Protein 7MX5 (pdb70)

Organism: Acinetobacter baumannii (strain ATCC 19606 / DSM 30007 / JCM 6841 / CCUG 19606 / CIP 70.34 / NBRC 109757 / NCIMB 12457 / NCTC 12156 / 81) (NCBI:txid575584)

Structure (mmCIF, N/CA/C/O backbone):
data_7MX5
#
_entry.id   7MX5
#
_cell.length_a   43.498
_cell.length_b   98.443
_cell.length_c   83.832
_cell.angle_alpha   90.000
_cell.angle_beta   92.072
_cell.angle_gamma   90.000
#
_symmetry.space_group_name_H-M   'P 1 21 1'
#
loop_
_entity.id
_entity.type
_entity.pdbx_description
1 polymer 'Tol-Pal system protein TolB'
2 water water
#
loop_
_atom_site.group_PDB
_atom_site.id
_atom_site.type_symbol
_atom_site.label_atom_id
_atom_site.label_alt_id
_atom_site.label_comp_id
_atom_site.label_asym_id
_atom_site.label_entity_id
_atom_site.label_seq_id
_atom_site.pdbx_PDB_ins_code
_atom_site.Cartn_x
_atom_site.Cartn_y
_atom_site.Cartn_z
_atom_site.occupancy
_atom_site.B_iso_or_equiv
_atom_site.auth_seq_id
_atom_site.auth_comp_id
_atom_site.auth_asym_id
_atom_site.auth_atom_id
_atom_site.pdbx_PDB_model_num
ATOM 1 N N . GLY A 1 1 ? -13.50100 47.54900 87.95800 1.000 58.68035 27 GLY A N 1
ATOM 2 C CA . GLY A 1 1 ? -12.43500 47.10600 87.07900 1.000 54.20770 27 GLY A CA 1
ATOM 3 C C . GLY A 1 1 ? -12.38700 45.60200 86.89600 1.000 61.04995 27 GLY A C 1
ATOM 4 O O . GLY A 1 1 ? -11.81100 44.88500 87.71500 1.000 69.64902 27 GLY A O 1
ATOM 5 N N . GLN A 1 2 ? -13.00400 45.11900 85.81500 1.000 53.84342 28 GLN A N 1
ATOM 6 C CA . GLN A 1 2 ? -12.96300 43.68900 85.52500 1.000 65.82671 28 GLN A CA 1
ATOM 7 C C . GLN A 1 2 ? -11.59200 43.27600 85.00500 1.000 62.04376 28 GLN A C 1
ATOM 8 O O . GLN A 1 2 ? -11.07500 42.21500 85.37600 1.000 68.74670 28 GLN A O 1
ATOM 14 N N . LEU A 1 3 ? -10.99100 44.09700 84.14900 1.000 55.12108 29 LEU A N 1
ATOM 15 C CA . LEU A 1 3 ? -9.62900 43.87400 83.68100 1.000 53.07447 29 LEU A CA 1
ATOM 16 C C . LEU A 1 3 ? -8.67200 44.65900 84.56900 1.000 51.87109 29 LEU A C 1
ATOM 17 O O . LEU A 1 3 ? -8.72000 45.89300 84.60400 1.000 63.11747 29 LEU A O 1
ATOM 22 N N . HIS A 1 4 ? -7.81300 43.94600 85.28700 1.000 47.52783 30 HIS A N 1
ATOM 23 C CA . HIS A 1 4 ? -6.83100 44.56400 86.16300 1.000 61.52311 30 HIS A CA 1
ATOM 24 C C . HIS A 1 4 ? -5.50500 44.71500 85.43200 1.000 56.78125 30 HIS A C 1
ATOM 25 O O . HIS A 1 4 ? -5.15400 43.90700 84.57000 1.000 53.08766 30 HIS A O 1
ATOM 32 N N . LEU A 1 5 ? -4.77100 45.76500 85.78100 1.000 55.67837 31 LEU A N 1
ATOM 33 C CA . LEU A 1 5 ? -3.58000 46.14600 85.03800 1.000 44.86078 31 LEU A CA 1
ATOM 34 C C . LEU A 1 5 ? -2.34500 45.47000 85.62000 1.000 42.76034 31 LEU A C 1
ATOM 35 O O . LEU A 1 5 ? -2.12600 45.49800 86.83600 1.000 49.55044 31 LEU A O 1
ATOM 40 N N . GLU A 1 6 ? -1.54300 44.86800 84.74500 1.000 43.38313 32 GLU A N 1
ATOM 41 C CA . GLU A 1 6 ? -0.23100 44.34100 85.09100 1.000 51.54314 32 GLU A CA 1
ATOM 42 C C . GLU A 1 6 ? 0.80600 44.91200 84.13500 1.000 47.01054 32 GLU A C 1
ATOM 43 O O . GLU A 1 6 ? 0.52500 45.10800 82.94900 1.000 63.27883 32 GLU A O 1
ATOM 49 N N . ILE A 1 7 ? 1.99900 45.18400 84.65500 1.000 40.69311 33 ILE A N 1
ATOM 50 C CA . ILE A 1 7 ? 3.17800 45.42900 83.83100 1.000 46.66686 33 ILE A CA 1
ATOM 51 C C . ILE A 1 7 ? 3.98100 44.13700 83.80000 1.000 53.46686 33 ILE A C 1
ATOM 52 O O . ILE A 1 7 ? 4.36700 43.61200 84.85200 1.000 47.32114 33 ILE A O 1
ATOM 57 N N . ALA A 1 8 ? 4.22800 43.61700 82.59900 1.000 51.07368 34 ALA A N 1
ATOM 58 C CA . ALA A 1 8 ? 4.92300 42.34600 82.43100 1.000 51.23981 34 ALA A CA 1
ATOM 59 C C . ALA A 1 8 ? 6.39400 42.52200 82.07800 1.000 53.79670 34 ALA A C 1
ATOM 60 O O . ALA A 1 8 ? 7.26000 41.90600 82.70400 1.000 55.41832 34 ALA A O 1
ATOM 62 N N . LYS A 1 9 ? 6.69500 43.35300 81.08200 1.000 62.13486 35 LYS A N 1
ATOM 63 C CA . LYS A 1 9 ? 8.06600 43.58500 80.63300 1.000 56.79767 35 LYS A CA 1
ATOM 64 C C . LYS A 1 9 ? 8.30200 45.09200 80.59500 1.000 63.54932 35 LYS A C 1
ATOM 65 O O . LYS A 1 9 ? 7.85600 45.77400 79.66900 1.000 55.71490 35 LYS A O 1
ATOM 71 N N . ALA A 1 10 ? 8.99200 45.60800 81.60800 1.000 69.33096 36 ALA A N 1
ATOM 72 C CA . ALA A 1 10 ? 9.33100 47.01800 81.63100 1.000 60.38580 36 ALA A CA 1
ATOM 73 C C . ALA A 1 10 ? 10.40500 47.31500 80.58500 1.000 75.04640 36 ALA A C 1
ATOM 74 O O . ALA A 1 10 ? 11.19600 46.43500 80.23300 1.000 74.16747 36 ALA A O 1
ATOM 76 N N . PRO A 1 11 ? 10.44600 48.53900 80.06100 1.000 76.58616 37 PRO A N 1
ATOM 77 C CA . PRO A 1 11 ? 11.53800 48.90300 79.15000 1.000 81.08445 37 PRO A CA 1
ATOM 78 C C . PRO A 1 11 ? 12.87500 48.78700 79.86400 1.000 82.81137 37 PRO A C 1
ATOM 79 O O . PRO A 1 11 ? 13.04000 49.27400 80.98500 1.000 87.95384 37 PRO A O 1
ATOM 83 N N . ASP A 1 12 ? 13.82700 48.11600 79.20700 1.000 89.84956 38 ASP A N 1
ATOM 84 C CA . ASP A 1 12 ? 15.09600 47.77700 79.84500 1.000 95.20473 38 ASP A CA 1
ATOM 85 C C . ASP A 1 12 ? 15.75300 49.00700 80.45900 1.000 105.71512 38 ASP A C 1
ATOM 86 O O . ASP A 1 12 ? 16.03800 49.04400 81.66100 1.000 105.68633 38 ASP A O 1
ATOM 91 N N . GLN A 1 13 ? 15.99800 50.02900 79.64500 1.000 114.82099 39 GLN A N 1
ATOM 92 C CA . GLN A 1 13 ? 16.45400 51.31000 80.16300 1.000 114.86296 39 GLN A CA 1
ATOM 93 C C . GLN A 1 13 ? 15.70300 52.42900 79.46600 1.000 115.46486 39 GLN A C 1
ATOM 94 O O . GLN A 1 13 ? 15.55700 52.42100 78.24000 1.000 114.75722 39 GLN A O 1
ATOM 100 N N . ALA A 1 14 ? 15.23400 53.38400 80.25700 1.000 111.21339 40 ALA A N 1
ATOM 101 C CA . ALA A 1 14 ? 14.47700 54.52500 79.77000 1.000 98.65459 40 ALA A CA 1
ATOM 102 C C . ALA A 1 14 ? 14.75900 55.69900 80.69000 1.000 88.02153 40 ALA A C 1
ATOM 103 O O . ALA A 1 14 ? 15.14200 55.50200 81.85000 1.000 87.07760 40 ALA A O 1
ATOM 105 N N . PRO A 1 15 ? 14.60700 56.93000 80.20300 1.000 76.20974 41 PRO A N 1
ATOM 106 C CA . PRO A 1 15 ? 14.75800 58.08700 81.09300 1.000 78.63313 41 PRO A CA 1
ATOM 107 C C . PRO A 1 15 ? 13.75800 58.02500 82.23800 1.000 74.04321 41 PRO A C 1
ATOM 108 O O . PRO A 1 15 ? 12.64700 57.51000 82.09700 1.000 68.62285 41 PRO A O 1
ATOM 112 N N . LYS A 1 16 ? 14.17300 58.54700 83.38600 1.000 44.47704 42 LYS A N 1
ATOM 113 C CA . LYS A 1 16 ? 13.35000 58.54900 84.58500 1.000 49.88881 42 LYS A CA 1
ATOM 114 C C . LYS A 1 16 ? 12.68300 59.90600 84.76400 1.000 49.25888 42 LYS A C 1
ATOM 115 O O . LYS A 1 16 ? 13.25400 60.94800 84.43500 1.000 55.08341 42 LYS A O 1
ATOM 121 N N . ILE A 1 17 ? 11.45900 59.88500 85.28000 1.000 49.01190 43 ILE A N 1
ATOM 122 C CA . ILE A 1 17 ? 10.66800 61.09200 85.48600 1.000 46.42942 43 ILE A CA 1
ATOM 123 C C . ILE A 1 17 ? 10.28400 61.15200 86.95600 1.000 47.31603 43 ILE A C 1
ATOM 124 O O . ILE A 1 17 ? 9.44500 60.36900 87.41900 1.000 55.49717 43 ILE A O 1
ATOM 129 N N . ALA A 1 18 ? 10.89300 62.07800 87.69100 1.000 43.12679 44 ALA A N 1
ATOM 130 C CA . ALA A 1 18 ? 10.50600 62.31200 89.07400 1.000 46.52051 44 ALA A CA 1
ATOM 131 C C . ALA A 1 18 ? 9.19400 63.08300 89.10900 1.000 51.71261 44 ALA A C 1
ATOM 132 O O . ALA A 1 18 ? 9.01600 64.05900 88.37400 1.000 45.90829 44 ALA A O 1
ATOM 134 N N . ILE A 1 19 ? 8.26900 62.63800 89.95300 1.000 46.97634 45 ILE A N 1
ATOM 135 C CA . ILE A 1 19 ? 6.98300 63.30000 90.12400 1.000 47.57720 45 ILE A CA 1
ATOM 136 C C . ILE A 1 19 ? 6.81700 63.60600 91.60800 1.000 57.05392 45 ILE A C 1
ATOM 137 O O . ILE A 1 19 ? 6.59400 62.69700 92.41600 1.000 56.65071 45 ILE A O 1
ATOM 142 N N . VAL A 1 20 ? 6.95600 64.87400 91.96900 1.000 61.77845 46 VAL A N 1
ATOM 143 C CA . VAL A 1 20 ? 6.80600 65.26800 93.37300 1.000 61.78960 46 VAL A CA 1
ATOM 144 C C . VAL A 1 20 ? 5.33600 65.15800 93.76400 1.000 65.56038 46 VAL A C 1
ATOM 145 O O . VAL A 1 20 ? 4.46500 65.63600 93.01500 1.000 65.31098 46 VAL A O 1
ATOM 149 N N . PRO A 1 21 ? 5.00700 64.51700 94.89400 1.000 54.86214 47 PRO A N 1
ATOM 150 C CA . PRO A 1 21 ? 3.61300 64.50300 95.36100 1.000 52.91030 47 PRO A CA 1
ATOM 151 C C . PRO A 1 21 ? 3.01400 65.89700 95.41800 1.000 46.58246 47 PRO A C 1
ATOM 152 O O . PRO A 1 21 ? 3.55900 66.78800 96.07800 1.000 47.84477 47 PRO A O 1
ATOM 156 N N . PHE A 1 22 ? 1.90200 66.09900 94.71600 1.000 45.74585 48 PHE A N 1
ATOM 157 C CA . PHE A 1 22 ? 1.27200 67.41100 94.68400 1.000 55.69631 48 PHE A CA 1
ATOM 158 C C . PHE A 1 22 ? 0.73000 67.75800 96.06400 1.000 53.65934 48 PHE A C 1
ATOM 159 O O . PHE A 1 22 ? 0.12400 66.92000 96.73700 1.000 55.89364 48 PHE A O 1
ATOM 167 N N . ASN A 1 23 ? 0.96100 68.99500 96.49300 1.000 58.03091 49 ASN A N 1
ATOM 168 C CA . ASN A 1 23 ? 0.43000 69.43300 97.77500 1.000 76.69114 49 ASN A CA 1
ATOM 169 C C . ASN A 1 23 ? -1.09200 69.46700 97.71800 1.000 83.13496 49 ASN A C 1
ATOM 170 O O . ASN A 1 23 ? -1.68200 69.91200 96.72800 1.000 69.24302 49 ASN A O 1
ATOM 175 N N . ASN A 1 24 ? -1.72600 68.97700 98.78600 1.000 89.88729 50 ASN A N 1
ATOM 176 C CA . ASN A 1 24 ? -3.18100 68.82600 98.84200 1.000 93.78594 50 ASN A CA 1
ATOM 177 C C . ASN A 1 24 ? -3.68000 67.97100 97.67800 1.000 81.39453 50 ASN A C 1
ATOM 178 O O . ASN A 1 24 ? -4.62600 68.32500 96.97100 1.000 78.93589 50 ASN A O 1
ATOM 183 N N . ASP A 1 25 ? -3.02500 66.83000 97.48000 1.000 68.47320 51 ASP A N 1
ATOM 184 C CA . ASP A 1 25 ? -3.33900 65.96700 96.35200 1.000 63.50937 51 ASP A CA 1
ATOM 185 C C . ASP A 1 25 ? -4.69800 65.29900 96.53400 1.000 62.57812 51 ASP A C 1
ATOM 186 O O . ASP A 1 25 ? -5.12800 64.99800 97.65000 1.000 66.60452 51 ASP A O 1
ATOM 191 N N . ASN A 1 26 ? -5.37100 65.06800 95.40900 1.000 62.99717 52 ASN A N 1
ATOM 192 C CA . ASN A 1 26 ? -6.68600 64.44400 95.37200 1.000 65.78550 52 ASN A CA 1
ATOM 193 C C . ASN A 1 26 ? -6.62300 62.94900 95.09500 1.000 72.88176 52 ASN A C 1
ATOM 194 O O . ASN A 1 26 ? -7.67300 62.31300 94.96100 1.000 65.59883 52 ASN A O 1
ATOM 199 N N . GLY A 1 27 ? -5.42700 62.37300 95.02200 1.000 60.32593 53 GLY A N 1
ATOM 200 C CA . GLY A 1 27 ? -5.25400 61.06000 94.43700 1.000 45.88870 53 GLY A CA 1
ATOM 201 C C . GLY A 1 27 ? -4.88800 61.10200 92.97300 1.000 49.78452 53 GLY A C 1
ATOM 202 O O . GLY A 1 27 ? -5.02900 60.08900 92.27900 1.000 52.80795 53 GLY A O 1
ATOM 203 N N . LEU A 1 28 ? -4.41600 62.25000 92.48500 1.000 52.68602 54 LEU A N 1
ATOM 204 C CA . LEU A 1 28 ? -4.15900 62.45300 91.06500 1.000 43.61224 54 LEU A CA 1
ATOM 205 C C . LEU A 1 28 ? -2.77600 61.95400 90.66700 1.000 47.01313 54 LEU A C 1
ATOM 206 O O . LEU A 1 28 ? -2.63600 61.19100 89.70500 1.000 41.42506 54 LEU A O 1
ATOM 211 N N . TYR A 1 29 ? -1.74500 62.38200 91.39400 1.000 50.74785 55 TYR A N 1
ATOM 212 C CA . TYR A 1 29 ? -0.37900 62.08200 90.98100 1.000 48.06786 55 TYR A CA 1
ATOM 213 C C . TYR A 1 29 ? -0.02200 60.59400 90.99000 1.000 49.96588 55 TYR A C 1
ATOM 214 O O . TYR A 1 29 ? 0.80700 60.20100 90.15100 1.000 52.22138 55 TYR A O 1
ATOM 223 N N . PRO A 1 30 ? -0.56300 59.73300 91.86600 1.000 49.08718 56 PRO A N 1
ATOM 224 C CA . PRO A 1 30 ? -0.27200 58.29800 91.70400 1.000 51.03103 56 PRO A CA 1
ATOM 225 C C . PRO A 1 30 ? -0.76200 57.74100 90.38000 1.000 44.06683 56 PRO A C 1
ATOM 226 O O . PRO A 1 30 ? -0.11300 56.85400 89.81200 1.000 47.56516 56 PRO A O 1
ATOM 230 N N . ILE A 1 31 ? -1.88900 58.24100 89.87000 1.000 48.25164 57 ILE A N 1
ATOM 231 C CA . ILE A 1 31 ? -2.35900 57.82500 88.55300 1.000 52.56254 57 ILE A CA 1
ATOM 232 C C . ILE A 1 31 ? -1.38400 58.27800 87.47300 1.000 44.30988 57 ILE A C 1
ATOM 233 O O . ILE A 1 31 ? -1.08400 57.53100 86.53300 1.000 41.05442 57 ILE A O 1
ATOM 238 N N . VAL A 1 32 ? -0.86800 59.50400 87.59300 1.000 41.68877 58 VAL A N 1
ATOM 239 C CA . VAL A 1 32 ? 0.10000 60.00200 86.62100 1.000 42.47746 58 VAL A CA 1
ATOM 240 C C . VAL A 1 32 ? 1.39100 59.19700 86.69200 1.000 46.29170 58 VAL A C 1
ATOM 241 O O . VAL A 1 32 ? 1.95700 58.81100 85.66100 1.000 49.01567 58 VAL A O 1
ATOM 245 N N . GLU A 1 33 ? 1.87700 58.93000 87.90700 1.000 42.03680 59 GLU A N 1
ATOM 246 C CA . GLU A 1 33 ? 3.07800 58.11700 88.06600 1.000 45.85956 59 GLU A CA 1
ATOM 247 C C . GLU A 1 33 ? 2.87600 56.71000 87.51900 1.000 50.87742 59 GLU A C 1
ATOM 248 O O . GLU A 1 33 ? 3.81400 56.11100 86.98100 1.000 43.11165 59 GLU A O 1
ATOM 254 N N . THR A 1 34 ? 1.66000 56.17200 87.63800 1.000 44.73371 60 THR A N 1
ATOM 255 C CA . THR A 1 34 ? 1.38200 54.84900 87.08900 1.000 52.05131 60 THR A CA 1
ATOM 256 C C . THR A 1 34 ? 1.31800 54.88500 85.56700 1.000 43.62722 60 THR A C 1
ATOM 257 O O . THR A 1 34 ? 1.79900 53.96300 84.89800 1.000 43.74378 60 THR A O 1
ATOM 261 N N . ASP A 1 35 ? 0.72600 55.94000 85.00300 1.000 41.14561 61 ASP A N 1
ATOM 262 C CA . ASP A 1 35 ? 0.65900 56.06400 83.55000 1.000 49.12608 61 ASP A CA 1
ATOM 263 C C . ASP A 1 35 ? 2.05300 56.18100 82.94700 1.000 46.21321 61 ASP A C 1
ATOM 264 O O . ASP A 1 35 ? 2.38300 55.49100 81.97600 1.000 45.18490 61 ASP A O 1
ATOM 269 N N . LEU A 1 36 ? 2.88900 57.05300 83.51800 1.000 44.92678 62 LEU A N 1
ATOM 270 C CA . LEU A 1 36 ? 4.24100 57.23300 82.99800 1.000 45.26379 62 LEU A CA 1
ATOM 271 C C . LEU A 1 36 ? 5.04200 55.93900 83.05900 1.000 41.54022 62 LEU A C 1
ATOM 272 O O . LEU A 1 36 ? 5.89100 55.69400 82.19400 1.000 43.38522 62 LEU A O 1
ATOM 277 N N . ASN A 1 37 ? 4.78300 55.09800 84.06000 1.000 39.23244 63 ASN A N 1
ATOM 278 C CA . ASN A 1 37 ? 5.46300 53.81400 84.16400 1.000 53.97195 63 ASN A CA 1
ATOM 279 C C . ASN A 1 37 ? 4.90900 52.77000 83.20400 1.000 45.22526 63 ASN A C 1
ATOM 280 O O . ASN A 1 37 ? 5.53400 51.71700 83.03700 1.000 44.48848 63 ASN A O 1
ATOM 285 N N . ARG A 1 38 ? 3.76100 53.02800 82.57700 1.000 42.50359 64 ARG A N 1
ATOM 286 C CA . ARG A 1 38 ? 3.21600 52.14000 81.55800 1.000 46.73171 64 ARG A CA 1
ATOM 287 C C . ARG A 1 38 ? 3.25200 52.77100 80.16900 1.000 44.66590 64 ARG A C 1
ATOM 288 O O . ARG A 1 38 ? 2.55000 52.31400 79.26000 1.000 39.06044 64 ARG A O 1
ATOM 296 N N . SER A 1 39 ? 4.07600 53.80300 79.98400 1.000 43.68497 65 SER A N 1
ATOM 297 C CA . SER A 1 39 ? 4.20900 54.48000 78.70100 1.000 51.72283 65 SER A CA 1
ATOM 298 C C . SER A 1 39 ? 5.04300 53.70100 77.69400 1.000 42.20298 65 SER A C 1
ATOM 299 O O . SER A 1 39 ? 5.01500 54.03500 76.50400 1.000 35.40482 65 SER A O 1
ATOM 302 N N . GLY A 1 40 ? 5.78300 52.68500 78.13200 1.000 46.02957 66 GLY A N 1
ATOM 303 C CA . GLY A 1 40 ? 6.68100 51.96900 77.25100 1.000 52.96699 66 GLY A CA 1
ATOM 304 C C . GLY A 1 40 ? 7.93100 52.72300 76.86100 1.000 49.47921 66 GLY A C 1
ATOM 305 O O . GLY A 1 40 ? 8.76200 52.17300 76.12900 1.000 60.89830 66 GLY A O 1
ATOM 306 N N . ARG A 1 41 ? 8.09400 53.96200 77.32700 1.000 50.18031 67 ARG A N 1
ATOM 307 C CA . ARG A 1 41 ? 9.24900 54.77800 76.99000 1.000 51.92839 67 ARG A CA 1
ATOM 308 C C . ARG A 1 41 ? 9.90000 55.44500 78.19100 1.000 57.34886 67 ARG A C 1
ATOM 309 O O . ARG A 1 41 ? 10.97700 56.03100 78.03200 1.000 49.62889 67 ARG A O 1
ATOM 317 N N . PHE A 1 42 ? 9.28900 55.39000 79.37300 1.000 55.88514 68 PHE A N 1
ATOM 318 C CA . PHE A 1 42 ? 9.82800 56.06200 80.54500 1.000 53.19311 68 PHE A CA 1
ATOM 319 C C . PHE A 1 42 ? 9.50900 55.25100 81.79100 1.000 53.07097 68 PHE A C 1
ATOM 320 O O . PHE A 1 42 ? 8.67800 54.33900 81.77400 1.000 70.66082 68 PHE A O 1
ATOM 328 N N . THR A 1 43 ? 10.19300 55.59800 82.87700 1.000 46.09756 69 THR A N 1
ATOM 329 C CA . THR A 1 43 ? 9.85400 55.15200 84.21900 1.000 48.68385 69 THR A CA 1
ATOM 330 C C . THR A 1 43 ? 9.66500 56.37800 85.10200 1.000 54.87580 69 THR A C 1
ATOM 331 O O . THR A 1 43 ? 10.18100 57.46100 84.81200 1.000 58.78283 69 THR A O 1
ATOM 335 N N . SER A 1 44 ? 8.91300 56.20400 86.18700 1.000 56.24173 70 SER A N 1
ATOM 336 C CA . SER A 1 44 ? 8.58900 57.31700 87.06600 1.000 49.39922 70 SER A CA 1
ATOM 337 C C . SER A 1 44 ? 8.56000 56.84600 88.51200 1.000 51.05041 70 SER A C 1
ATOM 338 O O . SER A 1 44 ? 8.29800 55.67400 88.79500 1.000 47.49023 70 SER A O 1
ATOM 341 N N . SER A 1 45 ? 8.83000 57.77700 89.42500 1.000 48.79717 71 SER A N 1
ATOM 342 C CA . SER A 1 45 ? 8.84400 57.47400 90.84800 1.000 53.75298 71 SER A CA 1
ATOM 343 C C . SER A 1 45 ? 8.52000 58.73600 91.63400 1.000 60.21922 71 SER A C 1
ATOM 344 O O . SER A 1 45 ? 8.72500 59.85700 91.16200 1.000 63.31628 71 SER A O 1
ATOM 347 N N . SER A 1 46 ? 8.01400 58.53600 92.85300 1.000 57.99752 72 SER A N 1
ATOM 348 C CA . SER A 1 46 ? 7.62700 59.64800 93.70900 1.000 57.73965 72 SER A CA 1
ATOM 349 C C . SER A 1 46 ? 8.04000 59.47900 95.16500 1.000 76.93464 72 SER A C 1
ATOM 350 O O . SER A 1 46 ? 7.81800 60.40200 95.95500 1.000 79.37817 72 SER A O 1
ATOM 353 N N . LYS A 1 47 ? 8.64400 58.35400 95.54300 1.000 85.97380 73 LYS A N 1
ATOM 354 C CA . LYS A 1 47 ? 8.88800 58.06600 96.95200 1.000 88.40252 73 LYS A CA 1
ATOM 355 C C . LYS A 1 47 ? 10.30200 58.43900 97.38300 1.000 95.42439 73 LYS A C 1
ATOM 356 O O . LYS A 1 47 ? 10.49300 59.40200 98.13200 1.000 96.47414 73 LYS A O 1
ATOM 362 N N . ASN A 1 48 ? 11.30000 57.68100 96.92500 1.000 96.19175 74 ASN A N 1
ATOM 363 C CA . ASN A 1 48 ? 12.69300 57.90600 97.31800 1.000 98.01656 74 ASN A CA 1
ATOM 364 C C . ASN A 1 48 ? 13.25600 59.09200 96.53100 1.000 94.06353 74 ASN A C 1
ATOM 365 O O . ASN A 1 48 ? 14.11800 58.96200 95.66000 1.000 91.20198 74 ASN A O 1
ATOM 370 N N . LEU A 1 49 ? 12.75100 60.27700 96.86800 1.000 90.24728 75 LEU A N 1
ATOM 371 C CA . LEU A 1 49 ? 13.13000 61.45800 96.10300 1.000 81.57223 75 LEU A CA 1
ATOM 372 C C . LEU A 1 49 ? 14.38700 62.10300 96.67900 1.000 75.03689 75 LEU A C 1
ATOM 373 O O . LEU A 1 49 ? 14.55600 62.15500 97.90100 1.000 79.59263 75 LEU A O 1
ATOM 378 N N . PRO A 1 50 ? 15.26600 62.59700 95.80300 1.000 74.15756 76 PRO A N 1
ATOM 379 C CA . PRO A 1 50 ? 16.51500 63.21800 96.25900 1.000 72.68656 76 PRO A CA 1
ATOM 380 C C . PRO A 1 50 ? 16.41800 64.70000 96.58000 1.000 79.49203 76 PRO A C 1
ATOM 381 O O . PRO A 1 50 ? 17.37900 65.25100 97.13400 1.000 89.76635 76 PRO A O 1
ATOM 385 N N . ALA A 1 51 ? 15.31200 65.36000 96.25000 1.000 86.72987 77 ALA A N 1
ATOM 386 C CA . ALA A 1 51 ? 15.18200 66.79500 96.46900 1.000 84.58208 77 ALA A CA 1
ATOM 387 C C . ALA A 1 51 ? 13.72000 67.11300 96.76200 1.000 81.59877 77 ALA A C 1
ATOM 388 O O . ALA A 1 51 ? 12.89600 66.21500 96.95700 1.000 88.76232 77 ALA A O 1
ATOM 390 N N . ASN A 1 52 ? 13.40000 68.40600 96.78900 1.000 92.64889 78 ASN A N 1
ATOM 391 C CA . ASN A 1 52 ? 12.04700 68.87600 97.07900 1.000 110.78305 78 ASN A CA 1
ATOM 392 C C . ASN A 1 52 ? 11.76900 70.08900 96.20200 1.000 114.29057 78 ASN A C 1
ATOM 393 O O . ASN A 1 52 ? 12.38700 71.14300 96.38400 1.000 115.70801 78 ASN A O 1
ATOM 398 N N . ALA A 1 53 ? 10.84700 69.94000 95.25400 1.000 75.54775 79 ALA A N 1
ATOM 399 C CA . ALA A 1 53 ? 10.47400 71.00900 94.34000 1.000 63.93277 79 ALA A CA 1
ATOM 400 C C . ALA A 1 53 ? 8.96000 71.17200 94.34100 1.000 65.01074 79 ALA A C 1
ATOM 401 O O . ALA A 1 53 ? 8.22000 70.32000 94.83900 1.000 67.76453 79 ALA A O 1
ATOM 403 N N . ALA A 1 54 ? 8.50100 72.28400 93.77300 1.000 57.77812 80 ALA A N 1
ATOM 404 C CA . ALA A 1 54 ? 7.07900 72.59600 93.72800 1.000 61.62751 80 ALA A CA 1
ATOM 405 C C . ALA A 1 54 ? 6.81100 73.46700 92.50500 1.000 63.52598 80 ALA A C 1
ATOM 406 O O . ALA A 1 54 ? 7.65200 73.58800 91.60900 1.000 52.00650 80 ALA A O 1
ATOM 408 N N . ILE A 1 55 ? 5.62500 74.07700 92.47200 1.000 61.40664 81 ILE A N 1
ATOM 409 C CA . ILE A 1 55 ? 5.23700 74.92200 91.35000 1.000 60.50339 81 ILE A CA 1
ATOM 410 C C . ILE A 1 55 ? 6.10900 76.16900 91.32500 1.000 56.46379 81 ILE A C 1
ATOM 411 O O . ILE A 1 55 ? 6.21300 76.89500 92.32300 1.000 57.47461 81 ILE A O 1
ATOM 416 N N . ASN A 1 56 ? 6.74500 76.41900 90.17900 1.000 60.49371 82 ASN A N 1
ATOM 417 C CA . ASN A 1 56 ? 7.60500 77.58100 89.96100 1.000 61.04774 82 ASN A CA 1
ATOM 418 C C . ASN A 1 56 ? 8.74000 77.66800 90.97700 1.000 72.37211 82 ASN A C 1
ATOM 419 O O . ASN A 1 56 ? 9.26000 78.75700 91.24000 1.000 71.10207 82 ASN A O 1
ATOM 424 N N . GLN A 1 57 ? 9.13700 76.53400 91.55400 1.000 68.97812 83 GLN A N 1
ATOM 425 C CA . GLN A 1 57 ? 10.27300 76.47500 92.47400 1.000 72.20557 83 GLN A CA 1
ATOM 426 C C . GLN A 1 57 ? 10.96900 75.13600 92.25800 1.000 67.04829 83 GLN A C 1
ATOM 427 O O . GLN A 1 57 ? 10.51500 74.10500 92.76400 1.000 60.17215 83 GLN A O 1
ATOM 433 N N . ILE A 1 58 ? 12.06200 75.15500 91.50200 1.000 64.36968 84 ILE A N 1
ATOM 434 C CA . ILE A 1 58 ? 12.87300 73.96400 91.27700 1.000 65.67948 84 ILE A CA 1
ATOM 435 C C . ILE A 1 58 ? 14.29400 74.40400 90.95900 1.000 69.27645 84 ILE A C 1
ATOM 436 O O . ILE A 1 58 ? 14.51200 75.36800 90.21800 1.000 71.33473 84 ILE A O 1
ATOM 441 N N . GLN A 1 59 ? 15.26300 73.70500 91.54400 1.000 81.37466 85 GLN A N 1
ATOM 442 C CA . GLN A 1 59 ? 16.67900 73.94300 91.29100 1.000 81.47908 85 GLN A CA 1
ATOM 443 C C . GLN A 1 59 ? 17.27000 72.67400 90.69400 1.000 85.65289 85 GLN A C 1
ATOM 444 O O . GLN A 1 59 ? 17.17500 71.59900 91.29500 1.000 95.71438 85 GLN A O 1
ATOM 450 N N . ALA A 1 60 ? 17.87700 72.80200 89.51400 1.000 79.75514 86 ALA A N 1
ATOM 451 C CA . ALA A 1 60 ? 18.28300 71.64500 88.72600 1.000 74.89870 86 ALA A CA 1
ATOM 452 C C . ALA A 1 60 ? 19.59500 71.02100 89.18200 1.000 78.23045 86 ALA A C 1
ATOM 453 O O . ALA A 1 60 ? 19.94900 69.94600 88.68500 1.000 81.79342 86 ALA A O 1
ATOM 455 N N . SER A 1 61 ? 20.32400 71.65600 90.10400 1.000 79.92135 87 SER A N 1
ATOM 456 C CA . SER A 1 61 ? 21.61000 71.10800 90.52400 1.000 85.00393 87 SER A CA 1
ATOM 457 C C . SER A 1 61 ? 21.45100 69.77500 91.24200 1.000 89.44182 87 SER A C 1
ATOM 458 O O . SER A 1 61 ? 22.31100 68.89600 91.11100 1.000 93.27356 87 SER A O 1
ATOM 461 N N . ASP A 1 62 ? 20.36500 69.60100 91.99400 1.000 86.01229 88 ASP A N 1
ATOM 462 C CA . ASP A 1 62 ? 20.16800 68.39200 92.78400 1.000 84.76782 88 ASP A CA 1
ATOM 463 C C . ASP A 1 62 ? 19.51600 67.26700 91.99500 1.000 80.16244 88 ASP A C 1
ATOM 464 O O . ASP A 1 62 ? 19.73600 66.09200 92.31300 1.000 77.31140 88 ASP A O 1
ATOM 469 N N . TRP A 1 63 ? 18.71600 67.59200 90.97900 1.000 78.62996 89 TRP A N 1
ATOM 470 C CA . TRP A 1 63 ? 18.10800 66.54900 90.16400 1.000 75.72781 89 TRP A CA 1
ATOM 471 C C . TRP A 1 63 ? 19.09900 65.94400 89.18200 1.000 74.25853 89 TRP A C 1
ATOM 472 O O . TRP A 1 63 ? 18.99700 64.75400 88.86200 1.000 72.85550 89 TRP A O 1
ATOM 483 N N . GLN A 1 64 ? 20.05800 66.73300 88.69300 1.000 69.92759 90 GLN A N 1
ATOM 484 C CA . GLN A 1 64 ? 21.13700 66.14200 87.91300 1.000 75.86622 90 GLN A CA 1
ATOM 485 C C . GLN A 1 64 ? 21.96000 65.19700 88.77300 1.000 76.39997 90 GLN A C 1
ATOM 486 O O . GLN A 1 64 ? 22.35200 64.11500 88.31900 1.000 69.30189 90 GLN A O 1
ATOM 492 N N . ALA A 1 65 ? 22.24000 65.59700 90.01700 1.000 72.65128 91 ALA A N 1
ATOM 493 C CA . ALA A 1 65 ? 23.09500 64.79900 90.89100 1.000 78.90009 91 ALA A CA 1
ATOM 494 C C . ALA A 1 65 ? 22.56200 63.38200 91.04600 1.000 87.21940 91 ALA A C 1
ATOM 495 O O . ALA A 1 65 ? 23.33700 62.42000 91.09600 1.000 84.03515 91 ALA A O 1
ATOM 497 N N . ALA A 1 66 ? 21.24200 63.23200 91.11500 1.000 79.57240 92 ALA A N 1
ATOM 498 C CA . ALA A 1 66 ? 20.61000 61.92500 91.19500 1.000 80.59687 92 ALA A CA 1
ATOM 499 C C . ALA A 1 66 ? 20.33900 61.32000 89.82400 1.000 70.47141 92 ALA A C 1
ATOM 500 O O . ALA A 1 66 ? 19.63100 60.31100 89.73600 1.000 70.20981 92 ALA A O 1
ATOM 502 N N . GLY A 1 67 ? 20.88100 61.90800 88.76100 1.000 70.82169 93 GLY A N 1
ATOM 503 C CA . GLY A 1 67 ? 20.65300 61.39200 87.42500 1.000 71.10342 93 GLY A CA 1
ATOM 504 C C . GLY A 1 67 ? 19.21800 61.47900 86.96000 1.000 69.78771 93 GLY A C 1
ATOM 505 O O . GLY A 1 67 ? 18.76700 60.61600 86.20000 1.000 65.55438 93 GLY A O 1
ATOM 506 N N . ILE A 1 68 ? 18.48700 62.49700 87.39500 1.000 61.76832 94 ILE A N 1
ATOM 507 C CA . ILE A 1 68 ? 17.08000 62.67100 87.04900 1.000 61.74386 94 ILE A CA 1
ATOM 508 C C . ILE A 1 68 ? 16.98700 63.75900 85.98400 1.000 57.01055 94 ILE A C 1
ATOM 509 O O . ILE A 1 68 ? 17.40100 64.89900 86.24500 1.000 59.70449 94 ILE A O 1
ATOM 514 N N . PRO A 1 69 ? 16.46500 63.46300 84.79300 1.000 49.18701 95 PRO A N 1
ATOM 515 C CA . PRO A 1 69 ? 16.38500 64.49000 83.74700 1.000 53.97378 95 PRO A CA 1
ATOM 516 C C . PRO A 1 69 ? 15.06900 65.25500 83.73200 1.000 55.50560 95 PRO A C 1
ATOM 517 O O . PRO A 1 69 ? 15.02400 66.39400 83.25600 1.000 54.90096 95 PRO A O 1
ATOM 521 N N . TYR A 1 70 ? 13.99300 64.65500 84.24000 1.000 47.96963 96 TYR A N 1
ATOM 522 C CA . TYR A 1 70 ? 12.66500 65.25000 84.15400 1.000 38.90862 96 TYR A CA 1
ATOM 523 C C . TYR A 1 70 ? 11.98300 65.20100 85.51200 1.000 47.14507 96 TYR A C 1
ATOM 524 O O . TYR A 1 70 ? 11.98600 64.16000 86.17800 1.000 49.74174 96 TYR A O 1
ATOM 533 N N . VAL A 1 71 ? 11.40000 66.32900 85.91700 1.000 43.26196 97 VAL A N 1
ATOM 534 C CA . VAL A 1 71 ? 10.70300 66.45500 87.19100 1.000 39.89875 97 VAL A CA 1
ATOM 535 C C . VAL A 1 71 ? 9.32700 67.05300 86.93600 1.000 39.41495 97 VAL A C 1
ATOM 536 O O . VAL A 1 71 ? 9.18900 68.01200 86.16800 1.000 43.57575 97 VAL A O 1
ATOM 540 N N . VAL A 1 72 ? 8.31000 66.48800 87.58300 1.000 45.41685 98 VAL A N 1
ATOM 541 C CA . VAL A 1 72 ? 6.92700 66.92900 87.43900 1.000 38.13617 98 VAL A CA 1
ATOM 542 C C . VAL A 1 72 ? 6.43900 67.43600 88.78900 1.000 38.37409 98 VAL A C 1
ATOM 543 O O . VAL A 1 72 ? 6.59500 66.75200 89.80800 1.000 35.37180 98 VAL A O 1
ATOM 547 N N . THR A 1 73 ? 5.85100 68.62900 88.79500 1.000 43.22093 99 THR A N 1
ATOM 548 C CA . THR A 1 73 ? 5.28500 69.22500 89.99400 1.000 49.00942 99 THR A CA 1
ATOM 549 C C . THR A 1 73 ? 3.82200 69.56900 89.74800 1.000 50.95121 99 THR A C 1
ATOM 550 O O . THR A 1 73 ? 3.37100 69.66500 88.60400 1.000 45.00452 99 THR A O 1
ATOM 554 N N . GLY A 1 74 ? 3.07700 69.75400 90.83600 1.000 52.66822 100 GLY A N 1
ATOM 555 C CA . GLY A 1 74 ? 1.65800 70.02200 90.70900 1.000 54.63083 100 GLY A CA 1
ATOM 556 C C . GLY A 1 74 ? 1.06100 70.62700 91.95700 1.000 65.99860 100 GLY A C 1
ATOM 557 O O . GLY A 1 74 ? 1.60000 70.49700 93.06100 1.000 61.36817 100 GLY A O 1
ATOM 558 N N . GLN A 1 75 ? -0.07600 71.29200 91.76300 1.000 57.87973 101 GLN A N 1
ATOM 559 C CA . GLN A 1 75 ? -0.83300 71.92000 92.83800 1.000 67.24774 101 GLN A CA 1
ATOM 560 C C . GLN A 1 75 ? -2.31400 71.70800 92.57000 1.000 65.14584 101 GLN A C 1
ATOM 561 O O . GLN A 1 75 ? -2.78800 71.97400 91.46200 1.000 69.06593 101 GLN A O 1
ATOM 567 N N . ILE A 1 76 ? -3.04200 71.23200 93.57700 1.000 60.91842 102 ILE A N 1
ATOM 568 C CA . ILE A 1 76 ? -4.46400 70.93200 93.45200 1.000 62.18424 102 ILE A CA 1
ATOM 569 C C . ILE A 1 76 ? -5.24500 71.89600 94.33400 1.000 64.26700 102 ILE A C 1
ATOM 570 O O . ILE A 1 76 ? -4.96400 72.02100 95.53300 1.000 71.23252 102 ILE A O 1
ATOM 575 N N . LYS A 1 77 ? -6.22100 72.57800 93.73700 1.000 63.97778 103 LYS A N 1
ATOM 576 C CA . LYS A 1 77 ? -7.09900 73.49800 94.44800 1.000 70.25496 103 LYS A CA 1
ATOM 577 C C . LYS A 1 77 ? -8.54200 73.14900 94.11900 1.000 65.89326 103 LYS A C 1
ATOM 578 O O . LYS A 1 77 ? -8.90500 73.04000 92.94400 1.000 66.55987 103 LYS A O 1
ATOM 584 N N . GLN A 1 78 ? -9.35700 72.97400 95.15500 1.000 77.85537 104 GLN A N 1
ATOM 585 C CA . GLN A 1 78 ? -10.74900 72.59600 94.95900 1.000 65.89380 104 GLN A CA 1
ATOM 586 C C . GLN A 1 78 ? -11.55600 73.76900 94.41600 1.000 67.37332 104 GLN A C 1
ATOM 587 O O . GLN A 1 78 ? -11.33600 74.92300 94.79300 1.000 68.73033 104 GLN A O 1
ATOM 593 N N . THR A 1 79 ? -12.49300 73.46700 93.52400 1.000 71.55199 105 THR A N 1
ATOM 594 C CA . THR A 1 79 ? -13.39700 74.45200 92.94800 1.000 66.87535 105 THR A CA 1
ATOM 595 C C . THR A 1 79 ? -14.83900 74.07000 93.27000 1.000 79.85821 105 THR A C 1
ATOM 596 O O . THR A 1 79 ? -15.11000 73.04000 93.89200 1.000 71.87244 105 THR A O 1
ATOM 600 N N . ALA A 1 80 ? -15.77100 74.92300 92.83500 1.000 93.01205 106 ALA A N 1
ATOM 601 C CA . ALA A 1 80 ? -17.18700 74.66400 93.08000 1.000 91.25506 106 ALA A CA 1
ATOM 602 C C . ALA A 1 80 ? -17.63700 73.38200 92.39100 1.000 98.44857 106 ALA A C 1
ATOM 603 O O . ALA A 1 80 ? -18.28600 72.52700 93.00500 1.000 104.64260 106 ALA A O 1
ATOM 605 N N . ASP A 1 81 ? -17.30000 73.23200 91.10900 1.000 122.52611 107 ASP A N 1
ATOM 606 C CA . ASP A 1 81 ? -17.60500 71.99300 90.40200 1.000 124.21638 107 ASP A CA 1
ATOM 607 C C . ASP A 1 81 ? -16.79700 70.83400 90.97100 1.000 119.35388 107 ASP A C 1
ATOM 608 O O . ASP A 1 81 ? -17.35500 69.88300 91.53000 1.000 129.59468 107 ASP A O 1
ATOM 613 N N . GLY A 1 82 ? -15.47500 70.90200 90.84100 1.000 78.01720 108 GLY A N 1
ATOM 614 C CA . GLY A 1 82 ? -14.61000 69.86500 91.36400 1.000 75.25834 108 GLY A CA 1
ATOM 615 C C . GLY A 1 82 ? -13.29700 70.39600 91.89400 1.000 69.62641 108 GLY A C 1
ATOM 616 O O . GLY A 1 82 ? -13.23600 70.90600 93.01600 1.000 69.50676 108 GLY A O 1
ATOM 617 N N . PHE A 1 83 ? -12.23600 70.28700 91.09800 1.000 64.51681 109 PHE A N 1
ATOM 618 C CA . PHE A 1 83 ? -10.92700 70.75100 91.52800 1.000 55.20691 109 PHE A CA 1
ATOM 619 C C . PHE A 1 83 ? -10.10700 71.15800 90.31400 1.000 51.91522 109 PHE A C 1
ATOM 620 O O . PHE A 1 83 ? -10.38200 70.75100 89.18300 1.000 47.45265 109 PHE A O 1
ATOM 628 N N . GLU A 1 84 ? -9.09100 71.97500 90.57300 1.000 62.36452 110 GLU A N 1
ATOM 629 C CA . GLU A 1 84 ? -8.13700 72.41200 89.56800 1.000 46.33814 110 GLU A CA 1
ATOM 630 C C . GLU A 1 84 ? -6.79800 71.73500 89.82000 1.000 54.66155 110 GLU A C 1
ATOM 631 O O . GLU A 1 84 ? -6.41800 71.50400 90.97200 1.000 53.90766 110 GLU A O 1
ATOM 637 N N . VAL A 1 85 ? -6.08600 71.41500 88.74400 1.000 53.82375 111 VAL A N 1
ATOM 638 C CA . VAL A 1 85 ? -4.73200 70.88500 88.83600 1.000 46.08332 111 VAL A CA 1
ATOM 639 C C . VAL A 1 85 ? -3.81500 71.79100 88.02600 1.000 42.19301 111 VAL A C 1
ATOM 640 O O . VAL A 1 85 ? -4.00600 71.96300 86.81600 1.000 46.11316 111 VAL A O 1
ATOM 644 N N . HIS A 1 86 ? -2.84300 72.39300 88.70300 1.000 39.52382 112 HIS A N 1
ATOM 645 C CA . HIS A 1 86 ? -1.79600 73.18400 88.06800 1.000 44.96330 112 HIS A CA 1
ATOM 646 C C . HIS A 1 86 ? -0.52400 72.35000 88.10500 1.000 40.47203 112 HIS A C 1
ATOM 647 O O . HIS A 1 86 ? 0.04800 72.13500 89.17800 1.000 50.42681 112 HIS A O 1
ATOM 654 N N . TYR A 1 87 ? -0.08900 71.87000 86.94300 1.000 40.36701 113 TYR A N 1
ATOM 655 C CA . TYR A 1 87 ? 1.04700 70.96600 86.86200 1.000 49.19881 113 TYR A CA 1
ATOM 656 C C . TYR A 1 87 ? 2.09200 71.51300 85.90100 1.000 46.32083 113 TYR A C 1
ATOM 657 O O . TYR A 1 87 ? 1.78200 72.28500 84.98800 1.000 39.33169 113 TYR A O 1
ATOM 666 N N . GLN A 1 88 ? 3.34000 71.10200 86.12100 1.000 40.98133 114 GLN A N 1
ATOM 667 C CA . GLN A 1 88 ? 4.46000 71.52900 85.29600 1.000 39.61272 114 GLN A CA 1
ATOM 668 C C . GLN A 1 88 ? 5.33500 70.33000 84.96400 1.000 35.40365 114 GLN A C 1
ATOM 669 O O . GLN A 1 88 ? 5.34500 69.32200 85.67500 1.000 36.19658 114 GLN A O 1
ATOM 675 N N . LEU A 1 89 ? 6.07300 70.45600 83.86300 1.000 41.61842 115 LEU A N 1
ATOM 676 C CA . LEU A 1 89 ? 7.07500 69.47800 83.45600 1.000 31.58941 115 LEU A CA 1
ATOM 677 C C . LEU A 1 89 ? 8.38100 70.22100 83.22900 1.000 45.52306 115 LEU A C 1
ATOM 678 O O . LEU A 1 89 ? 8.45300 71.09900 82.36400 1.000 43.05542 115 LEU A O 1
ATOM 683 N N . TYR A 1 90 ? 9.40600 69.87600 84.00300 1.000 35.97276 116 TYR A N 1
ATOM 684 C CA . TYR A 1 90 ? 10.66600 70.60800 84.01000 1.000 44.55140 116 TYR A CA 1
ATOM 685 C C . TYR A 1 90 ? 11.76100 69.76900 83.36600 1.000 43.63953 116 TYR A C 1
ATOM 686 O O . TYR A 1 90 ? 12.03900 68.65200 83.81500 1.000 40.75238 116 TYR A O 1
ATOM 695 N N . ASP A 1 91 ? 12.38000 70.31500 82.32000 1.000 42.73753 117 ASP A N 1
ATOM 696 C CA . ASP A 1 91 ? 13.57900 69.73000 81.73400 1.000 41.76257 117 ASP A CA 1
ATOM 697 C C . ASP A 1 91 ? 14.78600 70.19300 82.54100 1.000 44.01373 117 ASP A C 1
ATOM 698 O O . ASP A 1 91 ? 15.05500 71.39600 82.62700 1.000 50.21222 117 ASP A O 1
ATOM 703 N N . VAL A 1 92 ? 15.51100 69.24400 83.13300 1.000 40.24051 118 VAL A N 1
ATOM 704 C CA . VAL A 1 92 ? 16.59500 69.60300 84.04200 1.000 52.48455 118 VAL A CA 1
ATOM 705 C C . VAL A 1 92 ? 17.84300 70.01900 83.27100 1.000 45.86232 118 VAL A C 1
ATOM 706 O O . VAL A 1 92 ? 18.49000 71.01600 83.61300 1.000 48.36377 118 VAL A O 1
ATOM 710 N N . GLN A 1 93 ? 18.20200 69.27100 82.22500 1.000 50.48185 119 GLN A N 1
ATOM 711 C CA . GLN A 1 93 ? 19.39800 69.60200 81.45500 1.000 50.58817 119 GLN A CA 1
ATOM 712 C C . GLN A 1 93 ? 19.25400 70.95900 80.77600 1.000 49.32284 119 GLN A C 1
ATOM 713 O O . GLN A 1 93 ? 20.15000 71.80700 80.85900 1.000 59.85584 119 GLN A O 1
ATOM 719 N N . LYS A 1 94 ? 18.12700 71.18300 80.10300 1.000 46.79981 120 LYS A N 1
ATOM 720 C CA . LYS A 1 94 ? 17.86200 72.47000 79.47300 1.000 56.49377 120 LYS A CA 1
ATOM 721 C C . LYS A 1 94 ? 17.47400 73.54800 80.47500 1.000 55.05650 120 LYS A C 1
ATOM 722 O O . LYS A 1 94 ? 17.48200 74.73100 80.11600 1.000 53.63322 120 LYS A O 1
ATOM 728 N N . GLN A 1 95 ? 17.14100 73.16800 81.71100 1.000 53.61112 121 GLN A N 1
ATOM 729 C CA . GLN A 1 95 ? 16.78600 74.10900 82.77500 1.000 48.19481 121 GLN A CA 1
ATOM 730 C C . GLN A 1 95 ? 15.61800 75.00200 82.35800 1.000 48.37153 121 GLN A C 1
ATOM 731 O O . GLN A 1 95 ? 15.65700 76.22600 82.49700 1.000 54.61837 121 GLN A O 1
ATOM 737 N N . GLN A 1 96 ? 14.56400 74.37200 81.84400 1.000 48.76102 122 GLN A N 1
ATOM 738 C CA . GLN A 1 96 ? 13.37900 75.09400 81.40900 1.000 57.96501 122 GLN A CA 1
ATOM 739 C C . GLN A 1 96 ? 12.16200 74.19700 81.57600 1.000 51.51787 122 GLN A C 1
ATOM 740 O O . GLN A 1 96 ? 12.27800 72.97500 81.70100 1.000 42.04315 122 GLN A O 1
ATOM 746 N N . TYR A 1 97 ? 10.98800 74.82200 81.57500 1.000 55.49103 123 TYR A N 1
ATOM 747 C CA . TYR A 1 97 ? 9.72900 74.10300 81.69500 1.000 47.90851 123 TYR A CA 1
ATOM 748 C C . TYR A 1 97 ? 9.27500 73.62000 80.32500 1.000 50.38264 123 TYR A C 1
ATOM 749 O O . TYR A 1 97 ? 9.20000 74.40600 79.37500 1.000 42.58920 123 TYR A O 1
ATOM 758 N N . LEU A 1 98 ? 8.97900 72.32600 80.22700 1.000 47.62299 124 LEU A N 1
ATOM 759 C CA . LEU A 1 98 ? 8.36800 71.78200 79.02300 1.000 41.97206 124 LEU A CA 1
ATOM 760 C C . LEU A 1 98 ? 6.85500 71.92400 79.03600 1.000 40.48829 124 LEU A C 1
ATOM 761 O O . LEU A 1 98 ? 6.23600 71.99200 77.96800 1.000 33.13964 124 LEU A O 1
ATOM 766 N N . LEU A 1 99 ? 6.25000 71.97600 80.22200 1.000 47.21710 125 LEU A N 1
ATOM 767 C CA . LEU A 1 99 ? 4.81800 72.18600 80.37000 1.000 39.22917 125 LEU A CA 1
ATOM 768 C C . LEU A 1 99 ? 4.56000 73.07900 81.57200 1.000 42.09914 125 LEU A C 1
ATOM 769 O O . LEU A 1 99 ? 5.26000 72.99200 82.58400 1.000 39.71626 125 LEU A O 1
ATOM 774 N N . ASN A 1 100 ? 3.55400 73.94300 81.44700 1.000 43.66928 126 ASN A N 1
ATOM 775 C CA . ASN A 1 100 ? 3.05600 74.75200 82.56200 1.000 37.69530 126 ASN A CA 1
ATOM 776 C C . ASN A 1 100 ? 1.56900 74.97900 82.28300 1.000 41.84867 126 ASN A C 1
ATOM 777 O O . ASN A 1 100 ? 1.18600 75.97000 81.65900 1.000 44.85357 126 ASN A O 1
ATOM 782 N N . GLU A 1 101 ? 0.74600 74.04000 82.74100 1.000 43.47966 127 GLU A N 1
ATOM 783 C CA . GLU A 1 101 ? -0.64900 73.97400 82.33900 1.000 51.94353 127 GLU A CA 1
ATOM 784 C C . GLU A 1 101 ? -1.55900 73.89300 83.55500 1.000 45.49620 127 GLU A C 1
ATOM 785 O O . GLU A 1 101 ? -1.16000 73.42900 84.62700 1.000 41.21491 127 GLU A O 1
ATOM 791 N N . LEU A 1 102 ? -2.79300 74.35400 83.36700 1.000 40.33689 128 LEU A N 1
ATOM 792 C CA . LEU A 1 102 ? -3.87000 74.17200 84.32800 1.000 48.40417 128 LEU A CA 1
ATOM 793 C C . LEU A 1 102 ? -4.99300 73.40100 83.65200 1.000 44.04061 128 LEU A C 1
ATOM 794 O O . LEU A 1 102 ? -5.37500 73.71900 82.52100 1.000 45.74172 128 LEU A O 1
ATOM 799 N N . LEU A 1 103 ? -5.51100 72.38800 84.33900 1.000 45.26754 129 LEU A N 1
ATOM 800 C CA . LEU A 1 103 ? -6.61400 71.58000 83.83600 1.000 44.97705 129 LEU A CA 1
ATOM 801 C C . LEU A 1 103 ? -7.74900 71.62700 84.84700 1.000 45.88450 129 LEU A C 1
ATOM 802 O O . LEU A 1 103 ? -7.55300 71.29300 86.02000 1.000 43.76169 129 LEU A O 1
ATOM 807 N N . ASN A 1 104 ? -8.92400 72.05300 84.39600 1.000 47.39780 130 ASN A N 1
ATOM 808 C CA . ASN A 1 104 ? -10.10700 72.09100 85.24300 1.000 46.10648 130 ASN A CA 1
ATOM 809 C C . ASN A 1 104 ?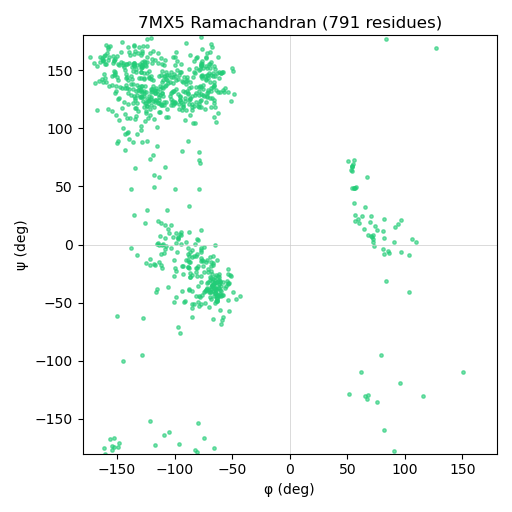 -10.79600 70.73500 85.20300 1.000 52.06922 130 ASN A C 1
ATOM 810 O O . ASN A 1 104 ? -11.09900 70.21600 84.12300 1.000 49.29399 130 ASN A O 1
ATOM 815 N N . VAL A 1 105 ? -11.03300 70.16400 86.37500 1.000 57.86839 131 VAL A N 1
ATOM 816 C CA . VAL A 1 105 ? -11.57900 68.81800 86.50700 1.000 56.52250 131 VAL A CA 1
ATOM 817 C C . VAL A 1 105 ? -12.97000 68.92700 87.11900 1.000 62.83516 131 VAL A C 1
ATOM 818 O O . VAL A 1 105 ? -13.12100 69.50600 88.20300 1.000 54.06846 131 VAL A O 1
ATOM 822 N N . PRO A 1 106 ? -14.00100 68.39300 86.47600 1.000 59.04396 132 PRO A N 1
ATOM 823 C CA . PRO A 1 106 ? -15.35200 68.50700 87.03500 1.000 76.20032 132 PRO A CA 1
ATOM 824 C C . PRO A 1 106 ? -15.69500 67.36400 87.98200 1.000 76.84228 132 PRO A C 1
ATOM 825 O O . PRO A 1 106 ? -16.21500 66.32300 87.56500 1.000 78.67965 132 PRO A O 1
ATOM 829 N N . ALA A 1 107 ? -15.37500 67.55700 89.26000 1.000 86.96965 133 ALA A N 1
ATOM 830 C CA . ALA A 1 107 ? -15.79000 66.69200 90.38000 1.000 79.18450 133 ALA A CA 1
ATOM 831 C C . ALA A 1 107 ? -15.14100 65.31800 90.21500 1.000 88.64338 133 ALA A C 1
ATOM 832 O O . ALA A 1 107 ? -13.91800 65.25400 90.00900 1.000 96.37294 133 ALA A O 1
ATOM 834 N N . SER A 1 108 ? -15.89500 64.21900 90.29700 1.000 61.36123 134 SER A N 1
ATOM 835 C CA . SER A 1 108 ? -15.33500 62.87100 90.34000 1.000 79.16500 134 SER A CA 1
ATOM 836 C C . SER A 1 108 ? -14.91000 62.37900 88.96200 1.000 72.68266 134 SER A C 1
ATOM 837 O O . SER A 1 108 ? -15.24000 61.25600 88.56400 1.000 75.38592 134 SER A O 1
ATOM 840 N N . ARG A 1 109 ? -14.18300 63.21600 88.22700 1.000 67.51990 135 ARG A N 1
ATOM 841 C CA . ARG A 1 109 ? -13.59000 62.80500 86.96300 1.000 65.79393 135 ARG A CA 1
ATOM 842 C C . ARG A 1 109 ? -12.07600 62.80600 87.11400 1.000 51.67269 135 ARG A C 1
ATOM 843 O O . ARG A 1 109 ? -11.36400 63.48900 86.37200 1.000 52.83375 135 ARG A O 1
ATOM 851 N N . ILE A 1 110 ? -11.58300 62.03000 88.07400 1.000 65.35737 136 ILE A N 1
ATOM 852 C CA . ILE A 1 110 ? -10.19000 62.11300 88.50000 1.000 49.26957 136 ILE A CA 1
ATOM 853 C C . ILE A 1 110 ? -9.28400 61.22700 87.65200 1.000 46.83094 136 ILE A C 1
ATOM 854 O O . ILE A 1 110 ? -8.15900 61.61400 87.32700 1.000 47.39820 136 ILE A O 1
ATOM 859 N N . ARG A 1 111 ? -9.74900 60.03200 87.27600 1.000 43.56587 137 ARG A N 1
ATOM 860 C CA . ARG A 1 111 ? -8.92100 59.14700 86.46200 1.000 48.34272 137 ARG A CA 1
ATOM 861 C C . ARG A 1 111 ? -8.69800 59.71400 85.06600 1.000 48.87893 137 ARG A C 1
ATOM 862 O O . ARG A 1 111 ? -7.61800 59.53600 84.49100 1.000 40.61088 137 ARG A O 1
ATOM 870 N N . GLN A 1 112 ? -9.69900 60.40000 84.50700 1.000 44.37069 138 GLN A N 1
ATOM 871 C CA . GLN A 1 112 ? -9.51700 61.03200 83.20500 1.000 44.36742 138 GLN A CA 1
ATOM 872 C C . GLN A 1 112 ? -8.55900 62.21400 83.28600 1.000 46.42792 138 GLN A C 1
ATOM 873 O O . GLN A 1 112 ? -7.84400 62.49500 82.31800 1.000 38.95069 138 GLN A O 1
ATOM 879 N N . ALA A 1 113 ? -8.51900 62.90600 84.42700 1.000 44.51606 139 ALA A N 1
ATOM 880 C CA . ALA A 1 113 ? -7.61900 64.04500 84.56900 1.000 45.25890 139 ALA A CA 1
ATOM 881 C C . ALA A 1 113 ? -6.16700 63.59200 84.64100 1.000 43.12943 139 ALA A C 1
ATOM 882 O O . ALA A 1 113 ? -5.28400 64.22100 84.04500 1.000 34.74702 139 ALA A O 1
ATOM 884 N N . GLY A 1 114 ? -5.89900 62.50400 85.36500 1.000 44.36983 140 GLY A N 1
ATOM 885 C CA . GLY A 1 114 ? -4.54300 61.98400 85.42200 1.000 39.13414 140 GLY A CA 1
ATOM 886 C C . GLY A 1 114 ? -4.05800 61.48500 84.07700 1.000 36.28499 140 GLY A C 1
ATOM 887 O O . GLY A 1 114 ? -2.88900 61.65900 83.72400 1.000 37.51548 140 GLY A O 1
ATOM 888 N N . HIS A 1 115 ? -4.95000 60.86100 83.30500 1.000 39.49559 141 HIS A N 1
ATOM 889 C CA . HIS A 1 115 ? -4.58000 60.41600 81.96800 1.000 49.00577 141 HIS A CA 1
ATOM 890 C C . HIS A 1 115 ? -4.33000 61.59500 81.03600 1.000 41.01371 141 HIS A C 1
ATOM 891 O O . HIS A 1 115 ? -3.49400 61.50000 80.13200 1.000 37.89097 141 HIS A O 1
ATOM 898 N N . MET A 1 116 ? -5.03600 62.71000 81.24200 1.000 45.97099 142 MET A N 1
ATOM 899 C CA . MET A 1 116 ? -4.78800 63.90200 80.43800 1.000 45.72731 142 MET A CA 1
ATOM 900 C C . MET A 1 116 ? -3.43300 64.51300 80.77000 1.000 36.73825 142 MET A C 1
ATOM 901 O O . MET A 1 116 ? -2.67100 64.88600 79.87000 1.000 36.11036 142 MET A O 1
ATOM 906 N N . VAL A 1 117 ? -3.12000 64.62900 82.06300 1.000 32.48785 143 VAL A N 1
ATOM 907 C CA . VAL A 1 117 ? -1.81700 65.14400 82.47400 1.000 36.39370 143 VAL A CA 1
ATOM 908 C C . VAL A 1 117 ? -0.70300 64.25800 81.93400 1.000 38.51331 143 VAL A C 1
ATOM 909 O O . VAL A 1 117 ? 0.30300 64.74900 81.40600 1.000 32.69204 143 VAL A O 1
ATOM 913 N N . SER A 1 118 ? -0.87000 62.93900 82.04600 1.000 43.21591 144 SER A N 1
ATOM 914 C CA . SER A 1 118 ? 0.13600 62.01600 81.53300 1.000 34.10768 144 SER A CA 1
ATOM 915 C C . SER A 1 118 ? 0.23500 62.07900 80.01500 1.000 31.77405 144 SER A C 1
ATOM 916 O O . SER A 1 118 ? 1.32900 61.91500 79.46100 1.000 34.72925 144 SER A O 1
ATOM 919 N N . ASP A 1 119 ? -0.88700 62.30600 79.32800 1.000 28.87538 145 ASP A N 1
ATOM 920 C CA . ASP A 1 119 ? -0.84800 62.45400 77.87700 1.000 31.35506 145 ASP A CA 1
ATOM 921 C C . ASP A 1 119 ? -0.03900 63.68000 77.47400 1.000 36.73643 145 ASP A C 1
ATOM 922 O O . ASP A 1 119 ? 0.69200 63.65200 76.47600 1.000 28.94192 145 ASP A O 1
ATOM 927 N N . ALA A 1 120 ? -0.15300 64.76600 78.24200 1.000 31.32593 146 ALA A N 1
ATOM 928 C CA . ALA A 1 120 ? 0.60100 65.97500 77.93100 1.000 36.18996 146 ALA A CA 1
ATOM 929 C C . ALA A 1 120 ? 2.08300 65.79500 78.23300 1.000 38.05397 146 ALA A C 1
ATOM 930 O O . ALA A 1 120 ? 2.93800 66.30700 77.49900 1.000 37.52703 146 ALA A O 1
ATOM 932 N N . ILE A 1 121 ? 2.40800 65.07700 79.31100 1.000 30.79671 147 ILE A N 1
ATOM 933 C CA . ILE A 1 121 ? 3.80700 64.80700 79.63400 1.000 30.44124 147 ILE A CA 1
ATOM 934 C C . ILE A 1 121 ? 4.44600 63.95500 78.54600 1.000 31.85687 147 ILE A C 1
ATOM 935 O O . ILE A 1 121 ? 5.57100 64.22000 78.10700 1.000 33.62870 147 ILE A O 1
ATOM 940 N N . TYR A 1 122 ? 3.73300 62.92000 78.09300 1.000 32.14207 148 TYR A N 1
ATOM 941 C CA . TYR A 1 122 ? 4.25500 62.04700 77.04700 1.000 33.87679 148 TYR A CA 1
ATOM 942 C C . TYR A 1 122 ? 4.51000 62.81800 75.75800 1.000 35.79140 148 TYR A C 1
ATOM 943 O O . TYR A 1 122 ? 5.55500 62.65000 75.12000 1.000 36.15749 148 TYR A O 1
ATOM 952 N N . GLN A 1 123 ? 3.56500 63.67500 75.36300 1.000 36.20758 149 GLN A N 1
ATOM 953 C CA . GLN A 1 123 ? 3.72400 64.43600 74.12900 1.000 41.99181 149 GLN A CA 1
ATOM 954 C C . GLN A 1 123 ? 4.86000 65.44700 74.24100 1.000 41.61819 149 GLN A C 1
ATOM 955 O O . GLN A 1 123 ? 5.56900 65.70300 73.26100 1.000 38.10571 149 GLN A O 1
ATOM 961 N N . ALA A 1 124 ? 5.04900 66.02900 75.42600 1.000 27.53256 150 ALA A N 1
ATOM 962 C CA . ALA A 1 124 ? 6.11000 67.01200 75.60800 1.000 39.04133 150 ALA A CA 1
ATOM 963 C C . ALA A 1 124 ? 7.49700 66.38300 75.58400 1.000 42.34856 150 ALA A C 1
ATOM 964 O O . ALA A 1 124 ? 8.47800 67.08900 75.33000 1.000 38.49317 150 ALA A O 1
ATOM 966 N N . LEU A 1 125 ? 7.60100 65.07900 75.83500 1.000 31.05456 151 LEU A N 1
ATOM 967 C CA . LEU A 1 125 ? 8.89100 64.40300 75.88500 1.000 38.19722 151 LEU A CA 1
ATOM 968 C C . LEU A 1 125 ? 9.22500 63.64100 74.61300 1.000 39.02339 151 LEU A C 1
ATOM 969 O O . LEU A 1 125 ? 10.40800 63.46000 74.30700 1.000 28.01636 151 LEU A O 1
ATOM 974 N N . THR A 1 126 ? 8.21700 63.18500 73.86700 1.000 43.63818 152 THR A N 1
ATOM 975 C CA . THR A 1 126 ? 8.43800 62.41200 72.65500 1.000 34.13770 152 THR A CA 1
ATOM 976 C C . THR A 1 126 ? 7.91100 63.07100 71.39100 1.000 38.90556 152 THR A C 1
ATOM 977 O O . THR A 1 126 ? 8.31200 62.66200 70.29500 1.000 43.45570 152 THR A O 1
ATOM 981 N N . GLY A 1 127 ? 7.03800 64.06900 71.50200 1.000 32.84066 153 GLY A N 1
ATOM 982 C CA . GLY A 1 127 ? 6.39800 64.63400 70.33300 1.000 34.89438 153 GLY A CA 1
ATOM 983 C C . GLY A 1 127 ? 5.29700 63.78300 69.74600 1.000 45.23143 153 GLY A C 1
ATOM 984 O O . GLY A 1 127 ? 4.84700 64.06200 68.62900 1.000 43.69764 153 GLY A O 1
ATOM 985 N N . ILE A 1 128 ? 4.85200 62.75500 70.46100 1.000 42.96512 154 ILE A N 1
ATOM 986 C CA . ILE A 1 128 ? 3.82200 61.83700 69.99400 1.000 36.76580 154 ILE A CA 1
ATOM 987 C C . ILE A 1 128 ? 2.62500 61.97800 70.92300 1.000 34.08821 154 ILE A C 1
ATOM 988 O O . ILE A 1 128 ? 2.80500 62.01900 72.14100 1.000 35.13408 154 ILE A O 1
ATOM 993 N N . PRO A 1 129 ? 1.40200 62.07500 70.40300 1.000 33.64288 155 PRO A N 1
ATOM 994 C CA . PRO A 1 129 ? 0.23000 62.18600 71.28400 1.000 44.72425 155 PRO A CA 1
ATOM 995 C C . PRO A 1 129 ? 0.13200 61.00000 72.23300 1.000 38.10331 155 PRO A C 1
ATOM 996 O O . PRO A 1 129 ? 0.26300 59.84300 71.82700 1.000 35.15170 155 PRO A O 1
ATOM 1000 N N . GLY A 1 130 ? -0.09600 61.30100 73.51100 1.000 35.32046 156 GLY A N 1
ATOM 1001 C CA . GLY A 1 130 ? -0.27300 60.25300 74.49200 1.000 36.81544 156 GLY A CA 1
ATOM 1002 C C . GLY A 1 130 ? -1.57000 59.49500 74.29100 1.000 32.37655 156 GLY A C 1
ATOM 1003 O O . GLY A 1 130 ? -2.54000 59.99600 73.72100 1.000 43.72455 156 GLY A O 1
ATOM 1004 N N . ASP A 1 131 ? -1.58300 58.25000 74.77200 1.000 36.49663 157 ASP A N 1
ATOM 1005 C CA . ASP A 1 131 ? -2.74400 57.38300 74.61400 1.000 41.13027 157 ASP A CA 1
ATOM 1006 C C . ASP A 1 131 ? -3.23800 56.83200 75.94700 1.000 44.44436 157 ASP A C 1
ATOM 1007 O O . ASP A 1 131 ? -3.96100 55.83000 75.96500 1.000 40.64571 157 ASP A O 1
ATOM 1012 N N . PHE A 1 132 ? -2.86200 57.45800 77.06500 1.000 43.40075 158 PHE A N 1
ATOM 1013 C CA . PHE A 1 132 ? -3.41600 57.04800 78.35100 1.000 49.83222 158 PHE A CA 1
ATOM 1014 C C . PHE A 1 132 ? -4.89800 57.38500 78.43400 1.000 45.16827 158 PHE A C 1
ATOM 1015 O O . PHE A 1 132 ? -5.68400 56.62300 79.01000 1.000 44.06969 158 PHE A O 1
ATOM 1023 N N . SER A 1 133 ? -5.29600 58.51900 77.86700 1.000 42.83016 159 SER A N 1
ATOM 1024 C CA . SER A 1 133 ? -6.70100 58.77600 77.61000 1.000 48.16895 159 SER A CA 1
ATOM 1025 C C . SER A 1 133 ? -7.14600 57.97700 76.39200 1.000 48.68564 159 SER A C 1
ATOM 1026 O O . SER A 1 133 ? -6.37700 57.75600 75.45200 1.000 58.56518 159 SER A O 1
ATOM 1029 N N . GLY A 1 134 ? -8.39600 57.53600 76.41800 1.000 42.48844 160 GLY A N 1
ATOM 1030 C CA . GLY A 1 134 ? -8.93600 56.68400 75.38000 1.000 44.32324 160 GLY A CA 1
ATOM 1031 C C . GLY A 1 134 ? -9.55600 55.42800 75.95800 1.000 42.60577 160 GLY A C 1
ATOM 1032 O O . GLY A 1 134 ? -9.41000 55.10500 77.13500 1.000 40.41325 160 GLY A O 1
ATOM 1033 N N . ARG A 1 135 ? -10.26000 54.71500 75.08500 1.000 39.82396 161 ARG A N 1
ATOM 1034 C CA . ARG A 1 135 ? -11.04600 53.56200 75.49000 1.000 37.50670 161 ARG A CA 1
ATOM 1035 C C . ARG A 1 135 ? -10.69700 52.35500 74.63200 1.000 38.58980 161 ARG A C 1
ATOM 1036 O O . ARG A 1 135 ? -10.26700 52.48900 73.48300 1.000 35.36803 161 ARG A O 1
ATOM 1044 N N . ILE A 1 136 ? -10.88300 51.17000 75.21000 1.000 33.66823 162 ILE A N 1
ATOM 1045 C CA . ILE A 1 136 ? -10.65200 49.90400 74.52800 1.000 37.66171 162 ILE A CA 1
ATOM 1046 C C . ILE A 1 136 ? -11.87800 49.02700 74.72600 1.000 37.20456 162 ILE A C 1
ATOM 1047 O O . ILE A 1 136 ? -12.31500 48.81000 75.86200 1.000 37.85865 162 ILE A O 1
ATOM 1052 N N . ALA A 1 137 ? -12.43400 48.52900 73.62600 1.000 34.86169 163 ALA A N 1
ATOM 1053 C CA . ALA A 1 137 ? -13.56700 47.62000 73.68200 1.000 35.26204 163 ALA A CA 1
ATOM 1054 C C . ALA A 1 137 ? -13.08600 46.17600 73.64600 1.000 32.60055 163 ALA A C 1
ATOM 1055 O O . ALA A 1 137 ? -12.06200 45.85800 73.03600 1.000 37.28428 163 ALA A O 1
ATOM 1057 N N . TYR A 1 138 ? -13.83800 45.30000 74.30600 1.000 31.88402 164 TYR A N 1
ATOM 1058 C CA . TYR A 1 138 ? -13.48000 43.89100 74.38700 1.000 35.28584 164 TYR A CA 1
ATOM 1059 C C . TYR A 1 138 ? -14.73300 43.09000 74.71100 1.000 33.67096 164 TYR A C 1
ATOM 1060 O O . TYR A 1 138 ? -15.75600 43.63900 75.12500 1.000 31.93452 164 TYR A O 1
ATOM 1069 N N . VAL A 1 139 ? -14.63800 41.77700 74.51800 1.000 29.03121 165 VAL A N 1
ATOM 1070 C CA . VAL A 1 139 ? -15.73800 40.85700 74.78100 1.000 37.33324 165 VAL A CA 1
ATOM 1071 C C . VAL A 1 139 ? -15.27100 39.83700 75.80800 1.000 42.62639 165 VAL A C 1
ATOM 1072 O O . VAL A 1 139 ? -14.34100 39.06400 75.54600 1.000 40.28557 165 VAL A O 1
ATOM 1076 N N . LEU A 1 140 ? -15.91500 39.83500 76.97200 1.000 38.38149 166 LEU A N 1
ATOM 1077 C CA . LEU A 1 140 ? -15.63700 38.85300 78.01000 1.000 38.06098 166 LEU A CA 1
ATOM 1078 C C . LEU A 1 140 ? -16.47900 37.60800 77.76500 1.000 41.17115 166 LEU A C 1
ATOM 1079 O O . LEU A 1 140 ? -17.70600 37.69400 77.64500 1.000 40.71821 166 LEU A O 1
ATOM 1084 N N . ARG A 1 141 ? -15.81800 36.45700 77.68600 1.000 39.55656 167 ARG A N 1
ATOM 1085 C CA . ARG A 1 141 ? -16.48100 35.17600 77.47900 1.000 32.22884 167 ARG A CA 1
ATOM 1086 C C . ARG A 1 141 ? -16.33800 34.34100 78.74300 1.000 42.83204 167 ARG A C 1
ATOM 1087 O O . ARG A 1 141 ? -15.21700 34.05000 79.17500 1.000 32.65741 167 ARG A O 1
ATOM 1095 N N . ASN A 1 142 ? -17.46900 33.95900 79.33100 1.000 41.59774 168 ASN A N 1
ATOM 1096 C CA . ASN A 1 142 ? -17.48300 33.16100 80.55500 1.000 35.20194 168 ASN A CA 1
ATOM 1097 C C . ASN A 1 142 ? -18.59500 32.12500 80.46000 1.000 45.42656 168 ASN A C 1
ATOM 1098 O O . ASN A 1 142 ? -19.76500 32.43300 80.74000 1.000 44.40530 168 ASN A O 1
ATOM 1103 N N . PRO A 1 143 ? -18.27300 30.88900 80.06800 1.000 40.23877 169 PRO A N 1
ATOM 1104 C CA . PRO A 1 143 ? -19.29100 29.82800 80.10200 1.000 56.92315 169 PRO A CA 1
ATOM 1105 C C . PRO A 1 143 ? -19.70100 29.44800 81.51100 1.000 49.43360 169 PRO A C 1
ATOM 1106 O O . PRO A 1 143 ? -20.76400 28.83800 81.68600 1.000 46.42260 169 PRO A O 1
ATOM 1110 N N . ALA A 1 144 ? -18.89800 29.79000 82.51800 1.000 49.58321 170 ALA A N 1
ATOM 1111 C CA . ALA A 1 144 ? -19.27900 29.62900 83.91500 1.000 47.44753 170 ALA A CA 1
ATOM 1112 C C . ALA A 1 144 ? -20.25300 30.70300 84.38000 1.000 48.08243 170 ALA A C 1
ATOM 1113 O O . ALA A 1 144 ? -20.46500 30.85200 85.58800 1.000 50.29250 170 ALA A O 1
ATOM 1115 N N . THR A 1 145 ? -20.82700 31.46100 83.45000 1.000 40.55188 171 THR A N 1
ATOM 1116 C CA . THR A 1 145 ? -21.92400 32.38500 83.73600 1.000 44.25554 171 THR A CA 1
ATOM 1117 C C . THR A 1 145 ? -22.85700 32.33000 82.53800 1.000 41.84734 171 THR A C 1
ATOM 1118 O O . THR A 1 145 ? -22.79700 33.17800 81.63800 1.000 48.40563 171 THR A O 1
ATOM 1122 N N . PRO A 1 146 ? -23.72700 31.31800 82.47900 1.000 47.32190 172 PRO A N 1
ATOM 1123 C CA . PRO A 1 146 ? -24.55900 31.14000 81.27700 1.000 48.83902 172 PRO A CA 1
ATOM 1124 C C . PRO A 1 146 ? -25.48500 32.30900 81.00000 1.000 47.63514 172 PRO A C 1
ATOM 1125 O O . PRO A 1 146 ? -25.86400 32.52000 79.84200 1.000 46.83533 172 PRO A O 1
ATOM 1129 N N . ALA A 1 147 ? -25.85700 33.08200 82.02400 1.000 49.23745 173 ALA A N 1
ATOM 1130 C CA . ALA A 1 147 ? -26.72000 34.23700 81.80100 1.000 48.29962 173 ALA A CA 1
ATOM 1131 C C . ALA A 1 147 ? -25.96400 35.36800 81.11200 1.000 55.35863 173 ALA A C 1
ATOM 1132 O O . ALA A 1 147 ? -26.52100 36.06000 80.25100 1.000 51.84795 173 ALA A O 1
ATOM 1134 N N . GLU A 1 148 ? -24.70200 35.57900 81.48400 1.000 54.46737 174 GLU A N 1
ATOM 1135 C CA . GLU A 1 148 ? -23.85900 36.54900 80.79600 1.000 47.12349 174 GLU A CA 1
ATOM 1136 C C . GLU A 1 148 ? -22.66100 35.84600 80.17200 1.000 48.31277 174 GLU A C 1
ATOM 1137 O O . GLU A 1 148 ? -21.51100 36.15200 80.50500 1.000 36.91505 174 GLU A O 1
ATOM 1143 N N . ARG A 1 149 ? -22.92600 34.89700 79.27000 1.000 43.39375 175 ARG A N 1
ATOM 1144 C CA . ARG A 1 149 ? -21.84500 34.14600 78.64000 1.000 40.41410 175 ARG A CA 1
ATOM 1145 C C . ARG A 1 149 ? -20.92800 35.06400 77.84200 1.000 45.24419 175 ARG A C 1
ATOM 1146 O O . ARG A 1 149 ? -19.70700 34.87100 77.82200 1.000 37.07439 175 ARG A O 1
ATOM 1154 N N . TYR A 1 150 ? -21.49800 36.06800 77.18200 1.000 39.88483 176 TYR A N 1
ATOM 1155 C CA . TYR A 1 150 ? -20.73600 37.04700 76.42000 1.000 37.90405 176 TYR A CA 1
ATOM 1156 C C . TYR A 1 150 ? -21.12700 38.43800 76.88900 1.000 35.16486 176 TYR A C 1
ATOM 1157 O O . TYR A 1 150 ? -22.31800 38.74300 77.00600 1.000 38.14577 176 TYR A O 1
ATOM 1166 N N . THR A 1 151 ? -20.13000 39.27600 77.15900 1.000 38.51824 177 THR A N 1
ATOM 1167 C CA . THR A 1 151 ? -20.35700 40.63600 77.63100 1.000 39.21222 177 THR A CA 1
ATOM 1168 C C . THR A 1 151 ? -19.46000 41.58400 76.85200 1.000 46.35980 177 THR A C 1
ATOM 1169 O O . THR A 1 151 ? -18.23100 41.48100 76.92700 1.000 36.03294 177 THR A O 1
ATOM 1173 N N . LEU A 1 152 ? -20.07100 42.49900 76.10500 1.000 45.52044 178 LEU A N 1
ATOM 1174 C CA . LEU A 1 152 ? -19.33800 43.53800 75.39500 1.000 37.41921 178 LEU A CA 1
ATOM 1175 C C . LEU A 1 152 ? -19.10100 44.70500 76.34500 1.000 43.79330 178 LEU A C 1
ATOM 1176 O O . LEU A 1 152 ? -20.05600 45.29400 76.86400 1.000 33.33172 178 LEU A O 1
ATOM 1181 N N . GLN A 1 153 ? -17.83300 45.03700 76.57100 1.000 36.53370 179 GLN A N 1
ATOM 1182 C CA . GLN A 1 153 ? -17.45800 46.07900 77.51200 1.000 39.93802 179 GLN A CA 1
ATOM 1183 C C . GLN A 1 153 ? -16.51200 47.06900 76.85100 1.000 45.15446 179 GLN A C 1
ATOM 1184 O O . GLN A 1 153 ? -15.79700 46.73600 75.90200 1.000 36.01384 179 GLN A O 1
ATOM 1190 N N . ILE A 1 154 ? -16.52300 48.29500 77.36700 1.000 41.44373 180 ILE A N 1
ATOM 1191 C CA . ILE A 1 154 ? -15.58400 49.33800 76.97400 1.000 39.91092 180 ILE A CA 1
ATOM 1192 C C . ILE A 1 154 ? -14.96700 49.90300 78.24400 1.000 39.13504 180 ILE A C 1
ATOM 1193 O O . ILE A 1 154 ? -15.68900 50.30600 79.16300 1.000 42.66169 180 ILE A O 1
ATOM 1198 N N . ALA A 1 155 ? -13.63800 49.92500 78.30000 1.000 38.69487 181 ALA A N 1
ATOM 1199 C CA . ALA A 1 155 ? -12.92600 50.38700 79.48000 1.000 44.40507 181 ALA A CA 1
ATOM 1200 C C . ALA A 1 155 ? -11.78800 51.30300 79.05600 1.000 40.09872 181 ALA A C 1
ATOM 1201 O O . ALA A 1 155 ? -11.47300 51.43500 77.87000 1.000 36.02344 181 ALA A O 1
ATOM 1203 N N . ASP A 1 156 ? -11.17000 51.94100 80.04700 1.000 36.95809 182 ASP A N 1
ATOM 1204 C CA . ASP A 1 156 ? -10.01300 52.78200 79.79300 1.000 32.97656 182 ASP A CA 1
ATOM 1205 C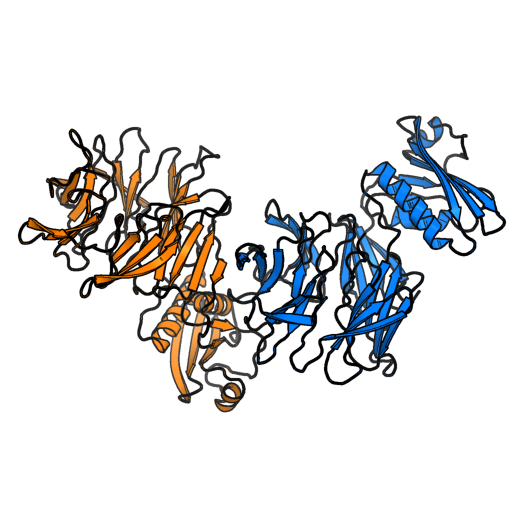 C . ASP A 1 156 ? -8.82300 51.92600 79.36100 1.000 38.20956 182 ASP A C 1
ATOM 1206 O O . ASP A 1 156 ? -8.86000 50.69200 79.39300 1.000 26.40174 182 ASP A O 1
ATOM 1211 N N . THR A 1 157 ? -7.74600 52.60300 78.95600 1.000 32.19036 183 THR A N 1
ATOM 1212 C CA . THR A 1 157 ? -6.56300 51.89800 78.47600 1.000 32.38466 183 THR A CA 1
ATOM 1213 C C . THR A 1 157 ? -5.87800 51.09300 79.57300 1.000 35.64729 183 THR A C 1
ATOM 1214 O O . THR A 1 157 ? -5.05500 50.22600 79.26300 1.000 40.45907 183 THR A O 1
ATOM 1218 N N . ASP A 1 158 ? -6.19500 51.35600 80.84100 1.000 32.62376 184 ASP A N 1
ATOM 1219 C CA . ASP A 1 158 ? -5.68500 50.56600 81.95300 1.000 34.63796 184 ASP A CA 1
ATOM 1220 C C . ASP A 1 158 ? -6.71500 49.57700 82.48400 1.000 36.98247 184 ASP A C 1
ATOM 1221 O O . ASP A 1 158 ? -6.46600 48.92400 83.50300 1.000 34.76363 184 ASP A O 1
ATOM 1226 N N . GLY A 1 159 ? -7.86300 49.45300 81.81700 1.000 34.47921 185 GLY A N 1
ATOM 1227 C CA . GLY A 1 159 ? -8.91300 48.55300 82.23800 1.000 32.71544 185 GLY A CA 1
ATOM 1228 C C . GLY A 1 159 ? -9.87800 49.12100 83.25600 1.000 39.83839 185 GLY A C 1
ATOM 1229 O O . GLY A 1 159 ? -10.88500 48.46900 83.56000 1.000 41.37548 185 GLY A O 1
ATOM 1230 N N . GLU A 1 160 ? -9.61100 50.31000 83.78700 1.000 34.11724 186 GLU A N 1
ATOM 1231 C CA . GLU A 1 160 ? -10.46800 50.88400 84.81100 1.000 40.00059 186 GLU A CA 1
ATOM 1232 C C . GLU A 1 160 ? -11.70400 51.52500 84.18900 1.000 33.71746 186 GLU A C 1
ATOM 1233 O O . GLU A 1 160 ? -11.74600 51.83800 82.99500 1.000 44.23437 186 GLU A O 1
ATOM 1239 N N . GLN A 1 161 ? -12.71600 51.72400 85.02800 1.000 38.16428 187 GLN A N 1
ATOM 1240 C CA . GLN A 1 161 ? -13.99500 52.29800 84.62400 1.000 35.58282 187 GLN A CA 1
ATOM 1241 C C . GLN A 1 161 ? -14.61600 51.54100 83.44600 1.000 35.23515 187 GLN A C 1
ATOM 1242 O O . GLN A 1 161 ? -14.79700 52.10700 82.36400 1.000 42.98611 187 GLN A O 1
ATOM 1248 N N . PRO A 1 162 ? -14.95700 50.26700 83.62500 1.000 37.36220 188 PRO A N 1
ATOM 1249 C CA . PRO A 1 162 ? -15.57300 49.51600 82.52900 1.000 35.21318 188 PRO A CA 1
ATOM 1250 C C . PRO A 1 162 ? -17.03200 49.89600 82.34100 1.000 39.74874 188 PRO A C 1
ATOM 1251 O O . PRO A 1 162 ? -17.75800 50.18700 83.29400 1.000 33.91059 188 PRO A O 1
ATOM 1255 N N . LYS A 1 163 ? -17.45300 49.89600 81.07900 1.000 37.64611 189 LYS A N 1
ATOM 1256 C CA . LYS A 1 163 ? -18.82300 50.23100 80.70400 1.000 41.13724 189 LYS A CA 1
ATOM 1257 C C . LYS A 1 163 ? -19.37700 49.07600 79.88300 1.000 44.55505 189 LYS A C 1
ATOM 1258 O O . LYS A 1 163 ? -18.89900 48.81000 78.77600 1.000 47.53511 189 LYS A O 1
ATOM 1264 N N . THR A 1 164 ? -20.38900 48.39900 80.42000 1.000 39.39729 190 THR A N 1
ATOM 1265 C CA . THR A 1 164 ? -21.00400 47.27300 79.72900 1.000 43.91578 190 THR A CA 1
ATOM 1266 C C . THR A 1 164 ? -21.92600 47.79000 78.63100 1.000 46.22930 190 THR A C 1
ATOM 1267 O O . THR A 1 164 ? -22.90300 48.49400 78.90900 1.000 43.75078 190 THR A O 1
ATOM 1271 N N . VAL A 1 165 ? -21.61200 47.44100 77.38300 1.000 45.33027 191 VAL A N 1
ATOM 1272 C CA . VAL A 1 165 ? -22.44500 47.85200 76.25900 1.000 43.24673 191 VAL A CA 1
ATOM 1273 C C . VAL A 1 165 ? -23.60400 46.88400 76.06700 1.000 42.91675 191 VAL A C 1
ATOM 1274 O O . VAL A 1 165 ? -24.73100 47.29700 75.77400 1.000 38.84836 191 VAL A O 1
ATOM 1278 N N . LEU A 1 166 ? -23.34700 45.58700 76.23100 1.000 38.67780 192 LEU A N 1
ATOM 1279 C CA . LEU A 1 166 ? -24.35700 44.55600 76.04500 1.000 43.04179 192 LEU A CA 1
ATOM 1280 C C . LEU A 1 166 ? -23.84400 43.25400 76.64000 1.000 46.96177 192 LEU A C 1
ATOM 1281 O O . LEU A 1 166 ? -22.65800 42.93800 76.51700 1.000 43.94789 192 LEU A O 1
ATOM 1286 N N . SER A 1 167 ? -24.73900 42.51400 77.29000 1.000 28.64273 193 SER A N 1
ATOM 1287 C CA . SER A 1 167 ? -24.45400 41.17100 77.77100 1.000 35.15312 193 SER A CA 1
ATOM 1288 C C . SER A 1 167 ? -25.51900 40.22600 77.23700 1.000 37.74169 193 SER A C 1
ATOM 1289 O O . SER A 1 167 ? -26.67700 40.61200 77.05500 1.000 34.56698 193 SER A O 1
ATOM 1292 N N . SER A 1 168 ? -25.12100 38.98300 76.98000 1.000 43.29314 194 SER A N 1
ATOM 1293 C CA . SER A 1 168 ? -26.03400 38.02900 76.36900 1.000 41.29048 194 SER A CA 1
ATOM 1294 C C . SER A 1 168 ? -25.55700 36.61100 76.64200 1.000 46.24498 194 SER A C 1
ATOM 1295 O O . SER A 1 168 ? -24.37100 36.36600 76.87500 1.000 45.46784 194 SER A O 1
ATOM 1298 N N . ARG A 1 169 ? -26.51000 35.68000 76.60600 1.000 41.06018 195 ARG A N 1
ATOM 1299 C CA . ARG A 1 169 ? -26.21900 34.25500 76.67100 1.000 42.85050 195 ARG A CA 1
ATOM 1300 C C . ARG A 1 169 ? -25.76700 33.69000 75.33300 1.000 41.16724 195 ARG A C 1
ATOM 1301 O O . ARG A 1 169 ? -25.55700 32.47600 75.22800 1.000 49.19092 195 ARG A O 1
ATOM 1309 N N . ASP A 1 170 ? -25.61300 34.53100 74.32200 1.000 38.38239 196 ASP A N 1
ATOM 1310 C CA . ASP A 1 170 ? -25.28700 34.13200 72.96500 1.000 37.04948 196 ASP A CA 1
ATOM 1311 C C . ASP A 1 170 ? -24.06600 34.90200 72.48900 1.000 45.91097 196 ASP A C 1
ATOM 1312 O O . ASP A 1 170 ? -23.74900 35.96900 73.02700 1.000 34.71285 196 ASP A O 1
ATOM 1317 N N . PRO A 1 171 ? -23.35000 34.37900 71.49100 1.000 50.71834 197 PRO A N 1
ATOM 1318 C CA . PRO A 1 171 ? -22.08400 35.00200 71.07600 1.000 38.61014 197 PRO A CA 1
ATOM 1319 C C . PRO A 1 171 ? -22.23600 36.46800 70.69500 1.000 39.37961 197 PRO A C 1
ATOM 1320 O O . PRO A 1 171 ? -23.16200 36.85400 69.97900 1.000 45.14524 197 PRO A O 1
ATOM 1324 N N . ILE A 1 172 ? -21.30900 37.28400 71.19400 1.000 38.23255 198 ILE A N 1
ATOM 1325 C CA . ILE A 1 172 ? -21.11700 38.66200 70.75400 1.000 37.16033 198 ILE A CA 1
ATOM 1326 C C . ILE A 1 172 ? -19.69400 38.76000 70.22500 1.000 34.79223 198 ILE A C 1
ATOM 1327 O O . ILE A 1 172 ? -18.73600 38.50100 70.96400 1.000 33.57807 198 ILE A O 1
ATOM 1332 N N . LEU A 1 173 ? -19.55200 39.12300 68.95100 1.000 28.98132 199 LEU A N 1
ATOM 1333 C CA . LEU A 1 173 ? -18.26800 39.04000 68.27100 1.000 30.96412 199 LEU A CA 1
ATOM 1334 C C . LEU A 1 173 ? -17.92000 40.35200 67.58200 1.000 43.12647 199 LEU A C 1
ATOM 1335 O O . LEU A 1 173 ? -18.79800 41.11900 67.17800 1.000 42.52397 199 LEU A O 1
ATOM 1340 N N . SER A 1 174 ? -16.61300 40.59100 67.46000 1.000 37.52748 200 SER A N 1
ATOM 1341 C CA . SER A 1 174 ? -16.01000 41.62300 66.62300 1.000 34.00589 200 SER A CA 1
ATOM 1342 C C . SER A 1 174 ? -16.53300 43.02400 66.91900 1.000 31.57844 200 SER A C 1
ATOM 1343 O O . SER A 1 174 ? -17.27900 43.58900 66.10900 1.000 32.93491 200 SER A O 1
ATOM 1346 N N . PRO A 1 175 ? -16.16000 43.62500 68.04800 1.000 30.99338 201 PRO A N 1
ATOM 1347 C CA . PRO A 1 175 ? -16.48100 45.04400 68.25900 1.000 38.46282 201 PRO A CA 1
ATOM 1348 C C . PRO A 1 175 ? -15.63200 45.91600 67.34400 1.000 35.76275 201 PRO A C 1
ATOM 1349 O O . PRO A 1 175 ? -14.41800 45.72800 67.23600 1.000 41.69742 201 PRO A O 1
ATOM 1353 N N . ALA A 1 176 ? -16.28300 46.86600 66.67600 1.000 32.12330 202 ALA A N 1
ATOM 1354 C CA . ALA A 1 176 ? -15.61800 47.76100 65.73800 1.000 33.78225 202 ALA A CA 1
ATOM 1355 C C . ALA A 1 176 ? -15.99600 49.19700 66.06200 1.000 40.76627 202 ALA A C 1
ATOM 1356 O O . ALA A 1 176 ? -17.17800 49.50700 66.24200 1.000 33.94962 202 ALA A O 1
ATOM 1358 N N . TRP A 1 177 ? -14.99400 50.06900 66.12500 1.000 37.38530 203 TRP A N 1
ATOM 1359 C CA . TRP A 1 177 ? -15.19600 51.45700 66.51300 1.000 38.59329 203 TRP A CA 1
ATOM 1360 C C . TRP A 1 177 ? -15.55100 52.30600 65.30000 1.000 34.48796 203 TRP A C 1
ATOM 1361 O O . TRP A 1 177 ? -14.92300 52.18700 64.24300 1.000 40.05632 203 TRP A O 1
ATOM 1372 N N . THR A 1 178 ? -16.55800 53.15800 65.45800 1.000 40.91316 204 THR A N 1
ATOM 1373 C CA . THR A 1 178 ? -16.88400 54.12600 64.42800 1.000 32.95938 204 THR A CA 1
ATOM 1374 C C . THR A 1 178 ? -15.77500 55.17900 64.34500 1.000 38.07296 204 THR A C 1
ATOM 1375 O O . THR A 1 178 ? -15.08000 55.43200 65.33400 1.000 32.17059 204 THR A O 1
ATOM 1379 N N . PRO A 1 179 ? -15.56700 55.77800 63.16200 1.000 40.83860 205 PRO A N 1
ATOM 1380 C CA . PRO A 1 179 ? -14.39300 56.65600 62.96600 1.000 32.69280 205 PRO A CA 1
ATOM 1381 C C . PRO A 1 179 ? -14.18000 57.70600 64.04800 1.000 42.30420 205 PRO A C 1
ATOM 1382 O O . PRO A 1 179 ? -13.03200 57.94100 64.44400 1.000 45.03101 205 PRO A O 1
ATOM 1386 N N . ASP A 1 180 ? -15.23900 58.35100 64.53200 1.000 40.01015 206 ASP A N 1
ATOM 1387 C CA . ASP A 1 180 ? -15.10400 59.34600 65.58700 1.000 41.86700 206 ASP A CA 1
ATOM 1388 C C . ASP A 1 180 ? -15.33000 58.76400 66.97900 1.000 43.85736 206 ASP A C 1
ATOM 1389 O O . ASP A 1 180 ? -15.45200 59.52700 67.94400 1.000 36.90000 206 ASP A O 1
ATOM 1394 N N . ALA A 1 181 ? -15.39500 57.43600 67.09800 1.000 38.72057 207 ALA A N 1
ATOM 1395 C CA . ALA A 1 181 ? -15.50400 56.72600 68.37200 1.000 41.89731 207 ALA A CA 1
ATOM 1396 C C . ALA A 1 181 ? -16.75200 57.10900 69.16200 1.000 33.12681 207 ALA A C 1
ATOM 1397 O O . ALA A 1 181 ? -16.79400 56.92500 70.38200 1.000 47.75207 207 ALA A O 1
ATOM 1399 N N . LYS A 1 182 ? -17.77700 57.63800 68.49400 1.000 38.76163 208 LYS A N 1
ATOM 1400 C CA . LYS A 1 182 ? -19.03300 57.94500 69.16800 1.000 44.56897 208 LYS A CA 1
ATOM 1401 C C . LYS A 1 182 ? -19.97200 56.75100 69.21700 1.000 42.64430 208 LYS A C 1
ATOM 1402 O O . LYS A 1 182 ? -20.79500 56.65400 70.13400 1.000 42.45801 208 LYS A O 1
ATOM 1408 N N . LYS A 1 183 ? -19.86700 55.84300 68.25100 1.000 40.85765 209 LYS A N 1
ATOM 1409 C CA . LYS A 1 183 ? -20.70000 54.65400 68.19700 1.000 40.33497 209 LYS A CA 1
ATOM 1410 C C . LYS A 1 183 ? -19.81100 53.42300 68.09700 1.000 42.66887 209 LYS A C 1
ATOM 1411 O O . LYS A 1 183 ? -18.65500 53.49600 67.67200 1.000 41.26501 209 LYS A O 1
ATOM 1417 N N . ILE A 1 184 ? -20.36500 52.28400 68.50200 1.000 33.49844 210 ILE A N 1
ATOM 1418 C CA . ILE A 1 184 ? -19.67600 51.00500 68.41200 1.000 39.49265 210 ILE A CA 1
ATOM 1419 C C . ILE A 1 184 ? -20.59900 50.00700 67.73000 1.000 42.31255 210 ILE A C 1
ATOM 1420 O O . ILE A 1 184 ? -21.82100 50.04500 67.91700 1.000 40.50447 210 ILE A O 1
ATOM 1425 N N . ALA A 1 185 ? -20.01600 49.13200 66.91700 1.000 32.84631 211 ALA A N 1
ATOM 1426 C CA . ALA A 1 185 ? -20.75100 48.07500 66.24600 1.000 32.15717 211 ALA A CA 1
ATOM 1427 C C . ALA A 1 185 ? -20.24000 46.72000 66.71200 1.000 40.99083 211 ALA A C 1
ATOM 1428 O O . ALA A 1 185 ? -19.11700 46.59000 67.20800 1.000 34.56829 211 ALA A O 1
ATOM 1430 N N . TYR A 1 186 ? -21.08100 45.70500 66.53800 1.000 34.48112 212 TYR A N 1
ATOM 1431 C CA . TYR A 1 186 ? -20.75800 44.36300 66.99700 1.000 37.53556 212 TYR A CA 1
ATOM 1432 C C . TYR A 1 186 ? -21.70300 43.37700 66.33000 1.000 36.03779 212 TYR A C 1
ATOM 1433 O O . TYR A 1 186 ? -22.76600 43.74900 65.82600 1.000 30.97050 212 TYR A O 1
ATOM 1442 N N . VAL A 1 187 ? -21.30000 42.11200 66.33800 1.000 40.06947 213 VAL A N 1
ATOM 1443 C CA . VAL A 1 187 ? -22.11500 41.01800 65.82700 1.000 38.08608 213 VAL A CA 1
ATOM 1444 C C . VAL A 1 187 ? -22.71900 40.29500 67.02000 1.000 38.68365 213 VAL A C 1
ATOM 1445 O O . VAL A 1 187 ? -21.99300 39.82600 67.90400 1.000 37.81706 213 VAL A O 1
ATOM 1449 N N . SER A 1 188 ? -24.04500 40.20900 67.05300 1.000 47.05255 214 SER A N 1
ATOM 1450 C CA . SER A 1 188 ? -24.76100 39.61300 68.16900 1.000 48.92834 214 SER A CA 1
ATOM 1451 C C . SER A 1 188 ? -25.59700 38.43800 67.68800 1.000 39.33892 214 SER A C 1
ATOM 1452 O O . SER A 1 188 ? -26.16400 38.47100 66.59100 1.000 33.82687 214 SER A O 1
ATOM 1455 N N . PHE A 1 189 ? -25.66500 37.39800 68.51900 1.000 47.42803 215 PHE A N 1
ATOM 1456 C CA . PHE A 1 189 ? -26.51200 36.24000 68.26900 1.000 46.87858 215 PHE A CA 1
ATOM 1457 C C . PHE A 1 189 ? -27.62900 36.12000 69.30000 1.000 56.82136 215 PHE A C 1
ATOM 1458 O O . PHE A 1 189 ? -28.19100 35.03300 69.47000 1.000 64.40184 215 PHE A O 1
ATOM 1466 N N . GLU A 1 190 ? -27.95600 37.21700 69.99700 1.000 56.71813 216 GLU A N 1
ATOM 1467 C CA . GLU A 1 190 ? -29.02000 37.18300 70.99800 1.000 63.43944 216 GLU A CA 1
ATOM 1468 C C . GLU A 1 190 ? -30.31700 36.64400 70.41000 1.000 61.25342 216 GLU A C 1
ATOM 1469 O O . GLU A 1 190 ? -31.08700 35.97200 71.10600 1.000 69.37359 216 GLU A O 1
ATOM 1475 N N . THR A 1 191 ? -30.57300 36.92900 69.13900 1.000 67.17507 217 THR A N 1
ATOM 1476 C CA . THR A 1 191 ? -31.49400 36.15300 68.32700 1.000 70.64315 217 THR A CA 1
ATOM 1477 C C . THR A 1 191 ? -30.66700 35.24000 67.43300 1.000 74.84624 217 THR A C 1
ATOM 1478 O O . THR A 1 191 ? -29.58400 35.62400 66.98000 1.000 81.37913 217 THR A O 1
ATOM 1482 N N . LYS A 1 192 ? -31.17600 34.02900 67.19800 1.000 77.84967 218 LYS A N 1
ATOM 1483 C CA . LYS A 1 192 ? -30.45000 32.97200 66.49700 1.000 86.22386 218 LYS A CA 1
ATOM 1484 C C . LYS A 1 192 ? -29.70500 33.46800 65.26300 1.000 83.10367 218 LYS A C 1
ATOM 1485 O O . LYS A 1 192 ? -28.54300 33.10700 65.04700 1.000 80.23191 218 LYS A O 1
ATOM 1491 N N . ARG A 1 193 ? -30.35300 34.29800 64.46000 1.000 87.43952 219 ARG A N 1
ATOM 1492 C CA . ARG A 1 193 ? -29.72600 34.79500 63.24200 1.000 83.31823 219 ARG A CA 1
ATOM 1493 C C . ARG A 1 193 ? -28.75900 35.92700 63.57600 1.000 81.40692 219 ARG A C 1
ATOM 1494 O O . ARG A 1 193 ? -29.14200 36.87600 64.26700 1.000 77.31047 219 ARG A O 1
ATOM 1502 N N . PRO A 1 194 ? -27.50900 35.85900 63.11500 1.000 66.80605 220 PRO A N 1
ATOM 1503 C CA . PRO A 1 194 ? -26.54500 36.91700 63.43800 1.000 56.69046 220 PRO A CA 1
ATOM 1504 C C . PRO A 1 194 ? -26.96800 38.25900 62.86100 1.000 47.75570 220 PRO A C 1
ATOM 1505 O O . PRO A 1 194 ? -27.58600 38.33900 61.79600 1.000 45.67582 220 PRO A O 1
ATOM 1509 N N . ALA A 1 195 ? -26.62300 39.32100 63.58300 1.000 44.51005 221 ALA A N 1
ATOM 1510 C CA . ALA A 1 195 ? -27.00200 40.67100 63.19600 1.000 39.80534 221 ALA A CA 1
ATOM 1511 C C . ALA A 1 195 ? -25.91500 41.64000 63.62900 1.000 37.66631 221 ALA A C 1
ATOM 1512 O O . ALA A 1 195 ? -25.41300 41.55800 64.75300 1.000 42.70486 221 ALA A O 1
ATOM 1514 N N . ILE A 1 196 ? -25.55600 42.55200 62.73200 1.000 34.91882 222 ILE A N 1
ATOM 1515 C CA . ILE A 1 196 ? -24.61000 43.61600 63.04400 1.000 42.96516 222 ILE A CA 1
ATOM 1516 C C . ILE A 1 196 ? -25.39600 44.80900 63.57000 1.000 38.92511 222 ILE A C 1
ATOM 1517 O O . ILE A 1 196 ? -26.20500 45.40000 62.84600 1.000 36.15727 222 ILE A O 1
ATOM 1522 N N . TYR A 1 197 ? -25.17000 45.15500 64.83100 1.000 33.89660 223 TYR A N 1
ATOM 1523 C CA . TYR A 1 197 ? -25.83400 46.28100 65.46600 1.000 32.09086 223 TYR A CA 1
ATOM 1524 C C . TYR A 1 197 ? -24.90800 47.49100 65.4820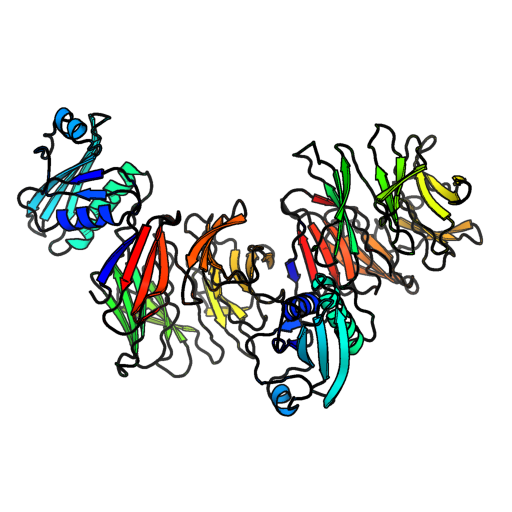0 1.000 43.75030 223 TYR A C 1
ATOM 1525 O O . TYR A 1 197 ? -23.68400 47.35600 65.44600 1.000 39.56049 223 TYR A O 1
ATOM 1534 N N . LEU A 1 198 ? -25.50700 48.67900 65.52800 1.000 41.19431 224 LEU A N 1
ATOM 1535 C CA . LEU A 1 198 ? -24.77200 49.93400 65.65400 1.000 35.65524 224 LEU A CA 1
ATOM 1536 C C . LEU A 1 198 ? -25.32000 50.67200 66.86800 1.000 42.14385 224 LEU A C 1
ATOM 1537 O O . LEU A 1 198 ? -26.47400 51.11100 66.86200 1.000 47.27864 224 LEU A O 1
ATOM 1542 N N . GLN A 1 199 ? -24.49300 50.81500 67.90000 1.000 41.97452 225 GLN A N 1
ATOM 1543 C CA . GLN A 1 199 ? -24.93200 51.30100 69.20200 1.000 43.07489 225 GLN A CA 1
ATOM 1544 C C . GLN A 1 199 ? -24.39200 52.70500 69.44400 1.000 38.61099 225 GLN A C 1
ATOM 1545 O O . GLN A 1 199 ? -23.17400 52.91200 69.46900 1.000 44.95896 225 GLN A O 1
ATOM 1551 N N . ASP A 1 200 ? -25.30000 53.66000 69.62900 1.000 46.96300 226 ASP A N 1
ATOM 1552 C CA . ASP A 1 200 ? -24.91900 55.01300 70.01500 1.000 51.48531 226 ASP A CA 1
ATOM 1553 C C . ASP A 1 200 ? -24.48700 55.01400 71.47700 1.000 48.72396 226 ASP A C 1
ATOM 1554 O O . ASP A 1 200 ? -25.28900 54.71900 72.36600 1.000 52.85680 226 ASP A O 1
ATOM 1559 N N . LEU A 1 201 ? -23.22200 55.34800 71.72900 1.000 47.93514 227 LEU A N 1
ATOM 1560 C CA . LEU A 1 201 ? -22.70000 55.32000 73.09000 1.000 45.07589 227 LEU A CA 1
ATOM 1561 C C . LEU A 1 201 ? -23.15700 56.50200 73.93600 1.000 47.53220 227 LEU A C 1
ATOM 1562 O O . LEU A 1 201 ? -22.98400 56.46600 75.15900 1.000 36.75439 227 LEU A O 1
ATOM 1567 N N . SER A 1 202 ? -23.73000 57.53900 73.32700 1.000 45.86101 228 SER A N 1
ATOM 1568 C CA . SER A 1 202 ? -24.20600 58.69600 74.08100 1.000 58.61225 228 SER A CA 1
ATOM 1569 C C . SER A 1 202 ? -25.61200 58.46100 74.62600 1.000 62.83554 228 SER A C 1
ATOM 1570 O O . SER A 1 202 ? -25.81900 58.44500 75.84400 1.000 54.91085 228 SER A O 1
ATOM 1573 N N . THR A 1 203 ? -26.58600 58.27300 73.73400 1.000 62.86872 229 THR A N 1
ATOM 1574 C CA . THR A 1 203 ? -27.95700 58.01400 74.15400 1.000 58.96706 229 THR A CA 1
ATOM 1575 C C . THR A 1 203 ? -28.19200 56.56000 74.54000 1.000 53.20119 229 THR A C 1
ATOM 1576 O O . THR A 1 203 ? -29.15800 56.27200 75.25400 1.000 63.69857 229 THR A O 1
ATOM 1580 N N . GLY A 1 204 ? -27.33800 55.64400 74.08800 1.000 57.61916 230 GLY A N 1
ATOM 1581 C CA . GLY A 1 204 ? -27.52800 54.23000 74.35200 1.000 51.82836 230 GLY A CA 1
ATOM 1582 C C . GLY A 1 204 ? -2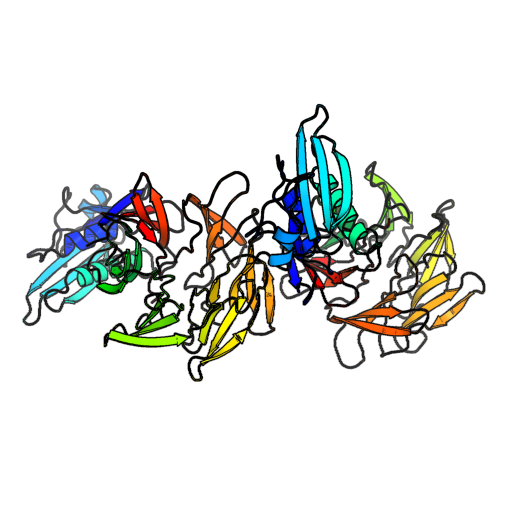8.06700 53.47600 73.15300 1.000 47.95446 230 GLY A C 1
ATOM 1583 O O . GLY A 1 204 ? -27.60600 52.37300 72.84600 1.000 64.27720 230 GLY A O 1
ATOM 1584 N N . THR A 1 205 ? -29.02100 54.09800 72.45500 1.000 48.71494 231 THR A N 1
ATOM 1585 C CA . THR A 1 205 ? -29.81400 53.44800 71.41700 1.000 57.73553 231 THR A CA 1
ATOM 1586 C C . THR A 1 205 ? -28.95300 52.69200 70.40800 1.000 49.67409 231 THR A C 1
ATOM 1587 O O . THR A 1 205 ? -27.81500 53.07500 70.11600 1.000 37.86248 231 THR A O 1
ATOM 1591 N N . ARG A 1 206 ? -29.51900 51.61700 69.86300 1.000 35.94523 232 ARG A N 1
ATOM 1592 C CA . ARG A 1 206 ? -28.88700 50.79100 68.84000 1.000 42.79712 232 ARG A CA 1
ATOM 1593 C C . ARG A 1 206 ? -29.79000 50.71600 67.61100 1.000 42.76903 232 ARG A C 1
ATOM 1594 O O . ARG A 1 206 ? -30.90800 51.23800 67.59700 1.000 52.10415 232 ARG A O 1
ATOM 1602 N N . GLU A 1 207 ? -29.29200 50.04600 66.57300 1.000 43.71158 233 GLU A N 1
ATOM 1603 C CA . GLU A 1 207 ? -30.05900 49.80500 65.35900 1.000 42.96221 233 GLU A CA 1
ATOM 1604 C C . GLU A 1 207 ? -29.40800 48.66300 64.59200 1.000 46.30611 233 GLU A C 1
ATOM 1605 O O . GLU A 1 207 ? -28.18600 48.49800 64.61900 1.000 46.50840 233 GLU A O 1
ATOM 1611 N N . VAL A 1 208 ? -30.23700 47.87600 63.91300 1.000 44.54287 234 VAL A N 1
ATOM 1612 C CA . VAL A 1 208 ? -29.74300 46.74500 63.13500 1.000 36.97358 234 VAL A CA 1
ATOM 1613 C C . VAL A 1 208 ? -29.18900 47.26200 61.81500 1.000 43.89628 234 VAL A C 1
ATOM 1614 O O . VAL A 1 208 ? -29.91600 47.85200 61.00900 1.000 36.92034 234 VAL A O 1
ATOM 1618 N N . ILE A 1 209 ? -27.89600 47.04000 61.59300 1.000 48.96249 235 ILE A N 1
ATOM 1619 C CA . ILE A 1 209 ? -27.28800 47.41400 60.32400 1.000 41.72549 235 ILE A CA 1
ATOM 1620 C C . ILE A 1 209 ? -27.61300 46.38000 59.25300 1.000 41.57825 235 ILE A C 1
ATOM 1621 O O . ILE A 1 209 ? -28.12500 46.71700 58.17900 1.000 37.02343 235 ILE A O 1
ATOM 1626 N N . THR A 1 210 ? -27.33700 45.10800 59.53200 1.000 44.20394 236 THR A N 1
ATOM 1627 C CA . THR A 1 210 ? -27.68500 44.02600 58.62200 1.000 43.66334 236 THR A CA 1
ATOM 1628 C C . THR A 1 210 ? -27.89100 42.74900 59.42400 1.000 49.96648 236 THR A C 1
ATOM 1629 O O . THR A 1 210 ? -27.39900 42.61300 60.54800 1.000 46.53338 236 THR A O 1
ATOM 1633 N N . SER A 1 211 ? -28.62700 41.81100 58.82700 1.000 60.25860 237 SER A N 1
ATOM 1634 C CA . SER A 1 211 ? -28.94600 40.54800 59.48400 1.000 56.44545 237 SER A CA 1
ATOM 1635 C C . SER A 1 211 ? -29.51900 39.53900 58.49700 1.000 67.51845 237 SER A C 1
ATOM 1636 O O . SER A 1 211 ? -30.60200 39.75400 57.94400 1.000 79.22257 237 SER A O 1
ATOM 1639 N N . PHE A 1 212 ? -28.81100 38.43600 58.27300 1.000 67.76445 238 PHE A N 1
ATOM 1640 C CA . PHE A 1 212 ? -29.31000 37.36900 57.41300 1.000 76.05457 238 PHE A CA 1
ATOM 1641 C C . PHE A 1 212 ? -28.62500 36.06300 57.80800 1.000 80.30036 238 PHE A C 1
ATOM 1642 O O . PHE A 1 212 ? -27.97300 35.97400 58.85400 1.000 66.58167 238 PHE A O 1
ATOM 1650 N N . LYS A 1 213 ? -28.77200 35.04600 56.95700 1.000 87.92981 239 LYS A N 1
ATOM 1651 C CA . LYS A 1 213 ? -28.36200 33.69100 57.30900 1.000 82.33605 239 LYS A CA 1
ATOM 1652 C C . LYS A 1 213 ? -26.85700 33.48800 57.16800 1.000 85.73669 239 LYS A C 1
ATOM 1653 O O . LYS A 1 213 ? -26.25300 32.75400 57.95900 1.000 84.29682 239 LYS A O 1
ATOM 1659 N N . GLY A 1 214 ? -26.23900 34.11500 56.17400 1.000 76.53641 240 GLY A N 1
ATOM 1660 C CA . GLY A 1 214 ? -24.83400 33.90500 55.90300 1.000 75.02945 240 GLY A CA 1
ATOM 1661 C C . GLY A 1 214 ? -23.88600 34.91100 56.51400 1.000 67.85436 240 GLY A C 1
ATOM 1662 O O . GLY A 1 214 ? -22.69400 34.88900 56.19100 1.000 65.96436 240 GLY A O 1
ATOM 1663 N N . LEU A 1 215 ? -24.37000 35.78500 57.39200 1.000 68.03223 241 LEU A N 1
ATOM 1664 C CA . LEU A 1 215 ? -23.53100 36.83100 57.96400 1.000 61.42849 241 LEU A CA 1
ATOM 1665 C C . LEU A 1 215 ? -22.47300 36.22700 58.87900 1.000 56.20864 241 LEU A C 1
ATOM 1666 O O . LEU A 1 215 ? -22.80000 35.58900 59.88600 1.000 64.59554 241 LEU A O 1
ATOM 1671 N N . ASN A 1 216 ? -21.20200 36.42400 58.52700 1.000 54.86143 242 ASN A N 1
ATOM 1672 C CA . ASN A 1 216 ? -20.09800 36.04300 59.39900 1.000 49.56300 242 ASN A CA 1
ATOM 1673 C C . ASN A 1 216 ? -19.74400 37.15200 60.38100 1.000 48.27960 242 ASN A C 1
ATOM 1674 O O . ASN A 1 216 ? -19.44500 36.87500 61.54800 1.000 46.94270 242 ASN A O 1
ATOM 1679 N N . GLY A 1 217 ? -19.77200 38.40300 59.92900 1.000 47.96370 243 GLY A N 1
ATOM 1680 C CA . GLY A 1 217 ? -19.51400 39.53000 60.80100 1.000 47.98879 243 GLY A CA 1
ATOM 1681 C C . GLY A 1 217 ? -18.27400 40.32200 60.44300 1.000 53.04703 243 GLY A C 1
ATOM 1682 O O . GLY A 1 217 ? -18.08200 40.69700 59.28200 1.000 51.49680 243 GLY A O 1
ATOM 1683 N N . ALA A 1 218 ? -17.42900 40.58100 61.44500 1.000 49.61155 244 ALA A N 1
ATOM 1684 C CA . ALA A 1 218 ? -16.19800 41.35100 61.30600 1.000 54.77777 244 ALA A CA 1
ATOM 1685 C C . ALA A 1 218 ? -16.46700 42.71000 60.66900 1.000 47.66978 244 ALA A C 1
ATOM 1686 O O . ALA A 1 218 ? -16.02800 42.96200 59.53900 1.000 47.44415 244 ALA A O 1
ATOM 1688 N N . PRO A 1 219 ? -17.17000 43.61000 61.35000 1.000 48.36780 245 PRO A N 1
ATOM 1689 C CA . PRO A 1 219 ? -17.45400 44.91900 60.75700 1.000 40.01224 245 PRO A CA 1
ATOM 1690 C C . PRO A 1 219 ? -16.24800 45.84300 60.81100 1.000 54.63916 245 PRO A C 1
ATOM 1691 O O . PRO A 1 219 ? -15.35700 45.70500 61.65200 1.000 51.94840 245 PRO A O 1
ATOM 1695 N N . SER A 1 220 ? -16.23200 46.79300 59.87900 1.000 60.04806 246 SER A N 1
ATOM 1696 C CA . SER A 1 220 ? -15.19100 47.80700 59.80800 1.000 48.40034 246 SER A CA 1
ATOM 1697 C C . SER A 1 220 ? -15.75700 49.00500 59.06200 1.000 50.41406 246 SER A C 1
ATOM 1698 O O . SER A 1 220 ? -16.42600 48.84000 58.03900 1.000 56.87531 246 SER A O 1
ATOM 1701 N N . PHE A 1 221 ? -15.48500 50.20100 59.57300 1.000 42.85547 247 PHE A N 1
ATOM 1702 C CA . PHE A 1 221 ? -16.14200 51.41400 59.10700 1.000 43.98175 247 PHE A CA 1
ATOM 1703 C C . PHE A 1 221 ? -15.19400 52.27200 58.28100 1.000 47.33988 247 PHE A C 1
ATOM 1704 O O . PHE A 1 221 ? -13.99900 52.36800 58.58100 1.000 38.64025 247 PHE A O 1
ATOM 1712 N N . SER A 1 222 ? -15.74400 52.88800 57.23800 1.000 44.31935 248 SER A N 1
ATOM 1713 C CA . SER A 1 222 ? -14.96700 53.75200 56.36700 1.000 42.37838 248 SER A CA 1
ATOM 1714 C C . SER A 1 222 ? -14.50200 54.99500 57.12300 1.000 49.32723 248 SER A C 1
ATOM 1715 O O . SER A 1 222 ? -15.21500 55.50400 57.99200 1.000 47.01879 248 SER A O 1
ATOM 1718 N N . PRO A 1 223 ? -13.30300 55.49600 56.81800 1.000 44.21072 249 PRO A N 1
ATOM 1719 C CA . PRO A 1 223 ? -12.85400 56.74600 57.45500 1.000 43.28756 249 PRO A CA 1
ATOM 1720 C C . PRO A 1 223 ? -13.79000 57.91800 57.21500 1.000 51.10911 249 PRO A C 1
ATOM 1721 O O . PRO A 1 223 ? -13.91100 58.78800 58.08700 1.000 47.46680 249 PRO A O 1
ATOM 1725 N N . ASP A 1 224 ? -14.45900 57.97100 56.06300 1.000 50.10787 250 ASP A N 1
ATOM 1726 C CA . ASP A 1 224 ? -15.38400 59.06200 55.77500 1.000 49.76796 250 ASP A CA 1
ATOM 1727 C C . ASP A 1 224 ? -16.71900 58.91600 56.49500 1.000 49.46475 250 ASP A C 1
ATOM 1728 O O . ASP A 1 224 ? -17.57000 59.80300 56.37000 1.000 47.91771 250 ASP A O 1
ATOM 1733 N N . GLY A 1 225 ? -16.92100 57.82800 57.23700 1.000 42.09387 251 GLY A N 1
ATOM 1734 C CA . GLY A 1 225 ? -18.16800 57.62100 57.94400 1.000 42.10517 251 GLY A CA 1
ATOM 1735 C C . GLY A 1 225 ? -19.35700 57.32600 57.06100 1.000 46.32173 251 GLY A C 1
ATOM 1736 O O . GLY A 1 225 ? -20.49800 57.48500 57.50200 1.000 50.42797 251 GLY A O 1
ATOM 1737 N N . LYS A 1 226 ? -19.12500 56.89100 55.82100 1.000 49.83938 252 LYS A N 1
ATOM 1738 C CA . LYS A 1 226 ? -20.20400 56.66100 54.87200 1.000 51.80548 252 LYS A CA 1
ATOM 1739 C C . LYS A 1 226 ? -20.42100 55.19800 54.52000 1.000 53.75081 252 LYS A C 1
ATOM 1740 O O . LYS A 1 226 ? -21.48900 54.86100 54.00000 1.000 58.41625 252 LYS A O 1
ATOM 1746 N N . SER A 1 227 ? -19.45100 54.32600 54.78400 1.000 40.25071 253 SER A N 1
ATOM 1747 C CA . SER A 1 227 ? -19.54500 52.93700 54.36200 1.000 48.42944 253 SER A CA 1
ATOM 1748 C C . SER A 1 227 ? -19.04100 52.01900 55.46600 1.000 52.69008 253 SER A C 1
ATOM 1749 O O . SER A 1 227 ? -18.35100 52.44500 56.39600 1.000 50.43167 253 SER A O 1
ATOM 1752 N N . MET A 1 228 ? -19.39700 50.74200 55.34400 1.000 45.00346 254 MET A N 1
ATOM 1753 C CA . MET A 1 228 ? -18.97700 49.71600 56.28600 1.000 45.15246 254 MET A CA 1
ATOM 1754 C C . MET A 1 228 ? -18.71300 48.42100 55.53200 1.000 48.95966 254 MET A C 1
ATOM 1755 O O . MET A 1 228 ? -19.50000 48.02600 54.66800 1.000 44.28478 254 MET A O 1
ATOM 1760 N N . LEU A 1 229 ? -17.60000 47.77100 55.85700 1.000 40.12341 255 LEU A N 1
ATOM 1761 C CA . LEU A 1 229 ? -17.28100 46.45700 55.32300 1.000 38.88542 255 LEU A CA 1
ATOM 1762 C C . LEU A 1 229 ? -17.67900 45.37800 56.32200 1.000 45.18037 255 LEU A C 1
ATOM 1763 O O . LEU A 1 229 ? -17.67400 45.59800 57.53600 1.000 45.94292 255 LEU A O 1
ATOM 1768 N N . PHE A 1 230 ? -18.02700 44.20600 55.79800 1.000 37.45886 256 PHE A N 1
ATOM 1769 C CA . PHE A 1 230 ? -18.37900 43.07800 56.64700 1.000 46.05541 256 PHE A CA 1
ATOM 1770 C C . PHE A 1 230 ? -18.20200 41.79100 55.85800 1.000 51.37637 256 PHE A C 1
ATOM 1771 O O . PHE A 1 230 ? -18.19600 41.79000 54.62400 1.000 42.59058 256 PHE A O 1
ATOM 1779 N N . THR A 1 231 ? -18.04900 40.69400 56.59300 1.000 48.37945 257 THR A N 1
ATOM 1780 C CA . THR A 1 231 ? -17.89400 39.37100 56.01000 1.000 49.43652 257 THR A CA 1
ATOM 1781 C C . THR A 1 231 ? -19.21300 38.61500 56.08300 1.000 53.49739 257 THR A C 1
ATOM 1782 O O . THR A 1 231 ? -19.92700 38.68300 57.08800 1.000 46.56857 257 THR A O 1
ATOM 1786 N N . ALA A 1 232 ? -19.53000 37.89500 55.01000 1.000 53.90230 258 ALA A N 1
ATOM 1787 C CA . ALA A 1 232 ? -20.76800 37.13500 54.94200 1.000 59.83328 258 ALA A CA 1
ATOM 1788 C C . ALA A 1 232 ? -20.63500 36.07300 53.86300 1.000 56.62604 258 ALA A C 1
ATOM 1789 O O . ALA A 1 232 ? -20.02000 36.31300 52.82100 1.000 58.82023 258 ALA A O 1
ATOM 1791 N N . SER A 1 233 ? -21.21600 34.90600 54.12000 1.000 66.75470 259 SER A N 1
ATOM 1792 C CA . SER A 1 233 ? -21.20700 33.78300 53.18700 1.000 76.04422 259 SER A CA 1
ATOM 1793 C C . SER A 1 233 ? -22.65600 33.39200 52.92600 1.000 75.54969 259 SER A C 1
ATOM 1794 O O . SER A 1 233 ? -23.20600 32.54900 53.63700 1.000 87.53158 259 SER A O 1
ATOM 1797 N N . MET A 1 234 ? -23.27200 34.00700 51.91200 1.000 86.81529 260 MET A N 1
ATOM 1798 C CA . MET A 1 234 ? -24.63800 33.64100 51.55400 1.000 115.85238 260 MET A CA 1
ATOM 1799 C C . MET A 1 234 ? -24.73600 32.14000 51.31100 1.000 126.60062 260 MET A C 1
ATOM 1800 O O . MET A 1 234 ? -25.62200 31.46400 51.84400 1.000 114.45792 260 MET A O 1
ATOM 1805 N N . ASN A 1 235 ? -23.80500 31.59900 50.53100 1.000 150.82636 261 ASN A N 1
ATOM 1806 C CA . ASN A 1 235 ? -23.69600 30.16100 50.33800 1.000 140.76884 261 ASN A CA 1
ATOM 1807 C C . ASN A 1 235 ? -22.22700 29.77500 50.37100 1.000 136.76551 261 ASN A C 1
ATOM 1808 O O . ASN A 1 235 ? -21.40700 30.37800 49.67200 1.000 132.72481 261 ASN A O 1
ATOM 1813 N N . GLY A 1 236 ? -21.89700 28.78900 51.19900 1.000 116.57878 262 GLY A N 1
ATOM 1814 C CA . GLY A 1 236 ? -20.56500 28.21900 51.20700 1.000 105.89105 262 GLY A CA 1
ATOM 1815 C C . GLY A 1 236 ? -19.50100 29.00600 51.94600 1.000 99.85383 262 GLY A C 1
ATOM 1816 O O . GLY A 1 236 ? -19.35400 28.87300 53.16400 1.000 99.19914 262 GLY A O 1
ATOM 1817 N N . ASN A 1 237 ? -18.74900 29.83400 51.21600 1.000 90.95691 263 ASN A N 1
ATOM 1818 C CA . ASN A 1 237 ? -17.50800 30.38900 51.73000 1.000 83.17038 263 ASN A CA 1
ATOM 1819 C C . ASN A 1 237 ? -17.63500 31.88200 52.02100 1.000 76.51462 263 ASN A C 1
ATOM 1820 O O . ASN A 1 237 ? -18.33200 32.60700 51.30300 1.000 70.66627 263 ASN A O 1
ATOM 1825 N N . PRO A 1 238 ? -16.96300 32.36800 53.06700 1.000 74.49806 264 PRO A N 1
ATOM 1826 C CA . PRO A 1 238 ? -17.09000 33.78200 53.44200 1.000 75.39102 264 PRO A CA 1
ATOM 1827 C C . PRO A 1 238 ? -16.61800 34.70200 52.32800 1.000 66.85591 264 PRO A C 1
ATOM 1828 O O . PRO A 1 238 ? -15.72200 34.36300 51.55500 1.000 74.33615 264 PRO A O 1
ATOM 1832 N N . GLU A 1 239 ? -17.24300 35.87700 52.25200 1.000 56.09349 265 GLU A N 1
ATOM 1833 C CA . GLU A 1 239 ? -16.92100 36.88400 51.25100 1.000 57.85895 265 GLU A CA 1
ATOM 1834 C C . GLU A 1 239 ? -17.00500 38.26500 51.88700 1.000 56.97626 265 GLU A C 1
ATOM 1835 O O . GLU A 1 239 ? -17.71600 38.47200 52.87300 1.000 50.26679 265 GLU A O 1
ATOM 1841 N N . ILE A 1 240 ? -16.27600 39.21400 51.30500 1.000 54.95078 266 ILE A N 1
ATOM 1842 C CA . ILE A 1 240 ? -16.24900 40.58700 51.80000 1.000 50.72538 266 ILE A CA 1
ATOM 1843 C C . ILE A 1 240 ? -17.31200 41.40100 51.07500 1.000 51.19942 266 ILE A C 1
ATOM 1844 O O . ILE A 1 240 ? -17.41100 41.35700 49.84300 1.000 53.79884 266 ILE A O 1
ATOM 1849 N N . TYR A 1 241 ? -18.10400 42.14500 51.84100 1.000 54.19817 267 TYR A N 1
ATOM 1850 C CA . TYR A 1 241 ? -19.13100 43.02800 51.31200 1.000 53.73269 267 TYR A CA 1
ATOM 1851 C C . TYR A 1 241 ? -18.89400 44.44100 51.82400 1.000 48.21047 267 TYR A C 1
ATOM 1852 O O . TYR A 1 241 ? -18.40000 44.63800 52.93800 1.000 52.58022 267 TYR A O 1
ATOM 1861 N N . GLN A 1 242 ? -19.24700 45.42700 51.00500 1.000 45.57518 268 GLN A N 1
ATOM 1862 C CA . GLN A 1 242 ? -19.23600 46.82300 51.42000 1.000 47.70308 268 GLN A CA 1
ATOM 1863 C C . GLN A 1 242 ? -20.66500 47.34000 51.47600 1.000 52.88175 268 GLN A C 1
ATOM 1864 O O . GLN A 1 242 ? -21.42100 47.19700 50.50900 1.000 59.29807 268 GLN A O 1
ATOM 1870 N N . MET A 1 243 ? -21.02900 47.93700 52.60300 1.000 48.73930 269 MET A N 1
ATOM 1871 C CA . MET A 1 243 ? -22.34300 48.53200 52.77800 1.000 52.01894 269 MET A CA 1
ATOM 1872 C C . MET A 1 243 ? -22.26000 50.04500 52.66200 1.000 49.54123 269 MET A C 1
ATOM 1873 O O . MET A 1 243 ? -21.27700 50.65800 53.08200 1.000 56.38845 269 MET A O 1
ATOM 1878 N N . ASP A 1 244 ? -23.29800 50.63800 52.08500 1.000 52.24970 270 ASP A N 1
ATOM 1879 C CA . ASP A 1 244 ? -23.48100 52.08200 52.08800 1.000 62.27433 270 ASP A CA 1
ATOM 1880 C C . ASP A 1 244 ? -24.49400 52.41700 53.17500 1.000 60.27084 270 ASP A C 1
ATOM 1881 O O . ASP A 1 244 ? -25.62500 51.91900 53.14700 1.000 64.13163 270 ASP A O 1
ATOM 1886 N N . LEU A 1 245 ? -24.08400 53.25200 54.13200 1.000 62.31105 271 LEU A N 1
ATOM 1887 C CA . LEU A 1 245 ? -24.88600 53.45600 55.33500 1.000 62.51367 271 LEU A CA 1
ATOM 1888 C C . LEU A 1 245 ? -26.21300 54.14200 55.03700 1.000 63.80016 271 LEU A C 1
ATOM 1889 O O . LEU A 1 245 ? -27.19800 53.91300 55.74800 1.000 71.26121 271 LEU A O 1
ATOM 1894 N N . SER A 1 246 ? -26.26500 54.97400 53.99500 1.000 65.38443 272 SER A N 1
ATOM 1895 C CA . SER A 1 246 ? -27.45600 55.78000 53.74900 1.000 70.31315 272 SER A CA 1
ATOM 1896 C C . SER A 1 246 ? -28.64000 54.91700 53.32600 1.000 70.75788 272 SER A C 1
ATOM 1897 O O . SER A 1 246 ? -29.75300 55.07800 53.84100 1.000 73.97638 272 SER A O 1
ATOM 1900 N N . THR A 1 247 ? -28.42100 53.99200 52.39200 1.000 72.70759 273 THR A N 1
ATOM 1901 C CA . THR A 1 247 ? -29.49800 53.20100 51.81500 1.000 75.82747 273 THR A CA 1
ATOM 1902 C C . THR A 1 247 ? -29.40400 51.71100 52.14100 1.000 68.14163 273 THR A C 1
ATOM 1903 O O . THR A 1 247 ? -30.25900 50.94500 51.68700 1.000 71.94092 273 THR A O 1
ATOM 1907 N N . ARG A 1 248 ? -28.39800 51.28100 52.91700 1.000 71.10520 274 ARG A N 1
ATOM 1908 C CA . ARG A 1 248 ? -28.20600 49.86900 53.29800 1.000 76.39826 274 ARG A CA 1
ATOM 1909 C C . ARG A 1 248 ? -27.95800 49.00300 52.08400 1.000 71.23242 274 ARG A C 1
ATOM 1910 O O . ARG A 1 248 ? -28.20700 47.78600 52.07600 1.000 69.67523 274 ARG A O 1
ATOM 1918 N N . GLN A 1 249 ? -27.45400 49.67900 51.07200 1.000 84.62558 275 GLN A N 1
ATOM 1919 C CA . GLN A 1 249 ? -27.02000 49.07300 49.83000 1.000 90.10498 275 GLN A CA 1
ATOM 1920 C C . GLN A 1 249 ? -25.81600 48.13600 49.97000 1.000 89.81015 275 GLN A C 1
ATOM 1921 O O . GLN A 1 249 ? -24.69600 48.60200 50.17900 1.000 86.40874 275 GLN A O 1
ATOM 1927 N N . VAL A 1 250 ? -26.01900 46.81800 49.80400 1.000 75.44793 276 VAL A N 1
ATOM 1928 C CA . VAL A 1 250 ? -24.92700 45.84700 49.93400 1.000 69.52054 276 VAL A CA 1
ATOM 1929 C C . VAL A 1 250 ? -24.57500 45.25800 48.56900 1.000 81.11551 276 VAL A C 1
ATOM 1930 O O . VAL A 1 250 ? -25.46000 44.88100 47.79300 1.000 76.54331 276 VAL A O 1
ATOM 1934 N N . LYS A 1 251 ? -23.27400 45.18500 48.27700 1.000 92.27053 277 LYS A N 1
ATOM 1935 C CA . LYS A 1 251 ? -22.79100 44.51400 47.07500 1.000 99.50848 277 LYS A CA 1
ATOM 1936 C C . LYS A 1 251 ? -21.36200 44.04800 47.32000 1.000 83.27678 277 LYS A C 1
ATOM 1937 O O . LYS A 1 251 ? -20.58900 44.73000 47.99800 1.000 76.44005 277 LYS A O 1
ATOM 1943 N N . ARG A 1 252 ? -21.02000 42.89400 46.75500 1.000 72.56868 278 ARG A N 1
ATOM 1944 C CA . ARG A 1 252 ? -19.84500 42.13400 47.15400 1.000 73.31423 278 ARG A CA 1
ATOM 1945 C C . ARG A 1 252 ? -18.58500 42.58900 46.42300 1.000 70.58907 278 ARG A C 1
ATOM 1946 O O . ARG A 1 252 ? -18.63700 43.26300 45.39100 1.000 67.72171 278 ARG A O 1
ATOM 1954 N N . MET A 1 253 ? -17.43600 42.19500 46.98000 1.000 67.51292 279 MET A N 1
ATOM 1955 C CA . MET A 1 253 ? -16.15000 42.65400 46.47100 1.000 68.72360 279 MET A CA 1
ATOM 1956 C C . MET A 1 253 ? -15.16900 41.52600 46.15700 1.000 71.71239 279 MET A C 1
ATOM 1957 O O . MET A 1 253 ? -14.74300 41.39700 45.00500 1.000 83.25576 279 MET A O 1
ATOM 1962 N N . THR A 1 254 ? -14.75200 40.75200 47.15300 1.000 73.17285 280 THR A N 1
ATOM 1963 C CA . THR A 1 254 ? -13.68500 39.80400 46.84500 1.000 79.41454 280 THR A CA 1
ATOM 1964 C C . THR A 1 254 ? -13.69300 38.30500 47.13100 1.000 88.81801 280 THR A C 1
ATOM 1965 O O . THR A 1 254 ? -14.20200 37.50500 46.34500 1.000 97.15979 280 THR A O 1
ATOM 1969 N N . ASN A 1 255 ? -13.11500 37.94700 48.27100 1.000 76.68444 281 ASN A N 1
ATOM 1970 C CA . ASN A 1 255 ? -12.82200 36.55100 48.56700 1.000 85.47727 281 ASN A CA 1
ATOM 1971 C C . ASN A 1 255 ? -13.69100 35.32200 48.77200 1.000 87.12325 281 ASN A C 1
ATOM 1972 O O . ASN A 1 255 ? -14.29800 35.13200 49.80800 1.000 85.40539 281 ASN A O 1
ATOM 1977 N N . ASP A 1 256 ? -13.69700 34.46100 47.76100 1.000 85.32060 282 ASP A N 1
ATOM 1978 C CA . ASP A 1 256 ? -14.34900 33.17300 47.93300 1.000 89.00313 282 ASP A CA 1
ATOM 1979 C C . ASP A 1 256 ? -13.25800 32.10600 48.00800 1.000 95.06229 282 ASP A C 1
ATOM 1980 O O . ASP A 1 256 ? -13.11800 31.26300 47.12000 1.000 90.55443 282 ASP A O 1
ATOM 1985 N N . SER A 1 257 ? -12.46200 32.15500 49.08000 1.000 81.90552 283 SER A N 1
ATOM 1986 C CA . SER A 1 257 ? -11.19500 31.43300 49.12800 1.000 85.52983 283 SER A CA 1
ATOM 1987 C C . SER A 1 257 ? -11.17500 30.24500 50.08200 1.000 92.94512 283 SER A C 1
ATOM 1988 O O . SER A 1 257 ? -10.13600 29.58500 50.19400 1.000 85.86323 283 SER A O 1
ATOM 1991 N N . GLY A 1 258 ? -12.27100 29.95500 50.77600 1.000 102.87886 284 GLY A N 1
ATOM 1992 C CA . GLY A 1 258 ? -12.34100 28.76600 51.60000 1.000 101.81363 284 GLY A CA 1
ATOM 1993 C C . GLY A 1 258 ? -11.89700 28.92600 53.03800 1.000 104.15066 284 GLY A C 1
ATOM 1994 O O . GLY A 1 258 ? -11.88700 27.93300 53.77800 1.000 107.26634 284 GLY A O 1
ATOM 1995 N N . ILE A 1 259 ? -11.51600 30.13200 53.46100 1.000 80.59271 285 ILE A N 1
ATOM 1996 C CA . ILE A 1 259 ? -11.21900 30.41800 54.85700 1.000 78.63343 285 ILE A CA 1
ATOM 1997 C C . ILE A 1 259 ? -12.02100 31.64500 55.27100 1.000 78.64558 285 ILE A C 1
ATOM 1998 O O . ILE A 1 259 ? -12.55200 32.38000 54.43800 1.000 74.00010 285 ILE A O 1
ATOM 2003 N N . ASP A 1 260 ? -12.10800 31.85700 56.58100 1.000 84.11983 286 ASP A N 1
ATOM 2004 C CA . ASP A 1 260 ? -12.79100 33.02900 57.10700 1.000 85.62007 286 ASP A CA 1
ATOM 2005 C C . ASP A 1 260 ? -11.89000 34.25100 56.99500 1.000 80.64995 286 ASP A C 1
ATOM 2006 O O . ASP A 1 260 ? -10.69600 34.19200 57.30300 1.000 77.63724 286 ASP A O 1
ATOM 2011 N N . THR A 1 261 ? -12.46900 35.36300 56.55000 1.000 65.48791 287 THR A N 1
ATOM 2012 C CA . THR A 1 261 ? -11.71500 36.57200 56.26500 1.000 61.64210 287 THR A CA 1
ATOM 2013 C C . THR A 1 261 ? -12.34900 37.76700 56.96400 1.000 64.25723 287 THR A C 1
ATOM 2014 O O . THR A 1 261 ? -13.50100 37.72300 57.40300 1.000 63.15557 287 THR A O 1
ATOM 2018 N N . GLU A 1 262 ? -11.56600 38.84000 57.07000 1.000 68.87677 288 GLU A N 1
ATOM 2019 C CA . GLU A 1 262 ? -12.00600 40.09800 57.65500 1.000 62.90328 288 GLU A CA 1
ATOM 2020 C C . GLU A 1 262 ? -11.39200 41.24500 56.86700 1.000 59.53924 288 GLU A C 1
ATOM 2021 O O . GLU A 1 262 ? -10.20900 41.20200 56.52100 1.000 58.81654 288 GLU A O 1
ATOM 2027 N N . ALA A 1 263 ? -12.19700 42.26700 56.58900 1.000 42.46302 289 ALA A N 1
ATOM 2028 C CA . ALA A 1 263 ? -11.76300 43.42500 55.82100 1.000 34.48606 289 ALA A CA 1
ATOM 2029 C C . ALA A 1 263 ? -11.60700 44.63200 56.73600 1.000 36.93588 289 ALA A C 1
ATOM 2030 O O . ALA A 1 263 ? -12.44700 44.87400 57.60800 1.000 41.49814 289 ALA A O 1
ATOM 2032 N N . ARG A 1 264 ? -10.52800 45.38700 56.53400 1.000 30.81853 290 ARG A N 1
ATOM 2033 C CA . ARG A 1 264 ? -10.22200 46.56300 57.34200 1.000 39.93407 290 ARG A CA 1
ATOM 2034 C C . ARG A 1 264 ? -9.81700 47.70400 56.42100 1.000 38.76657 290 ARG A C 1
ATOM 2035 O O . ARG A 1 264 ? -8.88500 47.55800 55.62400 1.000 35.40428 290 ARG A O 1
ATOM 2043 N N . TYR A 1 265 ? -10.50800 48.83600 56.54100 1.000 37.33375 291 TYR A N 1
ATOM 2044 C CA . TYR A 1 265 ? -10.22700 49.98700 55.69300 1.000 35.58053 291 TYR A CA 1
ATOM 2045 C C . TYR A 1 265 ? -8.83400 50.54200 55.95900 1.000 36.37838 291 TYR A C 1
ATOM 2046 O O . TYR A 1 265 ? -8.35300 50.54300 57.09600 1.000 34.85571 291 TYR A O 1
ATOM 2055 N N . THR A 1 266 ? -8.19000 51.02600 54.90100 1.000 31.44638 292 THR A N 1
ATOM 2056 C CA . THR A 1 266 ? -6.99900 51.83800 55.09700 1.000 36.31612 292 THR A CA 1
ATOM 2057 C C . THR A 1 266 ? -7.40900 53.23800 55.55400 1.000 36.39082 292 THR A C 1
ATOM 2058 O O . THR A 1 266 ? -8.43100 53.76100 55.10200 1.000 32.34827 292 THR A O 1
ATOM 2062 N N . PRO A 1 267 ? -6.64000 53.86500 56.45000 1.000 38.09547 293 PRO A N 1
ATOM 2063 C CA . PRO A 1 267 ? -7.06800 55.15900 57.00900 1.000 39.54115 293 PRO A CA 1
ATOM 2064 C C . PRO A 1 267 ? -7.17800 56.27700 55.98300 1.000 40.36130 293 PRO A C 1
ATOM 2065 O O . PRO A 1 267 ? -7.75900 57.32200 56.30300 1.000 37.58364 293 PRO A O 1
ATOM 2069 N N . ASP A 1 268 ? -6.65200 56.10000 54.77300 1.000 33.43596 294 ASP A N 1
ATOM 2070 C CA . ASP A 1 268 ? -6.77700 57.10800 53.72900 1.000 46.48287 294 ASP A CA 1
ATOM 2071 C C . ASP A 1 268 ? -8.03900 56.94200 52.89200 1.000 41.21994 294 ASP A C 1
ATOM 2072 O O . ASP A 1 268 ? -8.29000 57.76600 52.00500 1.000 36.22144 294 ASP A O 1
ATOM 2077 N N . GLY A 1 269 ? -8.83200 55.90300 53.14700 1.000 32.72797 295 GLY A N 1
ATOM 2078 C CA . GLY A 1 269 ? -10.03600 55.65300 52.38400 1.000 40.36205 295 GLY A CA 1
ATOM 2079 C C . GLY A 1 269 ? -9.81800 55.15200 50.97500 1.000 42.65034 295 GLY A C 1
ATOM 2080 O O . GLY A 1 269 ? -10.80000 54.95800 50.24800 1.000 47.30965 295 GLY A O 1
ATOM 2081 N N . LYS A 1 270 ? -8.56900 54.93100 50.56200 1.000 40.40050 296 LYS A N 1
ATOM 2082 C CA . LYS A 1 270 ? -8.28800 54.49600 49.20100 1.000 38.31880 296 LYS A CA 1
ATOM 2083 C C . LYS A 1 270 ? -8.48400 53.00000 49.00100 1.000 40.65688 296 LYS A C 1
ATOM 2084 O O . LYS A 1 270 ? -8.70900 52.56700 47.86600 1.000 35.87671 296 LYS A O 1
ATOM 2090 N N . ALA A 1 271 ? -8.40600 52.20500 50.06300 1.000 38.41551 297 ALA A N 1
ATOM 2091 C CA . ALA A 1 271 ? -8.37100 50.75700 49.91500 1.000 39.20915 297 ALA A CA 1
ATOM 2092 C C . ALA A 1 271 ? -8.76600 50.10900 51.23400 1.000 40.96829 297 ALA A C 1
ATOM 2093 O O . ALA A 1 271 ? -9.06400 50.78500 52.22200 1.000 35.13276 297 ALA A O 1
ATOM 2095 N N . PHE A 1 272 ? -8.77400 48.77700 51.23400 1.000 38.34604 298 PHE A N 1
ATOM 2096 C CA . PHE A 1 272 ? -8.89500 47.99300 52.45300 1.000 41.55815 298 PHE A CA 1
ATOM 2097 C C . PHE A 1 272 ? -8.05400 46.73300 52.30700 1.000 36.76838 298 PHE A C 1
ATOM 2098 O O . PHE A 1 272 ? -7.75800 46.28300 51.19800 1.000 31.33393 298 PHE A O 1
ATOM 2106 N N . ILE A 1 273 ? -7.66500 46.16900 53.44600 1.000 28.43575 299 ILE A N 1
ATOM 2107 C CA . ILE A 1 273 ? -6.88000 44.94500 53.47700 1.000 28.70551 299 ILE A CA 1
ATOM 2108 C C . ILE A 1 273 ? -7.76200 43.80900 53.97700 1.000 44.31564 299 ILE A C 1
ATOM 2109 O O . ILE A 1 273 ? -8.78600 44.02000 54.63400 1.000 35.03406 299 ILE A O 1
ATOM 2114 N N . PHE A 1 274 ? -7.35000 42.58400 53.65700 1.000 34.56292 300 PHE A N 1
ATOM 2115 C CA . PHE A 1 274 ? -8.14100 41.41000 53.99800 1.000 34.18311 300 PHE A CA 1
ATOM 2116 C C . PHE A 1 274 ? -7.26700 40.16900 53.89600 1.000 38.53532 300 PHE A C 1
ATOM 2117 O O . PHE A 1 274 ? -6.22000 40.17300 53.24300 1.000 29.48420 300 PHE A O 1
ATOM 2125 N N . THR A 1 275 ? -7.71900 39.10500 54.55500 1.000 34.15609 301 THR A N 1
ATOM 2126 C CA . THR A 1 275 ? -7.04500 37.81500 54.52100 1.000 36.31686 301 THR A CA 1
ATOM 2127 C C . THR A 1 275 ? -7.61700 36.96500 53.39500 1.000 37.04616 301 THR A C 1
ATOM 2128 O O . THR A 1 275 ? -8.81800 37.01600 53.11200 1.000 31.70145 301 THR A O 1
ATOM 2132 N N . SER A 1 276 ? -6.75200 36.18400 52.75100 1.000 38.82840 302 SER A N 1
ATOM 2133 C CA . SER A 1 276 ? -7.15900 35.43500 51.57400 1.000 40.73869 302 SER A CA 1
ATOM 2134 C C . SER A 1 276 ? -6.36900 34.13900 51.47500 1.000 42.87774 302 SER A C 1
ATOM 2135 O O . SER A 1 276 ? -5.17000 34.11100 51.76700 1.000 37.16388 302 SER A O 1
ATOM 2138 N N . ASP A 1 277 ? -7.04800 33.07100 51.05100 1.000 41.51005 303 ASP A N 1
ATOM 2139 C CA . ASP A 1 277 ? -6.41800 31.78400 50.78400 1.000 42.81645 303 ASP A CA 1
ATOM 2140 C C . ASP A 1 277 ? -6.35300 31.47800 49.29100 1.000 45.86760 303 ASP A C 1
ATOM 2141 O O . ASP A 1 277 ? -6.14100 30.32300 48.90500 1.000 40.77300 303 ASP A O 1
ATOM 2146 N N . ARG A 1 278 ? -6.52700 32.49400 48.44100 1.000 42.73722 304 ARG A N 1
ATOM 2147 C CA . ARG A 1 278 ? -6.56500 32.27100 46.99900 1.000 47.35055 304 ARG A CA 1
ATOM 2148 C C . ARG A 1 278 ? -5.22900 31.79600 46.44300 1.000 42.54412 304 ARG A C 1
ATOM 2149 O O . ARG A 1 278 ? -5.19300 31.25600 45.33200 1.000 40.84328 304 ARG A O 1
ATOM 2157 N N . GLY A 1 279 ? -4.13800 31.98200 47.17800 1.000 41.38475 305 GLY A N 1
ATOM 2158 C CA . GLY A 1 279 ? -2.83700 31.50600 46.76700 1.000 38.20980 305 GLY A CA 1
ATOM 2159 C C . GLY A 1 279 ? -2.42200 30.17800 47.35400 1.000 43.90480 305 GLY A C 1
ATOM 2160 O O . GLY A 1 279 ? -1.28800 29.74400 47.12800 1.000 38.18479 305 GLY A O 1
ATOM 2161 N N . GLY A 1 280 ? -3.30400 29.51200 48.09700 1.000 45.77197 306 GLY A N 1
ATOM 2162 C CA . GLY A 1 280 ? -2.98700 28.26000 48.74700 1.000 46.16188 306 GLY A CA 1
ATOM 2163 C C . GLY A 1 280 ? -2.58100 28.38700 50.19900 1.000 58.21280 306 GLY A C 1
ATOM 2164 O O . GLY A 1 280 ? -2.40700 27.36100 50.86900 1.000 59.96430 306 GLY A O 1
ATOM 2165 N N . SER A 1 281 ? -2.42500 29.60900 50.70100 1.000 45.81200 307 SER A N 1
ATOM 2166 C CA . SER A 1 281 ? -2.04600 29.85900 52.08300 1.000 45.65952 307 SER A CA 1
ATOM 2167 C C . SER A 1 281 ? -2.61900 31.20300 52.49600 1.000 41.74417 307 SER A C 1
ATOM 2168 O O . SER A 1 281 ? -2.72100 32.11200 51.66300 1.000 38.02649 307 SER A O 1
ATOM 2171 N N . PRO A 1 282 ? -3.00900 31.36200 53.76200 1.000 46.40945 308 PRO A N 1
ATOM 2172 C CA . PRO A 1 282 ? -3.59200 32.63900 54.20800 1.000 43.03641 308 PRO A CA 1
ATOM 2173 C C . PRO A 1 282 ? -2.57100 33.76600 54.13100 1.000 42.74048 308 PRO A C 1
ATOM 2174 O O . PRO A 1 282 ? -1.53200 33.72900 54.79300 1.000 30.15717 308 PRO A O 1
ATOM 2178 N N . GLN A 1 283 ? -2.87500 34.76900 53.31000 1.000 29.73476 309 GLN A N 1
ATOM 2179 C CA . GLN A 1 283 ? -2.04000 35.95000 53.16400 1.000 39.39372 309 GLN A CA 1
ATOM 2180 C C . GLN A 1 283 ? -2.91400 37.19400 53.25100 1.000 40.95400 309 GLN A C 1
ATOM 2181 O O . GLN A 1 283 ? -4.14100 37.12500 53.14100 1.000 36.08412 309 GLN A O 1
ATOM 2187 N N . ILE A 1 284 ? -2.26800 38.33700 53.45400 1.000 37.88134 310 ILE A N 1
ATOM 2188 C CA . ILE A 1 284 ? -2.95300 39.62000 53.55700 1.000 33.08283 310 ILE A CA 1
ATOM 2189 C C . ILE A 1 284 ? -2.84300 40.32700 52.21400 1.000 31.55015 310 ILE A C 1
ATOM 2190 O O . ILE A 1 284 ? -1.73600 40.57100 51.72000 1.000 34.76215 310 ILE A O 1
ATOM 2195 N N . TYR A 1 285 ? -3.98700 40.65300 51.62500 1.000 37.60133 311 TYR A N 1
ATOM 2196 C CA . TYR A 1 285 ? -4.05700 41.32900 50.34000 1.000 33.29088 311 TYR A CA 1
ATOM 2197 C C . TYR A 1 285 ? -4.66200 42.71600 50.51400 1.000 32.77358 311 TYR A C 1
ATOM 2198 O O . TYR A 1 285 ? -5.25900 43.03700 51.54400 1.000 36.70806 311 TYR A O 1
ATOM 2207 N N . ARG A 1 286 ? -4.49900 43.54300 49.48400 1.000 32.66721 312 ARG A N 1
ATOM 2208 C CA . ARG A 1 286 ? -5.00000 44.91200 49.47900 1.000 34.32334 312 ARG A CA 1
ATOM 2209 C C . ARG A 1 286 ? -5.89500 45.10600 48.26400 1.000 39.25259 312 ARG A C 1
ATOM 2210 O O . ARG A 1 286 ? -5.43900 44.96200 47.12500 1.000 33.16114 312 ARG A O 1
ATOM 2218 N N . TYR A 1 287 ? -7.16300 45.43200 48.50600 1.000 36.49085 313 TYR A N 1
ATOM 2219 C CA . TYR A 1 287 ? -8.11700 45.72300 47.44300 1.000 41.13081 313 TYR A CA 1
ATOM 2220 C C . TYR A 1 287 ? -8.18200 47.23000 47.23600 1.000 44.06566 313 TYR A C 1
ATOM 2221 O O . TYR A 1 287 ? -8.52400 47.97200 48.16300 1.000 38.20542 313 TYR A O 1
ATOM 2230 N N . ASP A 1 288 ? -7.87700 47.67500 46.02100 1.000 35.21402 314 ASP A N 1
ATOM 2231 C CA . ASP A 1 288 ? -7.90300 49.09100 45.67900 1.000 35.48085 314 ASP A CA 1
ATOM 2232 C C . ASP A 1 288 ? -9.30700 49.48000 45.22800 1.000 44.22349 314 ASP A C 1
ATOM 2233 O O . ASP A 1 288 ? -9.85300 48.88000 44.29600 1.000 39.00943 314 ASP A O 1
ATOM 2238 N N . PHE A 1 289 ? -9.88900 50.48400 45.88900 1.000 35.91403 315 PHE A N 1
ATOM 2239 C CA . PHE A 1 289 ? -11.21000 50.96100 45.49000 1.000 44.17178 315 PHE A CA 1
ATOM 2240 C C . PHE A 1 289 ? -11.18500 51.60000 44.10800 1.000 34.49519 315 PHE A C 1
ATOM 2241 O O . PHE A 1 289 ? -12.17000 51.50700 43.36600 1.000 42.69432 315 PHE A O 1
ATOM 2249 N N . GLY A 1 290 ? -10.07900 52.24700 43.74700 1.000 41.91248 316 GLY A N 1
ATOM 2250 C CA . GLY A 1 290 ? -9.98400 52.97300 42.49600 1.000 47.83082 316 GLY A CA 1
ATOM 2251 C C . GLY A 1 290 ? -10.17200 52.13000 41.25200 1.000 47.79273 316 GLY A C 1
ATOM 2252 O O . GLY A 1 290 ? -11.04700 52.41900 40.43000 1.000 45.54771 316 GLY A O 1
ATOM 2253 N N . ASN A 1 291 ? -9.35900 51.08600 41.09600 1.000 42.71369 317 ASN A N 1
ATOM 2254 C CA . ASN A 1 291 ? -9.41100 50.23500 39.91600 1.000 51.17114 317 ASN A CA 1
ATOM 2255 C C . ASN A 1 291 ? -9.92700 48.83200 40.20400 1.000 43.94960 317 ASN A C 1
ATOM 2256 O O . ASN A 1 291 ? -10.02300 48.02200 39.27700 1.000 49.29063 317 ASN A O 1
ATOM 2261 N N . GLY A 1 292 ? -10.26000 48.52300 41.45500 1.000 54.50911 318 GLY A N 1
ATOM 2262 C CA . GLY A 1 292 ? -10.75800 47.20400 41.78900 1.000 42.95566 318 GLY A CA 1
ATOM 2263 C C . GLY A 1 292 ? -9.71700 46.11000 41.80000 1.000 45.76652 318 GLY A C 1
ATOM 2264 O O . GLY A 1 292 ? -10.07900 44.93000 41.77800 1.000 40.45574 318 GLY A O 1
ATOM 2265 N N . SER A 1 293 ? -8.43500 46.46000 41.83500 1.000 46.49007 319 SER A N 1
ATOM 2266 C CA . SER A 1 293 ? -7.38700 45.45400 41.81400 1.000 42.46442 319 SER A CA 1
ATOM 2267 C C . SER A 1 293 ? -7.14500 44.89900 43.21300 1.000 43.24841 319 SER A C 1
ATOM 2268 O O . SER A 1 293 ? -7.46400 45.52600 44.22700 1.000 41.35429 319 SER A O 1
ATOM 2271 N N . VAL A 1 294 ? -6.56700 43.70200 43.25400 1.000 41.66320 320 VAL A N 1
ATOM 2272 C CA . VAL A 1 294 ? -6.15800 43.05500 44.49300 1.000 42.08861 320 VAL A CA 1
ATOM 2273 C C . VAL A 1 294 ? -4.65800 42.81200 44.41600 1.000 46.17005 320 VAL A C 1
ATOM 2274 O O . VAL A 1 294 ? -4.15900 42.29700 43.40900 1.000 41.51067 320 VAL A O 1
ATOM 2278 N N . LYS A 1 295 ? -3.94300 43.19300 45.47200 1.000 42.64102 321 LYS A N 1
ATOM 2279 C CA . LYS A 1 295 ? -2.49400 43.07600 45.51800 1.000 41.05644 321 LYS A CA 1
ATOM 2280 C C . LYS A 1 295 ? -2.07300 42.44100 46.83300 1.000 44.33743 321 LYS A C 1
ATOM 2281 O O . LYS A 1 295 ? -2.60800 42.77700 47.89300 1.000 35.22708 321 LYS A O 1
ATOM 2287 N N . ARG A 1 296 ? -1.11300 41.52200 46.76000 1.000 41.82992 322 ARG A N 1
ATOM 2288 C CA . ARG A 1 296 ? -0.59300 40.87600 47.95500 1.000 38.07853 322 ARG A CA 1
ATOM 2289 C C . ARG A 1 296 ? 0.36600 41.80600 48.68600 1.000 37.71318 322 ARG A C 1
ATOM 2290 O O . ARG A 1 296 ? 1.22500 42.44600 48.07100 1.000 38.70664 322 ARG A O 1
ATOM 2298 N N . LEU A 1 297 ? 0.21600 41.87600 50.00500 1.000 34.02289 323 LEU A N 1
ATOM 2299 C CA . LEU A 1 297 ? 1.05400 42.71800 50.85000 1.000 43.01550 323 LEU A CA 1
ATOM 2300 C C . LEU A 1 297 ? 2.07900 41.93700 51.65400 1.000 33.49802 323 LEU A C 1
ATOM 2301 O O . LEU A 1 297 ? 3.19900 42.41600 51.84600 1.000 36.75269 323 LEU A O 1
ATOM 2306 N N . THR A 1 298 ? 1.72800 40.74600 52.12900 1.000 33.80071 324 THR A N 1
ATOM 2307 C CA . THR A 1 298 ? 2.60600 39.94500 52.97100 1.000 49.02021 324 THR A CA 1
ATOM 2308 C C . THR A 1 298 ? 3.20400 38.80500 52.15900 1.000 43.62959 324 THR A C 1
ATOM 2309 O O . THR A 1 298 ? 2.47400 38.04300 51.51600 1.000 37.81633 324 THR A O 1
ATOM 2313 N N . PHE A 1 299 ? 4.53200 38.69000 52.19400 1.000 44.00606 325 PHE A N 1
ATOM 2314 C CA . PHE A 1 299 ? 5.24300 37.65900 51.45600 1.000 46.01489 325 PHE A CA 1
ATOM 2315 C C . PHE A 1 299 ? 6.08600 36.74600 52.33400 1.000 56.53253 325 PHE A C 1
ATOM 2316 O O . PHE A 1 299 ? 6.54300 35.70500 51.84800 1.000 61.38577 325 PHE A O 1
ATOM 2324 N N . LYS A 1 300 ? 6.30500 37.09600 53.59800 1.000 47.89719 326 LYS A N 1
ATOM 2325 C CA . LYS A 1 300 ? 7.13100 36.29500 54.49100 1.000 60.95387 326 LYS A CA 1
ATOM 2326 C C . LYS A 1 300 ? 6.27600 35.25100 55.19700 1.000 53.89593 326 LYS A C 1
ATOM 2327 O O . LYS A 1 300 ? 5.20700 35.56900 55.72700 1.000 50.35062 326 LYS A O 1
ATOM 2333 N N . GLY A 1 301 ? 6.74900 34.00700 55.19700 1.000 68.34032 327 GLY A N 1
ATOM 2334 C CA . GLY A 1 301 ? 6.08700 32.94700 55.92700 1.000 66.50379 327 GLY A CA 1
ATOM 2335 C C . GLY A 1 301 ? 4.94500 32.30900 55.16000 1.000 61.45020 327 GLY A C 1
ATOM 2336 O O . GLY A 1 301 ? 4.57900 32.70700 54.05300 1.000 58.40251 327 GLY A O 1
ATOM 2337 N N . SER A 1 302 ? 4.36900 31.28400 55.78500 1.000 49.99288 328 SER A N 1
ATOM 2338 C CA . SER A 1 302 ? 3.26300 30.53000 55.21500 1.000 54.01535 328 SER A CA 1
ATOM 2339 C C . SER A 1 302 ? 1.90800 30.96100 55.75800 1.000 47.52486 328 SER A C 1
ATOM 2340 O O . SER A 1 302 ? 0.88900 30.38000 55.37300 1.000 48.15909 328 SER A O 1
ATOM 2343 N N . PHE A 1 303 ? 1.86900 31.95700 56.63900 1.000 42.39589 329 PHE A N 1
ATOM 2344 C CA . PHE A 1 303 ? 0.61900 32.36800 57.26800 1.000 44.03650 329 PHE A CA 1
A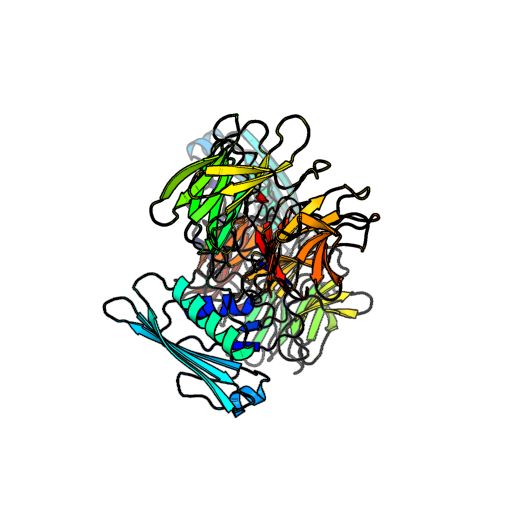TOM 2345 C C . PHE A 1 303 ? 0.73300 33.82300 57.69200 1.000 38.49981 329 PHE A C 1
ATOM 2346 O O . PHE A 1 303 ? 1.54600 34.15700 58.55900 1.000 46.24355 329 PHE A O 1
ATOM 2354 N N . ASN A 1 304 ? -0.08100 34.67800 57.07800 1.000 33.23917 330 ASN A N 1
ATOM 2355 C CA . ASN A 1 304 ? -0.22000 36.07200 57.48200 1.000 29.35124 330 ASN A CA 1
ATOM 2356 C C . ASN A 1 304 ? -1.69100 36.43200 57.36600 1.000 40.41384 330 ASN A C 1
ATOM 2357 O O . ASN A 1 304 ? -2.27100 36.31800 56.28300 1.000 39.22760 330 ASN A O 1
ATOM 2362 N N . ALA A 1 305 ? -2.29700 36.85200 58.47200 1.000 36.10734 331 ALA A N 1
ATOM 2363 C CA . ALA A 1 305 ? -3.74000 37.04700 58.49000 1.000 35.20733 331 ALA A CA 1
ATOM 2364 C C . ALA A 1 305 ? -4.10800 38.03500 59.58600 1.000 38.75867 331 ALA A C 1
ATOM 2365 O O . ALA A 1 305 ? -3.27900 38.41400 60.41700 1.000 34.25661 331 ALA A O 1
ATOM 2367 N N . ARG A 1 306 ? -5.37900 38.44500 59.56900 1.000 35.29296 332 ARG A N 1
ATOM 2368 C CA . ARG A 1 306 ? -5.96000 39.30300 60.60200 1.000 42.22753 332 ARG A CA 1
ATOM 2369 C C . ARG A 1 306 ? -5.18400 40.61300 60.73500 1.000 36.35833 332 ARG A C 1
ATOM 2370 O O . ARG A 1 306 ? -4.80700 41.03500 61.83000 1.000 33.41229 332 ARG A O 1
ATOM 2378 N N . GLY A 1 307 ? -4.94900 41.26200 59.59700 1.000 35.31556 333 GLY A N 1
ATOM 2379 C CA . GLY A 1 307 ? -4.21300 42.50800 59.60100 1.000 35.78045 333 GLY A CA 1
ATOM 2380 C C . GLY A 1 307 ? -5.08800 43.69900 59.94800 1.000 31.47665 333 GLY A C 1
ATOM 2381 O O . GLY A 1 307 ? -6.27800 43.74500 59.63900 1.000 32.04640 333 GLY A O 1
ATOM 2382 N N . THR A 1 308 ? -4.47400 44.67700 60.61000 1.000 32.47349 334 THR A N 1
ATOM 2383 C CA . THR A 1 308 ? -5.12900 45.93700 60.92300 1.000 35.41185 334 THR A CA 1
ATOM 2384 C C . THR A 1 308 ? -4.15200 47.07400 60.66000 1.000 35.69794 334 THR A C 1
ATOM 2385 O O . THR A 1 308 ? -2.93400 46.89500 60.72800 1.000 33.40276 334 THR A O 1
ATOM 2389 N N . LEU A 1 309 ? -4.69900 48.24600 60.35300 1.000 36.26144 335 LEU A N 1
ATOM 2390 C CA . LEU A 1 309 ? -3.90900 49.38900 59.91900 1.000 35.98064 335 LEU A CA 1
ATOM 2391 C C . LEU A 1 309 ? -3.65700 50.34700 61.07500 1.000 37.48081 335 LEU A C 1
ATOM 2392 O O . LEU A 1 309 ? -4.53800 50.58100 61.90700 1.000 39.06243 335 LEU A O 1
ATOM 2397 N N . SER A 1 310 ? -2.44900 50.90100 61.11600 1.000 37.57235 336 SER A N 1
ATOM 2398 C CA . SER A 1 310 ? -2.16500 51.99400 62.03200 1.000 37.19820 336 SER A CA 1
ATOM 2399 C C . SER A 1 310 ? -2.83800 53.27000 61.54000 1.000 36.61123 336 SER A C 1
ATOM 2400 O O . SER A 1 310 ? -3.08800 53.44400 60.34400 1.000 34.94818 336 SER A O 1
ATOM 2403 N N . ALA A 1 311 ? -3.14100 54.16500 62.48400 1.000 39.83875 337 ALA A N 1
ATOM 2404 C CA . ALA A 1 311 ? -3.84000 55.39800 62.13400 1.000 41.51218 337 ALA A CA 1
ATOM 2405 C C . ALA A 1 311 ? -3.04100 56.22500 61.13400 1.000 44.84521 337 ALA A C 1
ATOM 2406 O O . ALA A 1 311 ? -3.61600 56.87000 60.24900 1.000 47.37420 337 ALA A O 1
ATOM 2408 N N . ASP A 1 312 ? -1.71100 56.21400 61.25600 1.000 47.81567 338 ASP A N 1
ATOM 2409 C CA . ASP A 1 312 ? -0.87400 56.93200 60.30100 1.000 49.73047 338 ASP A CA 1
ATOM 2410 C C . ASP A 1 312 ? -0.90400 56.28300 58.92300 1.000 47.48625 338 ASP A C 1
ATOM 2411 O O . ASP A 1 312 ? -0.70800 56.96800 57.91200 1.000 58.01035 338 ASP A O 1
ATOM 2416 N N . GLY A 1 313 ? -1.13900 54.97600 58.86100 1.000 41.58128 339 GLY A N 1
ATOM 2417 C CA . GLY A 1 313 ? -1.23200 54.28200 57.59300 1.000 42.05623 339 GLY A CA 1
ATOM 2418 C C . GLY A 1 313 ? 0.06100 53.70400 57.06700 1.000 51.62547 339 GLY A C 1
ATOM 2419 O O . GLY A 1 313 ? 0.12500 53.35500 55.88300 1.000 51.25094 339 GLY A O 1
ATOM 2420 N N . LYS A 1 314 ? 1.09300 53.58700 57.90100 1.000 42.90124 340 LYS A N 1
ATOM 2421 C CA . LYS A 1 314 ? 2.37600 53.04500 57.47500 1.000 45.56871 340 LYS A CA 1
ATOM 2422 C C . LYS A 1 314 ? 2.71500 51.71200 58.12700 1.000 41.38892 340 LYS A C 1
ATOM 2423 O O . LYS A 1 314 ? 3.78000 51.15500 57.84000 1.000 47.77029 340 LYS A O 1
ATOM 2429 N N . LYS A 1 315 ? 1.85000 51.18200 58.99200 1.000 42.16364 341 LYS A N 1
ATOM 2430 C CA . LYS A 1 315 ? 2.13100 49.94700 59.70800 1.000 28.35061 341 LYS A CA 1
ATOM 2431 C C . LYS A 1 315 ? 0.93300 49.01000 59.64300 1.000 40.05961 341 LYS A C 1
ATOM 2432 O O . LYS A 1 315 ? -0.21200 49.44500 59.48400 1.000 39.15926 341 LYS A O 1
ATOM 2438 N N . ILE A 1 316 ? 1.21300 47.71500 59.77600 1.000 39.36472 342 ILE A N 1
ATOM 2439 C CA . ILE A 1 316 ? 0.19400 46.67300 59.79100 1.000 27.27533 342 ILE A CA 1
ATOM 2440 C C . ILE A 1 316 ? 0.47600 45.75200 60.96900 1.000 33.35219 342 ILE A C 1
ATOM 2441 O O . ILE A 1 316 ? 1.56000 45.16300 61.05300 1.000 40.73160 342 ILE A O 1
ATOM 2446 N N . ALA A 1 317 ? -0.49100 45.62700 61.87300 1.000 28.76950 343 ALA A N 1
ATOM 2447 C CA . ALA A 1 317 ? -0.45100 44.62000 62.92400 1.000 34.13205 343 ALA A CA 1
ATOM 2448 C C . ALA A 1 317 ? -1.23500 43.40400 62.45500 1.000 30.86410 343 ALA A C 1
ATOM 2449 O O . ALA A 1 317 ? -2.38900 43.53000 62.03400 1.000 36.89033 343 ALA A O 1
ATOM 2451 N N . LEU A 1 318 ? -0.60900 42.23200 62.52100 1.000 27.55296 344 LEU A N 1
ATOM 2452 C CA . LEU A 1 318 ? -1.19500 41.03500 61.93800 1.000 39.26890 344 LEU A CA 1
ATOM 2453 C C . LEU A 1 318 ? -0.83300 39.82200 62.78100 1.000 31.35901 344 LEU A C 1
ATOM 2454 O O . LEU A 1 318 ? -0.06000 39.90600 63.73800 1.000 26.48797 344 LEU A O 1
ATOM 2459 N N . VAL A 1 319 ? -1.41100 38.68400 62.40800 1.000 28.42825 345 VAL A N 1
ATOM 2460 C CA . VAL A 1 319 ? -1.08000 37.39300 62.99600 1.000 33.89070 345 VAL A CA 1
ATOM 2461 C C . VAL A 1 319 ? -0.16100 36.66700 62.02400 1.000 36.59076 345 VAL A C 1
ATOM 2462 O O . VAL A 1 319 ? -0.53500 36.41600 60.87200 1.000 34.59765 345 VAL A O 1
ATOM 2466 N N . HIS A 1 320 ? 1.04300 36.33800 62.48400 1.000 37.42314 346 HIS A N 1
ATOM 2467 C CA . HIS A 1 320 ? 2.07800 35.74900 61.64800 1.000 42.92014 346 HIS A CA 1
ATOM 2468 C C . HIS A 1 320 ? 2.45100 34.38300 62.20300 1.000 49.35663 346 HIS A C 1
ATOM 2469 O O . HIS A 1 320 ? 2.65000 34.23400 63.41300 1.000 56.17542 346 HIS A O 1
ATOM 2476 N N . ARG A 1 321 ? 2.54300 33.38900 61.32100 1.000 46.80936 347 ARG A N 1
ATOM 2477 C CA . ARG A 1 321 ? 2.83700 32.01200 61.71500 1.000 54.31497 347 ARG A CA 1
ATOM 2478 C C . ARG A 1 321 ? 3.92500 31.43700 60.82100 1.000 66.19137 347 ARG A C 1
ATOM 2479 O O . ARG A 1 321 ? 3.64200 30.93100 59.72600 1.000 65.94899 347 ARG A O 1
ATOM 2487 N N . PRO A 1 322 ? 5.18400 31.50300 61.24700 1.000 73.04164 348 PRO A N 1
ATOM 2488 C CA . PRO A 1 322 ? 6.22100 30.71200 60.57300 1.000 82.50473 348 PRO A CA 1
ATOM 2489 C C . PRO A 1 322 ? 5.90300 29.23100 60.71300 1.000 88.37606 348 PRO A C 1
ATOM 2490 O O . PRO A 1 322 ? 5.60600 28.74600 61.80700 1.000 91.26424 348 PRO A O 1
ATOM 2494 N N . SER A 1 323 ? 5.96500 28.51200 59.58600 1.000 103.93193 349 SER A N 1
ATOM 2495 C CA . SER A 1 323 ? 5.48300 27.13400 59.53000 1.000 118.11287 349 SER A CA 1
ATOM 2496 C C . SER A 1 323 ? 6.10000 26.23800 60.59700 1.000 116.32549 349 SER A C 1
ATOM 2497 O O . SER A 1 323 ? 5.52300 25.19400 60.92400 1.000 112.22735 349 SER A O 1
ATOM 2500 N N . GLY A 1 324 ? 7.24900 26.61600 61.14900 1.000 99.75173 350 GLY A N 1
ATOM 2501 C CA . GLY A 1 324 ? 7.85600 25.84400 62.21300 1.000 98.78161 350 GLY A CA 1
ATOM 2502 C C . GLY A 1 324 ? 7.17900 26.03600 63.55500 1.000 105.07759 350 GLY A C 1
ATOM 2503 O O . GLY A 1 324 ? 6.94200 25.06500 64.27900 1.000 102.88319 350 GLY A O 1
ATOM 2504 N N . SER A 1 325 ? 6.85400 27.28300 63.89700 1.000 101.78488 351 SER A N 1
ATOM 2505 C CA . SER A 1 325 ? 6.29600 27.62300 65.19500 1.000 99.39167 351 SER A CA 1
ATOM 2506 C C . SER A 1 325 ? 4.82100 28.01800 65.05600 1.000 91.08600 351 SER A C 1
ATOM 2507 O O . SER A 1 325 ? 4.18300 27.74200 64.03000 1.000 92.40769 351 SER A O 1
ATOM 2510 N N . ASN A 1 326 ? 4.28400 28.67000 66.08800 1.000 78.59244 352 ASN A N 1
ATOM 2511 C CA . ASN A 1 326 ? 2.86800 28.97800 66.18300 1.000 74.01115 352 ASN A CA 1
ATOM 2512 C C . ASN A 1 326 ? 2.61500 30.46100 65.90100 1.000 66.42687 352 ASN A C 1
ATOM 2513 O O . ASN A 1 326 ? 3.45600 31.14700 65.30100 1.000 58.87149 352 ASN A O 1
ATOM 2518 N N . TYR A 1 327 ? 1.45100 30.94900 66.32500 1.000 57.29914 353 TYR A N 1
ATOM 2519 C CA . TYR A 1 327 ? 1.01000 32.28900 65.96900 1.000 47.31483 353 TYR A CA 1
ATOM 2520 C C . TYR A 1 327 ? 1.86700 33.34900 66.64800 1.000 45.08299 353 TYR A C 1
ATOM 2521 O O . TYR A 1 327 ? 2.23700 33.21900 67.81900 1.000 45.65514 353 TYR A O 1
ATOM 2530 N N . LYS A 1 328 ? 2.18200 34.40400 65.90100 1.000 43.00892 354 LYS A N 1
ATOM 2531 C CA . LYS A 1 328 ? 2.92400 35.54400 66.41600 1.000 39.74564 354 LYS A CA 1
ATOM 2532 C C . LYS A 1 328 ? 2.20700 36.82800 66.03200 1.000 39.33312 354 LYS A C 1
ATOM 2533 O O . LYS A 1 328 ? 1.63300 36.92600 64.94300 1.000 39.87047 354 LYS A O 1
ATOM 2539 N N . VAL A 1 329 ? 2.23500 37.80400 66.93200 1.000 36.06047 355 VAL A N 1
ATOM 2540 C CA . VAL A 1 329 ? 1.83000 39.16300 66.59200 1.000 31.72808 355 VAL A CA 1
ATOM 2541 C C . VAL A 1 329 ? 3.01000 39.83300 65.90100 1.000 31.80649 355 VAL A C 1
ATOM 2542 O O . VAL A 1 329 ? 4.11100 39.89400 66.45600 1.000 34.46243 355 VAL A O 1
ATOM 2546 N N . ALA A 1 330 ? 2.79200 40.31500 64.68100 1.000 35.85391 356 ALA A N 1
ATOM 2547 C CA . ALA A 1 330 ? 3.86300 40.88600 63.88000 1.000 36.26183 356 ALA A CA 1
ATOM 2548 C C . ALA A 1 330 ? 3.46400 42.26400 63.37400 1.000 45.40295 356 ALA A C 1
ATOM 2549 O O . ALA A 1 330 ? 2.28000 42.59500 63.26400 1.000 39.41930 356 ALA A O 1
ATOM 2551 N N . ILE A 1 331 ? 4.48000 43.06600 63.06500 1.000 37.75503 357 ILE A N 1
ATOM 2552 C CA . ILE A 1 331 ? 4.30800 44.41300 62.53400 1.000 41.08195 357 ILE A CA 1
ATOM 2553 C C . ILE A 1 331 ? 5.07500 44.49600 61.22300 1.000 41.88968 357 ILE A C 1
ATOM 2554 O O . ILE A 1 331 ? 6.29100 44.27200 61.19600 1.000 48.09679 357 ILE A O 1
ATOM 2559 N N . GLN A 1 332 ? 4.37100 44.81500 60.14100 1.000 37.24967 358 GLN A N 1
ATOM 2560 C CA . GLN A 1 332 ? 4.98700 45.01600 58.83700 1.000 38.09822 358 GLN A CA 1
ATOM 2561 C C . GLN A 1 332 ? 4.89700 46.48500 58.45200 1.000 39.90601 358 GLN A C 1
ATOM 2562 O O . GLN A 1 332 ? 3.82200 47.08900 58.53600 1.000 35.87969 358 GLN A O 1
ATOM 2568 N N . ASP A 1 333 ? 6.02400 47.05400 58.03500 1.000 37.73130 359 ASP A N 1
ATOM 2569 C CA . ASP A 1 333 ? 6.04100 48.40800 57.50400 1.000 33.48656 359 ASP A CA 1
ATOM 2570 C C . ASP A 1 333 ? 5.51500 48.39300 56.07400 1.000 40.51611 359 ASP A C 1
ATOM 2571 O O . ASP A 1 333 ? 5.96700 47.59800 55.24600 1.000 44.24844 359 ASP A O 1
ATOM 2576 N N . ILE A 1 334 ? 4.55100 49.27000 55.78800 1.000 46.48964 360 ILE A N 1
ATOM 2577 C CA . ILE A 1 334 ? 3.93500 49.28000 54.46500 1.000 37.48615 360 ILE A CA 1
ATOM 2578 C C . ILE A 1 334 ? 4.89900 49.84200 53.42600 1.000 41.97662 360 ILE A C 1
ATOM 2579 O O . ILE A 1 334 ? 4.96400 49.35400 52.29100 1.000 45.92559 360 ILE A O 1
ATOM 2584 N N . ASN A 1 335 ? 5.67500 50.86300 53.80000 1.000 44.82157 361 ASN A N 1
ATOM 2585 C CA . ASN A 1 335 ? 6.57700 51.49900 52.84500 1.000 43.23035 361 ASN A CA 1
ATOM 2586 C C . ASN A 1 335 ? 7.68900 50.55400 52.40500 1.000 51.64951 361 ASN A C 1
ATOM 2587 O O . ASN A 1 335 ? 8.05600 50.52500 51.22400 1.000 42.69266 361 ASN A O 1
ATOM 2592 N N . THR A 1 336 ? 8.23300 49.76900 53.33700 1.000 52.14514 362 THR A N 1
ATOM 2593 C CA . THR A 1 336 ? 9.41400 48.95900 53.07200 1.000 44.61078 362 THR A CA 1
ATOM 2594 C C . THR A 1 336 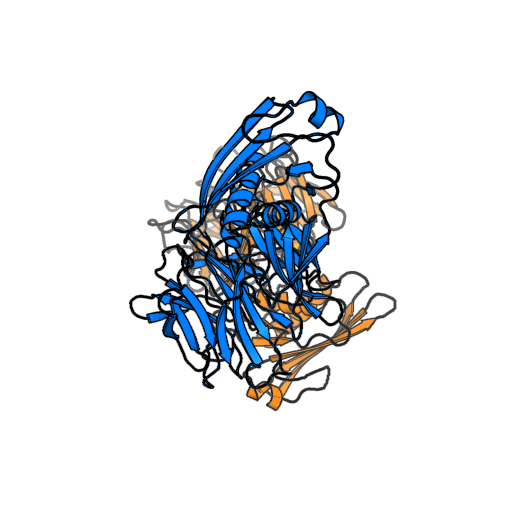? 9.15500 47.46000 53.05100 1.000 49.26793 362 THR A C 1
ATOM 2595 O O . THR A 1 336 ? 9.96800 46.72200 52.48700 1.000 45.07733 362 THR A O 1
ATOM 2599 N N . GLY A 1 337 ? 8.06000 46.99200 53.64600 1.000 44.37586 363 GLY A N 1
ATOM 2600 C CA . GLY A 1 337 ? 7.78100 45.57100 53.69300 1.000 44.00470 363 GLY A CA 1
ATOM 2601 C C . GLY A 1 337 ? 8.50100 44.80900 54.78100 1.000 46.14557 363 GLY A C 1
ATOM 2602 O O . GLY A 1 337 ? 8.39600 43.57800 54.82300 1.000 46.54607 363 GLY A O 1
ATOM 2603 N N . ILE A 1 338 ? 9.22600 45.49500 55.66200 1.000 39.56361 364 ILE A N 1
ATOM 2604 C CA . ILE A 1 338 ? 9.96900 44.82300 56.72200 1.000 52.39310 364 ILE A CA 1
ATOM 2605 C C . ILE A 1 338 ? 8.98600 44.30700 57.76600 1.000 52.95922 364 ILE A C 1
ATOM 2606 O O . ILE A 1 338 ? 8.21000 45.07700 58.34400 1.000 46.59884 364 ILE A O 1
ATOM 2611 N N . VAL A 1 339 ? 9.01900 43.00000 58.01400 1.000 52.96023 365 VAL A N 1
ATOM 2612 C CA . VAL A 1 339 ? 8.12400 42.35300 58.96600 1.000 49.59942 365 VAL A CA 1
ATOM 2613 C C . VAL A 1 339 ? 8.84700 42.23900 60.30100 1.000 48.11638 365 VAL A C 1
ATOM 2614 O O . VAL A 1 339 ? 9.94500 41.67300 60.37700 1.000 49.78089 365 VAL A O 1
ATOM 2618 N N . ASN A 1 340 ? 8.23300 42.77300 61.35300 1.000 53.64484 366 ASN A N 1
ATOM 2619 C CA . ASN A 1 340 ? 8.78600 42.74700 62.70400 1.000 56.66042 366 ASN A CA 1
ATOM 2620 C C . ASN A 1 340 ? 7.91000 41.84600 63.56500 1.000 47.57870 366 ASN A C 1
ATOM 2621 O O . ASN A 1 340 ? 6.74800 42.17100 63.82900 1.000 52.04728 366 ASN A O 1
ATOM 2626 N N . ILE A 1 341 ? 8.46900 40.72500 64.00900 1.000 34.23606 367 ILE A N 1
ATOM 2627 C CA . ILE A 1 341 ? 7.76300 39.83100 64.92000 1.000 47.30669 367 ILE A CA 1
ATOM 2628 C C . ILE A 1 341 ? 7.82100 40.42900 66.32000 1.000 44.06794 367 ILE A C 1
ATOM 2629 O O . ILE A 1 341 ? 8.90500 40.69200 66.85100 1.000 47.61731 367 ILE A O 1
ATOM 2634 N N . LEU A 1 342 ? 6.65200 40.64700 66.92000 1.000 35.18636 368 LEU A N 1
ATOM 2635 C CA . LEU A 1 342 ? 6.56000 41.30900 68.21500 1.000 45.27643 368 LEU A CA 1
ATOM 2636 C C . LEU A 1 342 ? 6.57100 40.31900 69.37600 1.000 38.48493 368 LEU A C 1
ATOM 2637 O O . LEU A 1 342 ? 7.34200 40.48400 70.32700 1.000 45.44336 368 LEU A O 1
ATOM 2642 N N . THR A 1 343 ? 5.73000 39.28800 69.31000 1.000 37.33446 369 THR A N 1
ATOM 2643 C CA . THR A 1 343 ? 5.53200 38.38000 70.43100 1.000 36.16125 369 THR A CA 1
ATOM 2644 C C . THR A 1 343 ? 4.76200 37.14500 69.98000 1.000 40.53369 369 THR A C 1
ATOM 2645 O O . THR A 1 343 ? 4.00900 37.20900 68.99900 1.000 44.88219 369 THR A O 1
ATOM 2649 N N . PRO A 1 344 ? 4.92500 36.00700 70.64900 1.000 42.91313 370 PRO A N 1
ATOM 2650 C CA . PRO A 1 344 ? 4.01600 34.88200 70.40700 1.000 51.08389 370 PRO A CA 1
ATOM 2651 C C . PRO A 1 344 ? 2.63000 35.18200 70.95700 1.000 41.23548 370 PRO A C 1
ATOM 2652 O O . PRO A 1 344 ? 2.45100 35.99500 71.86600 1.000 42.62575 370 PRO A O 1
ATOM 2656 N N . THR A 1 345 ? 1.63600 34.51300 70.37800 1.000 42.89046 371 THR A N 1
ATOM 2657 C CA . THR A 1 345 ? 0.25500 34.66600 70.80800 1.000 42.24189 371 THR A CA 1
ATOM 2658 C C . THR A 1 345 ? -0.46000 33.32900 70.69100 1.000 45.87768 371 THR A C 1
ATOM 2659 O O . THR A 1 345 ? -0.08300 32.47200 69.88600 1.000 50.83499 371 THR A O 1
ATOM 2663 N N . SER A 1 346 ? -1.49900 33.15900 71.50600 1.000 44.98695 372 SER A N 1
ATOM 2664 C CA . SER A 1 346 ? -2.23100 31.90300 71.57700 1.000 52.95513 372 SER A CA 1
ATOM 2665 C C . SER A 1 346 ? -3.50500 31.89900 70.74400 1.000 49.20046 372 SER A C 1
ATOM 2666 O O . SER A 1 346 ? -4.14100 30.84600 70.62400 1.000 49.73873 372 SER A O 1
ATOM 2669 N N . LEU A 1 347 ? -3.89000 33.03300 70.16400 1.000 37.81887 373 LEU A N 1
ATOM 2670 C CA . LEU A 1 347 ? -5.16500 33.15400 69.47200 1.000 43.91480 373 LEU A CA 1
ATOM 2671 C C . LEU A 1 347 ? -4.95100 33.72900 68.08100 1.000 46.49333 373 LEU A C 1
ATOM 2672 O O . LEU A 1 347 ? -4.26400 34.74300 67.92100 1.000 50.19935 373 LEU A O 1
ATOM 2677 N N . ASP A 1 348 ? -5.54200 33.07600 67.07900 1.000 42.96651 374 ASP A N 1
ATOM 2678 C CA . ASP A 1 348 ? -5.56700 33.59200 65.71200 1.000 39.31142 374 ASP A CA 1
ATOM 2679 C C . ASP A 1 348 ? -6.66100 34.65500 65.64700 1.000 37.09312 374 ASP A C 1
ATOM 2680 O O . ASP A 1 348 ? -7.78100 34.42600 65.18300 1.000 44.67730 374 ASP A O 1
ATOM 2685 N N . GLU A 1 349 ? -6.32100 35.84500 66.13900 1.000 34.65901 375 GLU A N 1
ATOM 2686 C CA . GLU A 1 349 ? -7.28700 36.91500 66.32900 1.000 37.49693 375 GLU A CA 1
ATOM 2687 C C . GLU A 1 349 ? -6.63300 38.25000 66.00200 1.000 39.64282 375 GLU A C 1
ATOM 2688 O O . GLU A 1 349 ? -5.42700 38.43000 66.18600 1.000 36.61746 375 GLU A O 1
ATOM 2694 N N . SER A 1 350 ? -7.44500 39.18600 65.52700 1.000 40.24535 376 SER A N 1
ATOM 2695 C CA . SER A 1 350 ? -6.92000 40.45600 65.04100 1.000 37.78725 376 SER A CA 1
ATOM 2696 C C . SER A 1 350 ? -6.36200 41.29100 66.18900 1.000 39.30093 376 SER A C 1
ATOM 2697 O O . SER A 1 350 ? -7.00700 41.40400 67.23900 1.000 34.02157 376 SER A O 1
ATOM 2700 N N . PRO A 1 351 ? -5.18400 41.88000 66.03700 1.000 34.58296 377 PRO A N 1
ATOM 2701 C CA . PRO A 1 351 ? -4.70500 42.87500 66.99900 1.000 33.32745 377 PRO A CA 1
ATOM 2702 C C . PRO A 1 351 ? -5.34900 44.22600 66.70300 1.000 35.70355 377 PRO A C 1
ATOM 2703 O O . PRO A 1 351 ? -6.16800 44.36700 65.79600 1.000 34.62980 377 PRO A O 1
ATOM 2707 N N . SER A 1 352 ? -4.96400 45.23100 67.48700 1.000 34.79723 378 SER A N 1
ATOM 2708 C CA . SER A 1 352 ? -5.52300 46.56600 67.32300 1.000 29.78337 378 SER A CA 1
ATOM 2709 C C . SER A 1 352 ? -4.47800 47.60400 67.69800 1.000 33.57844 378 SER A C 1
ATOM 2710 O O . SER A 1 352 ? -3.91700 47.55500 68.79700 1.000 32.67160 378 SER A O 1
ATOM 2713 N N . PHE A 1 353 ? -4.22800 48.53700 66.78500 1.000 26.80639 379 PHE A N 1
ATOM 2714 C CA . PHE A 1 353 ? -3.25800 49.59700 67.00900 1.000 28.01752 379 PHE A CA 1
ATOM 2715 C C . PHE A 1 353 ? -3.82800 50.67200 67.92700 1.000 30.41769 379 PHE A C 1
ATOM 2716 O O . PHE A 1 353 ? -5.02200 50.98200 67.89300 1.000 32.64306 379 PHE A O 1
ATOM 2724 N N . SER A 1 354 ? -2.95600 51.24300 68.75100 1.000 27.97558 380 SER A N 1
ATOM 2725 C CA . SER A 1 354 ? -3.33500 52.42500 69.50400 1.000 36.58891 380 SER A CA 1
ATOM 2726 C C . SER A 1 354 ? -3.31000 53.64800 68.58700 1.000 27.97201 380 SER A C 1
ATOM 2727 O O . SER A 1 354 ? -2.60300 53.65500 67.57600 1.000 35.31106 380 SER A O 1
ATOM 2730 N N . PRO A 1 355 ? -4.08800 54.68600 68.90800 1.000 37.89859 381 PRO A N 1
ATOM 2731 C CA . PRO A 1 355 ? -4.14200 55.86700 68.02700 1.000 34.89353 381 PRO A CA 1
ATOM 2732 C C . PRO A 1 355 ? -2.78500 56.46000 67.67700 1.000 38.68212 381 PRO A C 1
ATOM 2733 O O . PRO A 1 355 ? -2.62100 56.97200 66.56200 1.000 36.31962 381 PRO A O 1
ATOM 2737 N N . ASN A 1 356 ? -1.80700 56.40900 68.57900 1.000 31.05642 382 ASN A N 1
ATOM 2738 C CA . ASN A 1 356 ? -0.48800 56.95600 68.28800 1.000 40.68471 382 ASN A CA 1
ATOM 2739 C C . ASN A 1 356 ? 0.41800 55.97100 67.55900 1.000 34.67569 382 ASN A C 1
ATOM 2740 O O . ASN A 1 356 ? 1.53600 56.33900 67.18600 1.000 34.74167 382 ASN A O 1
ATOM 2745 N N . GLY A 1 357 ? -0.03200 54.73500 67.35300 1.000 29.50723 383 GLY A N 1
ATOM 2746 C CA . GLY A 1 357 ? 0.77300 53.75400 66.65600 1.000 37.12210 383 GLY A CA 1
ATOM 2747 C C . GLY A 1 357 ? 1.96300 53.23400 67.42600 1.000 41.16772 383 GLY A C 1
ATOM 2748 O O . GLY A 1 357 ? 2.76600 52.48700 66.86000 1.000 37.62358 383 GLY A O 1
ATOM 2749 N N . GLN A 1 358 ? 2.10800 53.60800 68.69700 1.000 39.04975 384 GLN A N 1
ATOM 2750 C CA . GLN A 1 358 ? 3.20700 53.12200 69.51800 1.000 30.68351 384 GLN A CA 1
ATOM 2751 C C . GLN A 1 358 ? 2.84600 51.88000 70.31900 1.000 42.93194 384 GLN A C 1
ATOM 2752 O O . GLN A 1 358 ? 3.74900 51.17200 70.77800 1.000 38.04814 384 GLN A O 1
ATOM 2758 N N . MET A 1 359 ? 1.55700 51.60100 70.49400 1.000 35.59041 385 MET A N 1
ATOM 2759 C CA . MET A 1 359 ? 1.08800 50.45300 71.25100 1.000 29.56939 385 MET A CA 1
ATOM 2760 C C . MET A 1 359 ? 0.22400 49.56500 70.36400 1.000 33.66677 385 MET A C 1
ATOM 2761 O O . MET A 1 359 ? -0.23200 49.97400 69.29300 1.000 33.03711 385 MET A O 1
ATOM 2766 N N . VAL A 1 360 ? 0.00100 48.33900 70.82600 1.000 28.41147 386 VAL A N 1
ATOM 2767 C CA . VAL A 1 360 ? -0.88100 47.39800 70.14300 1.000 29.65223 386 VAL A CA 1
ATOM 2768 C C . VAL A 1 360 ? -1.47700 46.46400 71.18700 1.000 38.96248 386 VAL A C 1
ATOM 2769 O O . VAL A 1 360 ? -0.77900 45.99200 72.08900 1.000 36.16038 386 VAL A O 1
ATOM 2773 N N . VAL A 1 361 ? -2.77700 46.21400 71.07200 1.000 36.09325 387 VAL A N 1
ATOM 2774 C CA . VAL A 1 361 ? -3.48600 45.32800 71.98600 1.000 27.73164 387 VAL A CA 1
ATOM 2775 C C . VAL A 1 361 ? -3.91200 44.08200 71.22200 1.000 30.63188 387 VAL A C 1
ATOM 2776 O O . VAL A 1 361 ? -4.22100 44.13200 70.02500 1.000 30.44141 387 VAL A O 1
ATOM 2780 N N . TYR A 1 362 ? -3.90300 42.94900 71.92000 1.000 23.42744 388 TYR A N 1
ATOM 2781 C CA . TYR A 1 362 ? -4.27900 41.67500 71.32500 1.000 29.20077 388 TYR A CA 1
ATOM 2782 C C . TYR A 1 362 ? -4.71100 40.73100 72.43500 1.000 32.19269 388 TYR A C 1
ATOM 2783 O O . TYR A 1 362 ? -4.40200 40.94200 73.61100 1.000 32.57246 388 TYR A O 1
ATOM 2792 N N . ALA A 1 363 ? -5.43500 39.68700 72.04500 1.000 34.46931 389 ALA A N 1
ATOM 2793 C CA . ALA A 1 363 ? -5.93500 38.68600 72.97700 1.000 35.15371 389 ALA A CA 1
ATOM 2794 C C . ALA A 1 363 ? -5.05300 37.44700 72.91800 1.000 35.93833 389 ALA A C 1
ATOM 2795 O O . ALA A 1 363 ? -4.74600 36.94900 71.82900 1.000 29.47505 389 ALA A O 1
ATOM 2797 N N . THR A 1 364 ? -4.64900 36.95500 74.08500 1.000 37.37231 390 THR A N 1
ATOM 2798 C CA . THR A 1 364 ? -3.79900 35.77500 74.17800 1.000 38.82959 390 THR A CA 1
ATOM 2799 C C . THR A 1 364 ? -4.13300 35.04100 75.47200 1.000 36.40319 390 THR A C 1
ATOM 2800 O O . THR A 1 364 ? -5.07500 35.40000 76.18500 1.000 33.38427 390 THR A O 1
ATOM 2804 N N . ARG A 1 365 ? -3.35400 34.00400 75.77400 1.000 42.82606 391 ARG A N 1
ATOM 2805 C CA . ARG A 1 365 ? -3.55000 33.20600 76.97800 1.000 42.46139 391 ARG A CA 1
ATOM 2806 C C . ARG A 1 365 ? -2.20600 32.96000 77.64200 1.000 35.45507 391 ARG A C 1
ATOM 2807 O O . ARG A 1 365 ? -1.26400 32.49600 76.99300 1.000 55.02137 391 ARG A O 1
ATOM 2815 N N . GLU A 1 366 ? -2.12200 33.27200 78.93300 1.000 49.89544 392 GLU A N 1
ATOM 2816 C CA . GLU A 1 366 ? -0.92400 33.04000 79.73100 1.000 43.26780 392 GLU A CA 1
ATOM 2817 C C . GLU A 1 366 ? -1.32600 32.25000 80.96500 1.000 46.82196 392 GLU A C 1
ATOM 2818 O O . GLU A 1 366 ? -2.19100 32.69100 81.72900 1.000 48.98933 392 GLU A O 1
ATOM 2824 N N . GLY A 1 367 ? -0.70300 31.09400 81.15900 1.000 41.15048 393 GLY A N 1
ATOM 2825 C CA . GLY A 1 367 ? -1.15400 30.20400 82.21500 1.000 50.04062 393 GLY A CA 1
ATOM 2826 C C . GLY A 1 367 ? -2.53500 29.67700 81.87700 1.000 46.12703 393 GLY A C 1
ATOM 2827 O O . GLY A 1 367 ? -2.79700 29.24000 80.75200 1.000 51.28047 393 GLY A O 1
ATOM 2828 N N . ASN A 1 368 ? -3.43800 29.72500 82.85300 1.000 41.99365 394 ASN A N 1
ATOM 2829 C CA . ASN A 1 368 ? -4.82800 29.34900 82.64400 1.000 44.32615 394 ASN A CA 1
ATOM 2830 C C . ASN A 1 368 ? -5.72100 30.55400 82.37800 1.000 40.63789 394 ASN A C 1
ATOM 2831 O O . ASN A 1 368 ? -6.94400 30.40200 82.29600 1.000 52.87567 394 ASN A O 1
ATOM 2836 N N . ARG A 1 369 ? -5.13900 31.74100 82.23500 1.000 41.52070 395 ARG A N 1
ATOM 2837 C CA . ARG A 1 369 ? -5.89200 32.98300 82.12900 1.000 39.46589 395 ARG A CA 1
ATOM 2838 C C . ARG A 1 369 ? -6.03300 33.39600 80.67000 1.000 42.45838 395 ARG A C 1
ATOM 2839 O O . ARG A 1 369 ? -5.05700 33.36900 79.91300 1.000 46.60535 395 ARG A O 1
ATOM 2847 N N . GLY A 1 370 ? -7.24900 33.77200 80.28200 1.000 33.87840 396 GLY A N 1
ATOM 2848 C CA . GLY A 1 370 ? -7.46500 34.44800 79.01900 1.000 39.69660 396 GLY A CA 1
ATOM 2849 C C . GLY A 1 370 ? -7.41600 35.94600 79.23500 1.000 39.71530 396 GLY A C 1
ATOM 2850 O O . GLY A 1 370 ? -8.21900 36.48700 80.00100 1.000 47.39569 396 GLY A O 1
ATOM 2851 N N . LEU A 1 371 ? -6.47900 36.63000 78.58300 1.000 32.68542 397 LEU A N 1
ATOM 2852 C CA . LEU A 1 371 ? -6.17800 38.01100 78.92600 1.000 37.08542 397 LEU A CA 1
ATOM 2853 C C . LEU A 1 371 ? -5.94100 38.83700 77.67000 1.000 33.94335 397 LEU A C 1
ATOM 2854 O O . LEU A 1 371 ? -5.73600 38.31000 76.57300 1.000 32.63531 397 LEU A O 1
ATOM 2859 N N . LEU A 1 372 ? -5.96400 40.15400 77.85600 1.000 40.23118 398 LEU A N 1
ATOM 2860 C CA . LEU A 1 372 ? -5.51700 41.10800 76.85400 1.000 29.00368 398 LEU A CA 1
ATOM 2861 C C . LEU A 1 372 ? -4.08500 41.52100 77.16400 1.000 43.27544 398 LEU A C 1
ATOM 2862 O O . LEU A 1 372 ? -3.70900 41.66700 78.33100 1.000 37.80825 398 LEU A O 1
ATOM 2867 N N . SER A 1 373 ? -3.28900 41.70500 76.11600 1.000 33.33933 399 SER A N 1
ATOM 2868 C CA . SER A 1 373 ? -1.91500 42.15800 76.25800 1.000 39.86484 399 SER A CA 1
ATOM 2869 C C . SER A 1 373 ? -1.70400 43.39800 75.40300 1.000 28.70792 399 SER A C 1
ATOM 2870 O O . SER A 1 373 ? -2.16200 43.45800 74.25900 1.000 31.81064 399 SER A O 1
ATOM 2873 N N . ILE A 1 374 ? -1.01600 44.38700 75.96700 1.000 38.43188 400 ILE A N 1
ATOM 2874 C CA . ILE A 1 374 ? -0.66600 45.61300 75.26000 1.000 38.27121 400 ILE A CA 1
ATOM 2875 C C . ILE A 1 374 ? 0.85000 45.67300 75.16300 1.000 39.79450 400 ILE A C 1
ATOM 2876 O O . ILE A 1 374 ? 1.54700 45.60400 76.18300 1.000 45.66648 400 ILE A O 1
ATOM 2881 N N . MET A 1 375 ? 1.35900 45.79300 73.94000 1.000 42.56346 401 MET A N 1
ATOM 2882 C CA . MET A 1 375 ? 2.79200 45.79500 73.69300 1.000 39.00551 401 MET A CA 1
ATOM 2883 C C . MET A 1 375 ? 3.18200 47.03000 72.89900 1.000 41.00031 401 MET A C 1
ATOM 2884 O O . MET A 1 375 ? 2.43900 47.47600 72.02000 1.000 35.82316 401 MET A O 1
ATOM 2889 N N . SER A 1 376 ? 4.34700 47.58300 73.22100 1.000 43.95095 402 SER A N 1
ATOM 2890 C CA . SER A 1 376 ? 4.92500 48.62100 72.38500 1.000 35.57296 402 SER A CA 1
ATOM 2891 C C . SER A 1 376 ? 5.36300 48.02200 71.05400 1.000 41.03543 402 SER A C 1
ATOM 2892 O O . SER A 1 376 ? 5.79700 46.86900 70.97900 1.000 38.88349 402 SER A O 1
ATOM 2895 N N . THR A 1 377 ? 5.23700 48.81700 69.99000 1.000 40.29312 403 THR A N 1
ATOM 2896 C CA . THR A 1 377 ? 5.50400 48.30300 68.65100 1.000 37.21721 403 THR A CA 1
ATOM 2897 C C . THR A 1 377 ? 6.97700 47.98400 68.42500 1.000 44.35991 403 THR A C 1
ATOM 2898 O O . THR A 1 377 ? 7.30100 47.28200 67.46100 1.000 39.55781 403 THR A O 1
ATOM 2902 N N . ASP A 1 378 ? 7.87200 48.47200 69.28200 1.000 41.54202 404 ASP A N 1
ATOM 2903 C CA . ASP A 1 378 ? 9.28600 48.14900 69.15600 1.000 47.95946 404 ASP A CA 1
ATOM 2904 C C . ASP A 1 378 ? 9.67700 46.88100 69.90700 1.000 51.03004 404 ASP A C 1
ATOM 2905 O O . ASP A 1 378 ? 10.77600 46.36300 69.68400 1.000 59.38623 404 ASP A O 1
ATOM 2910 N N . GLY A 1 379 ? 8.81600 46.37600 70.78300 1.000 41.67804 405 GLY A N 1
ATOM 2911 C CA . GLY A 1 379 ? 9.00400 45.06800 71.37300 1.000 39.21449 405 GLY A CA 1
ATOM 2912 C C . GLY A 1 379 ? 9.66700 45.01400 72.73300 1.000 44.61685 405 GLY A C 1
ATOM 2913 O O . GLY A 1 379 ? 10.18900 43.95400 73.09600 1.000 61.56298 405 GLY A O 1
ATOM 2914 N N . ARG A 1 380 ? 9.65600 46.10600 73.50100 1.000 44.47282 406 ARG A N 1
ATOM 2915 C CA . ARG A 1 380 ? 10.29600 46.12000 74.81000 1.000 52.14353 406 ARG A CA 1
ATOM 2916 C C . ARG A 1 380 ? 9.32900 46.26900 75.97000 1.000 54.66139 406 ARG A C 1
ATOM 2917 O O . ARG A 1 380 ? 9.73000 46.04500 77.11600 1.000 56.73632 406 ARG A O 1
ATOM 2925 N N . PHE A 1 381 ? 8.09000 46.67100 75.71500 1.000 47.81998 407 PHE A N 1
ATOM 2926 C CA . PHE A 1 381 ? 7.12000 46.91800 76.77000 1.000 47.78644 407 PHE A CA 1
ATOM 2927 C C . PHE A 1 381 ? 5.96200 45.94800 76.61300 1.000 40.55953 407 PHE A C 1
ATOM 2928 O O . PHE A 1 381 ? 5.34200 45.88700 75.54600 1.000 40.71925 407 PHE A O 1
ATOM 2936 N N . ARG A 1 382 ? 5.67800 45.19000 77.66600 1.000 42.87195 408 ARG A N 1
ATOM 2937 C CA . ARG A 1 382 ? 4.49600 44.34600 77.71700 1.000 52.93980 408 ARG A CA 1
ATOM 2938 C C . ARG A 1 382 ? 3.60700 44.77500 78.87200 1.000 50.61036 408 ARG A C 1
ATOM 2939 O O . ARG A 1 382 ? 4.08600 45.05000 79.97700 1.000 50.83937 408 ARG A O 1
ATOM 2947 N N . MET A 1 383 ? 2.30900 44.83100 78.59500 1.000 45.64952 409 MET A N 1
ATOM 2948 C CA . MET A 1 383 ? 1.28900 45.24000 79.54700 1.000 45.84323 409 MET A CA 1
ATOM 2949 C C . MET A 1 383 ? 0.16800 44.21800 79.48800 1.000 46.18176 409 MET A C 1
ATOM 2950 O O . MET A 1 383 ? -0.32300 43.90100 78.40000 1.000 46.16952 409 MET A O 1
ATOM 2955 N N . ASN A 1 384 ? -0.22500 43.69000 80.64100 1.000 45.00698 410 ASN A N 1
ATOM 2956 C CA . ASN A 1 384 ? -1.21100 42.62200 80.70400 1.000 43.01172 410 ASN A CA 1
ATOM 2957 C C . ASN A 1 384 ? -2.50900 43.12500 81.31700 1.000 47.32240 410 ASN A C 1
ATOM 2958 O O . ASN A 1 384 ? -2.50000 43.83400 82.32900 1.000 36.53281 410 ASN A O 1
ATOM 2963 N N . LEU A 1 385 ? -3.62600 42.74800 80.69300 1.000 39.86020 411 LEU A N 1
ATOM 2964 C CA . LEU A 1 385 ? -4.97000 43.06200 81.17300 1.000 49.49549 411 LEU A CA 1
ATOM 2965 C C . LEU A 1 385 ? -5.72800 41.75600 81.39900 1.000 43.74288 411 LEU A C 1
ATOM 2966 O O . LEU A 1 385 ? -6.61900 41.40100 80.61600 1.000 39.03380 411 LEU A O 1
ATOM 2971 N N . PRO A 1 386 ? -5.39600 41.01300 82.45200 1.000 45.47502 412 PRO A N 1
ATOM 2972 C CA . PRO A 1 386 ? -6.09000 39.75000 82.70600 1.000 46.85629 412 PRO A CA 1
ATOM 2973 C C . PRO A 1 386 ? -7.48000 39.96600 83.28300 1.000 50.08379 412 PRO A C 1
ATOM 2974 O O . PRO A 1 386 ? -7.78700 40.99000 83.89500 1.000 54.39578 412 PRO A O 1
ATOM 2978 N N . SER A 1 387 ? -8.32500 38.96700 83.06400 1.000 52.27371 413 SER A N 1
ATOM 2979 C CA . SER A 1 387 ? -9.64200 38.91700 83.67200 1.000 53.65424 413 SER A CA 1
ATOM 2980 C C . SER A 1 387 ? -9.59300 38.09400 84.95400 1.000 58.74873 413 SER A C 1
ATOM 2981 O O . SER A 1 387 ? -8.72100 37.24300 85.14200 1.000 57.51560 413 SER A O 1
ATOM 2984 N N . GLU A 1 388 ? -10.54300 38.36800 85.84900 1.000 64.37325 414 GLU A N 1
ATOM 2985 C CA . GLU A 1 388 ? -10.65200 37.56200 87.05900 1.000 66.65165 414 GLU A CA 1
ATOM 2986 C C . GLU A 1 388 ? -11.17600 36.16700 86.74800 1.000 69.65853 414 GLU A C 1
ATOM 2987 O O . GLU A 1 388 ? -10.80400 35.20000 87.42300 1.000 72.46822 414 GLU A O 1
ATOM 2993 N N . GLN A 1 389 ? -12.02700 36.04500 85.73200 1.000 70.18192 415 GLN A N 1
ATOM 2994 C CA A GLN A 1 389 ? -12.56500 34.75600 85.33000 0.500 66.92210 415 GLN A CA 1
ATOM 2995 C CA B GLN A 1 389 ? -12.60300 34.76700 85.34100 0.500 66.92395 415 GLN A CA 1
ATOM 2996 C C . GLN A 1 389 ? -12.94200 34.81800 83.85800 1.000 58.53015 415 GLN A C 1
ATOM 2997 O O . GLN A 1 389 ? -13.33700 35.86600 83.34000 1.000 50.79207 415 GLN A O 1
ATOM 3008 N N . GLY A 1 390 ? -12.80000 33.68000 83.18600 1.000 62.59531 416 GLY A N 1
ATOM 3009 C CA . GLY A 1 390 ? -13.08600 33.62000 81.76800 1.000 51.66049 416 GLY A CA 1
ATOM 3010 C C . GLY A 1 390 ? -11.92500 34.13100 80.93200 1.000 48.58502 416 GLY A C 1
ATOM 3011 O O . GLY A 1 390 ? -10.77400 34.19800 81.37700 1.000 55.55416 416 GLY A O 1
ATOM 3012 N N . GLU A 1 391 ? -12.24300 34.50200 79.69300 1.000 38.02576 417 GLU A N 1
ATOM 3013 C CA . GLU A 1 391 ? -11.25000 34.99000 78.75000 1.000 45.23478 417 GLU A CA 1
ATOM 3014 C C . GLU A 1 391 ? -11.71700 36.30000 78.13100 1.000 38.75906 417 GLU A C 1
ATOM 3015 O O . GLU A 1 391 ? -12.91300 36.59200 78.06500 1.000 38.26919 417 GLU A O 1
ATOM 3021 N N . VAL A 1 392 ? -10.74600 37.09000 77.67900 1.000 34.66218 418 VAL A N 1
ATOM 3022 C CA . VAL A 1 392 ? -10.98900 38.36000 77.00500 1.000 38.37061 418 VAL A CA 1
ATOM 3023 C C . VAL A 1 392 ? -10.59300 38.19900 75.54500 1.000 33.80449 418 VAL A C 1
ATOM 3024 O O . VAL A 1 392 ? -9.49500 37.71400 75.24500 1.000 42.50835 418 VAL A O 1
ATOM 3028 N N . ARG A 1 393 ? -11.48200 38.60100 74.63900 1.000 34.21410 419 ARG A N 1
ATOM 3029 C CA . ARG A 1 393 ? -11.27900 38.36700 73.21700 1.000 39.75282 419 ARG A CA 1
ATOM 3030 C C . ARG A 1 393 ? -11.63800 39.60900 72.41500 1.000 30.07412 419 ARG A C 1
ATOM 3031 O O . ARG A 1 393 ? -12.42600 40.45400 72.84900 1.000 33.05314 419 ARG A O 1
ATOM 3039 N N . GLU A 1 394 ? -11.03800 39.69900 71.22700 1.000 33.62207 420 GLU A N 1
ATOM 3040 C CA . GLU A 1 394 ? -11.35500 40.67200 70.18600 1.000 28.36760 420 GLU A CA 1
ATOM 3041 C C . GLU A 1 394 ? -11.31100 42.10900 70.69300 1.000 31.33226 420 GLU A C 1
ATOM 3042 O O . GLU A 1 394 ? -12.35100 42.78000 70.73600 1.000 32.58780 420 GLU A O 1
ATOM 3048 N N . PRO A 1 395 ? -10.14400 42.62300 71.07000 1.000 27.99344 421 PRO A N 1
ATOM 3049 C CA . PRO A 1 395 ? -10.05800 44.02300 71.49100 1.000 31.55245 421 PRO A CA 1
ATOM 3050 C C . PRO A 1 395 ? -10.07800 44.96800 70.29900 1.000 26.79750 421 PRO A C 1
ATOM 3051 O O . PRO A 1 395 ? -9.73700 44.60700 69.17100 1.000 35.96489 421 PRO A O 1
ATOM 3055 N N . ALA A 1 396 ? -10.49100 46.20400 70.57300 1.000 31.15617 422 ALA A N 1
ATOM 3056 C CA . ALA A 1 396 ? -10.54000 47.24100 69.54500 1.000 32.81224 422 ALA A CA 1
ATOM 3057 C C . ALA A 1 396 ? -10.25900 48.58200 70.20800 1.000 37.52675 422 ALA A C 1
ATOM 3058 O O . ALA A 1 396 ? -11.11300 49.11000 70.92700 1.000 31.37555 422 ALA A O 1
ATOM 3060 N N . TRP A 1 397 ? -9.06700 49.12200 69.96900 1.000 34.43509 423 TRP A N 1
ATOM 3061 C CA . TRP A 1 397 ? -8.69500 50.41400 70.53000 1.000 30.23748 423 TRP A CA 1
ATOM 3062 C C . TRP A 1 397 ? -9.46700 51.52800 69.83500 1.000 34.50606 423 TRP A C 1
ATOM 3063 O O . TRP A 1 397 ? -9.47100 51.61900 68.60400 1.000 32.04614 423 TRP A O 1
ATOM 3074 N N . ALA A 1 398 ? -10.12300 52.37500 70.62500 1.000 29.59836 424 ALA A N 1
ATOM 3075 C CA . ALA A 1 398 ? -10.89300 53.47100 70.05700 1.000 40.28518 424 ALA A CA 1
ATOM 3076 C C . ALA A 1 398 ? -9.96200 54.46700 69.36800 1.000 39.55380 424 ALA A C 1
ATOM 3077 O O . ALA A 1 398 ? -8.91200 54.81800 69.91400 1.000 35.14793 424 ALA A O 1
ATOM 3079 N N . PRO A 1 399 ? -10.31600 54.93900 68.18000 1.000 38.31333 425 PRO A N 1
ATOM 3080 C CA . PRO A 1 399 ? -9.44600 55.85300 67.43600 1.000 45.01934 425 PRO A CA 1
ATOM 3081 C C . PRO A 1 399 ? -9.51000 57.26500 68.01000 1.000 46.43631 425 PRO A C 1
ATOM 3082 O O . PRO A 1 399 ? -10.24500 57.55400 68.95300 1.000 47.72030 425 PRO A O 1
ATOM 3086 N N . LYS A 1 400 ? -8.71800 58.14900 67.41400 1.000 68.71263 426 LYS A N 1
ATOM 3087 C CA . LYS A 1 400 ? -8.68000 59.55000 67.81600 1.000 74.71701 426 LYS A CA 1
ATOM 3088 C C . LYS A 1 400 ? -9.07800 60.45200 66.65300 1.000 82.99436 426 LYS A C 1
ATOM 3089 O O . LYS A 1 400 ? -9.23400 59.99200 65.52100 1.000 83.46512 426 LYS A O 1
ATOM 3096 N N . GLN B 1 2 ? 13.54200 36.06500 45.57300 1.000 59.13652 28 GLN B N 1
ATOM 3097 C CA . GLN B 1 2 ? 13.77200 37.17800 44.65900 1.000 79.40941 28 GLN B CA 1
ATOM 3098 C C . GLN B 1 2 ? 12.49300 37.53900 43.91200 1.000 65.48427 28 GLN B C 1
ATOM 3099 O O . GLN B 1 2 ? 12.07900 38.69800 43.89100 1.000 75.17382 28 GLN B O 1
ATOM 3105 N N . LEU B 1 3 ? 11.87300 36.53700 43.29600 1.000 62.19530 29 LEU B N 1
ATOM 3106 C CA . LEU B 1 3 ? 10.60800 36.69700 42.58900 1.000 55.40433 29 LEU B CA 1
ATOM 3107 C C . LEU B 1 3 ? 9.50800 36.04200 43.41300 1.000 52.61648 29 LEU B C 1
ATOM 3108 O O . LEU B 1 3 ? 9.58300 34.84600 43.71400 1.000 60.65137 29 LEU B O 1
ATOM 3113 N N . HIS B 1 4 ? 8.49500 36.82300 43.77400 1.000 52.46214 30 HIS B N 1
ATOM 3114 C CA . HIS B 1 4 ? 7.41800 36.36600 44.63800 1.000 50.18045 30 HIS B CA 1
ATOM 3115 C C . HIS B 1 4 ? 6.19400 35.97800 43.81400 1.000 48.59164 30 HIS B C 1
ATOM 3116 O O . HIS B 1 4 ? 6.07500 36.30600 42.63400 1.000 48.92814 30 HIS B O 1
ATOM 3123 N N . LEU B 1 5 ? 5.27500 35.26800 44.46100 1.000 46.47495 31 LEU B N 1
ATOM 3124 C CA . LEU B 1 5 ? 4.03800 34.82500 43.83600 1.000 43.91255 31 LEU B CA 1
ATOM 3125 C C . LEU B 1 5 ? 2.87700 35.67400 44.33800 1.000 46.78889 31 LEU B C 1
ATOM 3126 O O . LEU B 1 5 ? 2.85300 36.10200 45.49600 1.000 38.93542 31 LEU B O 1
ATOM 3131 N N . GLU B 1 6 ? 1.91200 35.91300 43.45300 1.000 34.07928 32 GLU B N 1
ATOM 3132 C CA . GLU B 1 6 ? 0.74500 36.72000 43.80000 1.000 36.76965 32 GLU B CA 1
ATOM 3133 C C . GLU B 1 6 ? -0.38500 36.37700 42.84400 1.000 42.15405 32 GLU B C 1
ATOM 3134 O O . GLU B 1 6 ? -0.26500 36.60900 41.63600 1.000 37.43074 32 GLU B O 1
ATOM 3140 N N . ILE B 1 7 ? -1.47300 35.82400 43.37700 1.000 33.62182 33 ILE B N 1
ATOM 3141 C CA . ILE B 1 7 ? -2.66800 35.53900 42.58600 1.000 37.70051 33 ILE B CA 1
ATOM 3142 C C . ILE B 1 7 ? -3.46300 36.83800 42.49500 1.000 39.75010 33 ILE B C 1
ATOM 3143 O O . ILE B 1 7 ? -4.11300 37.25000 43.45600 1.000 44.84692 33 ILE B O 1
ATOM 3148 N N . ALA B 1 8 ? -3.40800 37.49400 41.33600 1.000 37.68986 34 ALA B N 1
ATOM 3149 C CA . ALA B 1 8 ? -4.10100 38.76000 41.14600 1.000 37.90401 34 ALA B CA 1
ATOM 3150 C C . ALA B 1 8 ? -5.54400 38.58900 40.69600 1.000 44.90844 34 ALA B C 1
ATOM 3151 O O . ALA B 1 8 ? -6.36000 39.49000 40.92600 1.000 44.46423 34 ALA B O 1
ATOM 3153 N N . LYS B 1 9 ? -5.87900 37.46600 40.06400 1.000 40.31316 35 LYS B N 1
ATOM 3154 C CA . LYS B 1 9 ? -7.24100 37.23100 39.59300 1.000 37.32125 35 LYS B CA 1
ATOM 3155 C C . LYS B 1 9 ? -7.49400 35.73100 39.60300 1.000 40.44601 35 LYS B C 1
ATOM 3156 O O . LYS B 1 9 ? -6.89900 34.99600 38.80900 1.000 37.81350 35 LYS B O 1
ATOM 3162 N N . ALA B 1 10 ? -8.36800 35.28500 40.49800 1.000 42.63540 36 ALA B N 1
ATOM 3163 C CA . ALA B 1 10 ? -8.73200 33.88200 40.57000 1.000 36.67413 36 ALA B CA 1
ATOM 3164 C C . ALA B 1 10 ? -9.74000 33.53700 39.47600 1.000 43.67179 36 ALA B C 1
ATOM 3165 O O . ALA B 1 10 ? -10.52000 34.39400 39.05000 1.000 44.90999 36 ALA B O 1
ATOM 3167 N N . PRO B 1 11 ? -9.73800 32.29400 38.99600 1.000 41.72980 37 PRO B N 1
ATOM 3168 C CA . PRO B 1 11 ? -10.76000 31.88500 38.02400 1.000 48.26324 37 PRO B CA 1
ATOM 3169 C C . PRO B 1 11 ? -12.14400 31.94100 38.65300 1.000 64.55708 37 PRO B C 1
ATOM 3170 O O . PRO B 1 11 ? -12.35700 31.45900 39.76700 1.000 65.43325 37 PRO B O 1
ATOM 3174 N N . ASP B 1 12 ? -13.08500 32.54800 37.92600 1.000 65.86590 38 ASP B N 1
ATOM 3175 C CA . ASP B 1 12 ? -14.40600 32.81900 38.48400 1.000 68.87871 38 ASP B CA 1
ATOM 3176 C C . ASP B 1 12 ? -15.08700 31.53400 38.94200 1.000 81.19638 38 ASP B C 1
ATOM 3177 O O . ASP B 1 12 ? -15.33300 31.33700 40.13700 1.000 87.79944 38 ASP B O 1
ATOM 3182 N N . GLN B 1 13 ? -15.39100 30.64100 38.00400 1.000 88.78083 39 GLN B N 1
ATOM 3183 C CA . GLN B 1 13 ? -16.07100 29.38100 38.30500 1.000 94.70962 39 GLN B CA 1
ATOM 3184 C C . GLN B 1 13 ? -15.12400 28.23100 37.98800 1.000 91.25804 39 GLN B C 1
ATOM 3185 O O . GLN B 1 13 ? -15.16900 27.64500 36.90400 1.000 96.18683 39 GLN B O 1
ATOM 3191 N N . ALA B 1 14 ? -14.27100 27.90600 38.94700 1.000 70.46542 40 ALA B N 1
ATOM 3192 C CA . ALA B 1 14 ? -13.34700 26.80000 38.80500 1.000 49.75259 40 ALA B CA 1
ATOM 3193 C C . ALA B 1 14 ? -13.72900 25.66500 39.74500 1.000 49.70357 40 ALA B C 1
ATOM 3194 O O . ALA B 1 14 ? -14.13300 25.91700 40.88600 1.000 42.96105 40 ALA B O 1
ATOM 3196 N N . PRO B 1 15 ? -13.63200 24.41500 39.29500 1.000 44.82666 41 PRO B N 1
ATOM 3197 C CA . PRO B 1 15 ? -13.88300 23.29000 40.20200 1.000 46.44218 41 PRO B CA 1
ATOM 3198 C C . PRO B 1 15 ? -12.89400 23.29300 41.35700 1.000 39.44710 41 PRO B C 1
ATOM 3199 O O . PRO B 1 15 ? -11.72200 23.63900 41.19600 1.000 37.32536 41 PRO B O 1
ATOM 3203 N N . LYS B 1 16 ? -13.38300 22.91200 42.53300 1.000 39.93325 42 LYS B N 1
ATOM 3204 C CA . LYS B 1 16 ? -12.57400 22.92000 43.74200 1.000 43.69896 42 LYS B CA 1
ATOM 3205 C C . LYS B 1 16 ? -11.93200 21.55800 43.96000 1.000 37.36907 42 LYS B C 1
ATOM 3206 O O . LYS B 1 16 ? -12.55900 20.51800 43.74200 1.000 40.78460 42 LYS B O 1
ATOM 3212 N N . ILE B 1 17 ? -10.67300 21.56800 44.38600 1.000 39.00920 43 ILE B N 1
ATOM 3213 C CA . ILE B 1 17 ? -9.94500 20.35200 44.72400 1.000 33.40758 43 ILE B CA 1
ATOM 3214 C C . ILE B 1 17 ? -9.57600 20.44000 46.19600 1.000 37.18868 43 ILE B C 1
ATOM 3215 O O . ILE B 1 17 ? -8.70300 21.23000 46.57900 1.000 37.17309 43 ILE B O 1
ATOM 3220 N N . ALA B 1 18 ? -10.24000 19.63900 47.02400 1.000 37.90419 44 ALA B N 1
ATOM 3221 C CA . ALA B 1 18 ? -9.90300 19.57300 48.43700 1.000 30.74404 44 ALA B CA 1
ATOM 3222 C C . ALA B 1 18 ? -8.67500 18.69500 48.62900 1.000 45.94629 44 ALA B C 1
ATOM 3223 O O . ALA B 1 18 ? -8.59800 17.59000 48.08100 1.000 33.68445 44 ALA B O 1
ATOM 3225 N N . ILE B 1 19 ? -7.71000 19.19000 49.39500 1.000 36.89593 45 ILE B N 1
ATOM 3226 C CA . ILE B 1 19 ? -6.50400 18.44100 49.72500 1.000 36.75863 45 ILE B CA 1
ATOM 3227 C C . ILE B 1 19 ? -6.53300 18.16100 51.21800 1.000 35.62333 45 ILE B C 1
ATOM 3228 O O . ILE B 1 19 ? -6.45900 19.08700 52.03500 1.000 45.88752 45 ILE B O 1
ATOM 3233 N N . VAL B 1 20 ? -6.64800 16.89300 51.58100 1.000 33.15973 46 VAL B N 1
ATOM 3234 C CA . VAL B 1 20 ? -6.52500 16.52600 52.99500 1.000 39.95894 46 VAL B CA 1
ATOM 3235 C C . VAL B 1 20 ? -5.05500 16.60200 53.39300 1.000 38.01223 46 VAL B C 1
ATOM 3236 O O . VAL B 1 20 ? -4.20000 16.03400 52.69000 1.000 48.43564 46 VAL B O 1
ATOM 3240 N N . PRO B 1 21 ? -4.71000 17.31500 54.46500 1.000 40.32487 47 PRO B N 1
ATOM 3241 C CA . PRO B 1 21 ? -3.30800 17.37700 54.90000 1.000 40.13190 47 PRO B CA 1
ATOM 3242 C C . PRO B 1 21 ? -2.68500 15.99100 54.97300 1.000 48.59176 47 PRO B C 1
ATOM 3243 O O . PRO B 1 21 ? -3.24200 15.07000 55.57600 1.000 44.86124 47 PRO B O 1
ATOM 3247 N N . PHE B 1 22 ? -1.52300 15.84700 54.34100 1.000 43.63008 48 PHE B N 1
ATOM 3248 C CA . PHE B 1 22 ? -0.93600 14.53100 54.13800 1.000 46.61511 48 PHE B CA 1
ATOM 3249 C C . PHE B 1 22 ? -0.56000 13.89200 55.47200 1.000 48.21541 48 PHE B C 1
ATOM 3250 O O . PHE B 1 22 ? -0.24900 14.57600 56.45100 1.000 49.25437 48 PHE B O 1
ATOM 3258 N N . ASN B 1 23 ? -0.58700 12.55600 55.49300 1.000 49.11514 49 ASN B N 1
ATOM 3259 C CA . ASN B 1 23 ? -0.57200 11.81800 56.75300 1.000 54.35670 49 ASN B CA 1
ATOM 3260 C C . ASN B 1 23 ? 0.72600 12.00900 57.52800 1.000 63.26409 49 ASN B C 1
ATOM 3261 O O . ASN B 1 23 ? 0.72100 11.95200 58.76300 1.000 81.05498 49 ASN B O 1
ATOM 3266 N N . ASN B 1 24 ? 1.84100 12.22600 56.83700 1.000 51.87034 50 ASN B N 1
ATOM 3267 C CA . ASN B 1 24 ? 3.13200 12.42700 57.49000 1.000 59.44432 50 ASN B CA 1
ATOM 3268 C C . ASN B 1 24 ? 3.88600 13.55200 56.79100 1.000 54.44385 50 ASN B C 1
ATOM 3269 O O . ASN B 1 24 ? 5.07200 13.44000 56.48200 1.000 50.97657 50 ASN B O 1
ATOM 3274 N N . ASP B 1 25 ? 3.18700 14.66200 56.56100 1.000 46.64783 51 ASP B N 1
ATOM 3275 C CA . ASP B 1 25 ? 3.68000 15.71400 55.68000 1.000 50.21763 51 ASP B CA 1
ATOM 3276 C C . ASP B 1 25 ? 5.04200 16.23800 56.11700 1.000 50.64444 51 ASP B C 1
ATOM 3277 O O . ASP B 1 25 ? 5.26000 16.54800 57.29200 1.000 43.74881 51 ASP B O 1
ATOM 3282 N N . ASN B 1 26 ? 5.96200 16.32300 55.15700 1.000 39.85587 52 ASN B N 1
ATOM 3283 C CA . ASN B 1 26 ? 7.23600 17.00500 55.32800 1.000 47.17907 52 ASN B CA 1
ATOM 3284 C C . ASN B 1 26 ? 7.23800 18.37200 54.65700 1.000 48.57731 52 ASN B C 1
ATOM 3285 O O . ASN B 1 26 ? 8.30900 18.94500 54.42400 1.000 55.42881 52 ASN B O 1
ATOM 3290 N N . GLY B 1 27 ? 6.05800 18.90100 54.34000 1.000 41.72836 53 GLY B N 1
ATOM 3291 C CA . GLY B 1 27 ? 5.92000 20.13700 53.59800 1.000 38.82214 53 GLY B CA 1
ATOM 3292 C C . GLY B 1 27 ? 5.40600 19.96500 52.18600 1.000 41.40607 53 GLY B C 1
ATOM 3293 O O . GLY B 1 27 ? 5.27000 20.96600 51.47400 1.000 37.41712 53 GLY B O 1
ATOM 3294 N N . LEU B 1 28 ? 5.09400 18.73700 51.76300 1.000 31.72016 54 LEU B N 1
ATOM 3295 C CA . LEU B 1 28 ? 4.75000 18.48500 50.36600 1.000 36.13183 54 LEU B CA 1
ATOM 3296 C C . LEU B 1 28 ? 3.39200 19.08000 50.01100 1.000 39.56370 54 LEU B C 1
ATOM 3297 O O . LEU B 1 28 ? 3.27200 19.83700 49.04000 1.000 35.49653 54 LEU B O 1
ATOM 3302 N N . TYR B 1 29 ? 2.35500 18.74000 50.77700 1.000 38.61208 55 TYR B N 1
ATOM 3303 C CA . TYR B 1 29 ? 1.00400 19.14800 50.40400 1.000 39.42104 55 TYR B CA 1
ATOM 3304 C C . TYR B 1 29 ? 0.80100 20.66300 50.32000 1.000 38.48126 55 TYR B C 1
ATOM 3305 O O . TYR B 1 29 ? -0.03000 21.08400 49.49700 1.000 33.24133 55 TYR B O 1
ATOM 3314 N N . PRO B 1 30 ? 1.48100 21.51800 51.09700 1.000 36.19190 56 PRO B N 1
ATOM 3315 C CA . PRO B 1 30 ? 1.31900 22.96300 50.86400 1.000 42.22491 56 PRO B CA 1
ATOM 3316 C C . PRO B 1 30 ? 1.78300 23.41800 49.49000 1.000 36.27997 56 PRO B C 1
ATOM 3317 O O . PRO B 1 30 ? 1.21000 24.37100 48.94600 1.000 32.02170 56 PRO B O 1
ATOM 3321 N N . ILE B 1 31 ? 2.79800 22.77500 48.90700 1.000 33.63555 57 ILE B N 1
ATOM 3322 C CA . ILE B 1 31 ? 3.21600 23.15100 47.55900 1.000 33.59142 57 ILE B CA 1
ATOM 3323 C C . ILE B 1 31 ? 2.16400 22.73200 46.53900 1.000 29.78792 57 ILE B C 1
ATOM 3324 O O . ILE B 1 31 ? 1.88700 23.46100 45.57900 1.000 33.97743 57 ILE B O 1
ATOM 3329 N N . VAL B 1 32 ? 1.56500 21.55500 46.72700 1.000 33.67424 58 VAL B N 1
ATOM 3330 C CA . VAL B 1 32 ? 0.52200 21.09800 45.81300 1.000 31.24885 58 VAL B CA 1
ATOM 3331 C C . VAL B 1 32 ? -0.68800 22.01900 45.88800 1.000 24.37683 58 VAL B C 1
ATOM 3332 O O . VAL B 1 32 ? -1.31300 22.33700 44.86800 1.000 29.45708 58 VAL B O 1
ATOM 3336 N N . GLU B 1 33 ? -1.03100 22.47400 47.09600 1.000 25.38287 59 GLU B N 1
ATOM 3337 C CA . GLU B 1 33 ? -2.14300 23.40600 47.24800 1.000 34.26438 59 GLU B CA 1
ATOM 3338 C C . GLU B 1 33 ? -1.85200 24.72800 46.54900 1.000 38.53742 59 GLU B C 1
ATOM 3339 O O . GLU B 1 33 ? -2.74400 25.32300 45.93100 1.000 36.94253 59 GLU B O 1
ATOM 3345 N N . THR B 1 34 ? -0.60600 25.20200 46.63100 1.000 30.05874 60 THR B N 1
ATOM 3346 C CA . THR B 1 34 ? -0.24500 26.45300 45.97000 1.000 35.81873 60 THR B CA 1
ATOM 3347 C C . THR B 1 34 ? -0.24300 26.29800 44.45400 1.000 36.38861 60 THR B C 1
ATOM 3348 O O . THR B 1 34 ? -0.70100 27.19200 43.73300 1.000 33.74200 60 THR B O 1
ATOM 3352 N N . ASP B 1 35 ? 0.26700 25.17000 43.95200 1.000 25.38437 61 ASP B N 1
ATOM 3353 C CA . ASP B 1 35 ? 0.29800 24.94600 42.51000 1.000 31.78909 61 ASP B CA 1
ATOM 3354 C C . ASP B 1 35 ? -1.11100 24.89300 41.93200 1.000 31.91730 61 ASP B C 1
ATOM 3355 O O . ASP B 1 35 ? -1.39800 25.51400 40.90200 1.000 28.08420 61 ASP B O 1
ATOM 3360 N N . LEU B 1 36 ? -2.00900 24.15200 42.58600 1.000 33.46399 62 LEU B N 1
ATOM 3361 C CA . LEU B 1 36 ? -3.36900 24.03100 42.07400 1.000 33.01951 62 LEU B CA 1
ATOM 3362 C C . LEU B 1 36 ? -4.12400 25.35000 42.15800 1.000 24.97185 62 LEU B C 1
ATOM 3363 O O . LEU B 1 36 ? -5.06200 25.57400 41.38600 1.000 33.37647 62 LEU B O 1
ATOM 3368 N N . ASN B 1 37 ? -3.73300 26.23200 43.07500 1.000 33.80418 63 ASN B N 1
ATOM 3369 C CA . ASN B 1 37 ? -4.33800 27.55500 43.16400 1.000 31.71137 63 ASN B CA 1
ATOM 3370 C C . ASN B 1 37 ? -3.73600 28.54400 42.17600 1.000 35.92679 63 ASN B C 1
ATOM 3371 O O . ASN B 1 37 ? -4.15200 29.70700 42.15600 1.000 43.05074 63 ASN B O 1
ATOM 3376 N N . ARG B 1 38 ? -2.76600 28.11500 41.36900 1.000 32.94854 64 ARG B N 1
ATOM 3377 C CA . ARG B 1 38 ? -2.25000 28.90500 40.25900 1.000 31.14128 64 ARG B CA 1
ATOM 3378 C C . ARG B 1 38 ? -2.36200 28.13200 38.95000 1.000 32.23684 64 ARG B C 1
ATOM 3379 O O . ARG B 1 38 ? -1.55600 28.31500 38.03500 1.000 36.42172 64 ARG B O 1
ATOM 3387 N N . SER B 1 39 ? -3.36900 27.26500 38.85300 1.000 26.46943 65 SER B N 1
ATOM 3388 C CA . SER B 1 39 ? -3.57100 26.41100 37.69200 1.000 25.37132 65 SER B CA 1
ATOM 3389 C C . SER B 1 39 ? -4.45600 27.04000 36.62500 1.000 30.89326 65 SER B C 1
ATOM 3390 O O . SER B 1 39 ? -4.50600 26.52500 35.50200 1.000 28.59557 65 SER B O 1
ATOM 3393 N N . GLY B 1 40 ? -5.16100 28.12300 36.94300 1.000 37.54522 66 GLY B N 1
ATOM 3394 C CA . GLY B 1 40 ? -5.99600 28.79400 35.96500 1.000 32.68368 66 GLY B CA 1
ATOM 3395 C C . GLY B 1 40 ? -7.37000 28.17900 35.79600 1.000 41.40487 66 GLY B C 1
ATOM 3396 O O . GLY B 1 40 ? -8.33800 28.88500 35.49800 1.000 39.22095 66 GLY B O 1
ATOM 3397 N N . ARG B 1 41 ? -7.47000 26.86200 35.97800 1.000 33.36090 67 ARG B N 1
ATOM 3398 C CA . ARG B 1 41 ? -8.73100 26.15200 35.82800 1.000 34.38611 67 ARG B CA 1
ATOM 3399 C C . ARG B 1 41 ? -9.28000 25.60200 37.13500 1.000 32.77070 67 ARG B C 1
ATOM 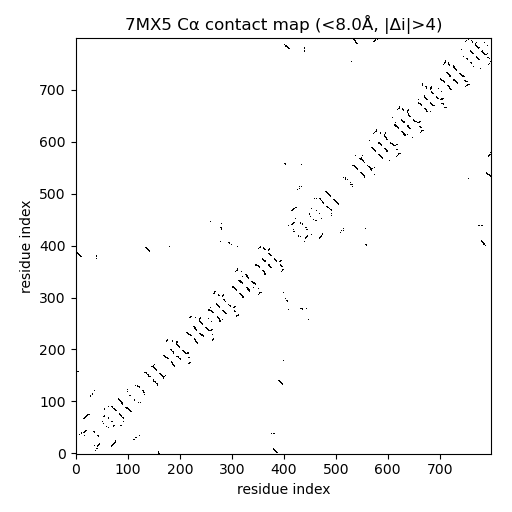3400 O O . ARG B 1 41 ? -10.41500 25.11400 37.15000 1.000 31.29896 67 ARG B O 1
ATOM 3408 N N . PHE B 1 42 ? -8.51700 25.65900 38.22300 1.000 37.81827 68 PHE B N 1
ATOM 3409 C CA . PHE B 1 42 ? -8.92700 25.03500 39.47000 1.000 36.40721 68 PHE B CA 1
ATOM 3410 C C . PHE B 1 42 ? -8.53500 25.91100 40.65000 1.000 46.29826 68 PHE B C 1
ATOM 3411 O O . PHE B 1 42 ? -7.60800 26.72100 40.57500 1.000 44.74447 68 PHE B O 1
ATOM 3419 N N . THR B 1 43 ? -9.26800 25.73500 41.74400 1.000 41.75656 69 THR B N 1
ATOM 3420 C CA . THR B 1 43 ? -8.90900 26.26700 43.04600 1.000 39.09084 69 THR B CA 1
ATOM 3421 C C . THR B 1 43 ? -8.75100 25.10400 44.01600 1.000 44.10375 69 THR B C 1
ATOM 3422 O O . THR B 1 43 ? -9.31400 24.02400 43.81700 1.000 39.43611 69 THR B O 1
ATOM 3426 N N . SER B 1 44 ? -7.97000 25.32500 45.06900 1.000 45.01092 70 SER B N 1
ATOM 3427 C CA . SER B 1 44 ? -7.66300 24.26100 46.01300 1.000 36.20931 70 SER B CA 1
ATOM 3428 C C . SER B 1 44 ? -7.61500 24.81500 47.42800 1.000 35.06709 70 SER B C 1
ATOM 3429 O O . SER B 1 44 ? -7.21800 25.96200 47.65200 1.000 46.36632 70 SER B O 1
ATOM 3432 N N . SER B 1 45 ? -8.02200 23.98200 48.38300 1.000 43.32513 71 SER B N 1
ATOM 3433 C CA . SER B 1 45 ? -7.99600 24.35100 49.79000 1.000 44.54072 71 SER B CA 1
ATOM 3434 C C . SER B 1 45 ? -7.78500 23.10300 50.63300 1.000 40.57358 71 SER B C 1
ATOM 3435 O O . SER B 1 45 ? -8.28900 22.02600 50.30100 1.000 42.48795 71 SER B O 1
ATOM 3438 N N . SER B 1 46 ? -7.03500 23.25900 51.72200 1.000 43.88992 72 SER B N 1
ATOM 3439 C CA . SER B 1 46 ? -6.82400 22.19800 52.69600 1.000 43.20100 72 SER B CA 1
ATOM 3440 C C . SER B 1 46 ? -7.46700 22.51400 54.03900 1.000 49.48223 72 SER B C 1
ATOM 3441 O O . SER B 1 46 ? -7.26700 21.76900 55.00500 1.000 44.23789 72 SER B O 1
ATOM 3444 N N . LYS B 1 47 ? -8.23500 23.59400 54.12100 1.000 41.05475 73 LYS B N 1
ATOM 3445 C CA . LYS B 1 47 ? -8.78600 24.08700 55.37200 1.000 51.63066 73 LYS B CA 1
ATOM 3446 C C . LYS B 1 47 ? -10.30500 23.97500 55.36300 1.000 51.18125 73 LYS B C 1
ATOM 3447 O O . LYS B 1 47 ? -10.94400 23.95200 54.30700 1.000 47.10706 73 LYS B O 1
ATOM 3453 N N . ASN B 1 48 ? -10.87500 23.90700 56.56800 1.000 49.36935 74 ASN B N 1
ATOM 3454 C CA . ASN B 1 48 ? -12.31900 23.77800 56.76100 1.000 47.11079 74 ASN B CA 1
ATOM 3455 C C . ASN B 1 48 ? -12.86800 22.58300 55.98500 1.000 57.13434 74 ASN B C 1
ATOM 3456 O O . ASN B 1 48 ? -13.86400 22.67700 55.26500 1.000 61.98204 74 ASN B O 1
ATOM 3461 N N . LEU B 1 49 ? -12.19800 21.44800 56.13700 1.000 51.89646 75 LEU B N 1
ATOM 3462 C CA . LEU B 1 49 ? -12.58300 20.25300 55.39900 1.000 50.36726 75 LEU B CA 1
ATOM 3463 C C . LEU B 1 49 ? -13.91900 19.72900 55.91400 1.000 58.42999 75 LEU B C 1
ATOM 3464 O O . LEU B 1 49 ? -14.06600 19.49300 57.11900 1.000 50.35610 75 LEU B O 1
ATOM 3469 N N . PRO B 1 50 ? -14.91100 19.53600 55.04100 1.000 58.26937 76 PRO B N 1
ATOM 3470 C CA . PRO B 1 50 ? -16.22600 19.06500 55.49000 1.000 64.91551 76 PRO B CA 1
ATOM 3471 C C . PRO B 1 50 ? -16.28600 17.57900 55.80000 1.000 69.04598 76 PRO B C 1
ATOM 3472 O O . PRO B 1 50 ? -17.33200 17.10400 56.25800 1.000 61.78529 76 PRO B O 1
ATOM 3476 N N . ALA B 1 51 ? -15.20900 16.83500 55.56300 1.000 64.02860 77 ALA B N 1
ATOM 3477 C CA . ALA B 1 51 ? -15.18700 15.40500 55.82400 1.000 65.61771 77 ALA B CA 1
ATOM 3478 C C . ALA B 1 51 ? -13.74700 14.97600 56.07100 1.000 63.19329 77 ALA B C 1
ATOM 3479 O O . ALA B 1 51 ? -12.82600 15.79800 56.09400 1.000 63.60837 77 ALA B O 1
ATOM 3481 N N . ASN B 1 52 ? -13.55800 13.67300 56.25600 1.000 55.71629 78 ASN B N 1
ATOM 3482 C CA . ASN B 1 52 ? -12.24600 13.08900 56.49000 1.000 57.19287 78 ASN B CA 1
ATOM 3483 C C . ASN B 1 52 ? -11.92500 12.10300 55.37700 1.000 53.03101 78 ASN B C 1
ATOM 3484 O O . ASN B 1 52 ? -12.80400 11.37200 54.90900 1.000 61.45744 78 ASN B O 1
ATOM 3489 N N . ALA B 1 53 ? -10.66400 12.09200 54.95200 1.000 45.89957 79 ALA B N 1
ATOM 3490 C CA . ALA B 1 53 ? -10.21800 11.17700 53.91400 1.000 44.66432 79 ALA B CA 1
ATOM 3491 C C . ALA B 1 53 ? -8.73400 10.90500 54.09900 1.000 46.14227 79 ALA B C 1
ATOM 3492 O O . ALA B 1 53 ? -8.01200 11.68000 54.73100 1.000 42.35300 79 ALA B O 1
ATOM 3494 N N . ALA B 1 54 ? -8.28900 9.78400 53.54200 1.000 43.81249 80 ALA B N 1
ATOM 3495 C CA . ALA B 1 54 ? -6.88900 9.39000 53.59100 1.000 47.08088 80 ALA B CA 1
ATOM 3496 C C . ALA B 1 54 ? -6.61100 8.49100 52.39300 1.000 42.72395 80 ALA B C 1
ATOM 3497 O O . ALA B 1 54 ? -7.46400 8.31400 51.51700 1.000 49.53128 80 ALA B O 1
ATOM 3499 N N . ILE B 1 55 ? -5.40800 7.92300 52.35200 1.000 35.02129 81 ILE B N 1
ATOM 3500 C CA . ILE B 1 55 ? -5.05900 6.98800 51.29000 1.000 40.79228 81 ILE B CA 1
ATOM 3501 C C . ILE B 1 55 ? -5.93100 5.74700 51.42700 1.000 42.93604 81 ILE B C 1
ATOM 3502 O O . ILE B 1 55 ? -5.97400 5.11700 52.48900 1.000 35.05512 81 ILE B O 1
ATOM 3507 N N . ASN B 1 56 ? -6.64800 5.40900 50.35600 1.000 40.97609 82 ASN B N 1
ATOM 3508 C CA . ASN B 1 56 ? -7.53500 4.25100 50.27100 1.000 48.61525 82 ASN B CA 1
ATOM 3509 C C . ASN B 1 56 ? -8.72200 4.33500 51.22500 1.000 51.88017 82 ASN B C 1
ATOM 3510 O O . ASN B 1 56 ? -9.40700 3.32800 51.43800 1.000 52.06429 82 ASN B O 1
ATOM 3515 N N . GLN B 1 57 ? -8.99100 5.50300 51.80600 1.000 45.98258 83 GLN B N 1
ATOM 3516 C CA . GLN B 1 57 ? -10.13400 5.68700 52.69600 1.000 50.96003 83 GLN B CA 1
ATOM 3517 C C . GLN B 1 57 ? -10.86000 6.96600 52.30600 1.000 50.52127 83 GLN B C 1
ATOM 3518 O O . GLN B 1 57 ? -10.33700 8.06700 52.50900 1.000 51.34829 83 GLN B O 1
ATOM 3524 N N . ILE B 1 58 ? -12.06100 6.82000 51.75400 1.000 42.68989 84 ILE B N 1
ATOM 3525 C CA . ILE B 1 58 ? -12.89900 7.96400 51.41600 1.000 48.13268 84 ILE B CA 1
ATOM 3526 C C . ILE B 1 58 ? -14.32800 7.47100 51.24100 1.000 47.02409 84 ILE B C 1
ATOM 3527 O O . ILE B 1 58 ? -14.56800 6.39300 50.69000 1.000 45.27412 84 ILE B O 1
ATOM 3532 N N . GLN B 1 59 ? -15.27400 8.26000 51.73900 1.000 51.68370 85 GLN B N 1
ATOM 3533 C CA . GLN B 1 59 ? -16.69500 8.04300 51.50500 1.000 54.05231 85 GLN B CA 1
ATOM 3534 C C . GLN B 1 59 ? -17.17000 9.10800 50.52700 1.000 52.77483 85 GLN B C 1
ATOM 3535 O O . GLN B 1 59 ? -17.11000 10.30400 50.83100 1.000 53.46825 85 GLN B O 1
ATOM 3541 N N . ALA B 1 60 ? -17.62500 8.67200 49.35000 1.000 38.96998 86 ALA B N 1
ATOM 3542 C CA . ALA B 1 60 ? -17.99600 9.62000 48.30500 1.000 52.27216 86 ALA B CA 1
ATOM 3543 C C . ALA B 1 60 ? -19.15600 10.50800 48.74000 1.000 57.23559 86 ALA B C 1
ATOM 3544 O O . ALA B 1 60 ? -19.19100 11.70000 48.41200 1.000 50.81706 86 ALA B O 1
ATOM 3546 N N . SER B 1 61 ? -20.11500 9.94500 49.48100 1.000 41.87142 87 SER B N 1
ATOM 3547 C CA . SER B 1 61 ? -21.25100 10.73700 49.93900 1.000 55.42865 87 SER B CA 1
ATOM 3548 C C . SER B 1 61 ? -20.82000 11.82500 50.91300 1.000 50.59850 87 SER B C 1
ATOM 3549 O O . SER B 1 61 ? -21.47800 12.86800 51.00800 1.000 46.78162 87 SER B O 1
ATOM 3552 N N . ASP B 1 62 ? -19.72400 11.60100 51.64300 1.000 48.82853 88 ASP B N 1
ATOM 3553 C CA . ASP B 1 62 ? -19.23300 12.60700 52.57900 1.000 49.29375 88 ASP B CA 1
ATOM 3554 C C . ASP B 1 62 ? -18.89100 13.90700 51.86200 1.000 58.05556 88 ASP B C 1
ATOM 3555 O O . ASP B 1 62 ? -19.17300 14.99900 52.36900 1.000 53.62800 88 ASP B O 1
ATOM 3560 N N . TRP B 1 63 ? -18.28600 13.80800 50.67900 1.000 53.39705 89 TRP B N 1
ATOM 3561 C CA . TRP B 1 63 ? -17.88800 14.98500 49.92000 1.000 53.10003 89 TRP B CA 1
ATOM 3562 C C . TRP B 1 63 ? -18.93400 15.42100 48.90700 1.000 54.47434 89 TRP B C 1
ATOM 3563 O O . TRP B 1 63 ? -18.89100 16.56900 48.44800 1.000 43.43659 89 TRP B O 1
ATOM 3574 N N . GLN B 1 64 ? -19.86800 14.53800 48.54500 1.000 55.01197 90 GLN B N 1
ATOM 3575 C CA . GLN B 1 64 ? -20.97000 14.94700 47.68300 1.000 59.32884 90 GLN B CA 1
ATOM 3576 C C . GLN B 1 64 ? -21.91000 15.90600 48.40200 1.000 54.27741 90 GLN B C 1
ATOM 3577 O O . GLN B 1 64 ? -22.54200 16.75300 47.75900 1.000 56.84995 90 GLN B O 1
ATOM 3583 N N . ALA B 1 65 ? -22.00800 15.79600 49.72800 1.000 60.11841 91 ALA B N 1
ATOM 3584 C CA . ALA B 1 65 ? -22.86500 16.67700 50.51100 1.000 59.30996 91 ALA B CA 1
ATOM 3585 C C . ALA B 1 65 ? -22.32400 18.09600 50.61400 1.000 58.76462 91 ALA B C 1
ATOM 3586 O O . ALA B 1 65 ? -23.06400 18.99200 51.03300 1.000 56.85250 91 ALA B O 1
ATOM 3588 N N . ALA B 1 66 ? -21.06400 18.32400 50.24900 1.000 61.37416 92 ALA B N 1
ATOM 3589 C CA . ALA B 1 66 ? -20.44700 19.63300 50.38800 1.000 55.72656 92 ALA B CA 1
ATOM 3590 C C . ALA B 1 66 ? -20.20300 20.33900 49.06400 1.000 52.41652 92 ALA B C 1
ATOM 3591 O O . ALA B 1 66 ? -19.81700 21.51400 49.07200 1.000 60.01752 92 ALA B O 1
ATOM 3593 N N . GLY B 1 67 ? -20.41600 19.66800 47.93500 1.000 49.28971 93 GLY B N 1
ATOM 3594 C CA . GLY B 1 67 ? -20.14700 20.27800 46.65000 1.000 53.11740 93 GLY B CA 1
ATOM 3595 C C . GLY B 1 67 ? -18.70000 20.24000 46.22300 1.000 51.65185 93 GLY B C 1
ATOM 3596 O O . GLY B 1 67 ? -18.28900 21.05900 45.39400 1.000 50.72708 93 GLY B O 1
ATOM 3597 N N . ILE B 1 68 ? -17.91000 19.32000 46.76600 1.000 43.82104 94 ILE B N 1
ATOM 3598 C CA . ILE B 1 68 ? -16.50300 19.17900 46.40400 1.000 50.28132 94 ILE B CA 1
ATOM 3599 C C . ILE B 1 68 ? -16.40700 18.14200 45.28900 1.000 45.81147 94 ILE B C 1
ATOM 3600 O O . ILE B 1 68 ? -16.78900 16.98100 45.50800 1.000 46.09761 94 ILE B O 1
ATOM 3605 N N . PRO B 1 69 ? -15.91900 18.50400 44.10500 1.000 44.67951 95 PRO B N 1
ATOM 3606 C CA . PRO B 1 69 ? -15.83400 17.52600 43.01200 1.000 43.15659 95 PRO B CA 1
ATOM 3607 C C . PRO B 1 69 ? -14.62400 16.60700 43.10600 1.000 37.63223 95 PRO B C 1
ATOM 3608 O O . PRO B 1 69 ? -14.66900 15.48000 42.60400 1.000 41.68798 95 PRO B O 1
ATOM 3612 N N . TYR B 1 70 ? -13.54100 17.06000 43.73800 1.000 37.16289 96 TYR B N 1
ATOM 3613 C CA . TYR B 1 70 ? -12.29900 16.29900 43.74800 1.000 35.55932 96 TYR B CA 1
ATOM 3614 C C . TYR B 1 70 ? -11.63400 16.37600 45.11300 1.000 32.88109 96 TYR B C 1
ATOM 3615 O O . TYR B 1 70 ? -11.64300 17.42600 45.76200 1.000 41.77231 96 TYR B O 1
ATOM 3624 N N . VAL B 1 71 ? -11.05400 15.25400 45.53900 1.000 27.13896 97 VAL B N 1
ATOM 3625 C CA . VAL B 1 71 ? -10.33900 15.14800 46.80500 1.000 31.62175 97 VAL B CA 1
ATOM 3626 C C . VAL B 1 71 ? -8.96000 14.56100 46.53500 1.000 31.45148 97 VAL B C 1
ATOM 3627 O O . VAL B 1 71 ? -8.82200 13.60600 45.76300 1.000 32.05483 97 VAL B O 1
ATOM 3631 N N . VAL B 1 72 ? -7.94000 15.13300 47.17100 1.000 30.54723 98 VAL B N 1
ATOM 3632 C CA . VAL B 1 72 ? -6.56300 14.67100 47.04200 1.000 27.86668 98 VAL B CA 1
ATOM 3633 C C . VAL B 1 72 ? -6.06000 14.26600 48.42000 1.000 30.41459 98 VAL B C 1
ATOM 3634 O O . VAL B 1 72 ? -6.12200 15.05900 49.36700 1.000 32.56607 98 VAL B O 1
ATOM 3638 N N . THR B 1 73 ? -5.56800 13.03600 48.53000 1.000 30.32040 99 THR B N 1
ATOM 3639 C CA . THR B 1 73 ? -4.96900 12.52500 49.75300 1.000 30.99556 99 THR B CA 1
ATOM 3640 C C . THR B 1 73 ? -3.51200 12.16500 49.49100 1.000 38.67017 99 THR B C 1
ATOM 3641 O O . THR B 1 73 ? -3.06500 12.07700 48.34400 1.000 36.75192 99 THR B O 1
ATOM 3645 N N . GLY B 1 74 ? -2.77000 11.95500 50.57100 1.000 40.61261 100 GLY B N 1
ATOM 3646 C CA . GLY B 1 74 ? -1.36500 11.62200 50.45200 1.000 34.28579 100 GLY B CA 1
ATOM 3647 C C . GLY B 1 74 ? -0.76800 11.27300 51.79500 1.000 47.85487 100 GLY B C 1
ATOM 3648 O O . GLY B 1 74 ? -1.32400 11.60000 52.84900 1.000 41.03848 100 GLY B O 1
ATOM 3649 N N . GLN B 1 75 ? 0.37700 10.59500 51.74100 1.000 39.77502 101 GLN B N 1
ATOM 3650 C CA . GLN B 1 75 ? 1.11400 10.24900 52.94600 1.000 41.78422 101 GLN B CA 1
ATOM 3651 C C . GLN B 1 75 ? 2.59300 10.12900 52.61000 1.000 44.34777 101 GLN B C 1
ATOM 3652 O O . GLN B 1 75 ? 2.96600 9.76300 51.49200 1.000 48.28719 101 GLN B O 1
ATOM 3658 N N . ILE B 1 76 ? 3.43000 10.44800 53.59300 1.000 50.08636 102 ILE B N 1
ATOM 3659 C CA . ILE B 1 76 ? 4.87600 10.48200 53.42200 1.000 47.32666 102 ILE B CA 1
ATOM 3660 C C . ILE B 1 76 ? 5.50300 9.38400 54.26900 1.000 48.23526 102 ILE B C 1
ATOM 3661 O O . ILE B 1 76 ? 5.02000 9.05600 55.35900 1.000 48.24580 102 ILE B O 1
ATOM 3666 N N . LYS B 1 77 ? 6.58300 8.80400 53.75100 1.000 55.21155 103 LYS B N 1
ATOM 3667 C CA . LYS B 1 77 ? 7.38100 7.83500 54.48500 1.000 52.45089 103 LYS B CA 1
ATOM 3668 C C . LYS B 1 77 ? 8.85200 8.15000 54.26600 1.000 62.40057 103 LYS B C 1
ATOM 3669 O O . LYS B 1 77 ? 9.26300 8.47200 53.14900 1.000 62.11916 103 LYS B O 1
ATOM 3675 N N . GLN B 1 78 ? 9.63800 8.06100 55.33500 1.000 65.65235 104 GLN B N 1
ATOM 3676 C CA . GLN B 1 78 ? 11.05700 8.38600 55.27700 1.000 62.42292 104 GLN B CA 1
ATOM 3677 C C . GLN B 1 78 ? 11.86000 7.15500 54.87900 1.000 64.17575 104 GLN B C 1
ATOM 3678 O O . GLN B 1 78 ? 11.69800 6.08100 55.46700 1.000 70.15417 104 GLN B O 1
ATOM 3684 N N . THR B 1 79 ? 12.72000 7.31600 53.88000 1.000 65.03054 105 THR B N 1
ATOM 3685 C CA . THR B 1 79 ? 13.57600 6.25000 53.38100 1.000 59.89562 105 THR B CA 1
ATOM 3686 C C . THR B 1 79 ? 15.04100 6.62900 53.60200 1.000 70.57605 105 THR B C 1
ATOM 3687 O O . THR B 1 79 ? 15.35600 7.63000 54.25200 1.000 74.55922 105 THR B O 1
ATOM 3691 N N . ALA B 1 80 ? 15.94100 5.81500 53.04800 1.000 71.62282 106 ALA B N 1
ATOM 3692 C CA . ALA B 1 80 ? 17.36800 6.06200 53.22900 1.000 64.68104 106 ALA B CA 1
ATOM 3693 C C . ALA B 1 80 ? 17.83900 7.24700 52.39500 1.000 64.46133 106 ALA B C 1
ATOM 3694 O O . ALA B 1 80 ? 18.65200 8.05400 52.85900 1.000 69.72370 106 ALA B O 1
ATOM 3696 N N . ASP B 1 81 ? 17.34000 7.37100 51.16600 1.000 63.71499 107 ASP B N 1
ATOM 3697 C CA . ASP B 1 81 ? 17.78900 8.40100 50.24000 1.000 70.75255 107 ASP B CA 1
ATOM 3698 C C . ASP B 1 81 ? 16.85600 9.60500 50.19200 1.000 66.90751 107 ASP B C 1
ATOM 3699 O O . ASP B 1 81 ? 17.01700 10.46400 49.31900 1.000 71.42819 107 ASP B O 1
ATOM 3704 N N . GLY B 1 82 ? 15.89300 9.69200 51.10500 1.000 67.66215 108 GLY B N 1
ATOM 3705 C CA . GLY B 1 82 ? 14.97900 10.81700 51.12800 1.000 62.58436 108 GLY B CA 1
ATOM 3706 C C . GLY B 1 82 ? 13.61300 10.46800 51.68200 1.000 61.22417 108 GLY B C 1
ATOM 3707 O O . GLY B 1 82 ? 13.46700 10.22100 52.88300 1.000 61.59742 108 GLY B O 1
ATOM 3708 N N . PHE B 1 83 ? 12.60400 10.44800 50.81500 1.000 58.33198 109 PHE B N 1
ATOM 3709 C CA . PHE B 1 83 ? 11.25100 10.08800 51.21500 1.000 53.76610 109 PHE B CA 1
ATOM 3710 C C . PHE B 1 83 ? 10.47100 9.68100 49.97300 1.000 51.12360 109 PHE B C 1
ATOM 3711 O O . PHE B 1 83 ? 10.94200 9.83200 48.84300 1.000 44.30125 109 PHE B O 1
ATOM 3719 N N . GLU B 1 84 ? 9.26600 9.16100 50.19700 1.000 46.29368 110 GLU B N 1
ATOM 3720 C CA . GLU B 1 84 ? 8.40000 8.73400 49.10700 1.000 54.97167 110 GLU B CA 1
ATOM 3721 C C . GLU B 1 84 ? 6.97300 9.18700 49.37900 1.000 42.61933 110 GLU B C 1
ATOM 3722 O O . GLU B 1 84 ? 6.51900 9.18200 50.52600 1.000 41.46861 110 GLU B O 1
ATOM 3728 N N . VAL B 1 85 ? 6.27200 9.58300 48.31900 1.000 36.55061 111 VAL B N 1
ATOM 3729 C CA . VAL B 1 85 ? 4.90800 10.08800 48.42100 1.000 47.12285 111 VAL B CA 1
ATOM 3730 C C . VAL B 1 85 ? 3.96100 9.06300 47.81000 1.000 42.24623 111 VAL B C 1
ATOM 3731 O O . VAL B 1 85 ? 4.18500 8.57800 46.69400 1.000 43.41470 111 VAL B O 1
ATOM 3735 N N . HIS B 1 86 ? 2.94200 8.68500 48.57300 1.000 40.61492 112 HIS B N 1
ATOM 3736 C CA . HIS B 1 86 ? 1.79700 7.94800 48.05800 1.000 39.65048 112 HIS B CA 1
ATOM 3737 C C . HIS B 1 86 ? 0.63500 8.92800 48.04200 1.000 33.31139 112 HIS B C 1
ATOM 3738 O O . HIS B 1 86 ? 0.14600 9.33000 49.10200 1.000 39.36950 112 HIS B O 1
ATOM 3745 N N . TYR B 1 87 ? 0.21100 9.32900 46.84800 1.000 32.50678 113 TYR B N 1
ATOM 3746 C CA . TYR B 1 87 ? -0.85800 10.30100 46.69800 1.000 36.24267 113 TYR B CA 1
ATOM 3747 C C . TYR B 1 87 ? -1.95700 9.73200 45.81500 1.000 35.93438 113 TYR B C 1
ATOM 3748 O O . TYR B 1 87 ? -1.71400 8.86100 44.97300 1.000 29.02039 113 TYR B O 1
ATOM 3757 N N . GLN B 1 88 ? -3.17300 10.23400 46.02000 1.000 37.83047 114 GLN B N 1
ATOM 3758 C CA . GLN B 1 88 ? -4.33800 9.79100 45.27100 1.000 31.72887 114 GLN B CA 1
ATOM 3759 C C . GLN B 1 88 ? -5.18600 10.99200 44.88600 1.000 29.36661 114 GLN B C 1
ATOM 3760 O O . GLN B 1 88 ? -5.28500 11.96200 45.64200 1.000 30.90880 114 GLN B O 1
ATOM 3766 N N . LEU B 1 89 ? -5.79200 10.91900 43.70300 1.000 31.58354 115 LEU B N 1
ATOM 3767 C CA . LEU B 1 89 ? -6.77500 11.89500 43.24800 1.000 34.69544 115 LEU B CA 1
ATOM 3768 C C . LEU B 1 89 ? -8.10000 11.17100 43.06800 1.000 40.84714 115 LEU B C 1
ATOM 3769 O O . LEU B 1 89 ? -8.18000 10.19800 42.31000 1.000 35.30896 115 LEU B O 1
ATOM 3774 N N . TYR B 1 90 ? -9.13100 11.63900 43.76300 1.000 30.67792 116 TYR B N 1
ATOM 3775 C CA . TYR B 1 90 ? -10.42800 10.97900 43.77800 1.000 33.11265 116 TYR B CA 1
ATOM 3776 C C . TYR B 1 90 ? -11.47400 11.86600 43.11900 1.000 36.83738 116 TYR B C 1
ATOM 3777 O O . TYR B 1 90 ? -11.59800 13.04700 43.46000 1.000 34.69465 116 TYR B O 1
ATOM 3786 N N . ASP B 1 91 ? -12.22100 11.29200 42.18000 1.000 46.85268 117 ASP B N 1
ATOM 3787 C CA . ASP B 1 91 ? -13.35400 11.96900 41.55700 1.000 45.74364 117 ASP B CA 1
ATOM 3788 C C . ASP B 1 91 ? -14.60200 11.63400 42.36600 1.000 40.29007 117 ASP B C 1
ATOM 3789 O O . ASP B 1 91 ? -15.10000 10.50400 42.31400 1.000 34.96252 117 ASP B O 1
ATOM 3794 N N . VAL B 1 92 ? -15.10100 12.61700 43.11800 1.000 43.12016 118 VAL B N 1
ATOM 3795 C CA . VAL B 1 92 ? -16.24800 12.38600 43.99000 1.000 45.53990 118 VAL B CA 1
ATOM 3796 C C . VAL B 1 92 ? -17.49600 12.06400 43.17600 1.000 47.61415 118 VAL B C 1
ATOM 3797 O O . VAL B 1 92 ? -18.33800 11.26500 43.60400 1.000 41.54737 118 VAL B O 1
ATOM 3801 N N . GLN B 1 93 ? -17.62600 12.64900 41.98400 1.000 55.96554 119 GLN B N 1
ATOM 3802 C CA . GLN B 1 93 ? -18.83700 12.45800 41.19300 1.000 58.50847 119 GLN B CA 1
ATOM 3803 C C . GLN B 1 93 ? -18.85100 11.09800 40.50300 1.000 59.65060 119 GLN B C 1
ATOM 3804 O O . GLN B 1 93 ? -19.83400 10.35500 40.60300 1.000 61.38770 119 GLN B O 1
ATOM 3810 N N . LYS B 1 94 ? -17.77500 10.75500 39.79500 1.000 52.64032 120 LYS B N 1
ATOM 3811 C CA . LYS B 1 94 ? -17.68700 9.44800 39.15600 1.000 49.59349 120 LYS B CA 1
ATOM 3812 C C . LYS B 1 94 ? -17.36400 8.32900 40.13800 1.000 46.30189 120 LYS B C 1
ATOM 3813 O O . LYS B 1 94 ? -17.37800 7.15900 39.73900 1.000 49.43631 120 LYS B O 1
ATOM 3819 N N . GLN B 1 95 ? -17.08000 8.66100 41.40000 1.000 45.44652 121 GLN B N 1
ATOM 3820 C CA . GLN B 1 95 ? -16.74300 7.67500 42.42800 1.000 45.16147 121 GLN B CA 1
ATOM 3821 C C . GLN B 1 95 ? -15.56200 6.80700 41.99900 1.000 50.32790 121 GLN B C 1
ATOM 3822 O O . GLN B 1 95 ? -15.49600 5.61500 42.30600 1.000 48.59882 121 GLN B O 1
ATOM 3828 N N . GLN B 1 96 ? -14.62100 7.41500 41.28300 1.000 50.67250 122 GLN B N 1
ATOM 3829 C CA . GLN B 1 96 ? -13.45100 6.72100 40.77200 1.000 49.87792 122 GLN B CA 1
ATOM 3830 C C . GLN B 1 96 ? -12.19300 7.48500 41.15000 1.000 47.68121 122 GLN B C 1
ATOM 3831 O O . GLN B 1 96 ? -12.19900 8.71500 41.25500 1.000 40.40830 122 GLN B O 1
ATOM 3837 N N . TYR B 1 97 ? -11.11300 6.74000 41.36100 1.000 44.87301 123 TYR B N 1
ATOM 3838 C CA . TYR B 1 97 ? -9.79800 7.34000 41.50300 1.000 44.68250 123 TYR B CA 1
ATOM 3839 C C . TYR B 1 97 ? -9.22600 7.64700 40.12700 1.000 36.28279 123 TYR B C 1
ATOM 3840 O O . TYR B 1 97 ? -9.30900 6.82800 39.20800 1.000 38.88224 123 TYR B O 1
ATOM 3849 N N . LEU B 1 98 ? -8.65600 8.84100 39.98300 1.000 40.06348 124 LEU B N 1
ATOM 3850 C CA . LEU B 1 98 ? -7.94400 9.19300 38.76500 1.000 38.14559 124 LEU B CA 1
ATOM 3851 C C . LEU B 1 98 ? -6.43800 9.02800 38.89400 1.000 40.11333 124 LEU B C 1
ATOM 3852 O O . LEU B 1 98 ? -5.75700 8.87200 37.87400 1.000 44.38223 124 LEU B O 1
ATOM 3857 N N . LEU B 1 99 ? -5.90900 9.04800 40.11500 1.000 38.48504 125 LEU B N 1
ATOM 3858 C CA . LEU B 1 99 ? -4.48800 8.86300 40.35700 1.000 40.89308 125 LEU B CA 1
ATOM 3859 C C . LEU B 1 99 ? -4.29000 7.96400 41.56700 1.000 38.49408 125 LEU B C 1
ATOM 3860 O O . LEU B 1 99 ? -4.99000 8.09900 42.57500 1.000 35.56588 125 LEU B O 1
ATOM 3865 N N . ASN B 1 100 ? -3.33600 7.04200 41.45100 1.000 36.96651 126 ASN B N 1
ATOM 3866 C CA . ASN B 1 100 ? -2.90100 6.20300 42.57000 1.000 36.78458 126 ASN B CA 1
ATOM 3867 C C . ASN B 1 100 ? -1.42300 5.89900 42.31700 1.000 34.75635 126 ASN B C 1
ATOM 3868 O O . ASN B 1 100 ? -1.08200 4.90900 41.66600 1.000 31.89336 126 ASN B O 1
ATOM 3873 N N . GLU B 1 101 ? -0.55800 6.77200 42.82900 1.000 37.35666 127 GLU B N 1
ATOM 3874 C CA . GLU B 1 101 ? 0.85100 6.76900 42.47300 1.000 42.04901 127 GLU B CA 1
ATOM 3875 C C . GLU B 1 101 ? 1.72300 6.78200 43.71900 1.000 36.97806 127 GLU B C 1
ATOM 3876 O O . GLU B 1 101 ? 1.35600 7.34900 44.75200 1.000 37.17292 127 GLU B O 1
ATOM 3882 N N . LEU B 1 102 ? 2.88900 6.15100 43.60400 1.000 42.63848 128 LEU B N 1
ATOM 3883 C CA . LEU B 1 102 ? 3.94700 6.24300 44.60200 1.000 41.43722 128 LEU B CA 1
ATOM 3884 C C . LEU B 1 102 ? 5.16500 6.86800 43.94100 1.000 41.64898 128 LEU B C 1
ATOM 3885 O O . LEU B 1 102 ? 5.70600 6.31200 42.98000 1.000 38.51387 128 LEU B O 1
ATOM 3890 N N . LEU B 1 103 ? 5.58900 8.02000 44.44700 1.000 34.30790 129 LEU B N 1
ATOM 3891 C CA . LEU B 1 103 ? 6.72800 8.74800 43.90300 1.000 38.92160 129 LEU B CA 1
ATOM 3892 C C . LEU B 1 103 ? 7.87900 8.69500 44.89600 1.000 42.37419 129 LEU B C 1
ATOM 3893 O O . LEU B 1 103 ? 7.74800 9.16700 46.03000 1.000 42.78509 129 LEU B O 1
ATOM 3898 N N . ASN B 1 104 ? 9.00000 8.12500 44.46600 1.000 46.85982 130 ASN B N 1
ATOM 3899 C CA . ASN B 1 104 ? 10.21400 8.09400 45.26900 1.000 48.44086 130 ASN B CA 1
ATOM 3900 C C . ASN B 1 104 ? 10.98200 9.39200 45.04800 1.000 52.46992 130 ASN B C 1
ATOM 3901 O O . ASN B 1 104 ? 11.40100 9.68900 43.92300 1.000 50.71393 130 ASN B O 1
ATOM 3906 N N . VAL B 1 105 ? 11.15700 10.16100 46.11600 1.000 49.48465 131 VAL B N 1
ATOM 3907 C CA . VAL B 1 105 ? 11.76600 11.48500 46.03800 1.000 48.07692 131 VAL B CA 1
ATOM 3908 C C . VAL B 1 105 ? 13.16000 11.43800 46.65100 1.000 51.92074 131 VAL B C 1
ATOM 3909 O O . VAL B 1 105 ? 13.34400 10.83600 47.71900 1.000 62.00586 131 VAL B O 1
ATOM 3913 N N . PRO B 1 106 ? 14.16600 12.04800 46.02300 1.000 62.72863 132 PRO B N 1
ATOM 3914 C CA . PRO B 1 106 ? 15.48000 12.14800 46.67200 1.000 66.24930 132 PRO B CA 1
ATOM 3915 C C . PRO B 1 106 ? 15.44100 13.01800 47.92000 1.000 71.07935 132 PRO B C 1
ATOM 3916 O O . PRO B 1 106 ? 14.37500 13.48200 48.33600 1.000 71.95986 132 PRO B O 1
ATOM 3920 N N . ALA B 1 107 ? 16.60900 13.25500 48.51400 1.000 80.60186 133 ALA B N 1
ATOM 3921 C CA . ALA B 1 107 ? 16.70500 13.85300 49.84000 1.000 83.69273 133 ALA B CA 1
ATOM 3922 C C . ALA B 1 107 ? 16.07200 15.23800 49.93400 1.000 84.25685 133 ALA B C 1
ATOM 3923 O O . ALA B 1 107 ? 15.04500 15.40600 50.60000 1.000 85.78124 133 ALA B O 1
ATOM 3925 N N . SER B 1 108 ? 16.66800 16.23600 49.28100 1.000 68.94284 134 SER B N 1
ATOM 3926 C CA . SER B 1 108 ? 16.27100 17.61800 49.52700 1.000 77.95663 134 SER B CA 1
ATOM 3927 C C . SER B 1 108 ? 15.70000 18.31100 48.29500 1.000 69.58051 134 SER B C 1
ATOM 3928 O O . SER B 1 108 ? 16.11400 19.42700 47.96400 1.000 69.43965 134 SER B O 1
ATOM 3931 N N . ARG B 1 109 ? 14.74400 17.67700 47.61600 1.000 60.35390 135 ARG B N 1
ATOM 3932 C CA . ARG B 1 109 ? 14.03700 18.29700 46.49700 1.000 56.21275 135 ARG B CA 1
ATOM 3933 C C . ARG B 1 109 ? 12.53700 18.03400 46.66000 1.000 50.35422 135 ARG B C 1
ATOM 3934 O O . ARG B 1 109 ? 11.91100 17.33600 45.86000 1.000 41.51294 135 ARG B O 1
ATOM 3942 N N . ILE B 1 110 ? 11.96200 18.61300 47.71400 1.000 50.17999 136 ILE B N 1
ATOM 3943 C CA . ILE B 1 110 ? 10.52700 18.49500 47.93400 1.000 32.69557 136 ILE B CA 1
ATOM 3944 C C . ILE B 1 110 ? 9.75400 19.42400 47.00200 1.000 37.49992 136 ILE B C 1
ATOM 3945 O O . ILE B 1 110 ? 8.60200 19.13900 46.65400 1.000 38.22637 136 ILE B O 1
ATOM 3950 N N . ARG B 1 111 ? 10.36500 20.53400 46.57900 1.000 37.08712 137 ARG B N 1
ATOM 3951 C CA . ARG B 1 111 ? 9.71300 21.41500 45.61600 1.000 38.47539 137 ARG B CA 1
ATOM 3952 C C . ARG B 1 111 ? 9.54900 20.72200 44.27100 1.000 33.48700 137 ARG B C 1
ATOM 3953 O O . ARG B 1 111 ? 8.52900 20.89600 43.59300 1.000 32.62204 137 ARG B O 1
ATOM 3961 N N . GLN B 1 112 ? 10.54500 19.92900 43.87400 1.000 30.71884 138 GLN B N 1
ATOM 3962 C CA . GLN B 1 112 ? 10.46400 19.19800 42.61600 1.000 39.21036 138 GLN B CA 1
ATOM 3963 C C . GLN B 1 112 ? 9.34700 18.16100 42.65300 1.000 34.85752 138 GLN B C 1
ATOM 3964 O O . GLN B 1 112 ? 8.59600 18.01400 41.68200 1.000 28.33509 138 GLN B O 1
ATOM 3970 N N . ALA B 1 113 ? 9.21200 17.44500 43.77300 1.000 33.58188 139 ALA B N 1
ATOM 3971 C CA . ALA B 1 113 ? 8.15900 16.44100 43.88600 1.000 34.26128 139 ALA B CA 1
ATOM 3972 C C . ALA B 1 113 ? 6.78200 17.07600 44.01000 1.000 32.09669 139 ALA B C 1
ATOM 3973 O O . ALA B 1 113 ? 5.79500 16.50500 43.53200 1.000 28.44305 139 ALA B O 1
ATOM 3975 N N . GLY B 1 114 ? 6.69100 18.24100 44.65500 1.000 28.89550 140 GLY B N 1
ATOM 3976 C CA . GLY B 1 114 ? 5.40900 18.91900 44.75200 1.000 32.61099 140 GLY B CA 1
ATOM 3977 C C . GLY B 1 114 ? 4.83300 19.26700 43.39400 1.000 35.22005 140 GLY B C 1
ATOM 3978 O O . GLY B 1 114 ? 3.62500 19.15300 43.17200 1.000 37.01797 140 GLY B O 1
ATOM 3979 N N . HIS B 1 115 ? 5.69200 19.68800 42.46300 1.000 28.74378 141 HIS B N 1
ATOM 3980 C CA . HIS B 1 115 ? 5.23500 19.98300 41.11200 1.000 31.67652 141 HIS B CA 1
ATOM 3981 C C . HIS B 1 115 ? 4.93300 18.71900 40.31800 1.000 30.64853 141 HIS B C 1
ATOM 3982 O O . HIS B 1 115 ? 4.15200 18.77700 39.36300 1.000 34.78152 141 HIS B O 1
ATOM 3989 N N . MET B 1 116 ? 5.53000 17.58300 40.68800 1.000 28.95423 142 MET B N 1
ATOM 3990 C CA . MET B 1 116 ? 5.16400 16.31800 40.05800 1.000 32.25597 142 MET B CA 1
ATOM 3991 C C . MET B 1 116 ? 3.72000 15.95400 40.36900 1.000 27.99919 142 MET B C 1
ATOM 3992 O O . MET B 1 116 ? 2.93900 15.62900 39.46800 1.000 29.70782 142 MET B O 1
ATOM 3997 N N . VAL B 1 117 ? 3.35200 15.99600 41.65200 1.000 27.24533 143 VAL B N 1
ATOM 3998 C CA . VAL B 1 117 ? 1.99100 15.65500 42.05500 1.000 35.68602 143 VAL B CA 1
ATOM 3999 C C . VAL B 1 117 ? 0.99100 16.59800 41.40000 1.000 28.02737 143 VAL B C 1
ATOM 4000 O O . VAL B 1 117 ? -0.06100 16.17000 40.90900 1.000 32.24363 143 VAL B O 1
ATOM 4004 N N . SER B 1 118 ? 1.30900 17.89400 41.37000 1.000 29.28025 144 SER B N 1
ATOM 4005 C CA . SER B 1 118 ? 0.39200 18.86800 40.78900 1.000 27.09603 144 SER B CA 1
ATOM 4006 C C . SER B 1 118 ? 0.26700 18.68400 39.28200 1.000 35.18249 144 SER B C 1
ATOM 4007 O O . SER B 1 118 ? -0.83300 18.79600 38.72800 1.000 31.10893 144 SER B O 1
ATOM 4010 N N . ASP B 1 119 ? 1.38400 18.40700 38.60300 1.000 32.62200 145 ASP B N 1
ATOM 4011 C CA . ASP B 1 119 ? 1.33100 18.13200 37.17000 1.000 27.50726 145 ASP B CA 1
ATOM 4012 C C . ASP B 1 119 ? 0.42500 16.94400 36.87300 1.000 24.06892 145 ASP B C 1
ATOM 4013 O O . ASP B 1 119 ? -0.38100 16.98600 35.93600 1.000 36.53477 145 ASP B O 1
ATOM 4018 N N . ALA B 1 120 ? 0.53900 15.87700 37.66700 1.000 22.49113 146 ALA B N 1
ATOM 4019 C CA . ALA B 1 120 ? -0.28700 14.69500 37.44400 1.000 31.05597 146 ALA B CA 1
ATOM 4020 C C . ALA B 1 120 ? -1.75200 14.97700 37.75300 1.000 28.39320 146 ALA B C 1
ATOM 4021 O O . ALA B 1 120 ? -2.64500 14.48200 37.05400 1.000 24.18529 146 ALA B O 1
ATOM 4023 N N . ILE B 1 121 ? -2.02000 15.76400 38.79700 1.000 26.84848 147 ILE B N 1
ATOM 4024 C CA . ILE B 1 121 ? -3.39700 16.12400 39.12400 1.000 26.50114 147 ILE B CA 1
ATOM 4025 C C . ILE B 1 121 ? -4.00900 16.94200 37.99400 1.000 32.83148 147 ILE B C 1
ATOM 4026 O O . ILE B 1 121 ? -5.13600 16.68500 37.55400 1.000 29.44354 147 ILE B O 1
ATOM 4031 N N . TYR B 1 122 ? -3.26400 17.93400 37.49900 1.000 33.74929 148 TYR B N 1
ATOM 4032 C CA . TYR B 1 122 ? -3.75100 18.76000 36.39900 1.000 28.10892 148 TYR B CA 1
ATOM 4033 C C . TYR B 1 122 ? -4.00500 17.92400 35.15100 1.000 32.46750 148 TYR B C 1
ATOM 4034 O O . TYR B 1 122 ? -5.02600 18.09900 34.47400 1.000 34.51825 148 TYR B O 1
ATOM 4043 N N . GLN B 1 123 ? -3.09100 17.00500 34.83300 1.000 27.80893 149 GLN B N 1
ATOM 4044 C CA . GLN B 1 123 ? -3.25600 16.17900 33.64100 1.000 30.87719 149 GLN B CA 1
ATOM 4045 C C . GLN B 1 123 ? -4.43200 15.22100 33.78600 1.000 28.92674 149 GLN B C 1
ATOM 4046 O O . GLN B 1 123 ? -5.14500 14.95300 32.81200 1.000 32.18982 149 GLN B O 1
ATOM 4052 N N . ALA B 1 124 ? -4.65400 14.70000 34.99500 1.000 32.44301 150 ALA B N 1
ATOM 4053 C CA . ALA B 1 124 ? -5.73800 13.74800 35.21000 1.000 38.39353 150 ALA B CA 1
ATOM 4054 C C . ALA B 1 124 ? -7.11400 14.38800 35.07900 1.000 37.87215 150 ALA B C 1
ATOM 4055 O O . ALA B 1 124 ? -8.09000 13.67700 34.82000 1.000 44.23563 150 ALA B O 1
ATOM 4057 N N . LEU B 1 125 ? -7.21600 15.70700 35.25000 1.000 30.48239 151 LEU B N 1
ATOM 4058 C CA . LEU B 1 125 ? -8.49700 16.39300 35.15600 1.000 37.74810 151 LEU B CA 1
ATOM 4059 C C . LEU B 1 125 ? -8.72400 17.07500 33.81500 1.000 36.54266 151 LEU B C 1
ATOM 4060 O O . LEU B 1 125 ? -9.87600 17.36400 33.47500 1.000 32.55521 151 LEU B O 1
ATOM 4065 N N . THR B 1 126 ? -7.66400 17.34100 33.04900 1.000 35.60447 152 THR B N 1
ATOM 4066 C CA . THR B 1 126 ? -7.78000 18.09800 31.81200 1.000 35.24050 152 THR B CA 1
ATOM 4067 C C . THR B 1 126 ? -7.29000 17.36100 30.57600 1.000 37.59885 152 THR B C 1
ATOM 4068 O O . THR B 1 126 ? -7.64400 17.76700 29.46400 1.000 35.96870 152 THR B O 1
ATOM 4072 N N . GLY B 1 127 ? -6.49500 16.30400 30.72800 1.000 36.69867 153 GLY B N 1
ATOM 4073 C CA . GLY B 1 127 ? -5.84800 15.70900 29.57700 1.000 39.50946 153 GLY B CA 1
ATOM 4074 C C . GLY B 1 127 ? -4.72600 16.53800 28.99700 1.000 39.74649 153 GLY B C 1
ATOM 4075 O O . GLY B 1 127 ? -4.21000 16.19900 27.92800 1.000 34.26568 153 GLY B O 1
ATOM 4076 N N . ILE B 1 128 ? -4.34000 17.61200 29.66700 1.000 31.87130 154 ILE B N 1
ATOM 4077 C CA . ILE B 1 128 ? -3.26300 18.49800 29.23200 1.000 44.81471 154 ILE B CA 1
ATOM 4078 C C . ILE B 1 128 ? -2.11900 18.36600 30.22900 1.000 38.32668 154 ILE B C 1
ATOM 4079 O O . ILE B 1 128 ? -2.36700 18.38100 31.44000 1.000 35.94869 154 ILE B O 1
ATOM 4084 N N . PRO B 1 129 ? -0.87400 18.21700 29.77500 1.000 34.11895 155 PRO B N 1
ATOM 4085 C CA . PRO B 1 129 ? 0.24300 18.08800 30.72100 1.000 29.39349 155 PRO B CA 1
ATOM 4086 C C . PRO B 1 129 ? 0.35500 19.30400 31.62800 1.000 30.36048 155 PRO B C 1
ATOM 4087 O O . PRO B 1 129 ? 0.03400 20.43000 31.24100 1.000 31.35676 155 PRO B O 1
ATOM 4091 N N . GLY B 1 130 ? 0.81300 19.06100 32.85500 1.000 31.88917 156 GLY B N 1
ATOM 4092 C CA . GLY B 1 130 ? 1.00800 20.14400 33.79500 1.000 31.77340 156 GLY B CA 1
ATOM 4093 C C . GLY B 1 130 ? 2.21500 20.99400 33.44900 1.000 33.26655 156 GLY B C 1
ATOM 4094 O O . GLY B 1 130 ? 3.10400 20.59500 32.69800 1.000 30.86985 156 GLY B O 1
ATOM 4095 N N . ASP B 1 131 ? 2.24300 22.20100 34.01800 1.000 31.13893 157 ASP B N 1
ATOM 4096 C CA . ASP B 1 131 ? 3.31000 23.15600 33.74200 1.000 30.73513 157 ASP B CA 1
ATOM 4097 C C . ASP B 1 131 ? 3.82100 23.81100 35.01900 1.000 36.83561 157 ASP B C 1
ATOM 4098 O O . ASP B 1 131 ? 4.34600 24.92800 34.98300 1.000 34.08519 157 ASP B O 1
ATOM 4103 N N . PHE B 1 132 ? 3.67500 23.13600 36.15700 1.000 29.13489 158 PHE B N 1
ATOM 4104 C CA . PHE B 1 132 ? 4.22800 23.63500 37.40700 1.000 31.01138 158 PHE B CA 1
ATOM 4105 C C . PHE B 1 132 ? 5.67800 23.22200 37.61900 1.000 37.16148 158 PHE B C 1
ATOM 4106 O O . PHE B 1 132 ? 6.30700 23.69500 38.57100 1.000 35.32789 158 PHE B O 1
ATOM 4114 N N . SER B 1 133 ? 6.22500 22.37000 36.75000 1.000 33.24082 159 SER B N 1
ATOM 4115 C CA . SER B 1 133 ? 7.54800 21.79200 36.94200 1.000 38.02801 159 SER B CA 1
ATOM 4116 C C . SER B 1 133 ? 8.64100 22.47800 36.13200 1.000 46.32847 159 SER B C 1
ATOM 4117 O O . SER B 1 133 ? 9.82400 22.23800 36.39600 1.000 62.66553 159 SER B O 1
ATOM 4120 N N . GLY B 1 134 ? 8.28400 23.31500 35.16400 1.000 42.34458 160 GLY B N 1
ATOM 4121 C CA . GLY B 1 134 ? 9.25400 23.90000 34.26200 1.000 36.51371 160 GLY B CA 1
ATOM 4122 C C . GLY B 1 134 ? 10.08800 24.99500 34.89700 1.000 33.70594 160 GLY B C 1
ATOM 4123 O O . GLY B 1 134 ? 10.12600 25.17000 36.11700 1.000 40.76416 160 GLY B O 1
ATOM 4124 N N . ARG B 1 135 ? 10.77700 25.74100 34.03700 1.000 29.12778 161 ARG B N 1
ATOM 4125 C CA . ARG B 1 135 ? 11.61100 26.85900 34.44700 1.000 32.50120 161 ARG B CA 1
ATOM 4126 C C . ARG B 1 135 ? 11.32100 28.05700 33.55600 1.000 23.92668 161 ARG B C 1
ATOM 4127 O O . ARG B 1 135 ? 10.94400 27.90600 32.39000 1.000 23.32454 161 ARG B O 1
ATOM 4135 N N . ILE B 1 136 ? 11.49700 29.25100 34.11400 1.000 26.34809 162 ILE B N 1
ATOM 4136 C CA . ILE B 1 136 ? 11.29300 30.49500 33.38400 1.000 26.34333 162 ILE B CA 1
ATOM 4137 C C . ILE B 1 136 ? 12.55300 31.33800 33.51200 1.000 27.62330 162 ILE B C 1
ATOM 4138 O O . ILE B 1 136 ? 13.04300 31.56600 34.62400 1.000 33.41050 162 ILE B O 1
ATOM 4143 N N . ALA B 1 137 ? 13.08000 31.78900 32.37900 1.000 26.21059 163 ALA B N 1
ATOM 4144 C CA . ALA B 1 137 ? 14.24200 32.66300 32.34400 1.000 34.94245 163 ALA B CA 1
ATOM 4145 C C . ALA B 1 137 ? 13.79600 34.11600 32.24200 1.000 32.00376 163 ALA B C 1
ATOM 4146 O O . ALA B 1 137 ? 12.78100 34.42800 31.61500 1.000 35.28657 163 ALA B O 1
ATOM 4148 N N . TYR B 1 138 ? 14.56700 35.00300 32.86600 1.000 27.11213 164 TYR B N 1
ATOM 4149 C CA . TYR B 1 138 ? 14.22900 36.42000 32.88500 1.000 30.76106 164 TYR B CA 1
ATOM 4150 C C . TYR B 1 138 ? 15.47000 37.22200 33.24600 1.000 29.83631 164 TYR B C 1
ATOM 4151 O O . TYR B 1 138 ? 16.44100 36.68900 33.78900 1.000 37.48644 164 TYR B O 1
ATOM 4160 N N . VAL B 1 139 ? 15.41800 38.51700 32.94800 1.000 28.08621 165 VAL B N 1
ATOM 4161 C CA . VAL B 1 139 ? 16.51500 39.44000 33.21900 1.000 35.13653 165 VAL B CA 1
ATOM 4162 C C . VAL B 1 139 ? 16.04900 40.43600 34.27100 1.000 37.30118 165 VAL B C 1
ATOM 4163 O O . VAL B 1 139 ? 15.05200 41.14100 34.07100 1.000 36.73760 165 VAL B O 1
ATOM 4167 N N . LEU B 1 140 ? 16.77000 40.49600 35.38700 1.000 39.37106 166 LEU B N 1
ATOM 4168 C CA . LEU B 1 140 ? 16.49800 41.46700 36.44000 1.000 38.77329 166 LEU B CA 1
ATOM 4169 C C . LEU B 1 140 ? 17.24600 42.75400 36.11400 1.000 44.56587 166 LEU B C 1
ATOM 4170 O O . LEU B 1 140 ? 18.48100 42.78800 36.14400 1.000 42.21773 166 LEU B O 1
ATOM 4175 N N . ARG B 1 141 ? 16.50300 43.80800 35.79100 1.000 46.51434 167 ARG B N 1
ATOM 4176 C CA . ARG B 1 141 ? 17.07200 45.12900 35.56500 1.000 43.82137 167 ARG B CA 1
ATOM 4177 C C . ARG B 1 141 ? 16.86500 45.97900 36.81000 1.000 53.92273 167 ARG B C 1
ATOM 4178 O O . ARG B 1 141 ? 15.75500 46.03600 37.35000 1.000 60.74471 167 ARG B O 1
ATOM 4186 N N . ASN B 1 142 ? 17.93000 46.63700 37.26200 1.000 60.95190 168 ASN B N 1
ATOM 4187 C CA . ASN B 1 142 ? 17.87600 47.50800 38.43400 1.000 74.02173 168 ASN B CA 1
ATOM 4188 C C . ASN B 1 142 ? 18.75000 48.72400 38.15200 1.000 85.19271 168 ASN B C 1
ATOM 4189 O O . ASN B 1 142 ? 19.97300 48.67900 38.36000 1.000 77.69037 168 ASN B O 1
ATOM 4194 N N . PRO B 1 143 ? 18.16000 49.83300 37.69500 1.000 106.48705 169 PRO B N 1
ATOM 4195 C CA . PRO B 1 143 ? 18.98200 50.96800 37.25100 1.000 106.56288 169 PRO B CA 1
ATOM 4196 C C . PRO B 1 143 ? 19.60600 51.76500 38.38200 1.000 114.39295 169 PRO B C 1
ATOM 4197 O O . PRO B 1 143 ? 20.57300 52.49900 38.13200 1.000 125.27240 169 PRO B O 1
ATOM 4201 N N . ALA B 1 144 ? 19.10000 51.64500 39.60900 1.000 96.02004 170 ALA B N 1
ATOM 4202 C CA . ALA B 1 144 ? 19.60500 52.43500 40.72400 1.000 111.96719 170 ALA B CA 1
ATOM 4203 C C . ALA B 1 144 ? 20.82900 51.82200 41.39200 1.000 116.15987 170 ALA B C 1
ATOM 4204 O O . ALA B 1 144 ? 21.45900 52.49000 42.21900 1.000 112.66249 170 ALA B O 1
ATOM 4206 N N . THR B 1 145 ? 21.17900 50.57900 41.06100 1.000 126.53303 171 THR B N 1
ATOM 4207 C CA . THR B 1 145 ? 22.28700 49.86400 41.69400 1.000 122.50934 171 THR B CA 1
ATOM 4208 C C . THR B 1 145 ? 23.20100 49.33400 40.59600 1.000 115.22725 171 THR B C 1
ATOM 4209 O O . THR B 1 145 ? 23.05400 48.18700 40.15000 1.000 112.72265 171 THR B O 1
ATOM 4213 N N . PRO B 1 146 ? 24.17300 50.13700 40.15200 1.000 107.29289 172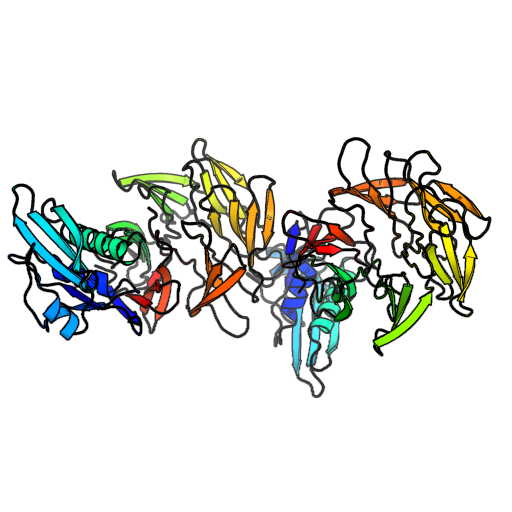 PRO B N 1
ATOM 4214 C CA . PRO B 1 146 ? 24.89300 49.81100 38.90800 1.000 102.88852 172 PRO B CA 1
ATOM 4215 C C . PRO B 1 146 ? 25.66300 48.49900 38.93100 1.000 102.21639 172 PRO B C 1
ATOM 4216 O O . PRO B 1 146 ? 25.84600 47.89600 37.86700 1.000 98.50605 172 PRO B O 1
ATOM 4220 N N . ALA B 1 147 ? 26.12400 48.04300 40.09900 1.000 91.94866 173 ALA B N 1
ATOM 4221 C CA . ALA B 1 147 ? 27.00300 46.87500 40.15400 1.000 75.28022 173 ALA B CA 1
ATOM 4222 C C . ALA B 1 147 ? 26.34900 45.65400 39.51600 1.000 75.89628 173 ALA B C 1
ATOM 4223 O O . ALA B 1 147 ? 26.84400 45.11700 38.51800 1.000 66.25193 173 ALA B O 1
ATOM 4225 N N . GLU B 1 148 ? 25.23600 45.20100 40.08000 1.000 79.10140 174 GLU B N 1
ATOM 4226 C CA . GLU B 1 148 ? 24.47000 44.08500 39.52200 1.000 65.50464 174 GLU B CA 1
ATOM 4227 C C . GLU B 1 148 ? 23.27800 44.59300 38.72100 1.000 60.00952 174 GLU B C 1
ATOM 4228 O O . GLU B 1 148 ? 22.15300 44.12000 38.87800 1.000 63.77108 174 GLU B O 1
ATOM 4234 N N . ARG B 1 149 ? 23.53400 45.57000 37.84400 1.000 57.69669 175 ARG B N 1
ATOM 4235 C CA . ARG B 1 149 ? 22.45400 46.25300 37.13500 1.000 52.86345 175 ARG B CA 1
ATOM 4236 C C . ARG B 1 149 ? 21.60400 45.28000 36.32800 1.000 52.33620 175 ARG B C 1
ATOM 4237 O O . ARG B 1 149 ? 20.37100 45.37300 36.32900 1.000 54.53572 175 ARG B O 1
ATOM 4245 N N . TYR B 1 150 ? 22.24000 44.33900 35.63600 1.000 44.90170 176 TYR B N 1
ATOM 4246 C CA . TYR B 1 150 ? 21.54100 43.34000 34.84100 1.000 38.78364 176 TYR B CA 1
ATOM 4247 C C . TYR B 1 150 ? 21.87600 41.95600 35.37500 1.000 42.86083 176 TYR B C 1
ATOM 4248 O O . TYR B 1 150 ? 23.04800 41.64400 35.61100 1.000 41.66065 176 TYR B O 1
ATOM 4257 N N . THR B 1 151 ? 20.84700 41.13400 35.56900 1.000 38.35483 177 THR B N 1
ATOM 4258 C CA . THR B 1 151 ? 21.01000 39.80600 36.15300 1.000 36.10266 177 THR B CA 1
ATOM 4259 C C . THR B 1 151 ? 20.12000 38.83300 35.39500 1.000 37.88056 177 THR B C 1
ATOM 4260 O O . THR B 1 151 ? 18.89200 38.88800 35.51800 1.000 38.03940 177 THR B O 1
ATOM 4264 N N . LEU B 1 152 ? 20.73300 37.94900 34.61300 1.000 35.82724 178 LEU B N 1
ATOM 4265 C CA . LEU B 1 152 ? 20.00000 36.86900 33.96800 1.000 36.36387 178 LEU B CA 1
ATOM 4266 C C . LEU B 1 152 ? 19.74900 35.76600 34.98800 1.000 38.71303 178 LEU B C 1
ATOM 4267 O O . LEU B 1 152 ? 20.69700 35.20800 35.55200 1.000 39.56934 178 LEU B O 1
ATOM 4272 N N . GLN B 1 153 ? 18.47900 35.45500 35.22900 1.000 35.85916 179 GLN B N 1
ATOM 4273 C CA . GLN B 1 153 ? 18.10200 34.45800 36.21600 1.000 33.95518 179 GLN B CA 1
ATOM 4274 C C . GLN B 1 153 ? 17.15300 33.44400 35.59800 1.000 39.30264 179 GLN B C 1
ATOM 4275 O O . GLN B 1 153 ? 16.42900 33.74100 34.64400 1.000 38.39474 179 GLN B O 1
ATOM 4281 N N . ILE B 1 154 ? 17.17400 32.23600 36.15500 1.000 42.99921 180 ILE B N 1
ATOM 4282 C CA . ILE B 1 154 ? 16.23900 31.17600 35.80400 1.000 41.04214 180 ILE B CA 1
ATOM 4283 C C . ILE B 1 154 ? 15.64000 30.64600 37.09700 1.000 41.60208 180 ILE B C 1
ATOM 4284 O O . ILE B 1 154 ? 16.37400 30.28800 38.02400 1.000 37.46261 180 ILE B O 1
ATOM 4289 N N . ALA B 1 155 ? 14.31200 30.61100 37.16700 1.000 34.27769 181 ALA B N 1
ATOM 4290 C CA . ALA B 1 155 ? 13.62400 30.18100 38.37400 1.000 45.59506 181 ALA B CA 1
ATOM 4291 C C . ALA B 1 155 ? 12.50100 29.22800 37.99900 1.000 33.26588 181 ALA B C 1
ATOM 4292 O O . ALA B 1 155 ? 12.18400 29.03400 36.82100 1.000 26.38694 181 ALA B O 1
ATOM 4294 N N . ASP B 1 156 ? 11.90100 28.62400 39.02100 1.000 35.09469 182 ASP B N 1
ATOM 4295 C CA . ASP B 1 156 ? 10.74300 27.77300 38.81300 1.000 32.16030 182 ASP B CA 1
ATOM 4296 C C . ASP B 1 156 ? 9.55200 28.61200 38.35400 1.000 35.98214 182 ASP B C 1
ATOM 4297 O O . ASP B 1 156 ? 9.57500 29.84600 38.37900 1.000 32.75430 182 ASP B O 1
ATOM 4302 N N . THR B 1 157 ? 8.49000 27.92200 37.93200 1.000 38.78222 183 THR B N 1
ATOM 4303 C CA . THR B 1 157 ? 7.31400 28.61500 37.42100 1.000 33.46469 183 THR B CA 1
ATOM 4304 C C . THR B 1 157 ? 6.55000 29.36400 38.50400 1.000 30.96202 183 THR B C 1
ATOM 4305 O O . THR B 1 157 ? 5.65300 30.14700 38.17400 1.000 41.09294 183 THR B O 1
ATOM 4309 N N . ASP B 1 158 ? 6.87600 29.14600 39.77700 1.000 31.67494 184 ASP B N 1
ATOM 4310 C CA . ASP B 1 158 ? 6.31000 29.92200 40.87100 1.000 34.94908 184 ASP B CA 1
ATOM 4311 C C . ASP B 1 158 ? 7.29800 30.93600 41.43200 1.000 36.25180 184 ASP B C 1
ATOM 4312 O O . ASP B 1 158 ? 7.02900 31.54000 42.47500 1.000 35.42951 184 ASP B O 1
ATOM 4317 N N . GLY B 1 159 ? 8.43400 31.13400 40.76300 1.000 37.26764 185 GLY B N 1
ATOM 4318 C CA . GLY B 1 159 ? 9.43700 32.07800 41.20000 1.000 37.58047 185 GLY B CA 1
ATOM 4319 C C . GLY B 1 159 ? 10.42800 31.54500 42.21200 1.000 43.04363 185 GLY B C 1
ATOM 4320 O O . GLY B 1 159 ? 11.38300 32.25500 42.55100 1.000 45.96911 185 GLY B O 1
ATOM 4321 N N . GLU B 1 160 ? 10.23800 30.32300 42.70100 1.000 41.83959 186 GLU B N 1
ATOM 4322 C CA . GLU B 1 160 ? 11.12500 29.76600 43.70800 1.000 43.20037 186 GLU B CA 1
ATOM 4323 C C . GLU B 1 160 ? 12.38700 29.19600 43.06600 1.000 38.27739 186 GLU B C 1
ATOM 4324 O O . GLU B 1 160 ? 12.43300 28.90800 41.86700 1.000 35.14535 186 GLU B O 1
ATOM 4330 N N . GLN B 1 161 ? 13.41500 29.03500 43.89400 1.000 40.63745 187 GLN B N 1
ATOM 4331 C CA . GLN B 1 161 ? 14.70800 28.50500 43.47700 1.000 42.53674 187 GLN B CA 1
ATOM 4332 C C . GLN B 1 161 ? 15.28600 29.25900 42.27600 1.000 40.16643 187 GLN B C 1
ATOM 4333 O O . GLN B 1 161 ? 15.45800 28.68100 41.19700 1.000 38.52561 187 GLN B O 1
ATOM 4339 N N . PRO B 1 162 ? 15.60100 30.54400 42.42800 1.000 41.68185 188 PRO B N 1
ATOM 4340 C CA . PRO B 1 162 ? 16.18300 31.28800 41.30700 1.000 44.40686 188 PRO B CA 1
ATOM 4341 C C . PRO B 1 162 ? 17.62700 30.88200 41.06500 1.000 41.81788 188 PRO B C 1
ATOM 4342 O O . PRO B 1 162 ? 18.38000 30.57900 41.99400 1.000 43.52707 188 PRO B O 1
ATOM 4346 N N . LYS B 1 163 ? 18.00600 30.87600 39.78900 1.000 37.88497 189 LYS B N 1
ATOM 4347 C CA . LYS B 1 163 ? 19.33300 30.44700 39.35000 1.000 42.00861 189 LYS B CA 1
ATOM 4348 C C . LYS B 1 163 ? 19.90400 31.53900 38.45100 1.000 45.30778 189 LYS B C 1
ATOM 4349 O O . LYS B 1 163 ? 19.56700 31.61200 37.26600 1.000 53.63251 189 LYS B O 1
ATOM 4355 N N . THR B 1 164 ? 20.75700 32.39000 39.01900 1.000 48.10452 190 THR B N 1
ATOM 4356 C CA . THR B 1 164 ? 21.43400 33.41400 38.23600 1.000 52.98596 190 THR B CA 1
ATOM 4357 C C . THR B 1 164 ? 22.25800 32.76200 37.13100 1.000 43.83385 190 THR B C 1
ATOM 4358 O O . THR B 1 164 ? 22.72700 31.63300 37.26500 1.000 62.55948 190 THR B O 1
ATOM 4362 N N . VAL B 1 165 ? 22.39400 33.46400 36.00500 1.000 44.25526 191 VAL B N 1
ATOM 4363 C CA . VAL B 1 165 ? 23.23500 33.01900 34.90400 1.000 44.44971 191 VAL B CA 1
ATOM 4364 C C . VAL B 1 165 ? 24.40800 33.96200 34.67300 1.000 42.66726 191 VAL B C 1
ATOM 4365 O O . VAL B 1 165 ? 25.52100 33.51300 34.37400 1.000 43.04688 191 VAL B O 1
ATOM 4369 N N . LEU B 1 166 ? 24.18800 35.26700 34.81800 1.000 44.66565 192 LEU B N 1
ATOM 4370 C CA . LEU B 1 166 ? 25.22500 36.25700 34.56700 1.000 46.58268 192 LEU B CA 1
ATOM 4371 C C . LEU B 1 166 ? 24.81700 37.57300 35.21300 1.000 45.38908 192 LEU B C 1
ATOM 4372 O O . LEU B 1 166 ? 23.63500 37.92500 35.22200 1.000 46.87009 192 LEU B O 1
ATOM 4377 N N . SER B 1 167 ? 25.79900 38.28600 35.75900 1.000 52.35790 193 SER B N 1
ATOM 4378 C CA . SER B 1 167 ? 25.60800 39.62100 36.30500 1.000 51.27716 193 SER B CA 1
ATOM 4379 C C . SER B 1 167 ? 26.54000 40.59000 35.59100 1.000 50.14726 193 SER B C 1
ATOM 4380 O O . SER B 1 167 ? 27.67200 40.23500 35.24700 1.000 58.79776 193 SER B O 1
ATOM 4383 N N . SER B 1 168 ? 26.06100 41.81300 35.37000 1.000 50.98171 194 SER B N 1
ATOM 4384 C CA . SER B 1 168 ? 26.83600 42.80600 34.63800 1.000 55.88050 194 SER B CA 1
ATOM 4385 C C . SER B 1 168 ? 26.23300 44.18400 34.86000 1.000 55.48781 194 SER B C 1
ATOM 4386 O O . SER B 1 168 ? 25.05600 44.32100 35.20100 1.000 52.92195 194 SER B O 1
ATOM 4389 N N . ARG B 1 169 ? 27.06600 45.20800 34.66400 1.000 52.63570 195 ARG B N 1
ATOM 4390 C CA . ARG B 1 169 ? 26.59200 46.58600 34.65300 1.000 53.41808 195 ARG B CA 1
ATOM 4391 C C . ARG B 1 169 ? 25.98600 46.98500 33.31600 1.000 54.84298 195 ARG B C 1
ATOM 4392 O O . ARG B 1 169 ? 25.38400 48.06000 33.22200 1.000 54.97842 195 ARG B O 1
ATOM 4400 N N . ASP B 1 170 ? 26.13300 46.15600 32.29100 1.000 39.58968 196 ASP B N 1
ATOM 4401 C CA . ASP B 1 170 ? 25.71300 46.46500 30.93800 1.000 43.95223 196 ASP B CA 1
ATOM 4402 C C . ASP B 1 170 ? 24.53100 45.59800 30.52100 1.000 45.06743 196 ASP B C 1
ATOM 4403 O O . ASP B 1 170 ? 24.32400 44.50900 31.06600 1.000 39.43643 196 ASP B O 1
ATOM 4408 N N . PRO B 1 171 ? 23.72700 46.06300 29.56400 1.000 42.14224 197 PRO B N 1
ATOM 4409 C CA . PRO B 1 171 ? 22.49000 45.35100 29.21300 1.000 39.45571 197 PRO B CA 1
ATOM 4410 C C . PRO B 1 171 ? 22.70200 43.88000 28.88400 1.000 49.43585 197 PRO B C 1
ATOM 4411 O O . PRO B 1 171 ? 23.58800 43.51400 28.10700 1.000 49.47447 197 PRO B O 1
ATOM 4415 N N . ILE B 1 172 ? 21.87800 43.03500 29.49700 1.000 36.91614 198 ILE B N 1
ATOM 4416 C CA . ILE B 1 172 ? 21.70400 41.64300 29.10100 1.000 37.14163 198 ILE B CA 1
ATOM 4417 C C . ILE B 1 172 ? 20.28300 41.51300 28.57300 1.000 40.85234 198 ILE B C 1
ATOM 4418 O O . ILE B 1 172 ? 19.32000 41.80900 29.29100 1.000 38.54302 198 ILE B O 1
ATOM 4423 N N . LEU B 1 173 ? 20.14600 41.08400 27.31900 1.000 40.07555 199 LEU B N 1
ATOM 4424 C CA . LEU B 1 173 ? 18.86300 41.13500 26.63400 1.000 43.59566 199 LEU B CA 1
ATOM 4425 C C . LEU B 1 173 ? 18.50300 39.78700 26.02700 1.000 41.40763 199 LEU B C 1
ATOM 4426 O O . LEU B 1 173 ? 19.37300 38.96800 25.71900 1.000 25.18918 199 LEU B O 1
ATOM 4431 N N . SER B 1 174 ? 17.19300 39.57800 25.86900 1.000 39.03785 200 SER B N 1
ATOM 4432 C CA . SER B 1 174 ? 16.57300 38.52900 25.06500 1.000 35.58336 200 SER B CA 1
ATOM 4433 C C . SER B 1 174 ? 17.12800 37.13800 25.35000 1.000 36.25764 200 SER B C 1
ATOM 4434 O O . SER B 1 174 ? 17.83600 36.57200 24.50700 1.000 33.36488 200 SER B O 1
ATOM 4437 N N . PRO B 1 175 ? 16.82400 36.54800 26.50400 1.000 36.63339 201 PRO B N 1
ATOM 4438 C CA . PRO B 1 175 ? 17.21200 35.15200 26.72800 1.000 32.12338 201 PRO B CA 1
ATOM 4439 C C . PRO B 1 175 ? 16.34800 34.21600 25.89700 1.000 28.68208 201 PRO B C 1
ATOM 4440 O O . PRO B 1 175 ? 15.14600 34.43500 25.72900 1.000 34.62575 201 PRO B O 1
ATOM 4444 N N . ALA B 1 176 ? 16.97700 33.16900 25.36800 1.000 26.26735 202 ALA B N 1
ATOM 4445 C CA . ALA B 1 176 ? 16.28700 32.19400 24.53500 1.000 24.41633 202 ALA B CA 1
ATOM 4446 C C . ALA B 1 176 ? 16.80600 30.80300 24.85700 1.000 33.59592 202 ALA B C 1
ATOM 4447 O O . ALA B 1 176 ? 18.01900 30.59800 24.95700 1.000 28.24511 202 ALA B O 1
ATOM 4449 N N . TRP B 1 177 ? 15.88800 29.85600 25.01400 1.000 32.62797 203 TRP B N 1
ATOM 4450 C CA . TRP B 1 177 ? 16.23600 28.48700 25.35600 1.000 32.09789 203 TRP B CA 1
ATOM 4451 C C . TRP B 1 177 ? 16.52700 27.67200 24.10300 1.000 33.91360 203 TRP B C 1
ATOM 4452 O O . TRP B 1 177 ? 15.99200 27.93800 23.02400 1.000 31.48835 203 TRP B O 1
ATOM 4463 N N . THR B 1 178 ? 17.38600 26.66900 24.26000 1.000 32.67067 204 THR B N 1
ATOM 4464 C CA . THR B 1 178 ? 17.53900 25.66200 23.22700 1.000 34.16739 204 THR B CA 1
ATOM 4465 C C . THR B 1 178 ? 16.36700 24.68200 23.29200 1.000 32.08515 204 THR B C 1
ATOM 4466 O O . THR B 1 178 ? 15.75300 24.51500 24.34900 1.000 27.32710 204 THR B O 1
ATOM 4470 N N . PRO B 1 179 ? 16.02500 24.04100 22.16900 1.000 31.76585 205 PRO B N 1
ATOM 4471 C CA . PRO B 1 179 ? 14.85300 23.14500 22.15300 1.000 37.23250 205 PRO B CA 1
ATOM 4472 C C . PRO B 1 179 ? 14.82400 22.11000 23.26800 1.000 34.57033 205 PRO B C 1
ATOM 4473 O O . PRO B 1 179 ? 13.73500 21.67000 23.65800 1.000 42.76457 205 PRO B O 1
ATOM 4477 N N . ASP B 1 180 ? 15.97700 21.70400 23.79400 1.000 35.57108 206 ASP B N 1
ATOM 4478 C CA . ASP B 1 180 ? 16.02800 20.73800 24.88300 1.000 38.91699 206 ASP B CA 1
ATOM 4479 C C . ASP B 1 180 ? 16.11000 21.39100 26.25700 1.000 40.50619 206 ASP B C 1
ATOM 4480 O O . ASP B 1 180 ? 16.18200 20.67500 27.26200 1.000 42.63421 206 ASP B O 1
ATOM 4485 N N . ALA B 1 181 ? 16.11200 22.72400 26.32000 1.000 36.25382 207 ALA B N 1
ATOM 4486 C CA . ALA B 1 181 ? 16.18000 23.48700 27.56700 1.000 33.25942 207 ALA B CA 1
ATOM 4487 C C . ALA B 1 181 ? 17.45100 23.20300 28.36100 1.000 34.96314 207 ALA B C 1
ATOM 4488 O O . ALA B 1 181 ? 17.51000 23.48100 29.56300 1.000 32.38926 207 ALA B O 1
ATOM 4490 N N . LYS B 1 182 ? 18.47900 22.65400 27.71400 1.000 37.99952 208 LYS B N 1
ATOM 4491 C CA . LYS B 1 182 ? 19.75300 22.40300 28.37500 1.000 39.49566 208 LYS B CA 1
ATOM 4492 C C . LYS B 1 182 ? 20.70400 23.58900 28.29800 1.000 49.37443 208 LYS B C 1
ATOM 4493 O O . LYS B 1 182 ? 21.65100 23.66000 29.09000 1.000 44.70180 208 LYS B O 1
ATOM 4499 N N . LYS B 1 183 ? 20.47800 24.51400 27.36700 1.000 31.76998 209 LYS B N 1
ATOM 4500 C CA . LYS B 1 183 ? 21.31000 25.69700 27.22400 1.000 37.77028 209 LYS B CA 1
ATOM 4501 C C . LYS B 1 183 ? 20.41600 26.91100 27.02600 1.000 38.32350 209 LYS B C 1
ATOM 4502 O O . LYS B 1 183 ? 19.27100 26.80000 26.58100 1.000 31.76391 209 LYS B O 1
ATOM 4508 N N . ILE B 1 184 ? 20.95500 28.08000 27.36200 1.000 30.23119 210 ILE B N 1
ATOM 4509 C CA . ILE B 1 184 ? 20.25600 29.34600 27.19300 1.000 30.10989 210 ILE B CA 1
ATOM 4510 C C . ILE B 1 184 ? 21.18500 30.32600 26.49100 1.000 28.23720 210 ILE B C 1
ATOM 4511 O O . ILE B 1 184 ? 22.37500 30.41500 26.81500 1.000 35.20023 210 ILE B O 1
ATOM 4516 N N . ALA B 1 185 ? 20.64700 31.04300 25.51100 1.000 29.96969 211 ALA B N 1
ATOM 4517 C CA . ALA B 1 185 ? 21.38600 32.07000 24.79700 1.000 33.57311 211 ALA B CA 1
ATOM 4518 C C . ALA B 1 185 ? 20.86200 33.44600 25.18300 1.000 39.38190 211 ALA B C 1
ATOM 4519 O O . ALA B 1 185 ? 19.70700 33.59600 25.58800 1.000 25.61442 211 ALA B O 1
ATOM 4521 N N . TYR B 1 186 ? 21.72300 34.45000 25.05000 1.000 34.35172 212 TYR B N 1
ATOM 4522 C CA . TYR B 1 186 ? 21.35600 35.80500 25.43500 1.000 39.21948 212 TYR B CA 1
ATOM 4523 C C . TYR B 1 186 ? 22.29500 36.78700 24.75300 1.000 38.64907 212 TYR B C 1
ATOM 4524 O O . TYR B 1 186 ? 23.36700 36.41900 24.26600 1.000 37.60258 212 TYR B O 1
ATOM 4533 N N . VAL B 1 187 ? 21.87300 38.04600 24.73000 1.000 33.28138 213 VAL B N 1
ATOM 4534 C CA . VAL B 1 187 ? 22.66700 39.14000 24.18800 1.000 40.76721 213 VAL B CA 1
ATOM 4535 C C . VAL B 1 187 ? 23.27600 39.89500 25.35900 1.000 46.77864 213 VAL B C 1
ATOM 4536 O O . VAL B 1 187 ? 22.55500 40.35500 26.25300 1.000 41.44324 213 VAL B O 1
ATOM 4540 N N . SER B 1 188 ? 24.60000 40.01800 25.36200 1.000 46.57403 214 SER B N 1
ATOM 4541 C CA . SER B 1 188 ? 25.32200 40.65200 26.45800 1.000 43.59397 214 SER B CA 1
ATOM 4542 C C . SER B 1 188 ? 26.19400 41.76500 25.90400 1.000 45.16051 214 SER B C 1
ATOM 4543 O O . SER B 1 188 ? 27.05400 41.52000 25.05200 1.000 47.66920 214 SER B O 1
ATOM 4546 N N . PHE B 1 189 ? 25.96700 42.98800 26.38600 1.000 48.03298 215 PHE B N 1
ATOM 4547 C CA . PHE B 1 189 ? 26.86400 44.10600 26.13000 1.000 52.78584 215 PHE B CA 1
ATOM 4548 C C . PHE B 1 189 ? 27.98700 44.18300 27.15500 1.000 53.84909 215 PHE B C 1
ATOM 4549 O O . PHE B 1 189 ? 28.43000 45.28600 27.50300 1.000 51.30026 215 PHE B O 1
ATOM 4557 N N . GLU B 1 190 ? 28.44400 43.02500 27.64900 1.000 73.55379 216 GLU B N 1
ATOM 4558 C CA . GLU B 1 190 ? 29.52400 42.96200 28.63100 1.000 71.96048 216 GLU B CA 1
ATOM 4559 C C . GLU B 1 190 ? 30.69100 43.85100 28.22300 1.000 79.53865 216 GLU B C 1
ATOM 4560 O O . GLU B 1 190 ? 31.22100 44.61900 29.03400 1.000 78.13064 216 GLU B O 1
ATOM 4566 N N . THR B 1 191 ? 31.10300 43.75200 26.96700 1.000 76.91750 217 THR B N 1
ATOM 4567 C CA . THR B 1 191 ? 31.94000 44.75300 26.32900 1.000 73.58517 217 THR B CA 1
ATOM 4568 C C . THR B 1 191 ? 31.05500 45.65900 25.48000 1.000 75.75706 217 THR B C 1
ATOM 4569 O O . THR B 1 191 ? 29.92300 45.30900 25.13900 1.000 75.96302 217 THR B O 1
ATOM 4573 N N . LYS B 1 192 ? 31.58600 46.83900 25.14400 1.000 98.28717 218 LYS B N 1
ATOM 4574 C CA . LYS B 1 192 ? 30.78000 47.85500 24.47100 1.000 110.06110 218 LYS B CA 1
ATOM 4575 C C . LYS B 1 192 ? 30.11100 47.31800 23.21100 1.000 114.43924 218 LYS B C 1
ATOM 4576 O O . LYS B 1 192 ? 28.99000 47.72400 22.88000 1.000 112.51539 218 LYS B O 1
ATOM 4582 N N . ARG B 1 193 ? 30.75900 46.38800 22.51400 1.000 115.96182 219 ARG B N 1
ATOM 4583 C CA . ARG B 1 193 ? 30.11500 45.85200 21.32100 1.000 104.22981 219 ARG B CA 1
ATOM 4584 C C . ARG B 1 193 ? 29.32700 44.58700 21.66300 1.000 92.99442 219 ARG B C 1
ATOM 4585 O O . ARG B 1 193 ? 29.78500 43.76800 22.46600 1.000 90.78256 219 ARG B O 1
ATOM 4593 N N . PRO B 1 194 ? 28.15100 44.40600 21.06400 1.000 73.68049 220 PRO B N 1
ATOM 4594 C CA . PRO B 1 194 ? 27.26500 43.31500 21.48500 1.000 64.69293 220 PRO B CA 1
ATOM 4595 C C . PRO B 1 194 ? 27.77900 41.95300 21.04500 1.000 57.03094 220 PRO B C 1
ATOM 4596 O O . PRO B 1 194 ? 28.59900 41.82300 20.13300 1.000 62.46479 220 PRO B O 1
ATOM 4600 N N . ALA B 1 195 ? 27.26700 40.92200 21.71600 1.000 47.01707 221 ALA B N 1
ATOM 4601 C CA . ALA B 1 195 ? 27.65200 39.54800 21.43100 1.000 50.14176 221 ALA B CA 1
ATOM 4602 C C . ALA B 1 195 ? 26.57400 38.61200 21.95800 1.000 45.93173 221 ALA B C 1
ATOM 4603 O O . ALA B 1 195 ? 26.03100 38.83300 23.04400 1.000 38.93704 221 ALA B O 1
ATOM 4605 N N . ILE B 1 196 ? 26.27100 37.57400 21.18500 1.000 44.79826 222 ILE B N 1
ATOM 4606 C CA . ILE B 1 196 ? 25.31600 36.55000 21.59500 1.000 34.71720 222 ILE B CA 1
ATOM 4607 C C . ILE B 1 196 ? 26.09200 35.40300 22.22800 1.000 40.65449 222 ILE B C 1
ATOM 4608 O O . ILE B 1 196 ? 26.98300 34.82000 21.59900 1.000 36.08920 222 ILE B O 1
ATOM 4613 N N . TYR B 1 197 ? 25.76000 35.08400 23.47300 1.000 32.25680 223 TYR B N 1
ATOM 4614 C CA . TYR B 1 197 ? 26.41500 34.02100 24.21900 1.000 38.33150 223 TYR B CA 1
ATOM 4615 C C . TYR B 1 197 ? 25.52500 32.78700 24.26900 1.000 42.79873 223 TYR B C 1
ATOM 4616 O O . TYR B 1 197 ? 24.29700 32.88700 24.26400 1.000 40.01915 223 TYR B O 1
ATOM 4625 N N . LEU B 1 198 ? 26.15800 31.61800 24.31300 1.000 45.79950 224 LEU B N 1
ATOM 4626 C CA . LEU B 1 198 ? 25.47300 30.35400 24.55800 1.000 33.86780 224 LEU B CA 1
ATOM 4627 C C . LEU B 1 198 ? 26.09500 29.71900 25.79100 1.000 44.30850 224 LEU B C 1
ATOM 4628 O O . LEU B 1 198 ? 27.31100 29.50100 25.83300 1.000 50.64414 224 LEU B O 1
ATOM 4633 N N . GLN B 1 199 ? 25.26800 29.42900 26.79300 1.000 44.07868 225 GLN B N 1
ATOM 4634 C CA . GLN B 1 199 ? 25.74300 28.97200 28.09200 1.000 39.63270 225 GLN B CA 1
ATOM 4635 C C . GLN B 1 199 ? 25.12400 27.62200 28.42000 1.000 35.12901 225 GLN B C 1
ATOM 4636 O O . GLN B 1 199 ? 23.89600 27.48200 28.42600 1.000 36.15492 225 GLN B O 1
ATOM 4642 N N . ASP B 1 200 ? 25.97400 26.63400 28.69000 1.000 47.04733 226 ASP B N 1
ATOM 4643 C CA . ASP B 1 200 ? 25.50500 25.35000 29.19000 1.000 42.60363 226 ASP B CA 1
ATOM 4644 C C . ASP B 1 200 ? 25.04400 25.51200 30.63300 1.000 43.39155 226 ASP B C 1
ATOM 4645 O O . ASP B 1 200 ? 25.78300 26.02400 31.47700 1.000 41.73124 226 ASP B O 1
ATOM 4650 N N . LEU B 1 201 ? 23.81700 25.07600 30.91800 1.000 49.33611 227 LEU B N 1
ATOM 4651 C CA . LEU B 1 201 ? 23.26300 25.24600 32.25500 1.000 38.95922 227 LEU B CA 1
ATOM 4652 C C . LEU B 1 201 ? 23.76500 24.20300 33.24400 1.000 48.12797 227 LEU B C 1
ATOM 4653 O O . LEU B 1 201 ? 23.65500 24.41700 34.45600 1.000 51.95860 227 LEU B O 1
ATOM 4658 N N . SER B 1 202 ? 24.31100 23.08700 32.76100 1.000 43.99688 228 SER B N 1
ATOM 4659 C CA . SER B 1 202 ? 24.83200 22.06800 33.66600 1.000 54.69892 228 SER B CA 1
ATOM 4660 C C . SER B 1 202 ? 26.24600 22.40800 34.12500 1.000 58.66220 228 SER B C 1
ATOM 4661 O O . SER B 1 202 ? 26.53400 22.40600 35.32700 1.000 59.49871 228 SER B O 1
ATOM 4664 N N . THR B 1 203 ? 27.13800 22.70700 33.18100 1.000 45.97529 229 THR B N 1
ATOM 4665 C CA . THR B 1 203 ? 28.52000 23.03000 33.50600 1.000 48.11458 229 THR B CA 1
ATOM 4666 C C . THR B 1 203 ? 28.74300 24.51100 33.77700 1.000 47.89865 229 THR B C 1
ATOM 4667 O O . THR B 1 203 ? 29.74900 24.86700 34.40000 1.000 48.78335 229 THR B O 1
ATOM 4671 N N . GLY B 1 204 ? 27.83600 25.37700 33.32700 1.000 41.52232 230 GLY B N 1
ATOM 4672 C CA . GLY B 1 204 ? 28.00900 26.80500 33.47200 1.000 46.07556 230 GLY B CA 1
ATOM 4673 C C . GLY B 1 204 ? 28.88600 27.45400 32.42600 1.000 53.81140 230 GLY B C 1
ATOM 4674 O O . GLY B 1 204 ? 28.94500 28.69000 32.37400 1.000 46.79605 230 GLY B O 1
ATOM 4675 N N . THR B 1 205 ? 29.55600 26.67100 31.58200 1.000 46.51540 231 THR B N 1
ATOM 4676 C CA . THR B 1 205 ? 30.49900 27.21900 30.62100 1.000 41.67797 231 THR B CA 1
ATOM 4677 C C . THR B 1 205 ? 29.77500 28.02000 29.54000 1.000 42.19368 231 THR B C 1
ATOM 4678 O O . THR B 1 205 ? 28.55700 27.93400 29.36300 1.000 51.51381 231 THR B O 1
ATOM 4682 N N . ARG B 1 206 ? 30.56000 28.79400 28.79800 1.000 49.89961 232 ARG B N 1
ATOM 4683 C CA . ARG B 1 206 ? 30.07300 29.78700 27.85400 1.000 47.62523 232 ARG B CA 1
ATOM 4684 C C . ARG B 1 206 ? 30.71500 29.55200 26.49400 1.000 40.61487 232 ARG B C 1
ATOM 4685 O O . ARG B 1 206 ? 31.64200 28.75100 26.34900 1.000 57.40276 232 ARG B O 1
ATOM 4693 N N . GLU B 1 207 ? 30.21400 30.27700 25.49500 1.000 46.07353 233 GLU B N 1
ATOM 4694 C CA . GLU B 1 207 ? 30.85900 30.38400 24.19300 1.000 44.71524 233 GLU B CA 1
ATOM 4695 C C . GLU B 1 207 ? 30.17500 31.49100 23.40800 1.000 41.67877 233 GLU B C 1
ATOM 4696 O O . GLU B 1 207 ? 28.95000 31.62500 23.45700 1.000 47.95861 233 GLU B O 1
ATOM 4702 N N . VAL B 1 208 ? 30.97200 32.28500 22.70000 1.000 42.06558 234 VAL B N 1
ATOM 4703 C CA . VAL B 1 208 ? 30.43700 33.35700 21.86800 1.000 39.51399 234 VAL B CA 1
ATOM 4704 C C . VAL B 1 208 ? 29.93600 32.75500 20.56400 1.000 38.22965 234 VAL B C 1
ATOM 4705 O O . VAL B 1 208 ? 30.70800 32.16000 19.80500 1.000 45.20327 234 VAL B O 1
ATOM 4709 N N . ILE B 1 209 ? 28.64000 32.90500 20.30400 1.000 38.09935 235 ILE B N 1
ATOM 4710 C CA . ILE B 1 209 ? 28.08700 32.44500 19.03800 1.000 37.43329 235 ILE B CA 1
ATOM 4711 C C . ILE B 1 209 ? 28.38600 33.45000 17.93200 1.000 42.13941 235 ILE B C 1
ATOM 4712 O O . ILE B 1 209 ? 28.89100 33.08800 16.86300 1.000 42.18783 235 ILE B O 1
ATOM 4717 N N . THR B 1 210 ? 28.09700 34.72700 18.17800 1.000 48.14167 236 THR B N 1
ATOM 4718 C CA . THR B 1 210 ? 28.41200 35.78700 17.23200 1.000 50.79955 236 THR B CA 1
ATOM 4719 C C . THR B 1 210 ? 28.60500 37.08900 17.99500 1.000 53.46868 236 THR B C 1
ATOM 4720 O O . THR B 1 210 ? 27.95300 37.33200 19.01400 1.000 45.52410 236 THR B O 1
ATOM 4724 N N . SER B 1 211 ? 29.51600 37.92300 17.49000 1.000 51.63991 237 SER B N 1
ATOM 4725 C CA . SER B 1 211 ? 29.80700 39.23400 18.07900 1.000 59.15482 237 SER B CA 1
ATOM 4726 C C . SER B 1 211 ? 29.99100 40.21400 16.92100 1.000 64.86663 237 SER B C 1
ATOM 4727 O O . SER B 1 211 ? 31.10000 40.38700 16.40800 1.000 69.10216 237 SER B O 1
ATOM 4730 N N . PHE B 1 212 ? 28.89800 40.84900 16.52000 1.000 81.10443 238 PHE B N 1
ATOM 4731 C CA . PHE B 1 212 ? 28.87700 41.76100 15.39200 1.000 92.36934 238 PHE B CA 1
ATOM 4732 C C . PHE B 1 212 ? 29.02700 43.20100 15.87600 1.000 98.14859 238 PHE B C 1
ATOM 4733 O O . PHE B 1 212 ? 29.29800 43.46800 17.05100 1.000 97.48119 238 PHE B O 1
ATOM 4741 N N . LYS B 1 213 ? 28.85800 44.14400 14.95300 1.000 106.71045 239 LYS B N 1
ATOM 4742 C CA . LYS B 1 213 ? 28.65100 45.54800 15.27400 1.000 103.73743 239 LYS B CA 1
ATOM 4743 C C . LYS B 1 213 ? 27.25600 45.92500 14.80400 1.000 100.47757 239 LYS B C 1
ATOM 4744 O O . LYS B 1 213 ? 26.87500 45.61700 13.67000 1.000 104.66706 239 LYS B O 1
ATOM 4750 N N . GLY B 1 214 ? 26.49500 46.58200 15.67400 1.000 98.09734 240 GLY B N 1
ATOM 4751 C CA . GLY B 1 214 ? 25.09600 46.81700 15.38800 1.000 93.16730 240 GLY B CA 1
ATOM 4752 C C . GLY B 1 214 ? 24.32700 45.51400 15.38000 1.000 86.85705 240 GLY B C 1
ATOM 4753 O O . GLY B 1 214 ? 23.72200 45.14200 14.37200 1.000 81.37806 240 GLY B O 1
ATOM 4754 N N . LEU B 1 215 ? 24.36500 44.79800 16.49900 1.000 85.35648 241 LEU B N 1
ATOM 4755 C CA . LEU B 1 215 ? 23.67400 43.52000 16.65200 1.000 64.64767 241 LEU B CA 1
ATOM 4756 C C . LEU B 1 215 ? 22.61000 43.70400 17.72800 1.000 74.21264 241 LEU B C 1
ATOM 4757 O O . LEU B 1 215 ? 22.92000 43.70900 18.92400 1.000 84.77146 241 LEU B O 1
ATOM 4762 N N . ASN B 1 216 ? 21.35700 43.87000 17.30200 1.000 81.48071 242 ASN B N 1
ATOM 4763 C CA . ASN B 1 216 ? 20.26500 44.00300 18.25800 1.000 86.32289 242 ASN B CA 1
ATOM 4764 C C . ASN B 1 216 ? 19.96100 42.68900 18.96400 1.000 74.36865 242 ASN B C 1
ATOM 4765 O O . ASN B 1 216 ? 19.39900 42.70600 20.06400 1.000 89.03198 242 ASN B O 1
ATOM 4770 N N . GLY B 1 217 ? 20.31700 41.55700 18.36000 1.000 68.39805 243 GLY B N 1
ATOM 4771 C CA . GLY B 1 217 ? 20.23200 40.27500 19.03100 1.000 59.53436 243 GLY B CA 1
ATOM 4772 C C . GLY B 1 217 ? 18.97300 39.48000 18.75600 1.000 54.30803 243 GLY B C 1
ATOM 4773 O O . GLY B 1 217 ? 18.70300 39.10400 17.61000 1.000 40.09477 243 GLY B O 1
ATOM 4774 N N . ALA B 1 218 ? 18.20400 39.20800 19.81400 1.000 52.83681 244 ALA B N 1
ATOM 4775 C CA . ALA B 1 218 ? 16.98100 38.41300 19.77200 1.000 38.80022 244 ALA B CA 1
ATOM 4776 C C . ALA B 1 218 ? 17.23700 37.04100 19.15600 1.000 36.11820 244 ALA B C 1
ATOM 4777 O O . ALA B 1 218 ? 16.76200 36.76200 18.04800 1.000 33.93107 244 ALA B O 1
ATOM 4779 N N . PRO B 1 219 ? 17.96800 36.16000 19.83300 1.000 34.97847 245 PRO B N 1
ATOM 4780 C CA . PRO B 1 219 ? 18.23000 34.83400 19.26800 1.000 35.56635 245 PRO B CA 1
ATOM 4781 C C . PRO B 1 219 ? 17.01500 33.92500 19.35900 1.000 27.78314 245 PRO B C 1
ATOM 4782 O O . PRO B 1 219 ? 16.16300 34.06100 20.23900 1.000 36.73773 245 PRO B O 1
ATOM 4786 N N . SER B 1 220 ? 16.94700 32.98600 18.41700 1.000 37.89539 246 SER B N 1
ATOM 4787 C CA . SER B 1 220 ? 15.87900 31.99600 18.37200 1.000 32.65257 246 SER B CA 1
ATOM 4788 C C . SER B 1 220 ? 16.43100 30.73300 17.73000 1.000 41.68645 246 SER B C 1
ATOM 4789 O O . SER B 1 220 ? 17.07300 30.80400 16.67900 1.000 40.40578 246 SER B O 1
ATOM 4792 N N . PHE B 1 221 ? 16.17700 29.58800 18.35600 1.000 37.94643 247 PHE B N 1
ATOM 4793 C CA . PHE B 1 221 ? 16.79200 28.33000 17.95600 1.000 42.58348 247 PHE B CA 1
ATOM 4794 C C . PHE B 1 221 ? 15.80900 27.45800 17.18600 1.000 39.18863 247 PHE B C 1
ATOM 4795 O O . PHE B 1 221 ? 14.63000 27.36900 17.53800 1.000 34.89469 247 PHE B O 1
ATOM 4803 N N . SER B 1 222 ? 16.31100 26.81300 16.13600 1.000 44.47728 248 SER B N 1
ATOM 4804 C CA . SER B 1 222 ? 15.47400 25.97600 15.29600 1.000 40.50759 248 SER B CA 1
ATOM 4805 C C . SER B 1 222 ? 15.09400 24.69000 16.02900 1.000 42.63050 248 SER B C 1
ATOM 4806 O O . SER B 1 222 ? 15.87900 24.16200 16.82100 1.000 33.50848 248 SER B O 1
ATOM 4809 N N . PRO B 1 223 ? 13.88400 24.17300 15.78400 1.000 41.45152 249 PRO B N 1
ATOM 4810 C CA . PRO B 1 223 ? 13.46900 22.92800 16.45700 1.000 36.42448 249 PRO B CA 1
ATOM 4811 C C . PRO B 1 223 ? 14.42500 21.76700 16.24500 1.000 43.75370 249 PRO B C 1
ATOM 4812 O O . PRO B 1 223 ? 14.61700 20.95900 17.16200 1.000 42.23008 249 PRO B O 1
ATOM 4816 N N . ASP B 1 224 ? 15.03600 21.65600 15.06300 1.000 39.56438 250 ASP B N 1
ATOM 4817 C CA . ASP B 1 224 ? 15.95800 20.55200 14.81100 1.000 41.92973 250 ASP B CA 1
ATOM 4818 C C . ASP B 1 224 ? 17.29900 20.72200 15.51500 1.000 44.51605 250 ASP B C 1
ATOM 4819 O O . ASP B 1 224 ? 18.14600 19.82600 15.41300 1.000 41.79592 250 ASP B O 1
ATOM 4824 N N . GLY B 1 225 ? 17.51400 21.83300 16.21600 1.000 37.31408 251 GLY B N 1
ATOM 4825 C CA . GLY B 1 225 ? 18.75200 22.03700 16.94100 1.000 38.86638 251 GLY B CA 1
ATOM 4826 C C . GLY B 1 225 ? 19.96900 22.27000 16.07700 1.000 51.11414 251 GLY B C 1
ATOM 4827 O O . GLY B 1 225 ? 21.08900 22.00800 16.52200 1.000 60.02869 251 GLY B O 1
ATOM 4828 N N . LYS B 1 226 ? 19.78600 22.76100 14.85000 1.000 50.66712 252 LYS B N 1
ATOM 4829 C CA . LYS B 1 226 ? 20.89300 22.96300 13.92900 1.000 46.95626 252 LYS B CA 1
ATOM 4830 C C . LYS B 1 226 ? 21.11900 24.41100 13.52300 1.000 44.92838 252 LYS B C 1
ATOM 4831 O O . LYS B 1 226 ? 22.20800 24.72700 13.03300 1.000 43.13371 252 LYS B O 1
ATOM 4837 N N . SER B 1 227 ? 20.14200 25.29500 13.71000 1.000 33.46078 253 SER B N 1
ATOM 4838 C CA . SER B 1 227 ? 20.23200 26.65900 13.21400 1.000 38.95196 253 SER B CA 1
ATOM 4839 C C . SER B 1 227 ? 19.78600 27.64200 14.28700 1.000 36.72482 253 SER B C 1
ATOM 4840 O O . SER B 1 227 ? 19.17800 27.27100 15.29500 1.000 44.36524 253 SER B O 1
ATOM 4843 N N . MET B 1 228 ? 20.09400 28.91600 14.05000 1.000 38.64757 254 MET B N 1
ATOM 4844 C CA . MET B 1 228 ? 19.72200 29.98900 14.96000 1.000 40.57464 254 MET B CA 1
ATOM 4845 C C . MET B 1 228 ? 19.41500 31.24100 14.15400 1.000 43.04915 254 MET B C 1
ATOM 4846 O O . MET B 1 228 ? 20.16300 31.59400 13.23800 1.000 39.13333 254 MET B O 1
ATOM 4851 N N . LEU B 1 229 ? 18.32000 31.90800 14.50200 1.000 35.36320 255 LEU B N 1
ATOM 4852 C CA . LEU B 1 229 ? 17.97300 33.19900 13.92800 1.000 30.25320 255 LEU B CA 1
ATOM 4853 C C . LEU B 1 229 ? 18.35100 34.31400 14.89400 1.000 27.79534 255 LEU B C 1
ATOM 4854 O O . LEU B 1 229 ? 18.28500 34.14800 16.11400 1.000 38.62538 255 LEU B O 1
ATOM 4859 N N . PHE B 1 230 ? 18.75200 35.45400 14.33700 1.000 27.63763 256 PHE B N 1
ATOM 4860 C CA . PHE B 1 230 ? 19.10900 36.60800 15.15100 1.000 28.55240 256 PHE B CA 1
ATOM 4861 C C . PHE B 1 230 ? 18.97900 37.86600 14.30500 1.000 34.57490 256 PHE B C 1
ATOM 4862 O O . PHE B 1 230 ? 18.83100 37.80700 13.08200 1.000 38.32214 256 PHE B O 1
ATOM 4870 N N . THR B 1 231 ? 19.03700 39.01100 14.98000 1.000 37.18821 257 THR B N 1
ATOM 4871 C CA . THR B 1 231 ? 18.92600 40.31600 14.34600 1.000 48.88034 257 THR B CA 1
ATOM 4872 C C . THR B 1 231 ? 20.25400 41.05500 14.44700 1.000 55.10680 257 THR B C 1
ATOM 4873 O O . THR B 1 231 ? 20.89500 41.05800 15.50200 1.000 53.92193 257 THR B O 1
ATOM 4877 N N . ALA B 1 232 ? 20.66100 41.68100 13.34400 1.000 54.84197 258 ALA B N 1
ATOM 4878 C CA . ALA B 1 232 ? 21.91600 42.41900 13.30100 1.000 62.76052 258 ALA B CA 1
ATOM 4879 C C . ALA B 1 232 ? 21.80000 43.54000 12.28000 1.000 70.60020 258 ALA B C 1
ATOM 4880 O O . ALA B 1 232 ? 21.37700 43.30600 11.14400 1.000 62.18062 258 ALA B O 1
ATOM 4882 N N . SER B 1 233 ? 22.17900 44.75200 12.69000 1.000 75.14311 259 SER B N 1
ATOM 4883 C CA . SER B 1 233 ? 22.11500 45.92700 11.82100 1.000 90.53551 259 SER B CA 1
ATOM 4884 C C . SER B 1 233 ? 23.46800 46.10900 11.13900 1.000 96.15519 259 SER B C 1
ATOM 4885 O O . SER B 1 233 ? 24.30900 46.91100 11.55000 1.000 97.80696 259 SER B O 1
ATOM 4888 N N . MET B 1 234 ? 23.68100 45.33600 10.08000 1.000 121.83956 260 MET B N 1
ATOM 4889 C CA . MET B 1 234 ? 24.80100 45.57600 9.18500 1.000 127.34330 260 MET B CA 1
ATOM 4890 C C . MET B 1 234 ? 24.37500 46.59800 8.14100 1.000 126.81130 260 MET B C 1
ATOM 4891 O O . MET B 1 234 ? 23.23900 46.56800 7.65700 1.000 131.44089 260 MET B O 1
ATOM 4896 N N . ASN B 1 235 ? 25.29200 47.50900 7.81100 1.000 104.63341 261 ASN B N 1
ATOM 4897 C CA . ASN B 1 235 ? 24.99100 48.69000 7.00800 1.000 119.58884 261 ASN B CA 1
ATOM 4898 C C . ASN B 1 235 ? 23.96600 49.57100 7.71500 1.000 117.15570 261 ASN B C 1
ATOM 4899 O O . ASN B 1 235 ? 24.27400 50.18500 8.74200 1.000 113.79037 261 ASN B O 1
ATOM 4904 N N . GLY B 1 236 ? 22.74500 49.63200 7.18900 1.000 112.43119 262 GLY B N 1
ATOM 4905 C CA . GLY B 1 236 ? 21.76700 50.58500 7.68000 1.000 110.28780 262 GLY B CA 1
ATOM 4906 C C . GLY B 1 236 ? 20.80100 50.07700 8.73300 1.000 108.13816 262 GLY B C 1
ATOM 4907 O O . GLY B 1 236 ? 20.93500 50.39900 9.91700 1.000 104.47291 262 GLY B O 1
ATOM 4908 N N . ASN B 1 237 ? 19.81900 49.29100 8.31100 1.000 103.04719 263 ASN B N 1
ATOM 4909 C CA . ASN B 1 237 ? 18.68900 48.87600 9.12600 1.000 87.48525 263 ASN B CA 1
ATOM 4910 C C . ASN B 1 237 ? 18.87600 47.45000 9.63300 1.000 85.02112 263 ASN B C 1
ATOM 4911 O O . ASN B 1 237 ? 19.69200 46.69400 9.09800 1.000 82.05229 263 ASN B O 1
ATOM 4916 N N . PRO B 1 238 ? 18.14100 47.04300 10.67300 1.000 85.11475 264 PRO B N 1
ATOM 4917 C CA . PRO B 1 238 ? 18.35300 45.70000 11.23500 1.000 73.31383 264 PRO B CA 1
ATOM 4918 C C . PRO B 1 238 ? 17.82300 44.61800 10.30700 1.000 73.42663 264 PRO B C 1
ATOM 4919 O O . PRO B 1 238 ? 16.68500 44.68200 9.83700 1.000 74.59021 264 PRO B O 1
ATOM 4923 N N . GLU B 1 239 ? 18.65900 43.61800 10.05300 1.000 67.03907 265 GLU B N 1
ATOM 4924 C CA . GLU B 1 239 ? 18.31500 42.49700 9.19500 1.000 63.79860 265 GLU B CA 1
ATOM 4925 C C . GLU B 1 239 ? 18.19500 41.22400 10.02200 1.000 57.33454 265 GLU B C 1
ATOM 4926 O O . GLU B 1 239 ? 18.69900 41.13200 11.14400 1.000 53.56177 265 GLU B O 1
ATOM 4932 N N . ILE B 1 240 ? 17.51300 40.23600 9.44900 1.000 53.92602 266 ILE B N 1
ATOM 4933 C CA . ILE B 1 240 ? 17.34800 38.92700 10.06800 1.000 48.17723 266 ILE B CA 1
ATOM 4934 C C . ILE B 1 240 ? 18.28800 37.95000 9.37900 1.000 47.12034 266 ILE B C 1
ATOM 4935 O O . ILE B 1 240 ? 18.26200 37.81200 8.14900 1.000 39.73532 266 ILE B O 1
ATOM 4940 N N . TYR B 1 241 ? 19.12700 37.28300 10.16600 1.000 43.73148 267 TYR B N 1
ATOM 4941 C CA . TYR B 1 241 ? 20.07200 36.30200 9.66100 1.000 42.91144 267 TYR B CA 1
ATOM 4942 C C . TYR B 1 241 ? 19.78500 34.94400 10.28700 1.000 39.16170 267 TYR B C 1
ATOM 4943 O O . TYR B 1 241 ? 19.14400 34.84200 11.33600 1.000 45.44772 267 TYR B O 1
ATOM 4952 N N . GLN B 1 242 ? 20.26900 33.89600 9.62700 1.000 34.28737 268 GLN B N 1
ATOM 4953 C CA . GLN B 1 242 ? 20.24000 32.54400 10.16700 1.000 39.92216 268 GLN B CA 1
ATOM 4954 C C . GLN B 1 242 ? 21.65300 31.98500 10.16900 1.000 43.51722 268 GLN B C 1
ATOM 4955 O O . GLN B 1 242 ? 22.35900 32.06300 9.15700 1.000 41.41154 268 GLN B O 1
ATOM 4961 N N . MET B 1 243 ? 22.06000 31.42400 11.30100 1.000 44.44905 269 MET B N 1
ATOM 4962 C CA . MET B 1 243 ? 23.39200 30.86800 11.46800 1.000 41.52289 269 MET B CA 1
ATOM 4963 C C . MET B 1 243 ? 23.32700 29.35200 11.56400 1.000 41.43590 269 MET B C 1
ATOM 4964 O O . MET B 1 243 ? 22.40300 28.79500 12.16400 1.000 42.42081 269 MET B O 1
ATOM 4969 N N . ASP B 1 244 ? 24.31000 28.68900 10.96100 1.000 42.87423 270 ASP B N 1
ATOM 4970 C CA . ASP B 1 244 ? 24.48500 27.25500 11.13300 1.000 42.21781 270 ASP B CA 1
ATOM 4971 C C . ASP B 1 244 ? 25.28800 27.00900 12.40400 1.000 41.52373 270 ASP B C 1
ATOM 4972 O O . ASP B 1 244 ? 26.45800 27.39700 12.48900 1.000 41.73708 270 ASP B O 1
ATOM 4977 N N . LEU B 1 245 ? 24.66400 26.36500 13.39100 1.000 46.53612 271 LEU B N 1
ATOM 4978 C CA . LEU B 1 245 ? 25.29700 26.18900 14.69300 1.000 48.70377 271 LEU B CA 1
ATOM 4979 C C . LEU B 1 245 ? 26.51800 25.27800 14.65000 1.000 45.61918 271 LEU B C 1
ATOM 4980 O O . LEU B 1 245 ? 27.24700 25.20700 15.64500 1.000 51.75923 271 LEU B O 1
ATOM 4985 N N . SER B 1 246 ? 26.76400 24.59100 13.53500 1.000 51.64975 272 SER B N 1
ATOM 4986 C CA . SER B 1 246 ? 27.90100 23.68500 13.43100 1.000 41.83065 272 SER B CA 1
ATOM 4987 C C . SER B 1 246 ? 29.13100 24.35800 12.83400 1.000 51.55103 272 SER B C 1
ATOM 4988 O O . SER B 1 246 ? 30.25400 24.11100 13.28900 1.000 44.82317 272 SER B O 1
ATOM 4991 N N . THR B 1 247 ? 28.94600 25.20400 11.82100 1.000 46.19303 273 THR B N 1
ATOM 4992 C CA . THR B 1 247 ? 30.04800 25.90600 11.18000 1.000 45.16472 273 THR B CA 1
ATOM 4993 C C . THR B 1 247 ? 30.08700 27.38800 11.52000 1.000 53.82994 273 THR B C 1
ATOM 4994 O O . THR B 1 247 ? 30.99100 28.09100 11.05300 1.000 45.36848 273 THR B O 1
ATOM 4998 N N . ARG B 1 248 ? 29.13200 27.88100 12.31200 1.000 49.76362 274 ARG B N 1
ATOM 4999 C CA . ARG B 1 248 ? 28.98600 29.30200 12.62600 1.000 46.43882 274 ARG B CA 1
ATOM 5000 C C . ARG B 1 248 ? 28.84600 30.15700 11.36900 1.000 40.66105 274 ARG B C 1
ATOM 5001 O O . ARG B 1 248 ? 29.07200 31.37000 11.40900 1.000 43.74286 274 ARG B O 1
ATOM 5009 N N . GLN B 1 249 ? 28.46800 29.53900 10.25200 1.000 43.71128 275 GLN B N 1
ATOM 5010 C CA . GLN B 1 249 ? 28.30800 30.25400 8.99400 1.000 43.42902 275 GLN B CA 1
ATOM 5011 C C . GLN B 1 249 ? 26.92600 30.88900 8.92900 1.000 52.83664 275 GLN B C 1
ATOM 5012 O O . GLN B 1 249 ? 25.94000 30.31800 9.40400 1.000 43.14160 275 GLN B O 1
ATOM 5018 N N . VAL B 1 250 ? 26.85700 32.07600 8.33300 1.000 44.25514 276 VAL B N 1
ATOM 5019 C CA . VAL B 1 250 ? 25.67100 32.92200 8.39300 1.000 46.40970 276 VAL B CA 1
ATOM 5020 C C . VAL B 1 250 ? 25.11100 33.10400 6.99000 1.000 57.54833 276 VAL B C 1
ATOM 5021 O O . VAL B 1 250 ? 25.85700 33.39200 6.04700 1.000 52.18194 276 VAL B O 1
ATOM 5025 N N . LYS B 1 251 ? 23.79900 32.93000 6.85800 1.000 52.90863 277 LYS B N 1
ATOM 5026 C CA . LYS B 1 251 ? 23.05100 33.34800 5.68400 1.000 48.82653 277 LYS B CA 1
ATOM 5027 C C . LYS B 1 251 ? 22.14000 34.50800 6.06600 1.000 55.65745 277 LYS B C 1
ATOM 5028 O O . LYS B 1 251 ? 21.67600 34.60300 7.20700 1.000 56.50720 277 LYS B O 1
ATOM 5034 N N . ARG B 1 252 ? 21.88700 35.39400 5.10800 1.000 54.48272 278 ARG B N 1
ATOM 5035 C CA . ARG B 1 252 ? 20.98200 36.51800 5.30800 1.000 53.94512 278 ARG B CA 1
ATOM 5036 C C . ARG B 1 252 ? 19.60300 36.12600 4.79200 1.000 59.73199 278 ARG B C 1
ATOM 5037 O O . ARG B 1 252 ? 19.45900 35.73600 3.62900 1.000 63.61811 278 ARG B O 1
ATOM 5045 N N . MET B 1 253 ? 18.59500 36.23600 5.65600 1.000 62.63894 279 MET B N 1
ATOM 5046 C CA . MET B 1 253 ? 17.28700 35.65400 5.38000 1.000 59.13718 279 MET B CA 1
ATOM 5047 C C . MET B 1 253 ? 16.39000 36.56400 4.54600 1.000 65.20846 279 MET B C 1
ATOM 5048 O O . MET B 1 253 ? 15.88400 36.14400 3.50100 1.000 80.46565 279 MET B O 1
ATOM 5053 N N . THR B 1 254 ? 16.17500 37.80300 4.98500 1.000 61.62064 280 THR B N 1
ATOM 5054 C CA . THR B 1 254 ? 15.21500 38.67800 4.33000 1.000 84.15041 280 THR B CA 1
ATOM 5055 C C . THR B 1 254 ? 15.75800 40.09900 4.26300 1.000 90.28328 280 THR B C 1
ATOM 5056 O O . THR B 1 254 ? 16.77500 40.43500 4.87700 1.000 90.83601 280 THR B O 1
ATOM 5060 N N . ASN B 1 255 ? 15.05500 40.93500 3.49800 1.000 112.39278 281 ASN B N 1
ATOM 5061 C CA . ASN B 1 255 ? 15.36700 42.35000 3.34000 1.000 115.23813 281 ASN B CA 1
ATOM 5062 C C . ASN B 1 255 ? 14.37100 43.23000 4.08700 1.000 110.25671 281 ASN B C 1
ATOM 5063 O O . ASN B 1 255 ? 14.10600 44.36400 3.68000 1.000 109.03887 281 ASN B O 1
ATOM 5068 N N . ASP B 1 256 ? 13.81500 42.71400 5.18400 1.000 109.98511 282 ASP B N 1
ATOM 5069 C CA . ASP B 1 256 ? 12.68400 43.36900 5.83400 1.000 114.28008 282 ASP B CA 1
ATOM 5070 C C . ASP B 1 256 ? 13.06000 44.75300 6.35500 1.000 120.10488 282 ASP B C 1
ATOM 5071 O O . ASP B 1 256 ? 12.35100 45.73300 6.09800 1.000 102.71901 282 ASP B O 1
ATOM 5076 N N . SER B 1 257 ? 14.18500 44.85500 7.06700 1.000 134.21949 283 SER B N 1
ATOM 5077 C CA . SER B 1 257 ? 14.71800 46.12700 7.58100 1.000 131.77164 283 SER B CA 1
ATOM 5078 C C . SER B 1 257 ? 13.60200 46.85300 8.33400 1.000 128.00289 283 SER B C 1
ATOM 5079 O O . SER B 1 257 ? 12.97300 46.24800 9.21400 1.000 123.78748 283 SER B O 1
ATOM 5082 N N . GLY B 1 258 ? 13.33000 48.12000 8.03600 1.000 100.88263 284 GLY B N 1
ATOM 5083 C CA . GLY B 1 258 ? 12.19400 48.79500 8.64400 1.000 113.70553 284 GLY B CA 1
ATOM 5084 C C . GLY B 1 258 ? 12.39200 49.02200 10.13000 1.000 125.75000 284 GLY B C 1
ATOM 5085 O O . GLY B 1 258 ? 13.41800 49.55000 10.57400 1.000 120.43361 284 GLY B O 1
ATOM 5086 N N . ILE B 1 259 ? 11.38900 48.62400 10.91300 1.000 166.11523 285 ILE B N 1
ATOM 5087 C CA . ILE B 1 259 ? 11.39400 48.78100 12.36400 1.000 173.12859 285 ILE B CA 1
ATOM 5088 C C . ILE B 1 259 ? 12.01900 47.52000 12.96000 1.000 172.10887 285 ILE B C 1
ATOM 5089 O O . ILE B 1 259 ? 12.32600 46.57200 12.22900 1.000 159.17903 285 ILE B O 1
ATOM 5094 N N . ASP B 1 260 ? 12.24600 47.51800 14.27700 1.000 171.29062 286 ASP B N 1
ATOM 5095 C CA . ASP B 1 260 ? 12.87800 46.39800 14.96700 1.000 168.13638 286 ASP B CA 1
ATOM 5096 C C . ASP B 1 260 ? 12.20600 45.07800 14.60900 1.000 152.06799 286 ASP B C 1
ATOM 5097 O O . ASP B 1 260 ? 11.01400 45.02400 14.29500 1.000 156.57175 286 ASP B O 1
ATOM 5102 N N . THR B 1 261 ? 12.98600 44.00000 14.67300 1.000 83.93926 287 THR B N 1
ATOM 5103 C CA . THR B 1 261 ? 12.55900 42.70700 14.16500 1.000 81.79083 287 THR B CA 1
ATOM 5104 C C . THR B 1 261 ? 12.86700 41.60900 15.17100 1.000 78.26299 287 THR B C 1
ATOM 5105 O O . THR B 1 261 ? 13.84700 41.68200 15.91800 1.000 77.66889 287 THR B O 1
ATOM 5109 N N . GLU B 1 262 ? 12.01800 40.57900 15.17000 1.000 67.10291 288 GLU B N 1
ATOM 5110 C CA . GLU B 1 262 ? 12.10900 39.46700 16.12100 1.000 61.23617 288 GLU B CA 1
ATOM 5111 C C . GLU B 1 262 ? 11.73200 38.18800 15.37400 1.000 49.35407 288 GLU B C 1
ATOM 5112 O O . GLU B 1 262 ? 10.55100 37.85100 15.25800 1.000 50.72133 288 GLU B O 1
ATOM 5118 N N . ALA B 1 263 ? 12.74000 37.48200 14.87200 1.000 35.27524 289 ALA B N 1
ATOM 5119 C CA . ALA B 1 263 ? 12.50800 36.23100 14.16500 1.000 43.78223 289 ALA B CA 1
ATOM 5120 C C . ALA B 1 263 ? 12.32600 35.09500 15.16300 1.000 40.53312 289 ALA B C 1
ATOM 5121 O O . ALA B 1 263 ? 13.12900 34.93600 16.08800 1.000 40.27248 289 ALA B O 1
ATOM 5123 N N . ARG B 1 264 ? 11.26700 34.30900 14.97700 1.000 34.84335 290 ARG B N 1
ATOM 5124 C CA . ARG B 1 264 ? 10.94000 33.19600 15.86100 1.000 38.55538 290 ARG B CA 1
ATOM 5125 C C . ARG B 1 264 ? 10.61300 31.97700 15.01200 1.000 34.62088 290 ARG B C 1
ATOM 5126 O O . ARG B 1 264 ? 9.63800 31.99600 14.25300 1.000 37.65255 290 ARG B O 1
ATOM 5134 N N . TYR B 1 265 ? 11.41500 30.92300 15.15100 1.000 26.05040 291 TYR B N 1
ATOM 5135 C CA . TYR B 1 265 ? 11.20200 29.70000 14.38800 1.000 30.86306 291 TYR B CA 1
ATOM 5136 C C . TYR B 1 265 ? 9.80900 29.13300 14.63800 1.000 36.82786 291 TYR B C 1
ATOM 5137 O O . TYR B 1 265 ? 9.24200 29.26500 15.72600 1.000 34.53688 291 TYR B O 1
ATOM 5146 N N . THR B 1 266 ? 9.25800 28.49000 13.60800 1.000 33.33896 292 THR B N 1
ATOM 5147 C CA . THR B 1 266 ? 7.98000 27.79300 13.71800 1.000 31.76162 292 THR B CA 1
ATOM 5148 C C . THR B 1 266 ? 8.21500 26.37900 14.24100 1.000 33.43834 292 THR B C 1
ATOM 5149 O O . THR B 1 266 ? 9.15100 25.71000 13.78800 1.000 37.75572 292 THR B O 1
ATOM 5153 N N . PRO B 1 267 ? 7.40900 25.90800 15.20000 1.000 36.52458 293 PRO B N 1
ATOM 5154 C CA . PRO B 1 267 ? 7.67800 24.60000 15.83000 1.000 38.01028 293 PRO B CA 1
ATOM 5155 C C . PRO B 1 267 ? 7.87700 23.44200 14.86200 1.000 37.36836 293 PRO B C 1
ATOM 5156 O O . PRO B 1 267 ? 8.55100 22.46800 15.22000 1.000 40.50942 293 PRO B O 1
ATOM 5160 N N . ASP B 1 268 ? 7.31400 23.50200 13.65700 1.000 36.99106 294 ASP B N 1
ATOM 5161 C CA . ASP B 1 268 ? 7.52000 22.43900 12.68200 1.000 43.32402 294 ASP B CA 1
ATOM 5162 C C . ASP B 1 268 ? 8.73700 22.67400 11.79500 1.000 48.09701 294 ASP B C 1
ATOM 5163 O O . ASP B 1 268 ? 9.00000 21.86300 10.90000 1.000 41.93994 294 ASP B O 1
ATOM 5168 N N . GLY B 1 269 ? 9.47800 23.75900 12.01700 1.000 38.92539 295 GLY B N 1
ATOM 5169 C CA . GLY B 1 269 ? 10.67800 24.04500 11.26000 1.000 45.40129 295 GLY B CA 1
ATOM 5170 C C . GLY B 1 269 ? 10.46100 24.49200 9.83200 1.000 44.48722 295 GLY B C 1
ATOM 5171 O O . GLY B 1 269 ? 11.44400 24.67000 9.10400 1.000 39.49487 295 GLY B O 1
ATOM 5172 N N . LYS B 1 270 ? 9.21200 24.68600 9.40500 1.000 41.22646 296 LYS B N 1
ATOM 5173 C CA . LYS B 1 270 ? 8.94000 25.05900 8.02300 1.000 50.81577 296 LYS B CA 1
ATOM 5174 C C . LYS B 1 270 ? 9.13100 26.54600 7.75900 1.000 44.74340 296 LYS B C 1
ATOM 5175 O O . LYS B 1 270 ? 9.30600 26.93500 6.59900 1.000 36.69548 296 LYS B O 1
ATOM 5181 N N . ALA B 1 271 ? 9.10500 27.38100 8.79400 1.000 38.98217 297 ALA B N 1
ATOM 5182 C CA . ALA B 1 271 ? 9.07900 28.82400 8.59800 1.000 42.75163 297 ALA B CA 1
ATOM 5183 C C . ALA B 1 271 ? 9.50700 29.51000 9.89000 1.000 37.98015 297 ALA B C 1
ATOM 5184 O O . ALA B 1 271 ? 9.90500 28.86200 10.86200 1.000 36.99965 297 ALA B O 1
ATOM 5186 N N . PHE B 1 272 ? 9.43100 30.83900 9.88200 1.000 37.49875 298 PHE B N 1
ATOM 5187 C CA . PHE B 1 272 ? 9.57600 31.62900 11.09500 1.000 35.83118 298 PHE B CA 1
ATOM 5188 C C . PHE B 1 272 ? 8.78800 32.92000 10.93500 1.000 43.49070 298 PHE B C 1
ATOM 5189 O O . PHE B 1 272 ? 8.64900 33.44700 9.82700 1.000 41.11005 298 PHE B O 1
ATOM 5197 N N . ILE B 1 273 ? 8.26900 33.42000 12.05100 1.000 39.56563 299 ILE B N 1
ATOM 5198 C CA . ILE B 1 273 ? 7.50600 34.65400 12.06500 1.000 38.39623 299 ILE B CA 1
ATOM 5199 C C . ILE B 1 273 ? 8.42200 35.79400 12.48600 1.000 40.66596 299 ILE B C 1
ATOM 5200 O O . ILE B 1 273 ? 9.45900 35.59400 13.12600 1.000 34.45199 299 ILE B O 1
ATOM 5205 N N . PHE B 1 274 ? 8.03400 37.01500 12.12100 1.000 34.11209 300 PHE B N 1
ATOM 5206 C CA . PHE B 1 274 ? 8.84300 38.18600 12.43100 1.000 35.04475 300 PHE B CA 1
ATOM 5207 C C . PHE B 1 274 ? 7.98700 39.43800 12.31200 1.000 32.07133 300 PHE B C 1
ATOM 5208 O O . PHE B 1 274 ? 6.95100 39.44700 11.64200 1.000 32.62416 300 PHE B O 1
ATOM 5216 N N . THR B 1 275 ? 8.44100 40.49500 12.98000 1.000 36.91734 301 THR B N 1
ATOM 5217 C CA . THR B 1 275 ? 7.80000 41.80200 12.92900 1.000 40.01904 301 THR B CA 1
ATOM 5218 C C . THR B 1 275 ? 8.38200 42.60900 11.77500 1.000 46.55116 301 THR B C 1
ATOM 5219 O O . THR B 1 275 ? 9.57300 42.50300 11.47700 1.000 51.67889 301 THR B O 1
ATOM 5223 N N . SER B 1 276 ? 7.54000 43.40400 11.11500 1.000 38.72662 302 SER B N 1
ATOM 5224 C CA . SER B 1 276 ? 8.03100 44.26600 10.04700 1.000 49.74954 302 SER B CA 1
ATOM 5225 C C . SER B 1 276 ? 7.02000 45.36600 9.76300 1.000 45.86678 302 SER B C 1
ATOM 5226 O O . SER B 1 276 ? 5.83100 45.23900 10.06500 1.000 40.48543 302 SER B O 1
ATOM 5229 N N . ASP B 1 277 ? 7.51700 46.45000 9.16400 1.000 55.58681 303 ASP B N 1
ATOM 5230 C CA . ASP B 1 277 ? 6.68900 47.58100 8.76300 1.000 61.77928 303 ASP B CA 1
ATOM 5231 C C . ASP B 1 277 ? 6.47000 47.64700 7.25700 1.000 54.41852 303 ASP B C 1
ATOM 5232 O O . ASP B 1 277 ? 6.01000 48.67800 6.75500 1.000 62.91986 303 ASP B O 1
ATOM 5237 N N . ARG B 1 278 ? 6.78800 46.57800 6.52500 1.000 57.15279 304 ARG B N 1
ATOM 5238 C CA . ARG B 1 278 ? 6.75700 46.60500 5.06500 1.000 58.56782 304 ARG B CA 1
ATOM 5239 C C . ARG B 1 278 ? 5.34800 46.81100 4.51800 1.000 63.85543 304 ARG B C 1
ATOM 5240 O O . ARG B 1 278 ? 5.15400 46.86500 3.30100 1.000 62.22348 304 ARG B O 1
ATOM 5248 N N . GLY B 1 279 ? 4.35700 46.92000 5.40000 1.000 60.90317 305 GLY B N 1
ATOM 5249 C CA . GLY B 1 279 ? 3.01000 47.27200 5.00300 1.000 53.34535 305 GLY B CA 1
ATOM 5250 C C . GLY B 1 279 ? 2.57200 48.66200 5.40000 1.000 60.17426 305 GLY B C 1
ATOM 5251 O O . GLY B 1 279 ? 1.40000 49.00600 5.19400 1.000 61.92869 305 GLY B O 1
ATOM 5252 N N . GLY B 1 280 ? 3.46300 49.48200 5.95600 1.000 67.10379 306 GLY B N 1
ATOM 5253 C CA . GLY B 1 280 ? 3.11500 50.79500 6.45300 1.000 66.52646 306 GLY B CA 1
ATOM 5254 C C . GLY B 1 280 ? 3.00800 50.88900 7.95900 1.000 66.77232 306 GLY B C 1
ATOM 5255 O O . GLY B 1 280 ? 2.88900 52.00200 8.48800 1.000 77.55828 306 GLY B O 1
ATOM 5256 N N . SER B 1 281 ? 3.05400 49.76200 8.66200 1.000 53.27110 307 SER B N 1
ATOM 5257 C CA . SER B 1 281 ? 2.92200 49.73300 10.11100 1.000 59.80119 307 SER B CA 1
ATOM 5258 C C . SER B 1 281 ? 3.50000 48.41800 10.61300 1.000 60.43309 307 SER B C 1
ATOM 5259 O O . SER B 1 281 ? 3.56100 47.43800 9.86100 1.000 56.45751 307 SER B O 1
ATOM 5262 N N . PRO B 1 282 ? 3.94400 48.36500 11.87700 1.000 57.08047 308 PRO B N 1
ATOM 5263 C CA . PRO B 1 282 ? 4.49800 47.11000 12.40500 1.000 50.08760 308 PRO B CA 1
ATOM 5264 C C . PRO B 1 282 ? 3.47400 45.98500 12.42500 1.000 47.82130 308 PRO B C 1
ATOM 5265 O O . PRO B 1 282 ? 2.48800 46.04100 13.16700 1.000 51.12380 308 PRO B O 1
ATOM 5269 N N . GLN B 1 283 ? 3.69900 44.96300 11.60400 1.000 41.91118 309 GLN B N 1
ATOM 5270 C CA . GLN B 1 283 ? 2.83300 43.79700 11.52800 1.000 39.60818 309 GLN B CA 1
ATOM 5271 C C . GLN B 1 283 ? 3.68400 42.53700 11.60400 1.000 38.11391 309 GLN B C 1
ATOM 5272 O O . GLN B 1 283 ? 4.91500 42.58500 11.52700 1.000 39.85423 309 GLN B O 1
ATOM 5278 N N . ILE B 1 284 ? 3.01500 41.39700 11.75600 1.000 38.19875 310 ILE B N 1
ATOM 5279 C CA . ILE B 1 284 ? 3.67700 40.10100 11.86200 1.000 35.55524 310 ILE B CA 1
ATOM 5280 C C . ILE B 1 284 ? 3.55800 39.37900 10.52900 1.000 32.14407 310 ILE B C 1
ATOM 5281 O O . ILE B 1 284 ? 2.46500 39.29400 9.95400 1.000 36.94757 310 ILE B O 1
ATOM 5286 N N . TYR B 1 285 ? 4.67800 38.85900 10.03800 1.000 34.58868 311 TYR B N 1
ATOM 5287 C CA . TYR B 1 285 ? 4.74100 38.14900 8.77000 1.000 40.91021 311 TYR B CA 1
ATOM 5288 C C . TYR B 1 285 ? 5.31100 36.75200 8.98800 1.000 45.79293 311 TYR B C 1
ATOM 5289 O O . TYR B 1 285 ? 5.79600 36.41300 10.07000 1.000 35.01230 311 TYR B O 1
ATOM 5298 N N . ARG B 1 286 ? 5.24700 35.93600 7.93700 1.000 47.58025 312 ARG B N 1
ATOM 5299 C CA . ARG B 1 286 ? 5.73300 34.56100 7.97700 1.000 38.02100 312 ARG B CA 1
ATOM 5300 C C . ARG B 1 286 ? 6.61200 34.31200 6.76200 1.000 30.61624 312 ARG B C 1
ATOM 5301 O O . ARG B 1 286 ? 6.12800 34.35200 5.62600 1.000 37.67391 312 ARG B O 1
ATOM 5309 N N . TYR B 1 287 ? 7.89600 34.05800 7.00100 1.000 40.10660 313 TYR B N 1
ATOM 5310 C CA . TYR B 1 287 ? 8.83600 33.72900 5.93600 1.000 40.22139 313 TYR B CA 1
ATOM 5311 C C . TYR B 1 287 ? 8.89200 32.21600 5.77500 1.000 42.42796 313 TYR B C 1
ATOM 5312 O O . TYR B 1 287 ? 9.24800 31.50100 6.71700 1.000 37.66679 313 TYR B O 1
ATOM 5321 N N . ASP B 1 288 ? 8.56400 31.73400 4.58000 1.000 37.65805 314 ASP B N 1
ATOM 5322 C CA . ASP B 1 288 ? 8.54500 30.30400 4.29700 1.000 44.17326 314 ASP B CA 1
ATOM 5323 C C . ASP B 1 288 ? 9.93500 29.85500 3.85700 1.000 49.11539 314 ASP B C 1
ATOM 5324 O O . ASP B 1 288 ? 10.46800 30.35200 2.85900 1.000 53.21396 314 ASP B O 1
ATOM 5329 N N . PHE B 1 289 ? 10.51600 28.91000 4.60300 1.000 50.59001 315 PHE B N 1
ATOM 5330 C CA . PHE B 1 289 ? 11.82300 28.37200 4.23500 1.000 48.76087 315 PHE B CA 1
ATOM 5331 C C . PHE B 1 289 ? 11.77500 27.64200 2.89900 1.000 51.22937 315 PHE B C 1
ATOM 5332 O O . PHE B 1 289 ? 12.79600 27.54400 2.20800 1.000 55.66648 315 PHE B O 1
ATOM 5340 N N . GLY B 1 290 ? 10.60500 27.12500 2.51900 1.000 67.32231 316 GLY B N 1
ATOM 5341 C CA . GLY B 1 290 ? 10.52400 26.31100 1.31700 1.000 69.15298 316 GLY B CA 1
ATOM 5342 C C . GLY B 1 290 ? 10.63500 27.12400 0.04100 1.000 66.68840 316 GLY B C 1
ATOM 5343 O O . GLY B 1 290 ? 11.42500 26.79800 -0.84900 1.000 75.54628 316 GLY B O 1
ATOM 5344 N N . ASN B 1 291 ? 9.84300 28.19100 -0.07000 1.000 55.31024 317 ASN B N 1
ATOM 5345 C CA . ASN B 1 291 ? 9.79100 28.98200 -1.29100 1.000 56.07150 317 ASN B CA 1
ATOM 5346 C C . ASN B 1 291 ? 10.29200 30.41000 -1.12400 1.000 51.18011 317 ASN B C 1
ATOM 5347 O O . ASN B 1 291 ? 10.28300 31.17000 -2.09900 1.000 64.51603 317 ASN B O 1
ATOM 5352 N N . GLY B 1 292 ? 10.72200 30.80200 0.07400 1.000 58.57706 318 GLY B N 1
ATOM 5353 C CA . GLY B 1 292 ? 11.20800 32.15100 0.28400 1.000 54.98685 318 GLY B CA 1
ATOM 5354 C C . GLY B 1 292 ? 10.15200 33.23100 0.25100 1.000 57.25502 318 GLY B C 1
ATOM 5355 O O . GLY B 1 292 ? 10.50000 34.41600 0.28200 1.000 59.56893 318 GLY B O 1
ATOM 5356 N N . SER B 1 293 ? 8.87500 32.86700 0.19000 1.000 50.59677 319 SER B N 1
ATOM 5357 C CA . SER B 1 293 ? 7.80800 33.85400 0.16200 1.000 48.22774 319 SER B CA 1
ATOM 5358 C C . SER B 1 293 ? 7.49800 34.35000 1.57000 1.000 53.84985 319 SER B C 1
ATOM 5359 O O . SER B 1 293 ? 7.69000 33.64000 2.56100 1.000 47.10985 319 SER B O 1
ATOM 5362 N N . VAL B 1 294 ? 7.01600 35.58800 1.64700 1.000 49.75455 320 VAL B N 1
ATOM 5363 C CA . VAL B 1 294 ? 6.64400 36.22400 2.90500 1.000 45.47838 320 VAL B CA 1
ATOM 5364 C C . VAL B 1 294 ? 5.15000 36.51500 2.86300 1.000 45.23311 320 VAL B C 1
ATOM 5365 O O . VAL B 1 294 ? 4.64700 37.05900 1.87300 1.000 44.36535 320 VAL B O 1
ATOM 5369 N N . LYS B 1 295 ? 4.44600 36.15200 3.93300 1.000 49.01520 321 LYS B N 1
ATOM 5370 C CA . LYS B 1 295 ? 2.99400 36.25100 3.98900 1.000 45.72382 321 LYS B CA 1
ATOM 5371 C C . LYS B 1 295 ? 2.57900 36.97500 5.26100 1.000 51.68816 321 LYS B C 1
ATOM 5372 O O . LYS B 1 295 ? 3.08000 36.66500 6.34700 1.000 42.90231 321 LYS B O 1
ATOM 5378 N N . ARG B 1 296 ? 1.66800 37.93600 5.12300 1.000 50.03468 322 ARG B N 1
ATOM 5379 C CA . ARG B 1 296 ? 1.15800 38.65700 6.28000 1.000 46.01712 322 ARG B CA 1
ATOM 5380 C C . ARG B 1 296 ? 0.26600 37.75000 7.11900 1.000 46.36213 322 ARG B C 1
ATOM 5381 O O . ARG B 1 296 ? -0.47400 36.91700 6.59000 1.000 48.35798 322 ARG B O 1
ATOM 5389 N N . LEU B 1 297 ? 0.34000 37.91700 8.43500 1.000 40.04164 323 LEU B N 1
ATOM 5390 C CA . LEU B 1 297 ? -0.43400 37.10500 9.36600 1.000 46.95549 323 LEU B CA 1
ATOM 5391 C C . LEU B 1 297 ? -1.44400 37.90600 10.17000 1.000 46.43390 323 LEU B C 1
ATOM 5392 O O . LEU B 1 297 ? -2.57000 37.44400 10.36800 1.000 52.13396 323 LEU B O 1
ATOM 5397 N N . THR B 1 298 ? -1.07500 39.09400 10.63900 1.000 50.39525 324 THR B N 1
ATOM 5398 C CA . THR B 1 298 ? -1.94600 39.91300 11.47100 1.000 51.72378 324 THR B CA 1
ATOM 5399 C C . THR B 1 298 ? -2.65700 40.94700 10.60900 1.000 51.49168 324 THR B C 1
ATOM 5400 O O . THR B 1 298 ? -2.01800 41.66100 9.82900 1.000 49.46160 324 THR B O 1
ATOM 5404 N N . PHE B 1 299 ? -3.97900 41.02600 10.75800 1.000 47.97139 325 PHE B N 1
ATOM 5405 C CA . PHE B 1 299 ? -4.79400 41.95300 9.98200 1.000 63.88191 325 PHE B CA 1
ATOM 5406 C C . PHE B 1 299 ? -5.66000 42.87800 10.82400 1.000 52.69565 325 PHE B C 1
ATOM 5407 O O . PHE B 1 299 ? -6.15200 43.87800 10.28900 1.000 59.54068 325 PHE B O 1
ATOM 5415 N N . LYS B 1 300 ? -5.86400 42.58800 12.10600 1.000 49.62715 326 LYS B N 1
ATOM 5416 C CA . LYS B 1 300 ? -6.70400 43.41100 12.96600 1.000 55.04497 326 LYS B CA 1
ATOM 5417 C C . LYS B 1 300 ? -5.84800 44.47700 13.63900 1.000 55.86428 326 LYS B C 1
ATOM 5418 O O . LYS B 1 300 ? -4.86600 44.15600 14.31600 1.000 60.53275 326 LYS B O 1
ATOM 5424 N N . GLY B 1 301 ? -6.21900 45.74100 13.45000 1.000 59.90881 327 GLY B N 1
ATOM 5425 C CA . GLY B 1 301 ? -5.51700 46.83700 14.08600 1.000 68.45199 327 GLY B CA 1
ATOM 5426 C C . GLY B 1 301 ? -4.37700 47.38200 13.25000 1.000 67.42878 327 GLY B C 1
ATOM 5427 O O . GLY B 1 301 ? -4.10700 46.95200 12.12500 1.000 63.00698 327 GLY B O 1
ATOM 5428 N N . SER B 1 302 ? -3.68700 48.36100 13.83200 1.000 64.87129 328 SER B N 1
ATOM 5429 C CA . SER B 1 302 ? -2.58600 49.04600 13.17100 1.000 59.94186 328 SER B CA 1
ATOM 5430 C C . SER B 1 302 ? -1.22200 48.68600 13.74500 1.000 57.47102 328 SER B C 1
ATOM 5431 O O . SER B 1 302 ? -0.20500 49.15200 13.22100 1.000 51.64116 328 SER B O 1
ATOM 5434 N N . PHE B 1 303 ? -1.16900 47.87700 14.80100 1.000 55.71588 329 PHE B N 1
ATOM 5435 C CA . PHE B 1 303 ? 0.10100 47.51500 15.42400 1.000 44.93140 329 PHE B CA 1
ATOM 5436 C C . PHE B 1 303 ? 0.00100 46.09000 15.94300 1.000 43.13964 329 PHE B C 1
ATOM 5437 O O . PHE B 1 303 ? -0.81600 45.80400 16.82300 1.000 47.91989 329 PHE B O 1
ATOM 5445 N N . ASN B 1 304 ? 0.83600 45.20800 15.39800 1.000 41.05973 330 ASN B N 1
ATOM 5446 C CA . ASN B 1 304 ? 0.98900 43.84500 15.89300 1.000 39.82357 330 ASN B CA 1
ATOM 5447 C C . ASN B 1 304 ? 2.45500 43.47500 15.74800 1.000 37.88664 330 ASN B C 1
ATOM 5448 O O . ASN B 1 304 ? 2.99800 43.53000 14.64100 1.000 45.59209 330 ASN B O 1
ATOM 5453 N N . ALA B 1 305 ? 3.10100 43.11000 16.85100 1.000 36.13885 331 ALA B N 1
ATOM 5454 C CA . ALA B 1 305 ? 4.54500 42.93100 16.82500 1.000 43.47234 331 ALA B CA 1
ATOM 5455 C C . ALA B 1 305 ? 4.97300 42.02200 17.96700 1.000 38.64447 331 ALA B C 1
ATOM 5456 O O . ALA B 1 305 ? 4.18800 41.69700 18.86100 1.000 36.37757 331 ALA B O 1
ATOM 5458 N N . ARG B 1 306 ? 6.24700 41.62200 17.91900 1.000 39.84452 332 ARG B N 1
ATOM 5459 C CA . ARG B 1 306 ? 6.87800 40.81600 18.96400 1.000 36.04335 332 ARG B CA 1
ATOM 5460 C C . ARG B 1 306 ? 6.10600 39.52000 19.20500 1.000 39.12698 332 ARG B C 1
ATOM 5461 O O . ARG B 1 306 ? 5.80400 39.14600 20.34000 1.000 28.78359 332 ARG B O 1
ATOM 5469 N N . GLY B 1 307 ? 5.78900 38.82900 18.11300 1.000 33.71725 333 GLY B N 1
ATOM 5470 C CA . GLY B 1 307 ? 5.01300 37.61200 18.21000 1.000 39.65442 333 GLY B CA 1
ATOM 5471 C C . GLY B 1 307 ? 5.86600 36.40100 18.53800 1.000 39.46112 333 GLY B C 1
ATOM 5472 O O . GLY B 1 307 ? 7.03300 36.30400 18.16300 1.000 37.67939 333 GLY B O 1
ATOM 5473 N N . THR B 1 308 ? 5.25700 35.46500 19.26200 1.000 41.39996 334 THR B N 1
ATOM 5474 C CA . THR B 1 308 ? 5.87800 34.18900 19.57900 1.000 34.91567 334 THR B CA 1
ATOM 5475 C C . THR B 1 308 ? 4.82400 33.09900 19.45200 1.000 34.12907 334 THR B C 1
ATOM 5476 O O . THR B 1 308 ? 3.62200 33.35500 19.55800 1.000 35.29192 334 THR B O 1
ATOM 5480 N N . LEU B 1 309 ? 5.28400 31.87700 19.21300 1.000 33.42505 335 LEU B N 1
ATOM 5481 C CA . LEU B 1 309 ? 4.40600 30.77700 18.84800 1.000 35.38839 335 LEU B CA 1
ATOM 5482 C C . LEU B 1 309 ? 4.26200 29.78000 19.99000 1.000 35.13592 335 LEU B C 1
ATOM 5483 O O . LEU B 1 309 ? 5.18400 29.57600 20.78500 1.000 34.79761 335 LEU B O 1
ATOM 5488 N N . SER B 1 310 ? 3.08600 29.16100 20.05800 1.000 37.51235 336 SER B N 1
ATOM 5489 C CA . SER B 1 310 ? 2.84600 28.09300 21.01100 1.000 34.58623 336 SER B CA 1
ATOM 5490 C C . SER B 1 310 ? 3.59600 26.83100 20.59200 1.000 33.62968 336 SER B C 1
ATOM 5491 O O . SER B 1 310 ? 4.05100 26.69600 19.45300 1.000 36.76358 336 SER B O 1
ATOM 5494 N N . ALA B 1 311 ? 3.71800 25.89600 21.53800 1.000 41.89355 337 ALA B N 1
ATOM 5495 C CA . ALA B 1 311 ? 4.46600 24.67100 21.27400 1.000 39.02345 337 ALA B CA 1
ATOM 5496 C C . ALA B 1 311 ? 3.85300 23.86500 20.13700 1.000 45.72907 337 ALA B C 1
ATOM 5497 O O . ALA B 1 311 ? 4.57400 23.17600 19.40700 1.000 41.10072 337 ALA B O 1
ATOM 5499 N N . ASP B 1 312 ? 2.53300 23.93800 19.96400 1.000 41.18679 338 ASP B N 1
ATOM 5500 C CA . ASP B 1 312 ? 1.86800 23.23500 18.87600 1.000 42.33069 338 ASP B CA 1
ATOM 5501 C C . ASP B 1 312 ? 1.83400 24.03500 17.58100 1.000 42.15290 338 ASP B C 1
ATOM 5502 O O . ASP B 1 312 ? 1.54900 23.45900 16.52500 1.000 56.09022 338 ASP B O 1
ATOM 5507 N N . GLY B 1 313 ? 2.11300 25.33500 17.63300 1.000 42.82715 339 GLY B N 1
ATOM 5508 C CA . GLY B 1 313 ? 2.13500 26.15500 16.44000 1.000 38.62905 339 GLY B CA 1
ATOM 5509 C C . GLY B 1 313 ? 0.78700 26.63300 15.95700 1.000 41.30236 339 GLY B C 1
ATOM 5510 O O . GLY B 1 313 ? 0.69700 27.14800 14.83700 1.000 52.57627 339 GLY B O 1
ATOM 5511 N N . LYS B 1 314 ? -0.26500 26.48400 16.76000 1.000 43.87611 340 LYS B N 1
ATOM 5512 C CA . LYS B 1 314 ? -1.59900 26.90600 16.35400 1.000 50.32376 340 LYS B CA 1
ATOM 5513 C C . LYS B 1 314 ? -1.89700 28.36300 16.67700 1.000 48.16906 340 LYS B C 1
ATOM 5514 O O . LYS B 1 314 ? -2.80800 28.94000 16.07300 1.000 51.25696 340 LYS B O 1
ATOM 5520 N N . LYS B 1 315 ? -1.16200 28.97400 17.60400 1.000 43.13362 341 LYS B N 1
ATOM 5521 C CA A LYS B 1 315 ? -1.45600 30.32600 18.05500 0.500 50.81738 341 LYS B CA 1
ATOM 5522 C CA B LYS B 1 315 ? -1.45900 30.33000 18.03900 0.500 46.82590 341 LYS B CA 1
ATOM 5523 C C . LYS B 1 315 ? -0.17800 31.14800 18.11500 1.000 42.20109 341 LYS B C 1
ATOM 5524 O O . LYS B 1 315 ? 0.92800 30.61100 18.21700 1.000 49.46119 341 LYS B O 1
ATOM 5535 N N . ILE B 1 316 ? -0.35000 32.46700 18.06000 1.000 45.46612 342 ILE B N 1
ATOM 5536 C CA . ILE B 1 316 ? 0.74000 33.42600 18.17800 1.000 44.97956 342 ILE B CA 1
ATOM 5537 C C . ILE B 1 316 ? 0.42300 34.35000 19.34500 1.000 34.35739 342 ILE B C 1
ATOM 5538 O O . ILE B 1 316 ? -0.67400 34.91500 19.41200 1.000 37.61583 342 ILE B O 1
ATOM 5543 N N . ALA B 1 317 ? 1.37300 34.49000 20.26600 1.000 35.41008 343 ALA B N 1
ATOM 5544 C CA . ALA B 1 317 ? 1.27800 35.45500 21.35400 1.000 36.90165 343 ALA B CA 1
ATOM 5545 C C . ALA B 1 317 ? 2.04400 36.70700 20.94800 1.000 38.60755 343 ALA B C 1
ATOM 5546 O O . ALA B 1 317 ? 3.26200 36.65400 20.74700 1.000 34.22927 343 ALA B O 1
ATOM 5548 N N . LEU B 1 318 ? 1.33400 37.82600 20.82900 1.000 38.43915 344 LEU B N 1
ATOM 5549 C CA . LEU B 1 318 ? 1.90300 39.03000 20.24500 1.000 39.22062 344 LEU B CA 1
ATOM 5550 C C . LEU B 1 318 ? 1.54500 40.24600 21.08700 1.000 31.52602 344 LEU B C 1
ATOM 5551 O O . LEU B 1 318 ? 0.63700 40.21000 21.92000 1.000 37.54720 344 LEU B O 1
ATOM 5556 N N . VAL B 1 319 ? 2.27800 41.32900 20.85100 1.000 36.78615 345 VAL B N 1
ATOM 5557 C CA . VAL B 1 319 ? 1.92700 42.64100 21.38100 1.000 42.04695 345 VAL B CA 1
ATOM 5558 C C . VAL B 1 319 ? 1.00100 43.31800 20.38200 1.000 42.23218 345 VAL B C 1
ATOM 5559 O O . VAL B 1 319 ? 1.29000 43.36100 19.18100 1.000 39.61928 345 VAL B O 1
ATOM 5563 N N . HIS B 1 320 ? -0.11500 43.84400 20.87700 1.000 40.95837 346 HIS B N 1
ATOM 5564 C CA . HIS B 1 320 ? -1.17200 44.37300 20.02600 1.000 45.84145 346 HIS B CA 1
ATOM 5565 C C . HIS B 1 320 ? -1.64900 45.69300 20.60600 1.000 47.34149 346 HIS B C 1
ATOM 5566 O O . HIS B 1 320 ? -2.07700 45.74000 21.76200 1.000 45.64629 346 HIS B O 1
ATOM 5573 N N . ARG B 1 321 ? -1.57000 46.76100 19.82300 1.000 55.79321 347 ARG B N 1
ATOM 5574 C CA . ARG B 1 321 ? -2.18500 48.03200 20.19900 1.000 68.77839 347 ARG B CA 1
ATOM 5575 C C . ARG B 1 321 ? -2.93900 48.58800 18.99700 1.000 67.67885 347 ARG B C 1
ATOM 5576 O O . ARG B 1 321 ? -2.31000 48.99400 17.99700 1.000 63.28523 347 ARG B O 1
ATOM 5584 N N . PRO B 1 322 ? -4.26900 48.56400 19.01100 1.000 85.19918 348 PRO B N 1
ATOM 5585 C CA . PRO B 1 322 ? -5.02300 49.29700 17.99200 1.000 94.31274 348 PRO B CA 1
ATOM 5586 C C . PRO B 1 322 ? -4.73200 50.78600 18.09100 1.000 104.20338 348 PRO B C 1
ATOM 5587 O O . PRO B 1 322 ? -4.24500 51.28400 19.10900 1.000 115.37252 348 PRO B O 1
ATOM 5591 N N . SER B 1 323 ? -5.04600 51.50100 17.00600 1.000 101.43075 349 SER B N 1
ATOM 5592 C CA . SER B 1 323 ? -4.65900 52.90500 16.88600 1.000 107.09574 349 SER B CA 1
ATOM 5593 C C . SER B 1 323 ? -5.11600 53.74400 18.07300 1.000 106.89753 349 SER B C 1
ATOM 5594 O O . SER B 1 323 ? -4.50300 54.77400 18.37700 1.000 108.90057 349 SER B O 1
ATOM 5597 N N . GLY B 1 324 ? -6.17000 53.32000 18.76200 1.000 106.51165 350 GLY B N 1
ATOM 5598 C CA . GLY B 1 324 ? -6.75100 54.12600 19.81600 1.000 118.93558 350 GLY B CA 1
ATOM 5599 C C . GLY B 1 324 ? -6.02300 54.12000 21.14600 1.000 125.14570 350 GLY B C 1
ATOM 5600 O O . GLY B 1 324 ? -5.83000 55.18100 21.74700 1.000 120.95127 350 GLY B O 1
ATOM 5601 N N . SER B 1 325 ? -5.60800 52.94500 21.62200 1.000 110.53700 351 SER B N 1
ATOM 5602 C CA . SER B 1 325 ? -5.19400 52.83100 23.01700 1.000 109.53017 351 SER B CA 1
ATOM 5603 C C . SER B 1 325 ? -3.75700 52.35700 23.21000 1.000 98.31069 351 SER B C 1
ATOM 5604 O O . SER B 1 325 ? -2.89100 52.58300 22.35800 1.000 101.76029 351 SER B O 1
ATOM 5607 N N . ASN B 1 326 ? -3.51100 51.69500 24.34000 1.000 75.12478 352 ASN B N 1
ATOM 5608 C CA A ASN B 1 326 ? -2.19200 51.27700 24.78200 0.500 72.47081 352 ASN B CA 1
ATOM 5609 C CA B ASN B 1 326 ? -2.16400 51.30700 24.72100 0.500 72.46755 352 ASN B CA 1
ATOM 5610 C C . ASN B 1 326 ? -1.84300 49.89800 24.22700 1.000 65.95464 352 ASN B C 1
ATOM 5611 O O . ASN B 1 326 ? -2.63900 49.24900 23.54400 1.000 57.52895 352 ASN B O 1
ATOM 5620 N N . TYR B 1 327 ? -0.64100 49.43100 24.56100 1.000 55.21625 353 TYR B N 1
ATOM 5621 C CA . TYR B 1 327 ? -0.21400 48.09000 24.19000 1.000 45.02231 353 TYR B CA 1
ATOM 5622 C C . TYR B 1 327 ? -1.05300 47.04800 24.92200 1.000 43.76000 353 TYR B C 1
ATOM 5623 O O . TYR B 1 327 ? -1.49700 47.25700 26.05300 1.000 43.51783 353 TYR B O 1
ATOM 5632 N N . LYS B 1 328 ? -1.26600 45.91200 24.26300 1.000 42.19758 354 LYS B N 1
ATOM 5633 C CA . LYS B 1 328 ? -2.03600 44.82200 24.84000 1.000 37.65927 354 LYS B CA 1
ATOM 5634 C C . LYS B 1 328 ? -1.40200 43.49500 24.45600 1.000 40.04833 354 LYS B C 1
ATOM 5635 O O . LYS B 1 328 ? -0.87400 43.34600 23.35100 1.000 38.57391 354 LYS B O 1
ATOM 5641 N N . VAL B 1 329 ? -1.45100 42.53800 25.37700 1.000 40.45136 355 VAL B N 1
ATOM 5642 C CA . VAL B 1 329 ? -1.07400 41.16500 25.06800 1.000 31.41264 355 VAL B CA 1
ATOM 5643 C C . VAL B 1 329 ? -2.26600 40.47900 24.41800 1.000 43.57858 355 VAL B C 1
ATOM 5644 O O . VAL B 1 329 ? -3.38500 40.52600 24.94200 1.000 34.34193 355 VAL B O 1
ATOM 5648 N N . ALA B 1 330 ? -2.03700 39.85200 23.26600 1.000 38.64646 356 ALA B N 1
ATOM 5649 C CA . ALA B 1 330 ? -3.12300 39.27000 22.49400 1.000 38.74282 356 ALA B CA 1
ATOM 5650 C C . ALA B 1 330 ? -2.74000 37.87900 22.01200 1.000 42.69272 356 ALA B C 1
ATOM 5651 O O . ALA B 1 330 ? -1.55900 37.56300 21.84400 1.000 39.41799 356 ALA B O 1
ATOM 5653 N N . ILE B 1 331 ? -3.76000 37.05400 21.79100 1.000 39.40653 357 ILE B N 1
ATOM 5654 C CA . ILE B 1 331 ? -3.60700 35.71200 21.24400 1.000 41.26421 357 ILE B CA 1
ATOM 5655 C C . ILE B 1 331 ? -4.32700 35.66800 19.90500 1.000 41.46324 357 ILE B C 1
ATOM 5656 O O . ILE B 1 331 ? -5.48500 36.09100 19.80400 1.000 41.52733 357 ILE B O 1
ATOM 5661 N N . GLN B 1 332 ? -3.64600 35.16100 18.88100 1.000 40.48690 358 GLN B N 1
ATOM 5662 C CA . GLN B 1 332 ? -4.22300 35.01300 17.55300 1.000 40.33331 358 GLN B CA 1
ATOM 5663 C C . GLN B 1 332 ? -4.11800 33.56200 17.11200 1.000 42.78938 358 GLN B C 1
ATOM 5664 O O . GLN B 1 332 ? -3.02500 32.98800 17.11100 1.000 52.51755 358 GLN B O 1
ATOM 5670 N N . ASP B 1 333 ? -5.25300 32.97500 16.74200 1.000 45.59920 359 ASP B N 1
ATOM 5671 C CA . ASP B 1 333 ? -5.25900 31.64600 16.15100 1.000 48.61123 359 ASP B CA 1
ATOM 5672 C C . ASP B 1 333 ? -4.77500 31.72600 14.70900 1.000 48.40262 359 ASP B C 1
ATOM 5673 O O . ASP B 1 333 ? -5.15900 32.62800 13.96000 1.000 45.80190 359 ASP B O 1
ATOM 5678 N N . ILE B 1 334 ? -3.92400 30.77600 14.32200 1.000 52.23352 360 ILE B N 1
ATOM 5679 C CA . ILE B 1 334 ? -3.26300 30.86700 13.02500 1.000 57.74703 360 ILE B CA 1
ATOM 5680 C C . ILE B 1 334 ? -4.17000 30.37000 11.90500 1.000 51.78886 360 ILE B C 1
ATOM 5681 O O . ILE B 1 334 ? -4.25700 30.99800 10.84300 1.000 59.33736 360 ILE B O 1
ATOM 5686 N N . ASN B 1 335 ? -4.85700 29.24400 12.11500 1.000 63.69050 361 ASN B N 1
ATOM 5687 C CA . ASN B 1 335 ? -5.69100 28.68000 11.05600 1.000 70.14529 361 ASN B CA 1
ATOM 5688 C C . ASN B 1 335 ? -6.82000 29.62700 10.67300 1.000 62.61044 361 ASN B C 1
ATOM 5689 O O . ASN B 1 335 ? -7.10700 29.81700 9.48600 1.000 66.05016 361 ASN B O 1
ATOM 5694 N N . THR B 1 336 ? -7.46800 30.23400 11.66500 1.000 61.84913 362 THR B N 1
ATOM 5695 C CA . THR B 1 336 ? -8.66100 31.04400 11.45200 1.000 66.25330 362 THR B CA 1
ATOM 5696 C C . THR B 1 336 ? -8.36500 32.53800 11.40200 1.000 57.52931 362 THR B C 1
ATOM 5697 O O . THR B 1 336 ? -8.87200 33.24000 10.52300 1.000 63.43047 362 THR B O 1
ATOM 5701 N N . GLY B 1 337 ? -7.55700 33.04100 12.33300 1.000 55.39889 363 GLY B N 1
ATOM 5702 C CA . GLY B 1 337 ? -7.23200 34.45200 12.39500 1.000 46.94746 363 GLY B CA 1
ATOM 5703 C C . GLY B 1 337 ? -7.91200 35.21400 13.51000 1.000 56.55237 363 GLY B C 1
ATOM 5704 O O . GLY B 1 337 ? -7.76400 36.44000 13.57500 1.000 46.78787 363 GLY B O 1
ATOM 5705 N N . ILE B 1 338 ? -8.65000 34.53600 14.38900 1.000 59.17056 364 ILE B N 1
ATOM 5706 C CA . ILE B 1 338 ? -9.34700 35.21200 15.47800 1.000 59.81151 364 ILE B CA 1
ATOM 5707 C C . ILE B 1 338 ? -8.32200 35.80900 16.43200 1.000 60.92770 364 ILE B C 1
ATOM 5708 O O . ILE B 1 338 ? -7.47800 35.09600 16.98800 1.000 54.64749 364 ILE B O 1
ATOM 5713 N N . VAL B 1 339 ? -8.39100 37.12400 16.62400 1.000 64.48901 365 VAL B N 1
ATOM 5714 C CA . VAL B 1 339 ? -7.51400 37.83900 17.54200 1.000 54.75030 365 VAL B CA 1
ATOM 5715 C C . VAL B 1 339 ? -8.23300 37.98200 18.87500 1.000 51.56455 365 VAL B C 1
ATOM 5716 O O . VAL B 1 339 ? -9.37100 38.46400 18.92700 1.000 62.44656 365 VAL B O 1
ATOM 5720 N N . ASN B 1 340 ? -7.57300 37.56500 19.95200 1.000 52.07343 366 ASN B N 1
ATOM 5721 C CA . ASN B 1 340 ? -8.14800 37.57900 21.29300 1.000 48.72409 366 ASN B CA 1
ATOM 5722 C C . ASN B 1 340 ? -7.25900 38.44000 22.18200 1.000 47.82379 366 ASN B C 1
ATOM 5723 O O . ASN B 1 340 ? -6.12400 38.05900 22.48500 1.000 50.63966 366 ASN B O 1
ATOM 5728 N N . ILE B 1 341 ? -7.77400 39.59300 22.59900 1.000 44.39730 367 ILE B N 1
ATOM 5729 C CA . ILE B 1 341 ? -7.02900 40.48900 23.47700 1.000 38.71911 367 ILE B CA 1
ATOM 5730 C C . ILE B 1 341 ? -7.07400 39.92700 24.89200 1.000 41.16481 367 ILE B C 1
ATOM 5731 O O . ILE B 1 341 ? -8.15400 39.69000 25.44400 1.000 39.87311 367 ILE B O 1
ATOM 5736 N N . LEU B 1 342 ? -5.90000 39.71600 25.48300 1.000 43.11256 368 LEU B N 1
ATOM 5737 C CA . LEU B 1 342 ? -5.79400 39.07200 26.78600 1.000 41.20377 368 LEU B CA 1
ATOM 5738 C C . LEU B 1 342 ? -5.82100 40.07500 27.93400 1.000 37.37500 368 LEU B C 1
ATOM 5739 O O . LEU B 1 342 ? -6.57000 39.89500 28.90000 1.000 46.36036 368 LEU B O 1
ATOM 5744 N N . THR B 1 343 ? -5.02100 41.13000 27.84500 1.000 37.98261 369 THR B N 1
ATOM 5745 C CA . THR B 1 343 ? -4.86200 42.08500 28.93300 1.000 47.75972 369 THR B CA 1
ATOM 5746 C C . THR B 1 343 ? -4.07200 43.28100 28.41100 1.000 41.18322 369 THR B C 1
ATOM 5747 O O . THR B 1 343 ? -3.33800 43.15700 27.42600 1.000 43.62377 369 THR B O 1
ATOM 5751 N N . PRO B 1 344 ? -4.22400 44.44400 29.04000 1.000 40.56735 370 PRO B N 1
ATOM 5752 C CA . PRO B 1 344 ? -3.30400 45.55000 28.76100 1.000 40.11525 370 PRO B CA 1
ATOM 5753 C C . PRO B 1 344 ? -1.90700 45.23800 29.27400 1.000 42.35438 370 PRO B C 1
ATOM 5754 O O . PRO B 1 344 ? -1.70600 44.41100 30.16600 1.000 41.01884 370 PRO B O 1
ATOM 5758 N N . THR B 1 345 ? -0.92800 45.91700 28.68100 1.000 42.50175 371 THR B N 1
ATOM 5759 C CA . THR B 1 345 ? 0.45700 45.79100 29.10800 1.000 38.70508 371 THR B CA 1
ATOM 5760 C C . THR B 1 345 ? 1.14700 47.13100 28.91300 1.000 31.05252 371 THR B C 1
ATOM 5761 O O . THR B 1 345 ? 0.72000 47.96200 28.10800 1.000 39.60242 371 THR B O 1
ATOM 5765 N N . SER B 1 346 ? 2.22200 47.33600 29.66900 1.000 34.08784 372 SER B N 1
ATOM 5766 C CA . SER B 1 346 ? 2.96100 48.58900 29.64400 1.000 43.38089 372 SER B CA 1
ATOM 5767 C C . SER B 1 346 ? 4.26200 48.50000 28.86000 1.000 42.59977 372 SER B C 1
ATOM 5768 O O . SER B 1 346 ? 4.95200 49.51400 28.71700 1.000 36.80885 372 SER B O 1
ATOM 5771 N N . LEU B 1 347 ? 4.61100 47.32400 28.34300 1.000 40.79083 373 LEU B N 1
ATOM 5772 C CA . LEU B 1 347 ? 5.89100 47.11800 27.68100 1.000 44.08631 373 LEU B CA 1
ATOM 5773 C C . LEU B 1 347 ? 5.67900 46.52500 26.29800 1.000 44.03116 373 LEU B C 1
ATOM 5774 O O . LEU B 1 347 ? 4.95900 45.53300 26.14500 1.000 38.20917 373 LEU B O 1
ATOM 5779 N N . ASP B 1 348 ? 6.31300 47.13600 25.29600 1.000 48.73167 374 ASP B N 1
ATOM 5780 C CA . ASP B 1 348 ? 6.37700 46.57100 23.94900 1.000 37.13982 374 ASP B CA 1
ATOM 5781 C C . ASP B 1 348 ? 7.45700 45.48700 23.93600 1.000 37.77153 374 ASP B C 1
ATOM 5782 O O . ASP B 1 348 ? 8.54900 45.64300 23.38700 1.000 50.02422 374 ASP B O 1
ATOM 5787 N N . GLU B 1 349 ? 7.13000 44.36700 24.57800 1.000 33.95478 375 GLU B N 1
ATOM 5788 C CA . GLU B 1 349 ? 8.07800 43.28400 24.78600 1.000 31.51062 375 GLU B CA 1
ATOM 5789 C C . GLU B 1 349 ? 7.40400 41.95200 24.49800 1.000 32.02250 375 GLU B C 1
ATOM 5790 O O . GLU B 1 349 ? 6.19900 41.78900 24.70500 1.000 26.21783 375 GLU B O 1
ATOM 5796 N N . SER B 1 350 ? 8.19900 40.99800 24.03400 1.000 32.33454 376 SER B N 1
ATOM 5797 C CA . SER B 1 350 ? 7.65800 39.71800 23.59400 1.000 32.49678 376 SER B CA 1
ATOM 5798 C C . SER B 1 350 ? 7.11200 38.92600 24.77700 1.000 34.52647 376 SER B C 1
ATOM 5799 O O . SER B 1 350 ? 7.78700 38.81300 25.80800 1.000 36.59178 376 SER B O 1
ATOM 5802 N N . PRO B 1 351 ? 5.90800 38.37700 24.67800 1.000 24.37315 377 PRO B N 1
ATOM 5803 C CA . PRO B 1 351 ? 5.43200 37.41300 25.67200 1.000 34.51981 377 PRO B CA 1
ATOM 5804 C C . PRO B 1 351 ? 5.98700 36.02900 25.34800 1.000 33.71563 377 PRO B C 1
ATOM 5805 O O . PRO B 1 351 ? 6.76100 35.84700 24.41100 1.000 46.46864 377 PRO B O 1
ATOM 5809 N N . SER B 1 352 ? 5.57500 35.04300 26.14100 1.000 38.12025 378 SER B N 1
ATOM 5810 C CA . SER B 1 352 ? 6.08200 33.68800 25.96600 1.000 42.39815 378 SER B CA 1
ATOM 5811 C C . SER B 1 352 ? 5.01700 32.68300 26.37500 1.000 34.01460 378 SER B C 1
ATOM 5812 O O . SER B 1 352 ? 4.49900 32.74200 27.49400 1.000 35.28077 378 SER B O 1
ATOM 5815 N N . PHE B 1 353 ? 4.69800 31.76800 25.46300 1.000 30.80960 379 PHE B N 1
ATOM 5816 C CA . PHE B 1 353 ? 3.75400 30.70100 25.75500 1.000 26.34353 379 PHE B CA 1
ATOM 5817 C C . PHE B 1 353 ? 4.36300 29.68900 26.71900 1.000 34.67952 379 PHE B C 1
ATOM 5818 O O . PHE B 1 353 ? 5.56600 29.41600 26.69400 1.000 36.45475 379 PHE B O 1
ATOM 5826 N N . SER B 1 354 ? 3.51500 29.12900 27.57400 1.000 29.87287 380 SER B N 1
ATOM 5827 C CA . SER B 1 354 ? 3.91200 27.99200 28.38400 1.000 33.68958 380 SER B CA 1
ATOM 5828 C C . SER B 1 354 ? 3.92300 26.73200 27.52500 1.000 36.03159 380 SER B C 1
ATOM 5829 O O . SER B 1 354 ? 3.27100 26.68000 26.47800 1.000 37.95326 380 SER B O 1
ATOM 5832 N N . PRO B 1 355 ? 4.67400 25.70400 27.93400 1.000 35.00322 381 PRO B N 1
ATOM 5833 C CA . PRO B 1 355 ? 4.75300 24.48200 27.11200 1.000 36.11528 381 PRO B CA 1
ATOM 5834 C C . PRO B 1 355 ? 3.40800 23.85900 26.77000 1.000 37.31783 381 PRO B C 1
ATOM 5835 O O . PRO B 1 355 ? 3.27900 23.26000 25.69500 1.000 40.89971 381 PRO B O 1
ATOM 5839 N N . ASN B 1 356 ? 2.40100 23.97600 27.63600 1.000 31.48910 382 ASN B N 1
ATOM 5840 C CA . ASN B 1 356 ? 1.09900 23.39300 27.33600 1.000 42.54309 382 ASN B CA 1
ATOM 5841 C C . ASN B 1 356 ? 0.18000 24.33400 26.56600 1.000 36.84252 382 ASN B C 1
ATOM 5842 O O . ASN B 1 356 ? -0.89100 23.90300 26.12600 1.000 34.87815 382 ASN B O 1
ATOM 5847 N N . GLY B 1 357 ? 0.56600 25.59600 26.39400 1.000 37.85144 383 GLY B N 1
ATOM 5848 C CA . GLY B 1 357 ? -0.23100 26.54500 25.64700 1.000 31.22413 383 GLY B CA 1
ATOM 5849 C C . GLY B 1 357 ? -1.37400 27.17800 26.40800 1.000 33.20144 383 GLY B C 1
ATOM 5850 O O . GLY B 1 357 ? -2.05300 28.05200 25.85300 1.000 43.10752 383 GLY B O 1
ATOM 5851 N N . GLN B 1 358 ? -1.61400 26.77300 27.65300 1.000 38.20610 384 GLN B N 1
ATOM 5852 C CA . GLN B 1 358 ? -2.69400 27.33800 28.45100 1.000 38.28007 384 GLN B CA 1
ATOM 5853 C C . GLN B 1 358 ? -2.27700 28.58400 29.22000 1.000 40.45965 384 GLN B C 1
ATOM 5854 O O . GLN B 1 358 ? -3.15000 29.31600 29.69900 1.000 42.39351 384 GLN B O 1
ATOM 5860 N N . MET B 1 359 ? -0.97900 28.84200 29.34800 1.000 33.11624 385 MET B N 1
ATOM 5861 C CA . MET B 1 359 ? -0.47200 29.98200 30.09400 1.000 36.05489 385 MET B CA 1
ATOM 5862 C C . MET B 1 359 ? 0.39100 30.85100 29.18900 1.000 36.53028 385 MET B C 1
ATOM 5863 O O . MET B 1 359 ? 1.03000 30.36000 28.25300 1.000 32.45278 385 MET B O 1
ATOM 5868 N N . VAL B 1 360 ? 0.40000 32.15000 29.47600 1.000 41.14633 386 VAL B N 1
ATOM 5869 C CA . VAL B 1 360 ? 1.23200 33.11600 28.77000 1.000 40.14911 386 VAL B CA 1
ATOM 5870 C C . VAL B 1 360 ? 1.89700 34.01100 29.80400 1.000 38.51133 386 VAL B C 1
ATOM 5871 O O . VAL B 1 360 ? 1.21600 34.59700 30.65200 1.000 33.45904 386 VAL B O 1
ATOM 5875 N N . VAL B 1 361 ? 3.22200 34.11200 29.73800 1.000 33.38588 387 VAL B N 1
ATOM 5876 C CA . VAL B 1 361 ? 3.99300 34.96600 30.63200 1.000 27.48369 387 VAL B CA 1
ATOM 5877 C C . VAL B 1 361 ? 4.46700 36.18300 29.84900 1.000 32.06576 387 VAL B C 1
ATOM 5878 O O . VAL B 1 361 ? 4.81100 36.08100 28.66600 1.000 30.72660 387 VAL B O 1
ATOM 5882 N N . TYR B 1 362 ? 4.45800 37.34000 30.50700 1.000 30.19076 388 TYR B N 1
ATOM 5883 C CA . TYR B 1 362 ? 4.92100 38.57700 29.89700 1.000 29.40239 388 TYR B CA 1
ATOM 5884 C C . TYR B 1 362 ? 5.40700 39.50800 30.99600 1.000 33.50448 388 TYR B C 1
ATOM 5885 O O . TYR B 1 362 ? 5.08800 39.33200 32.17400 1.000 37.47560 388 TYR B O 1
ATOM 5894 N N . ALA B 1 363 ? 6.18800 40.50500 30.59500 1.000 29.38148 389 ALA B N 1
ATOM 5895 C CA . ALA B 1 363 ? 6.73100 41.49700 31.50900 1.000 35.19509 389 ALA B CA 1
ATOM 5896 C C . ALA B 1 363 ? 5.98500 42.81300 31.34600 1.000 37.76413 389 ALA B C 1
ATOM 5897 O O . ALA B 1 363 ? 5.66400 43.22100 30.22500 1.000 35.35581 389 ALA B O 1
ATOM 5899 N N . THR B 1 364 ? 5.70800 43.47200 32.46700 1.000 31.96247 390 THR B N 1
ATOM 5900 C CA . THR B 1 364 ? 5.01700 44.75400 32.45300 1.000 38.44288 390 THR B CA 1
ATOM 5901 C C . THR B 1 364 ? 5.42800 45.53600 33.69500 1.000 38.51435 390 THR B C 1
ATOM 5902 O O . THR B 1 364 ? 6.30100 45.11000 34.45900 1.000 33.57605 390 THR B O 1
ATOM 5906 N N . ARG B 1 365 ? 4.79200 46.68700 33.89900 1.000 38.23817 391 ARG B N 1
ATOM 5907 C CA A ARG B 1 365 ? 5.11500 47.55300 35.02300 0.500 42.94417 391 ARG B CA 1
ATOM 5908 C CA B ARG B 1 365 ? 5.11700 47.55900 35.01800 0.500 44.87463 391 ARG B CA 1
ATOM 5909 C C . ARG B 1 365 ? 3.84800 48.24200 35.50500 1.000 42.90312 391 ARG B C 1
ATOM 5910 O O . ARG B 1 365 ? 3.05000 48.72800 34.69900 1.000 41.45517 391 ARG B O 1
ATOM 5925 N N . GLU B 1 366 ? 3.67200 48.27600 36.82700 1.000 43.42473 392 GLU B N 1
ATOM 5926 C CA . GLU B 1 366 ? 2.51100 48.90700 37.46100 1.000 36.28963 392 GLU B CA 1
ATOM 5927 C C . GLU B 1 366 ? 3.03400 49.71100 38.65000 1.000 42.58212 392 GLU B C 1
ATOM 5928 O O . GLU B 1 366 ? 3.11100 49.20500 39.77300 1.000 48.06603 392 GLU B O 1
ATOM 5934 N N . GLY B 1 367 ? 3.39500 50.96400 38.39400 1.000 43.53151 393 GLY B N 1
ATOM 5935 C CA . GLY B 1 367 ? 3.97200 51.78200 39.44800 1.000 44.42774 393 GLY B CA 1
ATOM 5936 C C . GLY B 1 367 ? 5.40900 51.37400 39.70000 1.000 42.43363 393 GLY B C 1
ATOM 5937 O O . GLY B 1 367 ? 6.19300 51.16900 38.76600 1.000 37.41011 393 GLY B O 1
ATOM 5938 N N . ASN B 1 368 ? 5.76900 51.25300 40.97900 1.000 45.09246 394 ASN B N 1
ATOM 5939 C CA . ASN B 1 368 ? 7.10000 50.78000 41.33600 1.000 44.79217 394 ASN B CA 1
ATOM 5940 C C . ASN B 1 368 ? 7.26900 49.28900 41.08800 1.000 45.17228 394 ASN B C 1
ATOM 5941 O O . ASN B 1 368 ? 8.40400 48.80100 41.06800 1.000 63.65133 394 ASN B O 1
ATOM 5946 N N . ARG B 1 369 ? 6.17400 48.56100 40.89600 1.000 43.86885 395 ARG B N 1
ATOM 5947 C CA . ARG B 1 369 ? 6.21900 47.10600 40.78000 1.000 45.92024 395 ARG B CA 1
ATOM 5948 C C . ARG B 1 369 ? 6.55600 46.72300 39.34500 1.000 50.73433 395 ARG B C 1
ATOM 5949 O O . ARG B 1 369 ? 5.71600 46.81800 38.44700 1.000 50.91558 395 ARG B O 1
ATOM 5957 N N . GLY B 1 370 ? 7.79800 46.29500 39.12500 1.000 45.10835 396 GLY B N 1
ATOM 5958 C CA . GLY B 1 370 ? 8.15700 45.59900 37.90500 1.000 45.55821 396 GLY B CA 1
ATOM 5959 C C . GLY B 1 370 ? 7.97100 44.11300 38.13500 1.000 46.97789 396 GLY B C 1
ATOM 5960 O O . GLY B 1 370 ? 8.50900 43.55500 39.09500 1.000 52.90869 396 GLY B O 1
ATOM 5961 N N . LEU B 1 371 ? 7.19600 43.47700 37.26200 1.000 43.92461 397 LEU B N 1
ATOM 5962 C CA . LEU B 1 371 ? 6.75400 42.11900 37.53800 1.000 40.08614 397 LEU B CA 1
ATOM 5963 C C . LEU B 1 371 ? 6.60400 41.32600 36.25000 1.000 37.70691 397 LEU B C 1
ATOM 5964 O O . LEU B 1 371 ? 6.38600 41.88700 35.17300 1.000 33.77579 397 LEU B O 1
ATOM 5969 N N . LEU B 1 372 ? 6.72900 40.00800 36.38400 1.000 37.34365 398 LEU B N 1
ATOM 5970 C CA . LEU B 1 372 ? 6.26100 39.07400 35.37400 1.000 32.68032 398 LEU B CA 1
ATOM 5971 C C . LEU B 1 372 ? 4.81700 38.71000 35.67900 1.000 35.98934 398 LEU B C 1
ATOM 5972 O O . LEU B 1 372 ? 4.45200 38.49300 36.83800 1.000 31.57395 398 LEU B O 1
ATOM 5977 N N . SER B 1 373 ? 3.99400 38.65500 34.63900 1.000 32.08118 399 SER B N 1
ATOM 5978 C CA . SER B 1 373 ? 2.58700 38.31000 34.77800 1.000 32.13304 399 SER B CA 1
ATOM 5979 C C . SER B 1 373 ? 2.29300 37.07100 33.94800 1.000 34.72646 399 SER B C 1
ATOM 5980 O O . SER B 1 373 ? 2.59700 37.03300 32.75100 1.000 30.60416 399 SER B O 1
ATOM 5983 N N . ILE B 1 374 ? 1.71100 36.06200 34.58800 1.000 38.95289 400 ILE B N 1
ATOM 5984 C CA . ILE B 1 374 ? 1.33400 34.81600 33.93300 1.000 38.46555 400 ILE B CA 1
ATOM 5985 C C . ILE B 1 374 ? -0.18500 34.74500 33.90700 1.000 43.28691 400 ILE B C 1
ATOM 5986 O O . ILE B 1 374 ? -0.83500 34.75400 34.96000 1.000 34.02446 400 ILE B O 1
ATOM 5991 N N . MET B 1 375 ? -0.74900 34.67800 32.70500 1.000 33.29669 401 MET B N 1
ATOM 5992 C CA . MET B 1 375 ? -2.18800 34.69300 32.50500 1.000 26.62426 401 MET B CA 1
ATOM 5993 C C . MET B 1 375 ? -2.62600 33.44500 31.75600 1.000 41.42191 401 MET B C 1
ATOM 5994 O O . MET B 1 375 ? -1.90900 32.95200 30.87800 1.000 39.77971 401 MET B O 1
ATOM 5999 N N . SER B 1 376 ? -3.80500 32.94000 32.10500 1.000 33.84860 402 SER B N 1
ATOM 6000 C CA . SER B 1 376 ? -4.40800 31.87400 31.32300 1.000 36.07554 402 SER B CA 1
ATOM 6001 C C . SER B 1 376 ? -4.76400 32.39300 29.93400 1.000 32.14437 402 SER B C 1
ATOM 6002 O O . SER B 1 376 ? -4.99800 33.58800 29.73400 1.000 31.24715 402 SER B O 1
ATOM 6005 N N . THR B 1 377 ? -4.79200 31.47600 28.96500 1.000 43.43894 403 THR B N 1
ATOM 6006 C CA . THR B 1 377 ? -5.06200 31.86400 27.58400 1.000 41.98256 403 THR B CA 1
ATOM 6007 C C . THR B 1 377 ? -6.44700 32.48400 27.43500 1.000 41.02961 403 THR B C 1
ATOM 6008 O O . THR B 1 377 ? -6.66600 33.31300 26.54400 1.000 46.02313 403 THR B O 1
ATOM 6012 N N . ASP B 1 378 ? -7.38200 32.12200 28.30900 1.000 41.86591 404 ASP B N 1
ATOM 6013 C CA . ASP B 1 378 ? -8.74500 32.62700 28.23800 1.000 42.91825 404 ASP B CA 1
ATOM 6014 C C . ASP B 1 378 ? -8.97800 33.84800 29.12300 1.000 47.25213 404 ASP B C 1
ATOM 6015 O O . ASP B 1 378 ? -10.12800 34.27200 29.28000 1.000 44.43968 404 ASP B O 1
ATOM 6020 N N . GLY B 1 379 ? -7.92300 34.41300 29.70700 1.000 35.90415 405 GLY B N 1
ATOM 6021 C CA . GLY B 1 379 ? -8.04200 35.63900 30.47200 1.000 48.53398 405 GLY B CA 1
ATOM 6022 C C . GLY B 1 379 ? -8.81300 35.54100 31.76800 1.000 46.16118 405 GLY B C 1
ATOM 6023 O O . GLY B 1 379 ? -9.07800 36.57400 32.38900 1.000 41.14346 405 GLY B O 1
ATOM 6024 N N . ARG B 1 380 ? -9.18400 34.33500 32.20000 1.000 42.44417 406 ARG B N 1
ATOM 6025 C CA . ARG B 1 380 ? -9.92300 34.16800 33.44400 1.000 38.02589 406 ARG B CA 1
ATOM 6026 C C . ARG B 1 380 ? -9.02500 34.13600 34.67300 1.000 37.25261 406 ARG B C 1
ATOM 6027 O O . ARG B 1 380 ? -9.53800 34.18900 35.79500 1.000 40.56931 406 ARG B O 1
ATOM 6035 N N . PHE B 1 381 ? -7.70900 34.05100 34.49300 1.000 34.84540 407 PHE B N 1
ATOM 6036 C CA . PHE B 1 381 ? -6.78300 33.87800 35.60300 1.000 42.85480 407 PHE B CA 1
ATOM 6037 C C . PHE B 1 381 ? -5.55200 34.73800 35.36700 1.000 45.12068 407 PHE B C 1
ATOM 6038 O O . PHE B 1 381 ? -5.00000 34.74200 34.26300 1.000 34.38508 407 PHE B O 1
ATOM 6046 N N . ARG B 1 382 ? -5.12500 35.45900 36.40200 1.000 40.91227 408 ARG B N 1
ATOM 6047 C CA . ARG B 1 382 ? -3.91700 36.26900 36.33800 1.000 38.25053 408 ARG B CA 1
ATOM 6048 C C . ARG B 1 382 ? -3.07900 36.02900 37.58300 1.000 35.95372 408 ARG B C 1
ATOM 6049 O O . ARG B 1 382 ? -3.59600 36.07000 38.70400 1.000 29.55328 408 ARG B O 1
ATOM 6057 N N . MET B 1 383 ? -1.78700 35.78600 37.37800 1.000 41.55395 409 MET B N 1
ATOM 6058 C CA . MET B 1 383 ? -0.82900 35.60200 38.45700 1.000 40.64334 409 MET B CA 1
ATOM 6059 C C . MET B 1 383 ? 0.37300 36.49400 38.18800 1.000 41.36076 409 MET B C 1
ATOM 6060 O O . MET B 1 383 ? 0.87700 36.53500 37.06100 1.000 41.47254 409 MET B O 1
ATOM 6065 N N . ASN B 1 384 ? 0.82400 37.20800 39.21300 1.000 34.24878 410 ASN B N 1
ATOM 6066 C CA . ASN B 1 384 ? 1.95500 38.11300 39.09200 1.000 32.83464 410 ASN B CA 1
ATOM 6067 C C . ASN B 1 384 ? 3.18000 37.53100 39.78400 1.000 34.85673 410 ASN B C 1
ATOM 6068 O O . ASN B 1 384 ? 3.07300 36.85000 40.80900 1.000 30.62848 410 ASN B O 1
ATOM 6073 N N . LEU B 1 385 ? 4.35100 37.80900 39.20900 1.000 34.22980 411 LEU B N 1
ATOM 6074 C CA . LEU B 1 385 ? 5.64100 37.46100 39.80100 1.000 38.75810 411 LEU B CA 1
ATOM 6075 C C . LEU B 1 385 ? 6.40200 38.76000 40.03700 1.000 43.64618 411 LEU B C 1
ATOM 6076 O O . LEU B 1 385 ? 7.31700 39.10500 39.27300 1.000 35.07578 411 LEU B O 1
ATOM 6081 N N . PRO B 1 386 ? 6.05100 39.51100 41.08000 1.000 40.62395 412 PRO B N 1
ATOM 6082 C CA . PRO B 1 386 ? 6.68700 40.81500 41.29400 1.000 43.89577 412 PRO B CA 1
ATOM 6083 C C . PRO B 1 386 ? 8.07500 40.68900 41.90100 1.000 43.32126 412 PRO B C 1
ATOM 6084 O O . PRO B 1 386 ? 8.30800 39.90600 42.82600 1.000 46.18235 412 PRO B O 1
ATOM 6088 N N . SER B 1 387 ? 9.00500 41.47000 41.35700 1.000 47.85109 413 SER B N 1
ATOM 6089 C CA . SER B 1 387 ? 10.31000 41.65500 41.96700 1.000 50.75213 413 SER B CA 1
ATOM 6090 C C . SER B 1 387 ? 10.24000 42.84600 42.91100 1.000 57.91704 413 SER B C 1
ATOM 6091 O O . SER B 1 387 ? 9.58000 43.84800 42.61900 1.000 56.36613 413 SER B O 1
ATOM 6094 N N . GLU B 1 388 ? 10.90500 42.71900 44.05500 1.000 68.00347 414 GLU B N 1
ATOM 6095 C CA . GLU B 1 388 ? 10.73500 43.67200 45.13900 1.000 77.53127 414 GLU B CA 1
ATOM 6096 C C . GLU B 1 388 ? 11.54300 44.93300 44.93500 1.000 84.39134 414 GLU B C 1
ATOM 6097 O O . GLU B 1 388 ? 11.58100 45.77500 45.83200 1.000 89.03850 414 GLU B O 1
ATOM 6103 N N . GLN B 1 389 ? 12.21600 45.07200 43.79700 1.000 100.29939 415 GLN B N 1
ATOM 6104 C CA . GLN B 1 389 ? 12.85500 46.33700 43.49400 1.000 105.00978 415 GLN B CA 1
ATOM 6105 C C . GLN B 1 389 ? 13.03200 46.79200 42.07600 1.000 95.65593 415 GLN B C 1
ATOM 6106 O O . GLN B 1 389 ? 12.64300 47.91200 41.75900 1.000 107.57430 415 GLN B O 1
ATOM 6112 N N . GLY B 1 390 ? 13.75500 46.05400 41.26900 1.000 65.94639 416 GLY B N 1
ATOM 6113 C CA . GLY B 1 390 ? 13.96900 46.45700 39.90500 1.000 62.60957 416 GLY B CA 1
ATOM 6114 C C . GLY B 1 390 ? 12.76200 46.12100 39.07000 1.000 58.87515 416 GLY B C 1
ATOM 6115 O O . GLY B 1 390 ? 11.63300 46.01700 39.55900 1.000 67.35980 416 GLY B O 1
ATOM 6116 N N . GLU B 1 391 ? 13.01700 45.93000 37.78900 1.000 44.67327 417 GLU B N 1
ATOM 6117 C CA . GLU B 1 391 ? 12.02000 45.50000 36.83300 1.000 45.80297 417 GLU B CA 1
ATOM 6118 C C . GLU B 1 391 ? 12.48500 44.19000 36.22100 1.000 43.07213 417 GLU B C 1
ATOM 6119 O O . GLU B 1 391 ? 13.68700 43.97500 36.02600 1.000 45.16826 417 GLU B O 1
ATOM 6125 N N . VAL B 1 392 ? 11.53000 43.31600 35.93900 1.000 39.42177 418 VAL B N 1
ATOM 6126 C CA . VAL B 1 392 ? 11.79400 42.04900 35.27500 1.000 39.77988 418 VAL B CA 1
ATOM 6127 C C . VAL B 1 392 ? 11.36900 42.18500 33.82300 1.000 36.09046 418 VAL B C 1
ATOM 6128 O O . VAL B 1 392 ? 10.25700 42.64400 33.53400 1.000 43.67962 418 VAL B O 1
ATOM 6132 N N . ARG B 1 393 ? 12.25200 41.79600 32.90600 1.000 32.85746 419 ARG B N 1
ATOM 6133 C CA . ARG B 1 393 ? 12.01600 42.00000 31.48600 1.000 36.14070 419 ARG B CA 1
ATOM 6134 C C . ARG B 1 393 ? 12.36700 40.74300 30.70600 1.000 36.94140 419 ARG B C 1
ATOM 6135 O O . ARG B 1 393 ? 13.19000 39.93100 31.13800 1.000 31.00207 419 ARG B O 1
ATOM 6143 N N . GLU B 1 394 ? 11.72300 40.60000 29.54700 1.000 37.90835 420 GLU B N 1
ATOM 6144 C CA . GLU B 1 394 ? 12.01000 39.57900 28.54500 1.000 39.48889 420 GLU B CA 1
ATOM 6145 C C . GLU B 1 394 ? 11.97600 38.17000 29.12800 1.000 33.28301 420 GLU B C 1
ATOM 6146 O O . GLU B 1 394 ? 13.01700 37.50300 29.19200 1.000 31.50510 420 GLU B O 1
ATOM 6152 N N . PRO B 1 395 ? 10.81500 37.67600 29.55000 1.000 35.10210 421 PRO B N 1
ATOM 6153 C CA . PRO B 1 395 ? 10.74300 36.30300 30.05300 1.000 28.32101 421 PRO B CA 1
ATOM 6154 C C . PRO B 1 395 ? 10.73400 35.28800 28.92200 1.000 31.92918 421 PRO B C 1
ATOM 6155 O O . PRO B 1 395 ? 10.27300 35.55700 27.81000 1.000 30.48037 421 PRO B O 1
ATOM 6159 N N . ALA B 1 396 ? 11.26000 34.10300 29.22600 1.000 26.22625 422 ALA B N 1
ATOM 6160 C CA . ALA B 1 396 ? 11.30300 32.99900 28.26900 1.000 27.18858 422 ALA B CA 1
ATOM 6161 C C . ALA B 1 396 ? 11.02200 31.70600 29.02200 1.000 26.37886 422 ALA B C 1
ATOM 6162 O O . ALA B 1 396 ? 11.85900 31.24500 29.80400 1.000 22.16379 422 ALA B O 1
ATOM 6164 N N . TRP B 1 397 ? 9.84800 31.12600 28.78800 1.000 33.14683 423 TRP B N 1
ATOM 6165 C CA . TRP B 1 397 ? 9.47400 29.87300 29.42700 1.000 30.67611 423 TRP B CA 1
ATOM 6166 C C . TRP B 1 397 ? 10.22200 28.71700 28.77300 1.000 26.81835 423 TRP B C 1
ATOM 6167 O O . TRP B 1 397 ? 10.20600 28.57200 27.54700 1.000 32.62190 423 TRP B O 1
ATOM 6178 N N . ALA B 1 398 ? 10.87800 27.90100 29.59200 1.000 28.91533 424 ALA B N 1
ATOM 6179 C CA . ALA B 1 398 ? 11.66500 26.79600 29.06500 1.000 30.81783 424 ALA B CA 1
ATOM 6180 C C . ALA B 1 398 ? 10.75400 25.77300 28.38900 1.000 39.56080 424 ALA B C 1
ATOM 6181 O O . ALA B 1 398 ? 9.66700 25.47700 28.89500 1.000 38.02631 424 ALA B O 1
ATOM 6183 N N . PRO B 1 399 ? 11.16500 25.21900 27.25400 1.000 39.21539 425 PRO B N 1
ATOM 6184 C CA . PRO B 1 399 ? 10.32900 24.24000 26.55500 1.000 43.97544 425 PRO B CA 1
ATOM 6185 C C . PRO B 1 399 ? 10.37600 22.88000 27.24000 1.000 43.02519 425 PRO B C 1
ATOM 6186 O O . PRO B 1 399 ? 11.20000 22.61600 28.11700 1.000 35.57668 425 PRO B O 1
ATOM 6190 N N . LYS B 1 400 ? 9.46400 22.01200 26.81700 1.000 45.89763 426 LYS B N 1
ATOM 6191 C CA . LYS B 1 400 ? 9.36400 20.67300 27.38300 1.000 60.78273 426 LYS B CA 1
ATOM 6192 C C . LYS B 1 400 ? 9.42100 19.61000 26.29200 1.000 68.47344 426 LYS B C 1
ATOM 6193 O O . LYS B 1 400 ? 9.96200 19.84000 25.21000 1.000 55.61109 426 LYS B O 1
#

Foldseek 3Di:
DQWAKDWDFFFPDAAEEEEEPAVVDPPQVVLLQVQQRQQNHYHYDHDPDQDDAAVVGDDLPRCVVVVHQKYKHWYWAADPQGIKIFMWIAGSVVGGTLDTDMDDDGHPPRSQVSLVVNQSVVCSVPVFGGQQAFKKWWWFAFPVCLAFRIWIWIATPRRPPIDTLDGGSWDKDAWEAQLQRQWIWIWTCNPVWIFIKIAGPPVSDIDTLDTDRFFPFQWEAANVRFKIWGWGPPDQAIFIWMAGRPPSDIDGADDPARDDKHWYAQLVRQWIWMWHCNVVATFIWIAGPPPRDIGTQADPARHWGQWYAANVRQKIWTWHQHPVGGTFTWIAGRVPRDIGTAGHFADRAHKEAAQRRQKIKAWGDDDNWTWIWIAGNVHRTIMITTGPHGHIHNMYTHYD/DWAKDWPFFFDDAAEEEEAPEPADPPQVVLLQVQQRQQQRYHYDPPPDQDDAEVVGDDLVSVVVVRHQKYKHWYWDADDFAIKIFMWIAGSVVRDILDTDIGDDGRPPSNQVSQVVNQSNVCSVPVFGDFQNFKKWWWFAFLVDQFQRIWIWIATPRRPDIHTLDGASFDKDAWEAELVNQWIWIWTPNDVFIFIKIAGPPVSDIDTLDTDHQFPFQWEAALVRFKIWGWGDDPHFIFIWMAGSPVSDIDTQDPQGADDKHWYAALVRQWTKMWGCPPPATFIWIQGPPPRDIGGQADPARHWHQWYAANVRQKIFTWDDHPPDAIFTWIAGRVPGDIGTQGGAADRAHWEAGQRRQKIWAWHDDPQWTWIWIAGNNNSTIMITTDPGGHIHNMYIRYD

Solvent-accessible surface area: 33606 Å² total; per-residue (Å²): 53,64,3,81,50,64,75,50,82,63,7,139,141,10,59,89,1,5,0,15,59,7,68,115,44,71,35,0,30,59,18,0,32,70,1,1,49,10,6,2,96,3,41,12,61,7,167,153,48,68,27,129,5,34,31,110,103,27,135,11,84,69,2,105,84,47,53,23,29,43,1,0,4,3,61,4,133,129,50,110,112,3,2,47,0,49,13,1,0,19,12,5,129,144,123,90,76,54,25,87,83,92,36,93,4,74,50,100,93,44,57,58,0,0,4,78,0,0,22,26,0,8,89,35,28,29,62,45,74,5,12,11,29,22,68,7,0,1,0,12,42,22,93,90,44,82,48,90,86,35,12,0,9,4,1,18,1,6,2,56,80,47,93,70,14,36,44,12,163,52,45,0,43,22,11,12,28,17,43,92,28,140,72,0,0,0,0,1,46,67,78,188,130,13,3,0,19,15,22,28,41,105,101,37,91,87,78,77,9,15,36,49,160,9,8,49,0,16,7,13,19,8,54,97,40,136,17,0,0,2,0,0,20,99,129,67,54,16,25,0,31,44,5,47,41,96,104,92,116,65,145,111,41,18,6,85,6,10,15,67,0,35,1,67,16,14,51,91,36,135,0,0,2,3,1,0,1,20,7,4,27,13,3,1,1,52,33,30,61,74,115,34,51,13,60,27,31,0,44,100,44,50,18,0,0,24,7,12,21,0,64,80,23,110,73,0,0,0,0,9,79,41,100,80,54,99,49,35,2,0,8,6,27,66,127,90,26,110,22,57,80,19,9,92,11,60,16,55,19,13,0,10,14,1,25,23,9,60,17,0,0,6,2,12,121,99,81,153,96,6,1,2,2,2,1,8,24,84,18,107,0,69,3,5,4,4,7,120,95,34,37,0,34,34,9,11,17,6,46,160,131,8,54,20,1,1,19,92,40,7,124,155,21,58,46,0,4,0,18,62,10,100,86,51,56,28,0,42,55,15,0,2,30,1,0,4,8,3,1,91,8,26,0,8,9,56,120,50,70,23,99,3,33,27,112,107,30,113,8,75,66,0,105,94,47,62,26,35,40,1,0,7,5,57,1,127,136,60,108,116,13,7,38,0,40,13,4,0,21,7,3,121,152,115,113,79,61,25,89,81,99,43,98,10,66,75,116,115,42,56,74,1,0,5,65,0,0,25,23,0,7,93,37,34,28,65,40,77,5,11,9,42,8,66,2,0,2,0,23,42,30,73,84,68,73,65,105,76,20,12,0,12,4,0,13,0,5,2,82,91,53,134,72,21,25,45,13,153,55,47,0,38,24,7,8,26,16,52,87,27,138,65,0,0,0,0,1,48,72,88,198,113,12,8,0,26,14,18,36,65,111,96,41,87,88,70,71,9,11,48,59,156,32,3,65,0,16,1,10,17,5,54,97,40,131,20,0,0,0,1,0,25,89,153,63,77,14,16,0,14,32,3,54,40,102,82,93,123,57,139,126,29,12,108,10,22,29,76,72,6,27,1,58,19,15,48,82,35,124,0,0,3,2,0,0,37,102,46,75,27,17,1,0,14,55,30,32,64,73,110,37,53,47,120,81,20,0,143,135,28,43,11,0,0,17,3,18,22,1,68,94,19,111,39,0,0,0,0,3,77,45,100,79,71,91,55,35,2,0,6,7,38,60,110,99,34,123,38,58,79,16,17,90,9,53,30,52,14,15,2,15,14,1,26,28,4,55,16,0,0,3,2,5,96,81,62,140,43,0,0,0,0,1,13,7,26,81,18,79,0,35,2,3,1,0,8,102,127,10,27,0,43,30,9,14,18,5,49,150

Radius of gyration: 32.76 Å; Cα contacts (8 Å, |Δi|>4): 2242; chains: 2; bounding box: 63×73×100 Å

Secondary structure (DSSP, 8-state):
--B--EEEE--SS--EEEEPPPBT--S-HHHHHHHHHTSSS-EEESSS-SS--BTTB--HHHHHHTT--EEEEEEEEE-SSSEEEEEEEEETTTTEEEEEEEEEE-SS-HHHHHHHHHHHHHHHHHSS---SSSEEEEEEE-TT-GGGSEEEEEEETTS-S-EEEEEESS-EEEEEE-TTSSEEEEEE-SSSS-EEEEEETTT--EEEEEE-TTEEEEEEE-TTSSEEEEEE-SSSS-EEEEEETTTTEEEE-S--SSS---EEE-TTSSEEEEEE-TTSS-EEEEEETTT--EEE---SSS-EEEEEE-TTSSEEEEEE--TTS--EEEEEETTT--EEEEEE-SS----EE-TTSSEEEEEEEETTEEEEEEEETTS--EEEEEBSSSEEEEEEE---/-B--EEEE--TT--EEEEPPPTT-SSHHHHHHHHHTTSSS-EEE-SS-SS--BTTB--HHHHHTTT--EEEEEEEEE-SSEEEEEEEEEETTTTEEEEEEEEEEETT-HHHHHHHHHHHHHHHHHSS---SS-EEEEEEE-TT-STT-EEEEEEETTS-S-EEEEEESS-EEEEEE-TTSSEEEEEE-SSSS-EEEEEETTT----EEE--SS--EEEEE-TTSSEEEEEE--SSS-EEEEEETTT--EEE-----SS----EE-TTSSEEEEEE-TTSS-EEEEEETTT--EEE---SSS-EEEEEE-TTSSEEEEEE--TTS--EEEEEETTT--EEEEEE-S-----EE-TTSSEEEEEEEETTEEEEEEEETTSS-EEEEEBSSSEEEEEEEPP-

B-factor: mean 51.09, std 19.73, range [19.7, 181.86]

Sequence (799 aa):
GQLHLEIAKAPDQAPKIAIVPFNNDNGLYPIVETDLNRSGRFTSSSKNLPANAAINQIQASDWQAAGIPYVVTGQIKQTADGFEVHYQLYDVQKQQYLLNELLNVPASRIRQAGHMVSDAIYQALTGIPGDFSGRIAYVLRNPATPAERYTLQIADTDGEQPKTVLSSRDPILSPAWTPDAKKIAYVSFETKRPAIYLQDLSTGTREVITSFKGLNGAPSFSPDGKSMLFTASMNGNPEIYQMDLSTRQVKRMTNDSGIDTEARYTPDGKAFIFTSDRGGSPQIYRYDFGNGSVKRLTFKGSFNARGTLSADGKKIALVHRPSGSNYKVAIQDINTGIVNILTPTSLDESPSFSPNGQMVVYATREGNRGLLSIMSTDGRFRMNLPSEQQGEVREPAWAPKQLHLEIAKAPDQAPKIAIVPFNNDNGLYPIVETDLNRSGRFTSSSKNLPANAAINQIQASDWQAAGIPYVVTGQIKQTADGFEVHYQLYDVQKQQYLLNELLNVPASRIRQAGHMVSDAIYQALTGIPGDFSGRIAYVLRNPATPAERYTLQIADTDGEQPKTVLSSRDPILSPAWTPDAKKIAYVSFETKRPAIYLQDLSTGTREVITSFKGLNGAPSFSPDGKSMLFTASMNGNPEIYQMDLSTRQVKRMTNDSGIDTEARYTPDGKAFIFTSDRGGSPQIYRYDFGNGSVKRLTFKGSFNARGTLSADGKKKIALVHRPSGSNNYKVAIQDINTGIVNILTPTSLDESPSFSPNGQMVVYATRREGNRGLLSIMSTDGRFRMNLPSEQGEVREPAWAPK

Nearest PDB structures (foldseek):
  7mx5-assembly2_B  TM=9.968E-01  e=3.750E-76  Acinetobacter baumannii
  4r40-assembly2_C  TM=9.256E-01  e=1.690E-41  Yersinia pestis CO92
  4r40-assembly1_A  TM=9.245E-01  e=4.901E-41  Yersinia pestis CO92
  2ivz-assembly3_C  TM=9.110E-01  e=1.929E-39  Escherichia coli
  7nst-assembly1_E  TM=9.107E-01  e=9.658E-40  Escherichia coli K-12

InterPro domains:
  IPR007195 TolB, N-terminal [PF04052] (30-123)
  IPR011042 Six-bladed beta-propeller, TolB-like [G3DSA:2.120.10.30] (160-426)
  IPR011659 WD40-like beta-propeller [PF07676] (197-223)
  IPR011659 WD40-like beta-propeller [PF07676] (234-268)
  IPR011659 WD40-like beta-propeller [PF07676] (276-312)
  IPR011659 WD40-like beta-propeller [PF07676] (369-393)
  IPR014167 Tol-Pal system protein TolB [MF_00671] (10-423)
  IPR014167 Tol-Pal system protein TolB [TIGR02800] (23-423)